Protein AF-A0A5B9W8W8-F1 (afdb_monomer_lite)

Sequence (1231 aa):
MPIRRPATMPERKPRRRLSPRLDALEPRLCLSASRVHPSLAGGKPGPAGIDALAIGDVNGDQVADFAVACHSGKSSSVTIYSGWGQQAATSTGFAPLALATIEDPLGKSGGGRGGLRVALADLNGDGVSELVVGSASTGKVAAYSFKVQGPSPVNAPVTASLIAGPTSLPGLRGASRLGLAAGDLDGDGRDEVVATAQGRRAVTAYALQGTSWVKERSFAPPPVPRGEGLDVAVGDVTGDGRDDVAVASLADGKVSVYDPSLGQWVATPQPLRARAGTARVTIVESKNAPGALVETGRVGRGPSRAALGMWGDPQVSVATPVVSPGGGDLIPLGAGFVYQRSTLQGLDSSFPYSNGPVTPSVFFASTGSAGQVILQGFGQGMTPSKADTYVESVGTSSGVFSPIQARTDAASGDSAALGINLVAYPSMNYTSPYRIDLSSASSGFDAGLWNRTVTDPSASGWGPDKSPNNPPTVPSGASNDWLRQRVIAAYMSQIGVDYQHHHDPTWSPVQGSSWNATSTVAYQSQGVDCTNFTAWAYADALGVTINSDTTQQALISASNPNGTVIPASLADRVAIQTIDHWSSYQDLVSQLEPGDILIINGDDSDPTKATHGITWLGQYGKDSNGLDQNLIIDSTGITPNHIDSNGHVVPEGVQIRPFGAPGTPNDWYYTHVGHVLRLIKADATATEPIAGSALPTVGADDHLTRLRDDDTADALLVIRPRPGSASLPSLESLAYQSLADRTYLTREQFAAEYGADPSDVQAVENWAFGQGLKVESVDPATRMIRVSGKVSSLENAFGTTLYDGQDNVNGPWVYKGEIGVPVALHDVIQGVFSVAPTGSASQASPSPSSDGQSGSDGYTPAELADRFQFPDATGAGQTIGIIETAGVVDDAARRDFNTYFSSQGLATPTILTVGQGTPASDDELYLDVEVAGALAPDATLVVYAAGGGAGNFFESIQDAVHDASHKLDVLSISDSIPEPYLSSMYLDVASRAFLEAAAMGVSVFTSAGDYGSSRDIPDGLAHVEFPSSSPWVTSVGGTSIKRGEDIDNEVVWNNYTIQDHDLSAGKGATGGGVSAHFAMPDYQKHVDRGEDPRSVNPGNAKGRGGPDVASIADPQTGILIYARGQFLHDGGTSAGAPTWAGLAARINQGLGKNVGFYNTLLYGDLSEAGVTHDVTSGDNTSSHVDIGDKQIPTYLGYDAHAGWDMTTGWGSPIGTSLLDQLKILLKKKED

Secondary structure (DSSP, 8-state):
------------------PPP------EEEE---------SS-PPPPPEEEEEEEE-SSSSSS-EEEEEEEETTEEEEEEE-SS-EE-SSTTSEE--EEEEEESTT-TTTSTTS-EEEEEE-SSSSSS-EEEEEETTT-EEEEEEEEE-SS--TT--EEEEEEEEEEEPTT-TT--S-EEEEE-SSSSSS-EEEEE-TT----EEEEEETTEEEEEEEPPPPSSPSSS-EEEEEE-SSSSSS-EEEEEETTT--EEEEETTTTEEEP-SPPP---TT--EEEEEEETTEEEEEEEEEE-TTS-EEEEEEETT----EE------SSSS--EEETTEEEB---------S------SS----B------TT--EEEEPPPTT--B-SB-----------SS--------------------------------S-EE--TTPPTTTTTTTT-----PPPSSBTBS-----------TT--HHHHHHHHHHHHHTTTTPBP-TT--TT--PPTTSGGGSS--S---S-B--HHHHHHHHHHHHH--B---SHHHHTT-BTTB-TT-B--GGGTTTEEEEEE---SSHHHHHHH--TT-EEEEE--TT-TTSEEEEEEE-GGGEE-TTS-B--EEEEEE-TTTT-B-TTSPBPPSEEEEEE-PPTTSTTHHHHHTEEEEEEEE---TT-EEEPTT---TT--TT----BPPTT-EEEEEEEEPPPTTPPPPPPHHHHHSS-TTT--PPPHHHHHHHHSPPHHHHHHHHHHHHHTT-EEEEEETTTTEEEEEEEHHHHHHHHTS--EE-TT-TT-SEE-SSPPEEEHHHHTTEEEEEEEPPTT-------------BTT-S-B-HHHHHHHTT--S---TT-EEEEEESS----HHHHHHHHHHHHHTTPPPPEEEEEE--PPPSSSHHHHHHHHHHHHSTTSEEEEEEPPSSHHHHHHHHHHHHH-TTT--SEEEE---EEGGGS-HHHHHHHHHHHHHHHHTT-EEEEE--SBGGGTT-TBSS---EETTT-TTSEEEEEEE--TTS-GGG-EE-B--EEETTEEEE---B---EE-SSSPPPGGGTTTBTTB--B-SSTT--B--EE-SEEEE--GGG-EEE-GGGS-EEE-SGGGHHHHHHHHHHHHHHHHTS-----HHHHTTTTTTTT-EE---S-B----EEEETTEEEE-----B--SSSBTTTBT-EE-HHHHHHHHHHHHHTT--

InterPro domains:
  IPR013517 FG-GAP repeat [PF13517] (184-247)
  IPR013519 Integrin alpha beta-propellor [SM00191] (110-156)
  IPR013519 Integrin alpha beta-propellor [SM00191] (174-218)
  IPR013519 Integrin alpha beta-propellor [SM00191] (224-274)
  IPR015366 Peptidase S53, activation domain [PF09286] (742-834)
  IPR015366 Peptidase S53, activation domain [SM00944] (698-838)
  IPR015366 Peptidase S53, activation domain [cd11377] (710-833)
  IPR028994 Integrin alpha, N-terminal [G3DSA:2.130.10.130] (45-260)
  IPR028994 Integrin alpha, N-terminal [SSF69318] (52-258)
  IPR030400 Sedolisin domain [PS51695] (858-1225)
  IPR030400 Sedolisin domain [cd04056] (858-1219)
  IPR036852 Peptidase S8/S53 domain superfamily [G3DSA:3.40.50.200] (855-1226)
  IPR036852 Peptidase S8/S53 domain superfamily [SSF52743] (872-1221)
  IPR038765 Papain-like cysteine peptidase superfamily [SSF54001] (479-602)
  IPR050819 Tripeptidyl-peptidase I and related peptidases [PTHR14218] (743-1220)

Radius of gyration: 38.47 Å; chains: 1; bounding box: 130×73×107 Å

Structure (mmCIF, N/CA/C/O backbone):
data_AF-A0A5B9W8W8-F1
#
_entry.id   AF-A0A5B9W8W8-F1
#
loop_
_atom_site.group_PDB
_atom_site.id
_atom_site.type_symbol
_atom_site.label_atom_id
_atom_site.label_alt_id
_atom_site.label_comp_id
_atom_site.label_asym_id
_atom_site.label_entity_id
_atom_site.label_seq_id
_atom_site.pdbx_PDB_ins_code
_atom_site.Cartn_x
_atom_site.Cartn_y
_atom_site.Cartn_z
_atom_site.occupancy
_atom_site.B_iso_or_equiv
_atom_site.auth_seq_id
_atom_site.auth_comp_id
_atom_site.auth_asym_id
_atom_site.auth_atom_id
_atom_site.pdbx_PDB_model_num
ATOM 1 N N . MET A 1 1 ? 65.203 34.831 51.489 1.00 28.72 1 MET A N 1
ATOM 2 C CA . MET A 1 1 ? 65.406 35.787 50.370 1.00 28.72 1 MET A CA 1
ATOM 3 C C . MET A 1 1 ? 66.568 35.275 49.506 1.00 28.72 1 MET A C 1
ATOM 5 O O . MET A 1 1 ? 67.405 34.596 50.082 1.00 28.72 1 MET A O 1
ATOM 9 N N . PRO A 1 2 ? 66.656 35.573 48.193 1.00 56.16 2 PRO A N 1
ATOM 10 C CA . PRO A 1 2 ? 65.775 35.056 47.126 1.00 56.16 2 PRO A CA 1
ATOM 11 C C . PRO A 1 2 ? 66.596 34.512 45.904 1.00 56.16 2 PRO A C 1
ATOM 13 O O . PRO A 1 2 ? 67.788 34.283 46.040 1.00 56.16 2 PRO A O 1
ATOM 16 N N . ILE A 1 3 ? 65.981 34.425 44.703 1.00 32.50 3 ILE A N 1
ATOM 17 C CA . ILE A 1 3 ? 66.600 34.514 43.337 1.00 32.50 3 ILE A CA 1
ATOM 18 C C . ILE A 1 3 ? 66.916 33.205 42.536 1.00 32.50 3 ILE A C 1
ATOM 20 O O . ILE A 1 3 ? 68.010 32.664 42.589 1.00 32.50 3 ILE A O 1
ATOM 24 N N . ARG A 1 4 ? 65.963 32.799 41.668 1.00 34.03 4 ARG A N 1
ATOM 25 C CA . ARG A 1 4 ? 65.976 32.874 40.167 1.00 34.03 4 ARG A CA 1
ATOM 26 C C . ARG A 1 4 ? 67.174 32.304 39.339 1.00 34.03 4 ARG A C 1
ATOM 28 O O . ARG A 1 4 ? 68.213 32.952 39.302 1.00 34.03 4 ARG A O 1
ATOM 35 N N . ARG A 1 5 ? 66.940 31.305 38.448 1.00 28.94 5 ARG A N 1
ATOM 36 C CA . ARG A 1 5 ? 66.972 31.394 36.940 1.00 28.94 5 ARG A CA 1
ATOM 37 C C . ARG A 1 5 ? 66.939 30.017 36.189 1.00 28.94 5 ARG A C 1
ATOM 39 O O . ARG A 1 5 ? 67.172 29.008 36.841 1.00 28.94 5 ARG A O 1
ATOM 46 N N . PRO A 1 6 ? 66.631 29.971 34.860 1.00 57.75 6 PRO A N 1
ATOM 47 C CA . PRO A 1 6 ? 66.363 28.738 34.082 1.00 57.75 6 PRO A CA 1
ATOM 48 C C . PRO A 1 6 ? 67.313 28.454 32.880 1.00 57.75 6 PRO A C 1
ATOM 50 O O . PRO A 1 6 ? 68.095 29.319 32.489 1.00 57.75 6 PRO A O 1
ATOM 53 N N . ALA A 1 7 ? 67.156 27.276 32.251 1.00 29.84 7 ALA A N 1
ATOM 54 C CA . ALA A 1 7 ? 67.719 26.801 30.963 1.00 29.84 7 ALA A CA 1
ATOM 55 C C . ALA A 1 7 ? 66.929 25.529 30.516 1.00 29.84 7 ALA A C 1
ATOM 57 O O . ALA A 1 7 ? 66.371 24.885 31.399 1.00 29.84 7 ALA A O 1
ATOM 58 N N . THR A 1 8 ? 66.789 25.056 29.262 1.00 31.08 8 THR A N 1
ATOM 59 C CA . THR A 1 8 ? 67.095 25.516 27.877 1.00 31.08 8 THR A CA 1
ATOM 60 C C . THR A 1 8 ? 66.298 24.637 26.874 1.00 31.08 8 THR A C 1
ATOM 62 O O . THR A 1 8 ? 65.952 23.509 27.207 1.00 31.08 8 THR A O 1
ATOM 65 N N . MET A 1 9 ? 66.043 25.116 25.646 1.00 32.44 9 MET A N 1
ATOM 66 C CA . MET A 1 9 ? 65.564 24.332 24.470 1.00 32.44 9 MET A CA 1
ATOM 67 C C . MET A 1 9 ? 66.776 23.958 23.562 1.00 32.44 9 MET A C 1
ATOM 69 O O . MET A 1 9 ? 67.812 24.596 23.788 1.00 32.44 9 MET A O 1
ATOM 73 N N . PRO A 1 10 ? 66.735 23.015 22.568 1.00 42.12 10 PRO A N 1
ATOM 74 C CA . PRO A 1 10 ? 65.802 23.057 21.412 1.00 42.12 10 PRO A CA 1
ATOM 75 C C . PRO A 1 10 ? 65.460 21.718 20.658 1.00 42.12 10 PRO A C 1
ATOM 77 O O . PRO A 1 10 ? 65.817 20.627 21.084 1.00 42.12 10 PRO A O 1
ATOM 80 N N . GLU A 1 11 ? 64.811 21.882 19.486 1.00 26.30 11 GLU A N 1
ATOM 81 C CA . GLU A 1 11 ? 64.686 21.000 18.288 1.00 26.30 11 GLU A CA 1
ATOM 82 C C . GLU A 1 11 ? 63.501 20.012 18.064 1.00 26.30 11 GLU A C 1
ATOM 84 O O . GLU A 1 11 ? 62.879 19.459 18.967 1.00 26.30 11 GLU A O 1
ATOM 89 N N . ARG A 1 12 ? 63.155 19.887 16.766 1.00 30.33 12 ARG A N 1
ATOM 90 C CA . ARG A 1 12 ? 62.034 19.210 16.053 1.00 30.33 12 ARG A CA 1
ATOM 91 C C . ARG A 1 12 ? 62.533 18.983 14.605 1.00 30.33 12 ARG A C 1
ATOM 93 O O . ARG A 1 12 ? 63.354 19.777 14.166 1.00 30.33 12 ARG A O 1
ATOM 100 N N . LYS A 1 13 ? 62.112 18.044 13.743 1.00 28.80 13 LYS A N 1
ATOM 101 C CA . LYS A 1 13 ? 61.045 17.007 13.597 1.00 28.80 13 LYS A CA 1
ATOM 102 C C . LYS A 1 13 ? 61.753 15.714 13.050 1.00 28.80 13 LYS A C 1
ATOM 104 O O . LYS A 1 13 ? 62.978 15.753 12.979 1.00 28.80 13 LYS A O 1
ATOM 109 N N . PRO A 1 14 ? 61.104 14.612 12.580 1.00 32.38 14 PRO A N 1
ATOM 110 C CA . PRO A 1 14 ? 59.689 14.198 12.593 1.00 32.38 14 PRO A CA 1
ATOM 111 C C . PRO A 1 14 ? 59.449 12.811 13.258 1.00 32.38 14 PRO A C 1
ATOM 113 O O . PRO A 1 14 ? 60.388 12.068 13.536 1.00 32.38 14 PRO A O 1
ATOM 116 N N . ARG A 1 15 ? 58.182 12.396 13.436 1.00 26.72 15 ARG A N 1
ATOM 117 C CA . ARG A 1 15 ? 57.802 10.984 13.680 1.00 26.72 15 ARG A CA 1
ATOM 118 C C . ARG A 1 15 ? 56.575 10.566 12.855 1.00 26.72 15 ARG A C 1
ATOM 120 O O . ARG A 1 15 ? 55.855 11.416 12.342 1.00 26.72 15 ARG A O 1
ATOM 127 N N . ARG A 1 16 ? 56.447 9.244 12.677 1.00 26.67 16 ARG A N 1
ATOM 128 C CA . ARG A 1 16 ? 55.553 8.515 11.753 1.00 26.67 16 ARG A CA 1
ATOM 129 C C . ARG A 1 16 ? 54.053 8.743 11.990 1.00 26.67 16 ARG A C 1
ATOM 131 O O . ARG A 1 16 ? 53.646 9.092 13.093 1.00 26.67 16 ARG A O 1
ATOM 138 N N . ARG A 1 17 ? 53.263 8.416 10.954 1.00 27.47 17 ARG A N 1
ATOM 139 C CA . ARG A 1 17 ? 51.815 8.156 11.030 1.00 27.47 17 ARG A CA 1
ATOM 140 C C . ARG A 1 17 ? 51.487 7.191 12.180 1.00 27.47 17 ARG A C 1
ATOM 142 O O . ARG A 1 17 ? 52.165 6.176 12.338 1.00 27.47 17 ARG A O 1
ATOM 149 N N . LEU A 1 18 ? 50.404 7.487 12.888 1.00 25.11 18 LEU A N 1
ATOM 150 C CA . LEU A 1 18 ? 49.566 6.540 13.620 1.00 25.11 18 LEU A CA 1
ATOM 151 C C . LEU A 1 18 ? 48.130 6.807 13.158 1.00 25.11 18 LEU A C 1
ATOM 153 O O . LEU A 1 18 ? 47.768 7.967 12.959 1.00 25.11 18 LEU A O 1
ATOM 157 N N . SER A 1 19 ? 47.365 5.746 12.921 1.00 23.86 19 SER A N 1
ATOM 158 C CA . SER A 1 19 ? 45.974 5.827 12.466 1.00 23.86 19 SER A CA 1
ATOM 159 C C . SER A 1 19 ? 45.094 6.524 13.512 1.00 23.86 19 SER A C 1
ATOM 161 O O . SER A 1 19 ? 45.341 6.325 14.707 1.00 23.86 19 SER A O 1
ATOM 163 N N . PRO A 1 20 ? 44.058 7.284 13.112 1.00 25.09 20 PRO A N 1
ATOM 164 C CA . PRO A 1 20 ? 42.993 7.630 14.042 1.00 25.09 20 PRO A CA 1
ATOM 165 C C . PRO A 1 20 ? 42.297 6.335 14.480 1.00 25.09 20 PRO A C 1
ATOM 167 O O . PRO A 1 20 ? 41.976 5.485 13.649 1.00 25.09 20 PRO A O 1
ATOM 170 N N . ARG A 1 21 ? 42.111 6.162 15.789 1.00 24.41 21 ARG A N 1
ATOM 171 C CA . ARG A 1 21 ? 41.169 5.178 16.324 1.00 24.41 21 ARG A CA 1
ATOM 172 C C . ARG A 1 21 ? 39.815 5.859 16.459 1.00 24.41 21 ARG A C 1
ATOM 174 O O . ARG A 1 21 ? 39.764 7.003 16.905 1.00 24.41 21 ARG A O 1
ATOM 181 N N . LEU A 1 22 ? 38.757 5.144 16.089 1.00 26.11 22 LEU A N 1
ATOM 182 C CA . LEU A 1 22 ? 37.408 5.462 16.533 1.00 26.11 22 LEU A CA 1
ATOM 183 C C . LEU A 1 22 ? 37.336 5.203 18.041 1.00 26.11 22 LEU A C 1
ATOM 185 O O . LEU A 1 22 ? 37.240 4.053 18.459 1.00 26.11 22 LEU A O 1
ATOM 189 N N . ASP A 1 23 ? 37.388 6.271 18.830 1.00 25.66 23 ASP A N 1
ATOM 190 C CA . ASP A 1 23 ? 36.895 6.269 20.204 1.00 25.66 23 ASP A CA 1
ATOM 191 C C . ASP A 1 23 ? 35.551 7.017 20.163 1.00 25.66 23 ASP A C 1
ATOM 193 O O . ASP A 1 23 ? 35.516 8.246 20.059 1.00 25.66 23 ASP A O 1
ATOM 197 N N . ALA A 1 24 ? 34.446 6.266 20.136 1.00 28.30 24 ALA A N 1
ATOM 198 C CA . ALA A 1 24 ? 33.097 6.816 20.024 1.00 28.30 24 ALA A CA 1
ATOM 199 C C . ALA A 1 24 ? 32.693 7.613 21.279 1.00 28.30 24 ALA A C 1
ATOM 201 O O . ALA A 1 24 ? 33.087 7.295 22.404 1.00 28.30 24 ALA A O 1
ATOM 202 N N . LEU A 1 25 ? 31.876 8.649 21.084 1.00 25.44 25 LEU A N 1
ATOM 203 C CA . LEU A 1 25 ? 31.302 9.449 22.164 1.00 25.44 25 LEU A CA 1
ATOM 204 C C . LEU A 1 25 ? 30.104 8.712 22.785 1.00 25.44 25 LEU A C 1
ATOM 206 O O . LEU A 1 25 ? 28.983 8.838 22.305 1.00 25.44 25 LEU A O 1
ATOM 210 N N . GLU A 1 26 ? 30.333 7.965 23.869 1.00 24.95 26 GLU A N 1
ATOM 211 C CA . GLU A 1 26 ? 29.248 7.407 24.693 1.00 24.95 26 GLU A CA 1
ATOM 212 C C . GLU A 1 26 ? 28.392 8.528 25.328 1.00 24.95 26 GLU A C 1
ATOM 214 O O . GLU A 1 26 ? 28.945 9.366 26.060 1.00 24.95 26 GLU A O 1
ATOM 219 N N . PRO A 1 27 ? 27.052 8.518 25.179 1.00 25.36 27 PRO A N 1
ATOM 220 C CA . PRO A 1 27 ? 26.178 9.290 26.050 1.00 25.36 27 PRO A CA 1
ATOM 221 C C . PRO A 1 27 ? 26.192 8.676 27.461 1.00 25.36 27 PRO A C 1
ATOM 223 O O . PRO A 1 27 ? 25.760 7.551 27.711 1.00 25.36 27 PRO A O 1
ATOM 226 N N . ARG A 1 28 ? 26.711 9.436 28.423 1.00 26.98 28 ARG A N 1
ATOM 227 C CA . ARG A 1 28 ? 26.536 9.166 29.865 1.00 26.98 28 ARG A CA 1
ATOM 228 C C . ARG A 1 28 ? 25.183 9.743 30.306 1.00 26.98 28 ARG A C 1
ATOM 230 O O . ARG A 1 28 ? 24.649 10.559 29.569 1.00 26.98 28 ARG A O 1
ATOM 237 N N . LEU A 1 29 ? 24.640 9.428 31.492 1.00 28.02 29 LEU A N 1
ATOM 238 C CA . LEU A 1 29 ? 23.453 10.144 32.011 1.00 28.02 29 LEU A CA 1
ATOM 239 C C . LEU A 1 29 ? 23.537 10.406 33.531 1.00 28.02 29 LEU A C 1
ATOM 241 O O . LEU A 1 29 ? 23.540 9.498 34.364 1.00 28.02 29 LEU A O 1
ATOM 245 N N . CYS A 1 30 ? 23.641 11.686 33.912 1.00 25.09 30 CYS A N 1
ATOM 246 C CA . CYS A 1 30 ? 23.886 12.115 35.294 1.00 25.09 30 CYS A CA 1
ATOM 247 C C . CYS A 1 30 ? 22.589 12.533 36.006 1.00 25.09 30 CYS A C 1
ATOM 249 O O . CYS A 1 30 ? 22.157 13.684 35.923 1.00 25.09 30 CYS A O 1
ATOM 251 N N . LEU A 1 31 ? 22.011 11.615 36.781 1.00 29.11 31 LEU A N 1
ATOM 252 C CA . LEU A 1 31 ? 20.841 11.845 37.634 1.00 29.11 31 LEU A CA 1
ATOM 253 C C . LEU A 1 31 ? 21.196 12.680 38.885 1.00 29.11 31 LEU A C 1
ATOM 255 O O . LEU A 1 31 ? 21.467 12.161 39.971 1.00 29.11 31 LEU A O 1
ATOM 259 N N . SER A 1 32 ? 21.158 14.011 38.765 1.00 24.59 32 SER A N 1
ATOM 260 C CA . SER A 1 32 ? 21.104 14.895 39.938 1.00 24.59 32 SER A CA 1
ATOM 261 C C . SER A 1 32 ? 19.652 15.121 40.363 1.00 24.59 32 SER A C 1
ATOM 263 O O . SER A 1 32 ? 18.873 15.679 39.591 1.00 24.59 32 SER A O 1
ATOM 265 N N . ALA A 1 33 ? 19.292 14.745 41.592 1.00 26.86 33 ALA A N 1
ATOM 266 C CA . ALA A 1 33 ? 17.948 14.952 42.127 1.00 26.86 33 ALA A CA 1
ATOM 267 C C . ALA A 1 33 ? 17.628 16.452 42.291 1.00 26.86 33 ALA A C 1
ATOM 269 O O . ALA A 1 33 ? 17.930 17.070 43.318 1.00 26.86 33 ALA A O 1
ATOM 270 N N . SER A 1 34 ? 16.996 17.042 41.274 1.00 24.25 34 SER A N 1
ATOM 271 C CA . SER A 1 34 ? 16.341 18.342 41.402 1.00 24.25 34 SER A CA 1
ATOM 272 C C . SER A 1 34 ? 15.134 18.210 42.331 1.00 24.25 34 SER A C 1
ATOM 274 O O . SER A 1 34 ? 14.389 17.232 42.274 1.00 24.25 34 SER A O 1
ATOM 276 N N . ARG A 1 35 ? 14.923 19.195 43.208 1.00 27.81 35 ARG A N 1
ATOM 277 C CA . ARG A 1 35 ? 13.760 19.218 44.105 1.00 27.81 35 ARG A CA 1
ATOM 278 C C . ARG A 1 35 ? 12.502 19.588 43.322 1.00 27.81 35 ARG A C 1
ATOM 280 O O . ARG A 1 35 ? 12.140 20.762 43.286 1.00 27.81 35 ARG A O 1
ATOM 287 N N . VAL A 1 36 ? 11.812 18.599 42.766 1.00 24.91 36 VAL A N 1
ATOM 288 C CA . VAL A 1 36 ? 10.512 18.804 42.117 1.00 24.91 36 VAL A CA 1
ATOM 289 C C . VAL A 1 36 ? 9.444 17.960 42.806 1.00 24.91 36 VAL A C 1
ATOM 291 O O . VAL A 1 36 ? 9.282 16.783 42.527 1.00 24.91 36 VAL A O 1
ATOM 294 N N . HIS A 1 37 ? 8.715 18.596 43.725 1.00 26.08 37 HIS A N 1
ATOM 295 C CA . HIS A 1 37 ? 7.321 18.260 44.018 1.00 26.08 37 HIS A CA 1
ATOM 296 C C . HIS A 1 37 ? 6.634 19.490 44.631 1.00 26.08 37 HIS A C 1
ATOM 298 O O . HIS A 1 37 ? 7.011 19.915 45.731 1.00 26.08 37 HIS A O 1
ATOM 304 N N . PRO A 1 38 ? 5.643 20.094 43.955 1.00 27.83 38 PRO A N 1
ATOM 305 C CA . PRO A 1 38 ? 4.794 21.109 44.560 1.00 27.83 38 PRO A CA 1
ATOM 306 C C . PRO A 1 38 ? 3.819 20.469 45.559 1.00 27.83 38 PRO A C 1
ATOM 308 O O . PRO A 1 38 ? 3.128 19.508 45.243 1.00 27.83 38 PRO A O 1
ATOM 311 N N . SER A 1 39 ? 3.773 21.029 46.768 1.00 26.41 39 SER A N 1
ATOM 312 C CA . SER A 1 39 ? 2.652 20.988 47.724 1.00 26.41 39 SER A CA 1
ATOM 313 C C . SER A 1 39 ? 1.684 19.785 47.700 1.00 26.41 39 SER A C 1
ATOM 315 O O . SER A 1 39 ? 0.586 19.878 47.152 1.00 26.41 39 SER A O 1
ATOM 317 N N . LEU A 1 40 ? 1.975 18.760 48.508 1.00 28.75 40 LEU A N 1
ATOM 318 C CA . LEU A 1 40 ? 0.921 18.104 49.293 1.00 28.75 40 LEU A CA 1
ATOM 319 C C . LEU A 1 40 ? 0.821 18.803 50.656 1.00 28.75 40 LEU A C 1
ATOM 321 O O . LEU A 1 40 ? 1.831 19.109 51.296 1.00 28.75 40 LEU A O 1
ATOM 325 N N . ALA A 1 41 ? -0.400 19.127 51.079 1.00 27.56 41 ALA A N 1
ATOM 326 C CA . ALA A 1 41 ? -0.628 19.996 52.227 1.00 27.56 41 ALA A CA 1
ATOM 327 C C . ALA A 1 41 ? -0.225 19.338 53.564 1.00 27.56 41 ALA A C 1
ATOM 329 O O . ALA A 1 41 ? -0.775 18.313 53.955 1.00 27.56 41 ALA A O 1
ATOM 330 N N . GLY A 1 42 ? 0.659 19.999 54.322 1.00 28.52 42 GLY A N 1
ATOM 331 C CA . GLY A 1 42 ? 0.748 19.813 55.776 1.00 28.52 42 GLY A CA 1
ATOM 332 C C . GLY A 1 42 ? 1.621 18.668 56.313 1.00 28.52 42 GLY A C 1
ATOM 333 O O . GLY A 1 42 ? 1.201 17.981 57.240 1.00 28.52 42 GLY A O 1
ATOM 334 N N . GLY A 1 43 ? 2.861 18.498 55.840 1.00 25.67 43 GLY A N 1
ATOM 335 C CA . GLY A 1 43 ? 3.831 17.603 56.495 1.00 25.67 43 GLY A CA 1
ATOM 336 C C . GLY A 1 43 ? 5.266 17.767 55.985 1.00 25.67 43 GLY A C 1
ATOM 337 O O . GLY A 1 43 ? 5.475 18.050 54.811 1.00 25.67 43 GLY A O 1
ATOM 338 N N . LYS A 1 44 ? 6.277 17.607 56.855 1.00 24.48 44 LYS A N 1
ATOM 339 C CA . LYS A 1 44 ? 7.691 17.592 56.423 1.00 24.48 44 LYS A CA 1
ATOM 340 C C . LYS A 1 44 ? 8.008 16.260 55.719 1.00 24.48 44 LYS A C 1
ATOM 342 O O . LYS A 1 44 ? 7.737 15.224 56.326 1.00 24.48 44 LYS A O 1
ATOM 347 N N . PRO A 1 45 ? 8.627 16.256 54.525 1.00 28.88 45 PRO A N 1
ATOM 348 C CA . PRO A 1 45 ? 9.020 15.019 53.856 1.00 28.88 45 PRO A CA 1
ATOM 349 C C . PRO A 1 45 ? 10.218 14.358 54.557 1.00 28.88 45 PRO A C 1
ATOM 351 O O . PRO A 1 45 ? 11.176 15.032 54.946 1.00 28.88 45 PRO A O 1
ATOM 354 N N . GLY A 1 46 ? 10.160 13.033 54.706 1.00 30.55 46 GLY A N 1
ATOM 355 C CA . GLY A 1 46 ? 11.331 12.200 54.994 1.00 30.55 46 GLY A CA 1
ATOM 356 C C . GLY A 1 46 ? 12.101 11.859 53.708 1.00 30.55 46 GLY A C 1
ATOM 357 O O . GLY A 1 46 ? 11.586 12.101 52.616 1.00 30.55 46 GLY A O 1
ATOM 358 N N . PRO A 1 47 ? 13.324 11.307 53.808 1.00 34.25 47 PRO A N 1
ATOM 359 C CA . PRO A 1 47 ? 14.048 10.819 52.637 1.00 34.25 47 PRO A CA 1
ATOM 360 C C . PRO A 1 47 ? 13.304 9.621 52.032 1.00 34.25 47 PRO A C 1
ATOM 362 O O . PRO A 1 47 ? 13.114 8.613 52.713 1.00 34.25 47 PRO A O 1
ATOM 365 N N . ALA A 1 48 ? 12.882 9.740 50.772 1.00 43.41 48 ALA A N 1
ATOM 366 C CA . ALA A 1 48 ? 12.319 8.626 50.016 1.00 43.41 48 ALA A CA 1
ATOM 367 C C . ALA A 1 48 ? 13.420 7.603 49.691 1.00 43.41 48 ALA A C 1
ATOM 369 O O . ALA A 1 48 ? 14.543 7.983 49.349 1.00 43.41 48 ALA A O 1
ATOM 370 N N . GLY A 1 49 ? 13.099 6.317 49.822 1.00 51.19 49 GLY A N 1
ATOM 371 C CA . GLY A 1 49 ? 13.947 5.220 49.360 1.00 51.19 49 GLY A CA 1
ATOM 372 C C . GLY A 1 49 ? 13.431 4.682 48.030 1.00 51.19 49 GLY A C 1
ATOM 373 O O . GLY A 1 49 ? 12.219 4.529 47.875 1.00 51.19 49 GLY A O 1
ATOM 374 N N . ILE A 1 50 ? 14.344 4.390 47.100 1.00 55.12 50 ILE A N 1
ATOM 375 C CA . ILE A 1 50 ? 14.045 3.590 45.905 1.00 55.12 50 ILE A CA 1
ATOM 376 C C . ILE A 1 50 ? 13.933 2.128 46.353 1.00 55.12 50 ILE A C 1
ATOM 378 O O . ILE A 1 50 ? 14.808 1.640 47.070 1.00 55.12 50 ILE A O 1
ATOM 382 N N . ASP A 1 51 ? 12.857 1.458 45.952 1.00 58.53 51 ASP A N 1
ATOM 383 C CA . ASP A 1 51 ? 12.537 0.076 46.327 1.00 58.53 51 ASP A CA 1
ATOM 384 C C . ASP A 1 51 ? 12.975 -0.956 45.292 1.00 58.53 51 ASP A C 1
ATOM 386 O O . ASP A 1 51 ? 13.465 -2.032 45.652 1.00 58.53 51 ASP A O 1
ATOM 390 N N . ALA A 1 52 ? 12.728 -0.620 44.028 1.00 65.00 52 ALA A N 1
ATOM 391 C CA . ALA A 1 52 ? 12.848 -1.483 42.868 1.00 65.00 52 ALA A CA 1
ATOM 392 C C . ALA A 1 52 ? 12.968 -0.620 41.602 1.00 65.00 52 ALA A C 1
ATOM 394 O O . ALA A 1 52 ? 12.514 0.531 41.571 1.00 65.00 52 ALA A O 1
ATOM 395 N N . LEU A 1 53 ? 13.572 -1.200 40.572 1.00 65.00 53 LEU A N 1
ATOM 396 C CA . LEU A 1 53 ? 13.683 -0.661 39.221 1.00 65.00 53 LEU A CA 1
ATOM 397 C C . LEU A 1 53 ? 13.293 -1.776 38.247 1.00 65.00 53 LEU A C 1
ATOM 399 O O . LEU A 1 53 ? 13.735 -2.910 38.435 1.00 65.00 53 LEU A O 1
ATOM 403 N N . ALA A 1 54 ? 12.517 -1.430 37.223 1.00 67.06 54 ALA A N 1
ATOM 404 C CA . ALA A 1 54 ? 12.272 -2.260 36.046 1.00 67.06 54 ALA A CA 1
ATOM 405 C C . ALA A 1 54 ? 12.487 -1.433 34.770 1.00 67.06 54 ALA A C 1
ATOM 407 O O . ALA A 1 54 ? 12.485 -0.198 34.827 1.00 67.06 54 ALA A O 1
ATOM 408 N N . ILE A 1 55 ? 12.682 -2.123 33.648 1.00 62.16 55 ILE A N 1
ATOM 409 C CA . ILE A 1 55 ? 12.870 -1.537 32.318 1.00 62.16 55 ILE A CA 1
ATOM 410 C C . ILE A 1 55 ? 11.981 -2.235 31.288 1.00 62.16 55 ILE A C 1
ATOM 412 O O . ILE A 1 55 ? 11.743 -3.432 31.413 1.00 62.16 55 ILE A O 1
ATOM 416 N N . GLY A 1 56 ? 11.504 -1.475 30.309 1.00 62.31 56 GLY A N 1
ATOM 417 C CA . GLY A 1 56 ? 10.592 -1.908 29.248 1.00 62.31 56 GLY A CA 1
ATOM 418 C C . GLY A 1 56 ? 10.029 -0.681 28.533 1.00 62.31 56 GLY A C 1
ATOM 419 O O . GLY A 1 56 ? 10.007 0.396 29.121 1.00 62.31 56 GLY A O 1
ATOM 420 N N . ASP A 1 57 ? 9.647 -0.815 27.272 1.00 69.38 57 ASP A N 1
ATOM 421 C CA . ASP A 1 57 ? 9.077 0.273 26.465 1.00 69.38 57 ASP A CA 1
ATOM 422 C C . ASP A 1 57 ? 7.622 0.528 26.896 1.00 69.38 57 ASP A C 1
ATOM 424 O O . ASP A 1 57 ? 6.800 -0.372 26.755 1.00 69.38 57 ASP A O 1
ATOM 428 N N . VAL A 1 58 ? 7.289 1.702 27.453 1.00 75.38 58 VAL A N 1
ATOM 429 C CA . VAL A 1 58 ? 5.910 2.003 27.908 1.00 75.38 58 VAL A CA 1
ATOM 430 C C . VAL A 1 58 ? 5.134 2.937 26.981 1.00 75.38 58 VAL A C 1
ATOM 432 O O . VAL A 1 58 ? 3.978 3.265 27.270 1.00 75.38 58 VAL A O 1
ATOM 435 N N . ASN A 1 59 ? 5.773 3.439 25.927 1.00 68.69 59 ASN A N 1
ATOM 436 C CA . ASN A 1 59 ? 5.205 4.422 25.009 1.00 68.69 59 ASN A CA 1
ATOM 437 C C . ASN A 1 59 ? 5.194 3.951 23.547 1.00 68.69 59 ASN A C 1
ATOM 439 O O . ASN A 1 59 ? 4.656 4.667 22.709 1.00 68.69 59 ASN A O 1
ATOM 443 N N . GLY A 1 60 ? 5.722 2.766 23.246 1.00 56.72 60 GLY A N 1
ATOM 444 C CA . GLY A 1 60 ? 5.816 2.207 21.902 1.00 56.72 60 GLY A CA 1
ATOM 445 C C . GLY A 1 60 ? 6.901 2.859 21.042 1.00 56.72 60 GLY A C 1
ATOM 446 O O . GLY A 1 60 ? 6.789 2.822 19.818 1.00 56.72 60 GLY A O 1
ATOM 447 N N . ASP A 1 61 ? 7.914 3.506 21.640 1.00 51.56 61 ASP A N 1
ATOM 448 C CA . ASP A 1 61 ? 9.018 4.135 20.889 1.00 51.56 61 ASP A CA 1
ATOM 449 C C . ASP A 1 61 ? 10.225 3.204 20.633 1.00 51.56 61 ASP A C 1
ATOM 451 O O . ASP A 1 61 ? 11.206 3.592 19.992 1.00 51.56 61 ASP A O 1
ATOM 455 N N . GLN A 1 62 ? 10.115 1.947 21.074 1.00 47.06 62 GLN A N 1
ATOM 456 C CA . GLN A 1 62 ? 11.093 0.859 20.991 1.00 47.06 62 GLN A CA 1
ATOM 457 C C . GLN A 1 62 ? 12.439 1.137 21.680 1.00 47.06 62 GLN A C 1
ATOM 459 O O . GLN A 1 62 ? 13.407 0.385 21.507 1.00 47.06 62 GLN A O 1
ATOM 464 N N . VAL A 1 63 ? 12.496 2.150 22.552 1.00 48.59 63 VAL A N 1
ATOM 465 C CA . VAL A 1 63 ? 13.559 2.316 23.546 1.00 48.59 63 VAL A CA 1
ATOM 466 C C . VAL A 1 63 ? 13.026 1.963 24.932 1.00 48.59 63 VAL A C 1
ATOM 468 O O . VAL A 1 63 ? 11.969 2.404 25.360 1.00 48.59 63 VAL A O 1
ATOM 471 N N . ALA A 1 64 ? 13.784 1.154 25.675 1.00 50.97 64 ALA A N 1
ATOM 472 C CA . ALA A 1 64 ? 13.383 0.750 27.017 1.00 50.97 64 ALA A CA 1
ATOM 473 C C . ALA A 1 64 ? 13.354 1.947 27.988 1.00 50.97 64 ALA A C 1
ATOM 475 O O . ALA A 1 64 ? 14.392 2.551 28.286 1.00 50.97 64 ALA A O 1
ATOM 476 N N . ASP A 1 65 ? 12.173 2.224 28.536 1.00 62.88 65 ASP A N 1
ATOM 477 C CA . ASP A 1 65 ? 11.944 3.196 29.599 1.00 62.88 65 ASP A CA 1
ATOM 478 C C . ASP A 1 65 ? 12.308 2.634 30.979 1.00 62.88 65 ASP A C 1
ATOM 480 O O . ASP A 1 65 ? 12.598 1.450 31.159 1.00 62.88 65 ASP A O 1
ATOM 484 N N . PHE A 1 66 ? 12.281 3.499 31.997 1.00 70.00 66 PHE A N 1
ATOM 485 C CA . PHE A 1 66 ? 12.643 3.161 33.375 1.00 70.00 66 PHE A CA 1
ATOM 486 C C . PHE A 1 66 ? 11.471 3.355 34.344 1.00 70.00 66 PHE A C 1
ATOM 488 O O . PHE A 1 66 ? 11.108 4.489 34.665 1.00 70.00 66 PHE A O 1
ATOM 495 N N . ALA A 1 67 ? 10.953 2.266 34.919 1.00 70.38 67 ALA A N 1
ATOM 496 C CA . ALA A 1 67 ? 10.005 2.313 36.033 1.00 70.38 67 ALA A CA 1
ATOM 497 C C . ALA A 1 67 ? 10.736 2.354 37.384 1.00 70.38 67 ALA A C 1
ATOM 499 O O . ALA A 1 67 ? 11.270 1.347 37.853 1.00 70.38 67 ALA A O 1
ATOM 500 N N . VAL A 1 68 ? 10.731 3.513 38.049 1.00 72.81 68 VAL A N 1
ATOM 501 C CA . VAL A 1 68 ? 11.384 3.722 39.353 1.00 72.81 68 VAL A CA 1
ATOM 502 C C . VAL A 1 68 ? 10.353 3.683 40.478 1.00 72.81 68 VAL A C 1
ATOM 504 O O . VAL A 1 68 ? 9.574 4.622 40.654 1.00 72.81 68 VAL A O 1
ATOM 507 N N . ALA A 1 69 ? 10.377 2.624 41.289 1.00 70.12 69 ALA A N 1
ATOM 508 C CA . ALA A 1 69 ? 9.492 2.475 42.439 1.00 70.12 69 ALA A CA 1
ATOM 509 C C . ALA A 1 69 ? 10.092 3.101 43.708 1.00 70.12 69 ALA A C 1
ATOM 511 O O . ALA A 1 69 ? 11.234 2.818 44.074 1.00 70.12 69 ALA A O 1
ATOM 512 N N . CYS A 1 70 ? 9.313 3.919 44.414 1.00 70.88 70 CYS A N 1
ATOM 513 C CA . CYS A 1 70 ? 9.718 4.611 45.639 1.00 70.88 70 CYS A CA 1
ATOM 514 C C . CYS A 1 70 ? 8.681 4.450 46.758 1.00 70.88 70 CYS A C 1
ATOM 516 O O . CYS A 1 70 ? 7.477 4.406 46.500 1.00 70.88 70 CYS A O 1
ATOM 518 N N . HIS A 1 71 ? 9.121 4.503 48.021 1.00 64.50 71 HIS A N 1
ATOM 519 C CA . HIS A 1 71 ? 8.208 4.709 49.152 1.00 64.50 71 HIS A CA 1
ATOM 520 C C . HIS A 1 71 ? 8.657 5.798 50.132 1.00 64.50 71 HIS A C 1
ATOM 522 O O . HIS A 1 71 ? 9.842 6.071 50.346 1.00 64.50 71 HIS A O 1
ATOM 528 N N . SER A 1 72 ? 7.659 6.396 50.785 1.00 62.72 72 SER A N 1
ATOM 529 C CA . SER A 1 72 ? 7.803 7.359 51.872 1.00 62.72 72 SER A CA 1
ATOM 530 C C . SER A 1 72 ? 6.689 7.147 52.909 1.00 62.72 72 SER A C 1
ATOM 532 O O . SER A 1 72 ? 5.559 7.629 52.802 1.00 62.72 72 SER A O 1
ATOM 534 N N . GLY A 1 73 ? 7.005 6.377 53.955 1.00 61.94 73 GLY A N 1
ATOM 535 C CA . GLY A 1 73 ? 6.116 6.124 55.094 1.00 61.94 73 GLY A CA 1
ATOM 536 C C . GLY A 1 73 ? 4.954 5.167 54.801 1.00 61.94 73 GLY A C 1
ATOM 537 O O . GLY A 1 73 ? 5.063 3.972 55.066 1.00 61.94 73 GLY A O 1
ATOM 538 N N . LYS A 1 74 ? 3.816 5.712 54.356 1.00 60.91 74 LYS A N 1
ATOM 539 C CA . LYS A 1 74 ? 2.627 4.957 53.904 1.00 60.91 74 LYS A CA 1
ATOM 540 C C . LYS A 1 74 ? 2.270 5.231 52.443 1.00 60.91 74 LYS A C 1
ATOM 542 O O . LYS A 1 74 ? 1.386 4.555 51.930 1.00 60.91 74 LYS A O 1
ATOM 547 N N . SER A 1 75 ? 2.910 6.227 51.836 1.00 66.88 75 SER A N 1
ATOM 548 C CA . SER A 1 75 ? 2.741 6.538 50.426 1.00 66.88 75 SER A CA 1
ATOM 549 C C . SER A 1 75 ? 3.854 5.889 49.626 1.00 66.88 75 SER A C 1
ATOM 551 O O . SER A 1 75 ? 4.984 5.760 50.111 1.00 66.88 75 SER A O 1
ATOM 553 N N . SER A 1 76 ? 3.526 5.483 48.414 1.00 76.12 76 SER A N 1
ATOM 554 C CA . SER A 1 76 ? 4.458 4.863 47.477 1.00 76.12 76 SER A CA 1
ATOM 555 C C . SER A 1 76 ? 4.132 5.324 46.073 1.00 76.12 76 SER A C 1
ATOM 557 O O . SER A 1 76 ? 2.952 5.441 45.763 1.00 76.12 76 SER A O 1
ATOM 559 N N . SER A 1 77 ? 5.130 5.523 45.227 1.00 80.25 77 SER A N 1
ATOM 560 C CA . SER A 1 77 ? 4.928 5.920 43.838 1.00 80.25 77 SER A CA 1
ATOM 561 C C . SER A 1 77 ? 5.759 5.060 42.895 1.00 80.25 77 SER A C 1
ATOM 563 O O . SER A 1 77 ? 6.768 4.476 43.297 1.00 80.25 77 SER A O 1
ATOM 565 N N . VAL A 1 78 ? 5.331 4.981 41.638 1.00 82.06 78 VAL A N 1
ATOM 566 C CA . VAL A 1 78 ? 6.183 4.545 40.528 1.00 82.06 78 VAL A CA 1
ATOM 567 C C . VAL A 1 78 ? 6.211 5.676 39.513 1.00 82.06 78 VAL A C 1
ATOM 569 O O . VAL A 1 78 ? 5.158 6.090 39.031 1.00 82.06 78 VAL A O 1
ATOM 572 N N . THR A 1 79 ? 7.398 6.193 39.212 1.00 78.62 79 THR A N 1
ATOM 573 C CA . THR A 1 79 ? 7.595 7.177 38.141 1.00 78.62 79 THR A CA 1
ATOM 574 C C . THR A 1 79 ? 8.243 6.483 36.958 1.00 78.62 79 THR A C 1
ATOM 576 O O . THR A 1 79 ? 9.245 5.790 37.134 1.00 78.62 79 THR A O 1
ATOM 579 N N . ILE A 1 80 ? 7.668 6.679 35.774 1.00 78.38 80 ILE A N 1
ATOM 580 C CA . ILE A 1 80 ? 8.227 6.204 34.515 1.00 78.38 80 ILE A CA 1
ATOM 581 C C . ILE A 1 80 ? 9.048 7.324 33.885 1.00 78.38 80 ILE A C 1
ATOM 583 O O . ILE A 1 80 ? 8.574 8.461 33.797 1.00 78.38 80 ILE A O 1
ATOM 587 N N . TYR A 1 81 ? 10.271 7.012 33.469 1.00 70.50 81 TYR A N 1
ATOM 588 C CA . TYR A 1 81 ? 11.169 7.937 32.787 1.00 70.50 81 TYR A CA 1
ATOM 589 C C . TYR A 1 81 ? 11.524 7.435 31.395 1.00 70.50 81 TYR A C 1
ATOM 591 O O . TYR A 1 81 ? 11.874 6.268 31.255 1.00 70.50 81 TYR A O 1
ATOM 599 N N . SER A 1 82 ? 11.520 8.362 30.438 1.00 64.00 82 SER A N 1
ATOM 600 C CA . SER A 1 82 ? 11.906 8.135 29.046 1.00 64.00 82 SER A CA 1
ATOM 601 C C . SER A 1 82 ? 13.303 7.523 28.919 1.00 64.00 82 SER A C 1
ATOM 603 O O . SER A 1 82 ? 14.250 8.037 29.534 1.00 64.00 82 SER A O 1
ATOM 605 N N . GLY A 1 83 ? 13.440 6.512 28.061 1.00 50.78 83 GLY A N 1
ATOM 606 C CA . GLY A 1 83 ? 14.718 5.980 27.588 1.00 50.78 83 GLY A CA 1
ATOM 607 C C . GLY A 1 83 ? 15.594 7.027 26.883 1.00 50.78 83 GLY A C 1
ATOM 608 O O . GLY A 1 83 ? 16.812 7.061 27.084 1.00 50.78 83 GLY A O 1
ATOM 609 N N . TRP A 1 84 ? 14.976 7.945 26.132 1.00 49.12 84 TRP A N 1
ATOM 610 C CA . TRP A 1 84 ? 15.636 9.057 25.429 1.00 49.12 84 TRP A CA 1
ATOM 611 C C . TRP A 1 84 ? 16.021 10.222 26.351 1.00 49.12 84 TRP A C 1
ATOM 613 O O . TRP A 1 84 ? 17.061 10.866 26.185 1.00 49.12 84 TRP A O 1
ATOM 623 N N . GLY A 1 85 ? 15.161 10.523 27.326 1.00 55.03 85 GLY A N 1
ATOM 624 C CA . GLY A 1 85 ? 15.244 11.738 28.130 1.00 55.03 85 GLY A CA 1
ATOM 625 C C . GLY A 1 85 ? 15.042 13.036 27.330 1.00 55.03 85 GLY A C 1
ATOM 626 O O . GLY A 1 85 ? 14.676 13.052 26.158 1.00 55.03 85 GLY A O 1
ATOM 627 N N . GLN A 1 86 ? 15.294 14.166 27.992 1.00 51.22 86 GLN A N 1
ATOM 628 C CA . GLN A 1 86 ? 15.164 15.521 27.440 1.00 51.22 86 GLN A CA 1
ATOM 629 C C . GLN A 1 86 ? 16.526 16.215 27.338 1.00 51.22 86 GLN A C 1
ATOM 631 O O . GLN A 1 86 ? 17.383 16.037 28.206 1.00 51.22 86 GLN A O 1
ATOM 636 N N . GLN A 1 87 ? 16.725 17.054 26.320 1.00 46.41 87 GLN A N 1
ATOM 637 C CA . GLN A 1 87 ? 17.970 17.805 26.143 1.00 46.41 87 GLN A CA 1
ATOM 638 C C . GLN A 1 87 ? 18.235 18.754 27.330 1.00 46.41 87 GLN A C 1
ATOM 640 O O . GLN A 1 87 ? 17.355 19.494 27.769 1.00 46.41 87 GLN A O 1
ATOM 645 N N . ALA A 1 88 ? 19.461 18.757 27.860 1.00 40.19 88 ALA A N 1
ATOM 646 C CA . ALA A 1 88 ? 19.838 19.560 29.019 1.00 40.19 88 ALA A CA 1
ATOM 647 C C . ALA A 1 88 ? 21.328 19.935 29.048 1.00 40.19 88 ALA A C 1
ATOM 649 O O . ALA A 1 88 ? 22.196 19.216 28.558 1.00 40.19 88 ALA A O 1
ATOM 650 N N . ALA A 1 89 ? 21.646 21.039 29.734 1.00 35.53 89 ALA A N 1
ATOM 651 C CA . ALA A 1 89 ? 23.016 21.507 29.986 1.00 35.53 89 ALA A CA 1
ATOM 652 C C . ALA A 1 89 ? 23.739 20.701 31.095 1.00 35.53 89 ALA A C 1
ATOM 654 O O . ALA A 1 89 ? 24.352 21.252 32.013 1.00 35.53 89 ALA A O 1
ATOM 655 N N . THR A 1 90 ? 23.625 19.379 31.034 1.00 37.53 90 THR A N 1
ATOM 656 C CA . THR A 1 90 ? 24.295 18.390 31.884 1.00 37.53 90 THR A CA 1
ATOM 657 C C . THR A 1 90 ? 25.620 17.956 31.243 1.00 37.53 90 THR A C 1
ATOM 659 O O . THR A 1 90 ? 25.882 18.231 30.074 1.00 37.53 90 THR A O 1
ATOM 662 N N . SER A 1 91 ? 26.473 17.215 31.964 1.00 29.97 91 SER A N 1
ATOM 663 C CA . SER A 1 91 ? 27.722 16.640 31.411 1.00 29.97 91 SER A CA 1
ATOM 664 C C . SER A 1 91 ? 27.492 15.514 30.385 1.00 29.97 91 SER A C 1
ATOM 666 O O . SER A 1 91 ? 28.374 14.685 30.166 1.00 29.97 91 SER A O 1
ATOM 668 N N . THR A 1 92 ? 26.270 15.424 29.871 1.00 31.77 92 THR A N 1
ATOM 669 C CA . THR A 1 92 ? 25.660 14.260 29.237 1.00 31.77 92 THR A CA 1
ATOM 670 C C . THR A 1 92 ? 24.758 14.635 28.064 1.00 31.77 92 THR A C 1
ATOM 672 O O . THR A 1 92 ? 24.276 13.743 27.384 1.00 31.77 92 THR A O 1
ATOM 675 N N . GLY A 1 93 ? 24.496 15.928 27.829 1.00 32.84 93 GLY A N 1
ATOM 676 C CA . GLY A 1 93 ? 23.574 16.413 26.792 1.00 32.84 93 GLY A CA 1
ATOM 677 C C . GLY A 1 93 ? 22.088 16.198 27.106 1.00 32.84 93 GLY A C 1
ATOM 678 O O . GLY A 1 93 ? 21.257 16.965 26.631 1.00 32.84 93 GLY A O 1
ATOM 679 N N . PHE A 1 94 ? 21.768 15.214 27.950 1.00 39.03 94 PHE A N 1
ATOM 680 C CA . PHE A 1 94 ? 20.410 14.821 28.318 1.00 39.03 94 PHE A CA 1
ATOM 681 C C . PHE A 1 94 ? 20.196 14.796 29.842 1.00 39.03 94 PHE A C 1
ATOM 683 O O . PHE A 1 94 ? 21.142 14.637 30.630 1.00 39.03 94 PHE A O 1
ATOM 690 N N . ALA A 1 95 ? 18.941 14.965 30.249 1.00 45.50 95 ALA A N 1
ATOM 691 C CA . ALA A 1 95 ? 18.410 14.829 31.601 1.00 45.50 95 ALA A CA 1
ATOM 692 C C . ALA A 1 95 ? 17.150 13.935 31.583 1.00 45.50 95 ALA A C 1
ATOM 694 O O . ALA A 1 95 ? 16.541 13.769 30.529 1.00 45.50 95 ALA A O 1
ATOM 695 N N . PRO A 1 96 ? 16.716 13.377 32.727 1.00 49.88 96 PRO A N 1
ATOM 696 C CA . PRO A 1 96 ? 15.528 12.526 32.773 1.00 49.88 96 PRO A CA 1
ATOM 697 C C . PRO A 1 96 ? 14.265 13.305 32.390 1.00 49.88 96 PRO A C 1
ATOM 699 O O . PRO A 1 96 ? 14.034 14.400 32.914 1.00 49.88 96 PRO A O 1
ATOM 702 N N . LEU A 1 97 ? 13.429 12.720 31.535 1.00 61.72 97 LEU A N 1
ATOM 703 C CA . LEU A 1 97 ? 12.061 13.163 31.272 1.00 61.72 97 LEU A CA 1
ATOM 704 C C . LEU A 1 97 ? 11.110 12.148 31.910 1.00 61.72 97 LEU A C 1
ATOM 706 O O . LEU A 1 97 ? 11.286 10.954 31.699 1.00 61.72 97 LEU A O 1
ATOM 710 N N . ALA A 1 98 ? 10.153 12.596 32.722 1.00 74.94 98 ALA A N 1
ATOM 711 C CA . ALA A 1 98 ? 9.157 11.708 33.320 1.00 74.94 98 ALA A CA 1
ATOM 712 C C . ALA A 1 98 ? 7.935 11.613 32.399 1.00 74.94 98 ALA A C 1
ATOM 714 O O . ALA A 1 98 ? 7.312 12.640 32.132 1.00 74.94 98 ALA A O 1
ATOM 715 N N . LEU A 1 99 ? 7.595 10.402 31.953 1.00 75.94 99 LEU A N 1
ATOM 716 C CA . LEU A 1 99 ? 6.439 10.144 31.088 1.00 75.94 99 LEU A CA 1
ATOM 717 C C . LEU A 1 99 ? 5.143 10.012 31.902 1.00 75.94 99 LEU A C 1
ATOM 719 O O . LEU A 1 99 ? 4.093 10.481 31.472 1.00 75.94 99 LEU A O 1
ATOM 723 N N . ALA A 1 100 ? 5.223 9.428 33.105 1.00 85.56 100 ALA A N 1
ATOM 724 C CA . ALA A 1 100 ? 4.102 9.288 34.039 1.00 85.56 100 ALA A CA 1
ATOM 725 C C . ALA A 1 100 ? 4.560 9.153 35.501 1.00 85.56 100 ALA A C 1
ATOM 727 O O . ALA A 1 100 ? 5.679 8.727 35.781 1.00 85.56 100 ALA A O 1
ATOM 728 N N . THR A 1 101 ? 3.674 9.457 36.457 1.00 88.00 101 THR A N 1
ATOM 729 C CA . THR A 1 101 ? 3.830 9.069 37.873 1.00 88.00 101 THR A CA 1
ATOM 730 C C . THR A 1 101 ? 2.527 8.476 38.396 1.00 88.00 101 THR A C 1
ATOM 732 O O . THR A 1 101 ? 1.482 9.122 38.340 1.00 88.00 101 THR A O 1
ATOM 735 N N . ILE A 1 102 ? 2.600 7.266 38.950 1.00 87.44 102 ILE A N 1
ATOM 736 C CA . ILE A 1 102 ? 1.484 6.560 39.581 1.00 87.44 102 ILE A CA 1
ATOM 737 C C . ILE A 1 102 ? 1.638 6.679 41.096 1.00 87.44 102 ILE A C 1
ATOM 739 O O . ILE A 1 102 ? 2.570 6.122 41.678 1.00 87.44 102 ILE A O 1
ATOM 743 N N . GLU A 1 103 ? 0.722 7.401 41.736 1.00 87.06 103 GLU A N 1
ATOM 744 C CA . GLU A 1 103 ? 0.679 7.584 43.191 1.00 87.06 103 GLU A CA 1
ATOM 745 C C . GLU A 1 103 ? -0.165 6.496 43.868 1.00 87.06 103 GLU A C 1
ATOM 747 O O . GLU A 1 103 ? -1.289 6.211 43.459 1.00 87.06 103 GLU A O 1
ATOM 752 N N . ASP A 1 104 ? 0.370 5.915 44.941 1.00 83.81 104 ASP A N 1
ATOM 753 C CA . ASP A 1 104 ? -0.193 4.788 45.689 1.00 83.81 104 ASP A CA 1
ATOM 754 C C . ASP A 1 104 ? -0.680 3.624 44.781 1.00 83.81 104 ASP A C 1
ATOM 756 O O . ASP A 1 104 ? -1.851 3.247 44.866 1.00 83.81 104 ASP A O 1
ATOM 760 N N . PRO A 1 105 ? 0.189 2.985 43.960 1.00 85.31 105 PRO A N 1
ATOM 761 C CA . PRO A 1 105 ? -0.197 1.987 42.943 1.00 85.31 105 PRO A CA 1
ATOM 762 C C . PRO A 1 105 ? -0.843 0.694 43.482 1.00 85.31 105 PRO A C 1
ATOM 764 O O . PRO A 1 105 ? -1.393 -0.108 42.736 1.00 85.31 105 PRO A O 1
ATOM 767 N N . LEU A 1 106 ? -0.796 0.465 44.798 1.00 82.38 106 LEU A N 1
ATOM 768 C CA . LEU A 1 106 ? -1.517 -0.626 45.472 1.00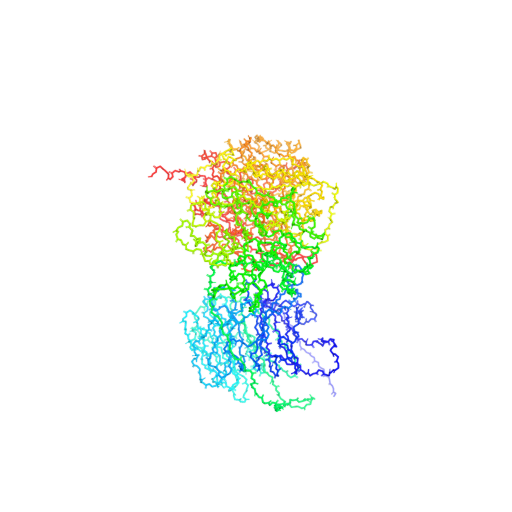 82.38 106 LEU A CA 1
ATOM 769 C C . LEU A 1 106 ? -2.646 -0.118 46.387 1.00 82.38 106 LEU A C 1
ATOM 771 O O . LEU A 1 106 ? -3.199 -0.866 47.197 1.00 82.38 106 LEU A O 1
ATOM 775 N N . GLY A 1 107 ? -2.980 1.167 46.274 1.00 74.12 107 GLY A N 1
ATOM 776 C CA . GLY A 1 107 ? -3.825 1.928 47.183 1.00 74.12 107 GLY A CA 1
ATOM 777 C C . GLY A 1 107 ? -3.159 2.203 48.537 1.00 74.12 107 GLY A C 1
ATOM 778 O O . GLY A 1 107 ? -2.317 1.441 49.020 1.00 74.12 107 GLY A O 1
ATOM 779 N N . LYS A 1 108 ? -3.635 3.254 49.222 1.00 66.12 108 LYS A N 1
ATOM 780 C CA . LYS A 1 108 ? -3.177 3.731 50.554 1.00 66.12 108 LYS A CA 1
ATOM 781 C C . LYS A 1 108 ? -3.182 2.685 51.683 1.00 66.12 108 LYS A C 1
ATOM 783 O O . LYS A 1 108 ? -2.703 2.950 52.787 1.00 66.12 108 LYS A O 1
ATOM 788 N N . SER A 1 109 ? -3.767 1.514 51.438 1.00 53.12 109 SER A N 1
ATOM 789 C CA . SER A 1 109 ? -3.848 0.375 52.354 1.00 53.12 109 SER A CA 1
ATOM 790 C C . SER A 1 109 ? -3.169 -0.904 51.837 1.00 53.12 109 SER A C 1
ATOM 792 O O . SER A 1 109 ? -3.000 -1.832 52.627 1.00 53.12 109 SER A O 1
ATOM 794 N N . GLY A 1 110 ? -2.774 -0.987 50.558 1.00 50.69 110 GLY A N 1
ATOM 795 C CA . GLY A 1 110 ? -2.253 -2.220 49.950 1.00 50.69 110 GLY A CA 1
ATOM 796 C C . GLY A 1 110 ? -0.730 -2.326 49.862 1.00 50.69 110 GLY A C 1
ATOM 797 O O . GLY A 1 110 ? -0.220 -3.445 49.935 1.00 50.69 110 GLY A O 1
ATOM 798 N N . GLY A 1 111 ? 0.001 -1.207 49.787 1.00 53.00 111 GLY A N 1
ATOM 799 C CA . GLY A 1 111 ? 1.474 -1.220 49.756 1.00 53.00 111 GLY A CA 1
ATOM 800 C C . GLY A 1 111 ? 2.109 -1.790 51.035 1.00 53.00 111 GLY A C 1
ATOM 801 O O . GLY A 1 111 ? 3.092 -2.530 50.980 1.00 53.00 111 GLY A O 1
ATOM 802 N N . GLY A 1 112 ? 1.491 -1.531 52.194 1.00 53.12 112 GLY A N 1
ATOM 803 C CA . GLY A 1 112 ? 2.040 -1.883 53.507 1.00 53.12 112 GLY A CA 1
ATOM 804 C C . GLY A 1 112 ? 3.213 -0.978 53.916 1.00 53.12 112 GLY A C 1
ATOM 805 O O . GLY A 1 112 ? 3.424 0.078 53.334 1.00 53.12 112 GLY A O 1
ATOM 806 N N . ARG A 1 113 ? 3.978 -1.366 54.948 1.00 52.88 113 ARG A N 1
ATOM 807 C CA . ARG A 1 113 ? 5.243 -0.688 55.326 1.00 52.88 113 ARG A CA 1
ATOM 808 C C . ARG A 1 113 ? 6.471 -1.402 54.738 1.00 52.88 113 ARG A C 1
ATOM 810 O O . ARG A 1 113 ? 7.481 -1.554 55.425 1.00 52.88 113 ARG A O 1
ATOM 817 N N . GLY A 1 114 ? 6.352 -1.951 53.536 1.00 54.31 114 GLY A N 1
ATOM 818 C CA . GLY A 1 114 ? 7.434 -2.669 52.870 1.00 54.31 114 GLY A CA 1
ATOM 819 C C . GLY A 1 114 ? 7.572 -2.214 51.432 1.00 54.31 114 GLY A C 1
ATOM 820 O O . GLY A 1 114 ? 6.613 -1.695 50.867 1.00 54.31 114 GLY A O 1
ATOM 821 N N . GLY A 1 115 ? 8.766 -2.415 50.883 1.00 69.62 115 GLY A N 1
ATOM 822 C CA . GLY A 1 115 ? 9.092 -1.922 49.558 1.00 69.62 115 GLY A CA 1
ATOM 823 C C . GLY A 1 115 ? 8.227 -2.525 48.458 1.00 69.62 115 GLY A C 1
ATOM 824 O O . GLY A 1 115 ? 7.780 -3.679 48.552 1.00 69.62 115 GLY A O 1
ATOM 825 N N . LEU A 1 116 ? 8.009 -1.721 47.423 1.00 74.25 116 LEU A N 1
ATOM 826 C CA . LEU A 1 116 ? 7.409 -2.170 46.178 1.00 74.25 116 LEU A CA 1
ATOM 827 C C . LEU A 1 116 ? 8.310 -3.177 45.439 1.00 74.25 116 LEU A C 1
ATOM 829 O O . LEU A 1 116 ? 9.481 -3.396 45.759 1.00 74.25 116 LEU A O 1
ATOM 833 N N . ARG A 1 117 ? 7.704 -3.822 44.453 1.00 81.06 117 ARG A N 1
ATOM 834 C CA . ARG A 1 117 ? 8.301 -4.632 43.396 1.00 81.06 117 ARG A CA 1
ATOM 835 C C . ARG A 1 117 ? 7.737 -4.104 42.094 1.00 81.06 117 ARG A C 1
ATOM 837 O O . ARG A 1 117 ? 6.547 -3.792 42.071 1.00 81.06 117 ARG A O 1
ATOM 844 N N . VAL A 1 118 ? 8.554 -4.017 41.056 1.00 83.31 118 VAL A N 1
ATOM 845 C CA . VAL A 1 118 ? 8.084 -3.674 39.714 1.00 83.31 118 VAL A CA 1
ATOM 846 C C . VAL A 1 118 ? 8.653 -4.646 38.695 1.00 83.31 118 VAL A C 1
ATOM 848 O O . VAL A 1 118 ? 9.782 -5.102 38.850 1.00 83.31 118 VAL A O 1
ATOM 851 N N . ALA A 1 119 ? 7.850 -4.941 37.682 1.00 85.12 119 ALA A N 1
ATOM 852 C CA . ALA A 1 119 ? 8.270 -5.494 36.403 1.00 85.12 119 ALA A CA 1
ATOM 853 C C . ALA A 1 119 ? 7.575 -4.671 35.307 1.00 85.12 119 ALA A C 1
ATOM 855 O O . ALA A 1 119 ? 6.467 -4.172 35.533 1.00 85.12 119 ALA A O 1
ATOM 856 N N . LEU A 1 120 ? 8.244 -4.501 34.171 1.00 81.62 120 LEU A N 1
ATOM 857 C CA . LEU A 1 120 ? 7.669 -3.971 32.938 1.00 81.62 120 LEU A CA 1
ATOM 858 C C . LEU A 1 120 ? 7.662 -5.126 31.935 1.00 81.62 120 LEU A C 1
ATOM 860 O O . LEU A 1 120 ? 8.665 -5.834 31.843 1.00 81.62 120 LEU A O 1
ATOM 864 N N . ALA A 1 121 ? 6.517 -5.369 31.306 1.00 81.94 121 ALA A N 1
ATOM 865 C CA . ALA A 1 121 ? 6.254 -6.574 30.528 1.00 81.94 121 ALA A CA 1
ATOM 866 C C . ALA A 1 121 ? 5.022 -6.388 29.642 1.00 81.94 121 ALA A C 1
ATOM 868 O O . ALA A 1 121 ? 4.067 -5.760 30.087 1.00 81.94 121 ALA A O 1
ATOM 869 N N . ASP A 1 122 ? 5.026 -6.942 28.436 1.00 82.31 122 ASP A N 1
ATOM 870 C CA . ASP A 1 122 ? 3.864 -6.931 27.543 1.00 82.31 122 ASP A CA 1
ATOM 871 C C . ASP A 1 122 ? 2.903 -8.051 27.969 1.00 82.31 122 ASP A C 1
ATOM 873 O O . ASP A 1 122 ? 3.079 -9.217 27.625 1.00 82.31 122 ASP A O 1
ATOM 877 N N . LEU A 1 123 ? 1.912 -7.723 28.803 1.00 83.88 123 LEU A N 1
ATOM 878 C CA . LEU A 1 123 ? 0.988 -8.719 29.360 1.00 83.88 123 LEU A CA 1
ATOM 879 C C . LEU A 1 123 ? -0.183 -9.007 28.416 1.00 83.88 123 LEU A C 1
ATOM 881 O O . LEU A 1 123 ? -0.999 -9.889 28.707 1.00 83.88 123 LEU A O 1
ATOM 885 N N . ASN A 1 124 ? -0.336 -8.203 27.364 1.00 79.56 124 ASN A N 1
ATOM 886 C CA . ASN A 1 124 ? -1.548 -8.133 26.564 1.00 79.56 124 ASN A CA 1
ATOM 887 C C . ASN A 1 124 ? -1.312 -8.551 25.093 1.00 79.56 124 ASN A C 1
ATOM 889 O O . ASN A 1 124 ? -2.225 -9.120 24.484 1.00 79.56 124 ASN A O 1
ATOM 893 N N . GLY A 1 125 ? -0.079 -8.408 24.600 1.00 72.31 125 GLY A N 1
ATOM 894 C CA . GLY A 1 125 ? 0.401 -8.777 23.269 1.00 72.31 125 GLY A CA 1
ATOM 895 C C . GLY A 1 125 ? 0.401 -7.626 22.255 1.00 72.31 125 GLY A C 1
ATOM 896 O O . GLY A 1 125 ? 0.328 -7.903 21.058 1.00 72.31 125 GLY A O 1
ATOM 897 N N . ASP A 1 126 ? 0.406 -6.361 22.697 1.00 70.06 126 ASP A N 1
ATOM 898 C CA . ASP A 1 126 ? 0.358 -5.173 21.824 1.00 70.06 126 ASP A CA 1
ATOM 899 C C . ASP A 1 126 ? 1.733 -4.552 21.512 1.00 70.06 126 ASP A C 1
ATOM 901 O O . ASP A 1 126 ? 1.819 -3.599 20.734 1.00 70.06 126 ASP A O 1
ATOM 905 N N . GLY A 1 127 ? 2.814 -5.113 22.061 1.00 62.09 127 GLY A N 1
ATOM 906 C CA . GLY A 1 127 ? 4.183 -4.627 21.907 1.00 62.09 127 GLY A CA 1
ATOM 907 C C . GLY A 1 127 ? 4.588 -3.542 22.911 1.00 62.09 127 GLY A C 1
ATOM 908 O O . GLY A 1 127 ? 5.752 -3.134 22.902 1.00 62.09 127 GLY A O 1
ATOM 909 N N . VAL A 1 128 ? 3.683 -3.086 23.786 1.00 77.50 128 VAL A N 1
ATOM 910 C CA . VAL A 1 128 ? 3.948 -2.080 24.824 1.00 77.50 128 VAL A CA 1
ATOM 911 C C . VAL A 1 128 ? 3.956 -2.729 26.211 1.00 77.50 128 VAL A C 1
ATOM 913 O O . VAL A 1 128 ? 3.148 -3.579 26.562 1.00 77.50 128 VAL A O 1
ATOM 916 N N . SER A 1 129 ? 4.898 -2.319 27.057 1.00 81.94 129 SER A N 1
ATOM 917 C CA . SER A 1 129 ? 5.072 -2.875 28.399 1.00 81.94 129 SER A CA 1
ATOM 918 C C . SER A 1 129 ? 4.069 -2.304 29.407 1.00 81.94 129 SER A C 1
ATOM 920 O O . SER A 1 129 ? 4.187 -1.160 29.854 1.00 81.94 129 SER A O 1
ATOM 922 N N . GLU A 1 130 ? 3.163 -3.143 29.902 1.00 91.44 130 GLU A N 1
ATOM 923 C CA . GLU A 1 130 ? 2.459 -2.921 31.163 1.00 91.44 130 GLU A CA 1
ATOM 924 C C . GLU A 1 130 ? 3.418 -2.836 32.359 1.00 91.44 130 GLU A C 1
ATOM 926 O O . GLU A 1 130 ? 4.424 -3.538 32.460 1.00 91.44 130 GLU A O 1
ATOM 931 N N . LEU A 1 131 ? 3.023 -2.061 33.371 1.00 92.88 131 LEU A N 1
ATOM 932 C CA . LEU A 1 131 ? 3.650 -2.064 34.688 1.00 92.88 131 LEU A CA 1
ATOM 933 C C . LEU A 1 131 ? 2.929 -3.004 35.654 1.00 92.88 131 LEU A C 1
ATOM 935 O O . LEU A 1 131 ? 1.834 -2.704 36.139 1.00 92.88 131 LEU A O 1
ATOM 939 N N . VAL A 1 132 ? 3.618 -4.063 36.074 1.00 91.31 132 VAL A N 1
ATOM 940 C CA . VAL A 1 132 ? 3.213 -4.909 37.202 1.00 91.31 132 VAL A CA 1
ATOM 941 C C . VAL A 1 132 ? 3.820 -4.362 38.489 1.00 91.31 132 VAL A C 1
ATOM 943 O O . VAL A 1 132 ? 5.038 -4.270 38.621 1.00 91.31 132 VAL A O 1
ATOM 946 N N . VAL A 1 133 ? 2.988 -4.047 39.484 1.00 90.00 133 VAL A N 1
ATOM 947 C CA . VAL A 1 133 ? 3.432 -3.571 40.804 1.00 90.00 133 VAL A CA 1
ATOM 948 C C . VAL A 1 133 ? 3.077 -4.585 41.883 1.00 90.00 133 VAL A C 1
ATOM 950 O O . VAL A 1 133 ? 1.906 -4.887 42.105 1.00 90.00 133 VAL A O 1
ATOM 953 N N . GLY A 1 134 ? 4.075 -5.077 42.615 1.00 86.88 134 GLY A N 1
ATOM 954 C CA . GLY A 1 134 ? 3.907 -5.985 43.752 1.00 86.88 134 GLY A CA 1
ATOM 955 C C . GLY A 1 134 ? 4.260 -5.344 45.099 1.00 86.88 134 GLY A C 1
ATOM 956 O O . GLY A 1 134 ? 5.098 -4.452 45.182 1.00 86.88 134 GLY A O 1
ATOM 957 N N . SER A 1 135 ? 3.665 -5.819 46.195 1.00 82.75 135 SER A N 1
ATOM 958 C CA . SER A 1 135 ? 4.119 -5.498 47.558 1.00 82.75 135 SER A CA 1
ATOM 959 C C . SER A 1 135 ? 4.900 -6.662 48.148 1.00 82.75 135 SER A C 1
ATOM 961 O O . SER A 1 135 ? 4.339 -7.727 48.433 1.00 82.75 135 SER A O 1
ATOM 963 N N . ALA A 1 136 ? 6.168 -6.418 48.483 1.00 71.81 136 ALA A N 1
ATOM 964 C CA . ALA A 1 136 ? 6.982 -7.384 49.213 1.00 71.81 136 ALA A CA 1
ATOM 965 C C . ALA A 1 136 ? 6.455 -7.667 50.640 1.00 71.81 136 ALA A C 1
ATOM 967 O O . ALA A 1 136 ? 6.919 -8.613 51.281 1.00 71.81 136 ALA A O 1
ATOM 968 N N . SER A 1 137 ? 5.502 -6.878 51.162 1.00 70.38 137 SER A N 1
ATOM 969 C CA . SER A 1 137 ? 4.959 -7.047 52.521 1.00 70.38 137 SER A CA 1
ATOM 970 C C . SER A 1 137 ? 3.554 -7.641 52.592 1.00 70.38 137 SER A C 1
ATOM 972 O O . SER A 1 137 ? 3.283 -8.388 53.531 1.00 70.38 137 SER A O 1
ATOM 974 N N . THR A 1 138 ? 2.674 -7.342 51.630 1.00 73.94 138 THR A N 1
ATOM 975 C CA . THR A 1 138 ? 1.287 -7.846 51.623 1.00 73.94 138 THR A CA 1
ATOM 976 C C . THR A 1 138 ? 1.060 -8.986 50.630 1.00 73.94 138 THR A C 1
ATOM 978 O O . THR A 1 138 ? 0.018 -9.639 50.697 1.00 73.94 138 THR A O 1
ATOM 981 N N . GLY A 1 139 ? 2.000 -9.224 49.703 1.00 75.38 139 GLY A N 1
ATOM 982 C CA . GLY A 1 139 ? 1.822 -10.190 48.617 1.00 75.38 139 GLY A CA 1
ATOM 983 C C . GLY A 1 139 ? 0.676 -9.814 47.671 1.00 75.38 139 GLY A C 1
ATOM 984 O O . GLY A 1 139 ? 0.100 -10.693 47.030 1.00 75.38 139 GLY A O 1
ATOM 985 N N . LYS A 1 140 ? 0.289 -8.531 47.645 1.00 86.00 140 LYS A N 1
ATOM 986 C CA . LYS A 1 140 ? -0.625 -7.976 46.647 1.00 86.00 140 LYS A CA 1
ATOM 987 C C . LYS A 1 140 ? 0.133 -7.600 45.381 1.00 86.00 140 LYS A C 1
ATOM 989 O O . LYS A 1 140 ? 1.254 -7.108 45.485 1.00 86.00 140 LYS A O 1
ATOM 994 N N . VAL A 1 141 ? -0.522 -7.773 44.242 1.00 88.75 141 VAL A N 1
ATOM 995 C CA . VAL A 1 141 ? -0.075 -7.372 42.909 1.00 88.75 141 VAL A CA 1
ATOM 996 C C . VAL A 1 141 ? -1.198 -6.588 42.228 1.00 88.75 141 VAL A C 1
ATOM 998 O O . VAL A 1 141 ? -2.376 -6.892 42.433 1.00 88.75 141 VAL A O 1
ATOM 1001 N N . ALA A 1 142 ? -0.825 -5.570 41.461 1.00 91.88 142 ALA A N 1
ATOM 1002 C CA . ALA A 1 142 ? -1.665 -4.836 40.522 1.00 91.88 142 ALA A CA 1
ATOM 1003 C C . ALA A 1 142 ? -0.928 -4.708 39.182 1.00 91.88 142 ALA A C 1
ATOM 1005 O O . ALA A 1 142 ? 0.294 -4.849 39.156 1.00 91.88 142 ALA A O 1
ATOM 1006 N N . ALA A 1 143 ? -1.653 -4.420 38.105 1.00 92.81 143 ALA A N 1
ATOM 1007 C CA . ALA A 1 143 ? -1.067 -4.098 36.805 1.00 92.81 143 ALA A CA 1
ATOM 1008 C C . ALA A 1 143 ? -1.694 -2.828 36.222 1.00 92.81 143 ALA A C 1
ATOM 1010 O O . ALA A 1 143 ? -2.874 -2.544 36.467 1.00 92.81 143 ALA A O 1
ATOM 1011 N N . TYR A 1 144 ? -0.892 -2.090 35.462 1.00 94.25 144 TYR A N 1
ATOM 1012 C CA . TYR A 1 144 ? -1.251 -0.852 34.786 1.00 94.25 144 TYR A CA 1
ATOM 1013 C C . TYR A 1 144 ? -0.815 -0.912 33.323 1.00 94.25 144 TYR A C 1
ATOM 1015 O O . TYR A 1 144 ? 0.359 -1.172 33.082 1.00 94.25 144 TYR A O 1
ATOM 1023 N N . SER A 1 145 ? -1.715 -0.610 32.388 1.00 91.44 145 SER A N 1
ATOM 1024 C CA . SER A 1 145 ? -1.346 -0.325 30.997 1.00 91.44 145 SER A CA 1
ATOM 1025 C C . SER A 1 145 ? -1.098 1.169 30.804 1.00 91.44 145 SER A C 1
ATOM 1027 O O . SER A 1 145 ? -1.505 1.999 31.633 1.00 91.44 145 SER A O 1
ATOM 1029 N N . PHE A 1 146 ? -0.433 1.522 29.710 1.00 89.75 146 PHE A N 1
ATOM 1030 C CA . PHE A 1 146 ? -0.095 2.896 29.368 1.00 89.75 146 PHE A CA 1
ATOM 1031 C C . PHE A 1 146 ? -0.746 3.298 28.047 1.00 89.75 146 PHE A C 1
ATOM 1033 O O . PHE A 1 146 ? -0.808 2.519 27.107 1.00 89.75 146 PHE A O 1
ATOM 1040 N N . LYS A 1 147 ? -1.249 4.536 27.973 1.00 84.44 147 LYS A N 1
ATOM 1041 C CA . LYS A 1 147 ? -1.719 5.134 26.717 1.00 84.44 147 LYS A CA 1
ATOM 1042 C C . LYS A 1 147 ? -0.943 6.406 26.400 1.00 84.44 147 LYS A C 1
ATOM 1044 O O . LYS A 1 147 ? -1.025 7.371 27.167 1.00 84.44 147 LYS A O 1
ATOM 1049 N N . VAL A 1 148 ? -0.255 6.402 25.262 1.00 80.12 148 VAL A N 1
ATOM 1050 C CA . VAL A 1 148 ? 0.468 7.540 24.674 1.00 80.12 148 VAL A CA 1
ATOM 1051 C C . VAL A 1 148 ? -0.437 8.770 24.536 1.00 80.12 148 VAL A C 1
ATOM 1053 O O . VAL A 1 148 ? -1.613 8.657 24.177 1.00 80.12 148 VAL A O 1
ATOM 1056 N N . GLN A 1 149 ? 0.104 9.954 24.832 1.00 74.75 149 GLN A N 1
ATOM 1057 C CA . GLN A 1 149 ? -0.539 11.246 24.590 1.00 74.75 149 GLN A CA 1
ATOM 1058 C C . GLN A 1 149 ? 0.191 12.013 23.480 1.00 74.75 149 GLN A C 1
ATOM 1060 O O . GLN A 1 149 ? 1.270 12.557 23.707 1.00 74.75 149 GLN A O 1
ATOM 1065 N N . GLY A 1 150 ? -0.441 12.123 22.310 1.00 60.25 150 GLY A N 1
ATOM 1066 C CA . GLY A 1 150 ? 0.072 12.869 21.157 1.00 60.25 150 GLY A CA 1
ATOM 1067 C C . GLY A 1 150 ? 0.256 11.997 19.908 1.00 60.25 150 GLY A C 1
ATOM 1068 O O . GLY A 1 150 ? 0.001 10.797 19.968 1.00 60.25 150 GLY A O 1
ATOM 1069 N N . PRO A 1 151 ? 0.670 12.600 18.777 1.00 40.88 151 PRO A N 1
ATOM 1070 C CA . PRO A 1 151 ? 0.772 11.925 17.477 1.00 40.88 151 PRO A CA 1
ATOM 1071 C C . PRO A 1 151 ? 2.077 11.136 17.264 1.00 40.88 151 PRO A C 1
ATOM 1073 O O . PRO A 1 151 ? 2.222 10.476 16.245 1.00 40.88 151 PRO A O 1
ATOM 1076 N N . SER A 1 152 ? 3.038 11.212 18.187 1.00 50.44 152 SER A N 1
ATOM 1077 C CA . SER A 1 152 ? 4.309 10.479 18.133 1.00 50.44 152 SER A CA 1
ATOM 1078 C C . SER A 1 152 ? 4.560 9.818 19.490 1.00 50.44 152 SER A C 1
ATOM 1080 O O . SER A 1 152 ? 4.241 10.448 20.501 1.00 50.44 152 SER A O 1
ATOM 1082 N N . PRO A 1 153 ? 5.115 8.592 19.547 1.00 50.94 153 PRO A N 1
ATOM 1083 C CA . PRO A 1 153 ? 5.420 7.912 20.806 1.00 50.94 153 PRO A CA 1
ATOM 1084 C C . PRO A 1 153 ? 6.682 8.461 21.495 1.00 50.94 153 PRO A C 1
ATOM 1086 O O . PRO A 1 153 ? 6.755 8.481 22.726 1.00 50.94 153 PRO A O 1
ATOM 1089 N N . VAL A 1 154 ? 7.652 8.974 20.725 1.00 53.19 154 VAL A N 1
ATOM 1090 C CA . VAL A 1 154 ? 8.976 9.383 21.226 1.00 53.19 154 VAL A CA 1
ATOM 1091 C C . VAL A 1 154 ? 8.849 10.465 22.296 1.00 53.19 154 VAL A C 1
ATOM 1093 O O . VAL A 1 154 ? 8.340 11.557 22.039 1.00 53.19 154 VAL A O 1
ATOM 1096 N N . ASN A 1 155 ? 9.362 10.191 23.502 1.00 58.84 155 ASN A N 1
ATOM 1097 C CA . ASN A 1 155 ? 9.281 11.099 24.660 1.00 58.84 155 ASN A CA 1
ATOM 1098 C C . ASN A 1 155 ? 7.846 11.506 25.085 1.00 58.84 155 ASN A C 1
ATOM 1100 O O . ASN A 1 155 ? 7.679 12.425 25.897 1.00 58.84 155 ASN A O 1
ATOM 1104 N N . ALA A 1 156 ? 6.809 10.849 24.564 1.00 62.91 156 ALA A N 1
ATOM 1105 C CA . ALA A 1 156 ? 5.424 11.236 24.784 1.00 62.91 156 ALA A CA 1
ATOM 1106 C C . ALA A 1 156 ? 4.954 10.937 26.219 1.00 62.91 156 ALA A C 1
ATOM 1108 O O . ALA A 1 156 ? 5.198 9.844 26.735 1.00 62.91 156 ALA A O 1
ATOM 1109 N N . PRO A 1 157 ? 4.236 11.862 26.885 1.00 83.56 157 PRO A N 1
ATOM 1110 C CA . PRO A 1 157 ? 3.594 11.567 28.160 1.00 83.56 157 PRO A CA 1
ATOM 1111 C C . PRO A 1 157 ? 2.638 10.379 28.025 1.00 83.56 157 PRO A C 1
ATOM 1113 O O . PRO A 1 157 ? 1.900 10.283 27.046 1.00 83.56 157 PRO A O 1
ATOM 1116 N N . VAL A 1 158 ? 2.595 9.506 29.032 1.00 85.06 158 VAL A N 1
ATOM 1117 C CA . VAL A 1 158 ? 1.711 8.333 29.024 1.00 85.06 158 VAL A CA 1
ATOM 1118 C C . VAL A 1 158 ? 0.674 8.391 30.141 1.00 85.06 158 VAL A C 1
ATOM 1120 O O . VAL A 1 158 ? 0.919 8.860 31.254 1.00 85.06 158 VAL A O 1
ATOM 1123 N N . THR A 1 159 ? -0.522 7.888 29.853 1.00 89.75 159 THR A N 1
ATOM 1124 C CA . THR A 1 159 ? -1.630 7.798 30.807 1.00 89.75 159 THR A CA 1
ATOM 1125 C C . THR A 1 159 ? -1.682 6.394 31.387 1.00 89.75 159 THR A C 1
ATOM 1127 O O . THR A 1 159 ? -2.072 5.460 30.693 1.00 89.75 159 THR A O 1
ATOM 1130 N N . ALA A 1 160 ? -1.315 6.237 32.658 1.00 89.62 160 ALA A N 1
ATOM 1131 C CA . ALA A 1 160 ? -1.394 4.948 33.340 1.00 89.62 160 ALA A CA 1
ATOM 1132 C C . ALA A 1 160 ? -2.846 4.594 33.717 1.00 89.62 160 ALA A C 1
ATOM 1134 O O . ALA A 1 160 ? -3.490 5.329 34.472 1.00 89.62 160 ALA A O 1
ATOM 1135 N N . SER A 1 161 ? -3.334 3.445 33.252 1.00 91.19 161 SER A N 1
ATOM 1136 C CA . SER A 1 161 ? -4.681 2.926 33.520 1.00 91.19 161 SER A CA 1
ATOM 1137 C C . SER A 1 161 ? -4.607 1.621 34.310 1.00 91.19 161 SER A C 1
ATOM 1139 O O . SER A 1 161 ? -3.893 0.703 33.930 1.00 91.19 161 SER A O 1
ATOM 1141 N N . LEU A 1 162 ? -5.331 1.519 35.430 1.00 91.25 162 LEU A N 1
ATOM 1142 C CA . LEU A 1 162 ? -5.333 0.312 36.268 1.00 91.25 162 LEU A CA 1
ATOM 1143 C C . LEU A 1 162 ? -6.120 -0.816 35.580 1.00 91.25 162 LEU A C 1
ATOM 1145 O O . LEU A 1 162 ? -7.350 -0.783 35.585 1.00 91.25 162 LEU A O 1
ATOM 1149 N N . ILE A 1 163 ? -5.420 -1.829 35.068 1.00 91.62 163 ILE A N 1
ATOM 1150 C CA . ILE A 1 163 ? -6.030 -2.994 34.406 1.00 91.62 163 ILE A CA 1
ATOM 1151 C C . ILE A 1 163 ? -6.272 -4.165 35.371 1.00 91.62 163 ILE A C 1
ATOM 1153 O O . ILE A 1 163 ? -7.267 -4.873 35.244 1.00 91.62 163 ILE A O 1
ATOM 1157 N N . ALA A 1 164 ? -5.439 -4.333 36.407 1.00 90.81 164 ALA A N 1
ATOM 1158 C CA . ALA A 1 164 ? -5.620 -5.378 37.418 1.00 90.81 164 ALA A CA 1
ATOM 1159 C C . ALA A 1 164 ? -5.548 -4.799 38.835 1.00 90.81 164 ALA A C 1
ATOM 1161 O O . ALA A 1 164 ? -4.510 -4.301 39.270 1.00 90.81 164 ALA A O 1
ATOM 1162 N N . GLY A 1 165 ? -6.653 -4.876 39.583 1.00 86.94 165 GLY A N 1
ATOM 1163 C CA . GLY A 1 165 ? -6.756 -4.289 40.923 1.00 86.94 165 GLY A CA 1
ATOM 1164 C C . GLY A 1 165 ? -5.893 -4.996 41.992 1.00 86.94 165 GLY A C 1
ATOM 1165 O O . GLY A 1 165 ? -5.691 -6.207 41.899 1.00 86.94 165 GLY A O 1
ATOM 1166 N N . PRO A 1 166 ? -5.445 -4.301 43.066 1.00 88.94 166 PRO A N 1
ATOM 1167 C CA . PRO A 1 166 ? -4.523 -4.844 44.078 1.00 88.94 166 PRO A CA 1
ATOM 1168 C C . PRO A 1 166 ? -5.011 -6.109 44.821 1.00 88.94 166 PRO A C 1
ATOM 1170 O O . PRO A 1 166 ? -5.642 -6.029 45.890 1.00 88.94 166 PRO A O 1
ATOM 1173 N N . THR A 1 167 ? -4.639 -7.285 44.312 1.00 88.12 167 THR A N 1
ATOM 1174 C CA . THR A 1 167 ? -5.100 -8.611 44.765 1.00 88.12 167 THR A CA 1
ATOM 1175 C C . THR A 1 167 ? -3.939 -9.554 45.091 1.00 88.12 167 THR A C 1
ATOM 1177 O O . THR A 1 167 ? -2.810 -9.328 44.676 1.00 88.12 167 THR A O 1
ATOM 1180 N N . SER A 1 168 ? -4.181 -10.617 45.862 1.00 85.56 168 SER A N 1
ATOM 1181 C CA . SER A 1 168 ? -3.169 -11.662 46.077 1.00 85.56 168 SER A CA 1
ATOM 1182 C C . SER A 1 168 ? -3.267 -12.719 44.985 1.00 85.56 168 SER A C 1
ATOM 1184 O O . SER A 1 168 ? -4.320 -13.350 44.859 1.00 85.56 168 SER A O 1
ATOM 1186 N N . LEU A 1 169 ? -2.157 -12.962 44.282 1.00 85.12 169 LEU A N 1
ATOM 1187 C CA . LEU A 1 169 ? -2.050 -13.989 43.241 1.00 85.12 169 LEU A CA 1
ATOM 1188 C C . LEU A 1 169 ? -2.579 -15.359 43.734 1.00 85.12 169 LEU A C 1
ATOM 1190 O O . LEU A 1 169 ? -2.363 -15.722 44.906 1.00 85.12 169 LEU A O 1
ATOM 1194 N N . PRO A 1 170 ? -3.285 -16.142 42.891 1.00 84.50 170 PRO A N 1
ATOM 1195 C CA . PRO A 1 170 ? -3.841 -17.428 43.302 1.00 84.50 170 PRO A CA 1
ATOM 1196 C C . PRO A 1 170 ? -2.764 -18.371 43.855 1.00 84.50 170 PRO A C 1
ATOM 1198 O O . PRO A 1 170 ? -1.707 -18.572 43.266 1.00 84.50 170 PRO A O 1
ATOM 1201 N N . GLY A 1 171 ? -3.001 -18.951 45.032 1.00 76.38 171 GLY A N 1
ATOM 1202 C CA . GLY A 1 171 ? -1.992 -19.783 45.697 1.00 76.38 171 GLY A CA 1
ATOM 1203 C C . GLY A 1 171 ? -0.853 -19.017 46.392 1.00 76.38 171 GLY A C 1
ATOM 1204 O O . GLY A 1 171 ? -0.008 -19.668 47.002 1.00 76.38 171 GLY A O 1
ATOM 1205 N N . LEU A 1 172 ? -0.867 -17.675 46.415 1.00 77.00 172 LEU A N 1
ATOM 1206 C CA . LEU A 1 172 ? 0.051 -16.819 47.193 1.00 77.00 172 LEU A CA 1
ATOM 1207 C C . LEU A 1 172 ? -0.651 -15.946 48.255 1.00 77.00 172 LEU A C 1
ATOM 1209 O O . LEU A 1 172 ? -0.014 -15.104 48.884 1.00 77.00 172 LEU A O 1
ATOM 1213 N N . ARG A 1 173 ? -1.938 -16.182 48.555 1.00 75.75 173 ARG A N 1
ATOM 1214 C CA . ARG A 1 173 ? -2.648 -15.504 49.665 1.00 75.75 173 ARG A CA 1
ATOM 1215 C C . ARG A 1 173 ? -1.855 -15.578 50.977 1.00 75.75 173 ARG A C 1
ATOM 1217 O O . ARG A 1 173 ? -1.517 -16.673 51.434 1.00 75.75 173 ARG A O 1
ATOM 1224 N N . GLY A 1 174 ? -1.572 -14.417 51.574 1.00 66.62 174 GLY A N 1
ATOM 1225 C CA . GLY A 1 174 ? -0.772 -14.291 52.799 1.00 66.62 174 GLY A CA 1
ATOM 1226 C C . GLY A 1 174 ? 0.735 -14.521 52.617 1.00 66.62 174 GLY A C 1
ATOM 1227 O O . GLY A 1 174 ? 1.425 -14.814 53.591 1.00 66.62 174 GLY A O 1
ATOM 1228 N N . ALA A 1 175 ? 1.255 -14.453 51.389 1.00 69.25 175 ALA A N 1
ATOM 1229 C CA . ALA A 1 175 ? 2.691 -14.424 51.128 1.00 69.25 175 ALA A CA 1
ATOM 1230 C C . ALA A 1 175 ? 3.357 -13.171 51.724 1.00 69.25 175 ALA A C 1
ATOM 1232 O O . ALA A 1 175 ? 2.779 -12.088 51.747 1.00 69.25 175 ALA A O 1
ATOM 1233 N N . SER A 1 176 ? 4.606 -13.325 52.161 1.00 69.75 176 SER A N 1
ATOM 1234 C CA . SER A 1 176 ? 5.509 -12.216 52.489 1.00 69.75 176 SER A CA 1
ATOM 1235 C C . SER A 1 176 ? 6.841 -12.429 51.771 1.00 69.75 176 SER A C 1
ATOM 1237 O O . SER A 1 176 ? 7.184 -13.568 51.452 1.00 69.75 176 SER A O 1
ATOM 1239 N N . ARG A 1 177 ? 7.560 -11.337 51.479 1.00 73.25 177 ARG A N 1
ATOM 1240 C CA . ARG A 1 177 ? 8.666 -11.284 50.504 1.00 73.25 177 ARG A CA 1
ATOM 1241 C C . ARG A 1 177 ? 8.269 -11.908 49.167 1.00 73.25 177 ARG A C 1
ATOM 1243 O O . ARG A 1 177 ? 8.730 -12.992 48.823 1.00 73.25 177 ARG A O 1
ATOM 1250 N N . LEU A 1 178 ? 7.379 -11.214 48.466 1.00 78.88 178 LEU A N 1
ATOM 1251 C CA . LEU A 1 178 ? 7.107 -11.476 47.060 1.00 78.88 178 LEU A CA 1
ATOM 1252 C C . LEU A 1 178 ? 8.381 -11.178 46.248 1.00 78.88 178 LEU A C 1
ATOM 1254 O O . LEU A 1 178 ? 8.891 -10.057 46.329 1.00 78.88 178 LEU A O 1
ATOM 1258 N N . GLY A 1 179 ? 8.896 -12.168 45.524 1.00 79.94 179 GLY A N 1
ATOM 1259 C CA . GLY A 1 179 ? 9.748 -11.938 44.354 1.00 79.94 179 GLY A CA 1
ATOM 1260 C C . GLY A 1 179 ? 8.857 -11.845 43.118 1.00 79.94 179 GLY A C 1
ATOM 1261 O O . GLY A 1 179 ? 7.806 -12.490 43.090 1.00 79.94 179 GLY A O 1
ATOM 1262 N N . LEU A 1 180 ? 9.241 -11.005 42.159 1.00 84.56 180 LEU A N 1
ATOM 1263 C CA . LEU A 1 180 ? 8.444 -10.666 40.983 1.00 84.56 180 LEU A CA 1
ATOM 1264 C C . LEU A 1 180 ? 9.381 -10.453 39.788 1.00 84.56 180 LEU A C 1
ATOM 1266 O O . LEU A 1 180 ? 10.321 -9.668 39.885 1.00 84.56 180 LEU A O 1
ATOM 1270 N N . ALA A 1 181 ? 9.099 -11.141 38.693 1.00 86.12 181 ALA A N 1
ATOM 1271 C CA . ALA A 1 181 ? 9.688 -10.946 37.374 1.00 86.12 181 ALA A CA 1
ATOM 1272 C C . ALA A 1 181 ? 8.608 -11.264 36.328 1.00 86.12 181 ALA A C 1
ATOM 1274 O O . ALA A 1 181 ? 7.553 -11.793 36.694 1.00 86.12 181 ALA A O 1
ATOM 1275 N N . ALA A 1 182 ? 8.852 -10.956 35.061 1.00 85.69 182 ALA A N 1
ATOM 1276 C CA . ALA A 1 182 ? 7.963 -11.317 33.963 1.00 85.69 182 ALA A CA 1
ATOM 1277 C C . ALA A 1 182 ? 8.767 -11.727 32.719 1.00 85.69 182 ALA A C 1
ATOM 1279 O O . ALA A 1 182 ? 9.971 -11.481 32.692 1.00 85.69 182 ALA A O 1
ATOM 1280 N N . GLY A 1 183 ? 8.127 -12.385 31.756 1.00 83.44 183 GLY A N 1
ATOM 1281 C CA . GLY A 1 183 ? 8.737 -12.853 30.506 1.00 83.44 183 GLY A CA 1
ATOM 1282 C C . GLY A 1 183 ? 7.897 -13.940 29.832 1.00 83.44 183 GLY A C 1
ATOM 1283 O O . GLY A 1 183 ? 7.020 -14.507 30.486 1.00 83.44 183 GLY A O 1
ATOM 1284 N N . ASP A 1 184 ? 8.172 -14.239 28.566 1.00 82.75 184 ASP A N 1
ATOM 1285 C CA . ASP A 1 184 ? 7.403 -15.188 27.746 1.00 82.75 184 ASP A CA 1
ATOM 1286 C C . ASP A 1 184 ? 7.917 -16.629 27.963 1.00 82.75 184 ASP A C 1
ATOM 1288 O O . ASP A 1 184 ? 8.963 -17.041 27.444 1.00 82.75 184 ASP A O 1
ATOM 1292 N N . LEU A 1 185 ? 7.197 -17.412 28.780 1.00 81.56 185 LEU A N 1
ATOM 1293 C CA . LEU A 1 185 ? 7.614 -18.754 29.220 1.00 81.56 185 LEU A CA 1
ATOM 1294 C C . LEU A 1 185 ? 6.944 -19.881 28.424 1.00 81.56 185 LEU A C 1
ATOM 1296 O O . LEU A 1 185 ? 7.172 -21.073 28.720 1.00 81.56 185 LEU A O 1
ATOM 1300 N N . ASP A 1 186 ? 6.056 -19.555 27.485 1.00 79.12 186 ASP A N 1
ATOM 1301 C CA . ASP A 1 186 ? 5.328 -20.534 26.677 1.00 79.12 186 ASP A CA 1
ATOM 1302 C C . ASP A 1 186 ? 5.362 -20.286 25.157 1.00 79.12 186 ASP A C 1
ATOM 1304 O O . ASP A 1 186 ? 5.233 -21.250 24.386 1.00 79.12 186 ASP A O 1
ATOM 1308 N N . GLY A 1 187 ? 5.816 -19.108 24.742 1.00 75.25 187 GLY A N 1
ATOM 1309 C CA . GLY A 1 187 ? 6.114 -18.700 23.376 1.00 75.25 187 GLY A CA 1
ATOM 1310 C C . GLY A 1 187 ? 4.903 -18.161 22.619 1.00 75.25 187 GLY A C 1
ATOM 1311 O O . GLY A 1 187 ? 4.871 -18.329 21.397 1.00 75.25 187 GLY A O 1
ATOM 1312 N N . ASP A 1 188 ? 3.893 -17.618 23.311 1.00 74.75 188 ASP A N 1
ATOM 1313 C CA . ASP A 1 188 ? 2.696 -17.041 22.681 1.00 74.75 188 ASP A CA 1
ATOM 1314 C C . ASP A 1 188 ? 2.808 -15.544 22.345 1.00 74.75 188 ASP A C 1
ATOM 1316 O O . ASP A 1 188 ? 1.936 -15.014 21.652 1.00 74.75 188 ASP A O 1
ATOM 1320 N N . GLY A 1 189 ? 3.910 -14.895 22.743 1.00 69.56 189 GLY A N 1
ATOM 1321 C CA . GLY A 1 189 ? 4.168 -13.476 22.508 1.00 69.56 189 GLY A CA 1
ATOM 1322 C C . GLY A 1 189 ? 3.679 -12.548 23.620 1.00 69.56 189 GLY A C 1
ATOM 1323 O O . GLY A 1 189 ? 3.829 -11.336 23.481 1.00 69.56 189 GLY A O 1
ATOM 1324 N N . ARG A 1 190 ? 3.122 -13.082 24.714 1.00 83.38 190 ARG A N 1
ATOM 1325 C CA . ARG A 1 190 ? 2.804 -12.337 25.942 1.00 83.38 190 ARG A CA 1
ATOM 1326 C C . ARG A 1 190 ? 3.722 -12.753 27.083 1.00 83.38 190 ARG A C 1
ATOM 1328 O O . ARG A 1 190 ? 4.270 -13.846 27.109 1.00 83.38 190 ARG A O 1
ATOM 1335 N N . ASP A 1 191 ? 3.874 -11.861 28.052 1.00 85.44 191 ASP A N 1
ATOM 1336 C CA . ASP A 1 191 ? 4.705 -12.080 29.227 1.00 85.44 191 ASP A CA 1
ATOM 1337 C C . ASP A 1 191 ? 3.900 -12.632 30.419 1.00 85.44 191 ASP A C 1
ATOM 1339 O O . ASP A 1 191 ? 3.023 -11.964 30.983 1.00 85.44 191 ASP A O 1
ATOM 1343 N N . GLU A 1 192 ? 4.286 -13.801 30.935 1.00 90.06 192 GLU A N 1
ATOM 1344 C CA . GLU A 1 192 ? 3.788 -14.291 32.219 1.00 90.06 192 GLU A CA 1
ATOM 1345 C C . GLU A 1 192 ? 4.493 -13.613 33.389 1.00 90.06 192 GLU A C 1
ATOM 1347 O O . GLU A 1 192 ? 5.718 -13.534 33.473 1.00 90.06 192 GLU A O 1
ATOM 1352 N N . VAL A 1 193 ? 3.730 -13.280 34.430 1.00 90.62 193 VAL A N 1
ATOM 1353 C CA . VAL A 1 193 ? 4.301 -12.834 35.702 1.00 90.62 193 VAL A CA 1
ATOM 1354 C C . VAL A 1 193 ? 4.744 -14.031 36.540 1.00 90.62 193 VAL A C 1
ATOM 1356 O O . VAL A 1 193 ? 3.924 -14.803 37.045 1.00 90.62 193 VAL A O 1
ATOM 1359 N N . VAL A 1 194 ? 6.047 -14.154 36.786 1.00 89.25 194 VAL A N 1
ATOM 1360 C CA . VAL A 1 194 ? 6.623 -15.153 37.692 1.00 89.25 194 VAL A CA 1
ATOM 1361 C C . VAL A 1 194 ? 6.740 -14.592 39.103 1.00 89.25 194 VAL A C 1
ATOM 1363 O O . VAL A 1 194 ? 7.420 -13.595 39.354 1.00 89.25 194 VAL A O 1
ATOM 1366 N N . ALA A 1 195 ? 6.129 -15.286 40.065 1.00 88.38 195 ALA A N 1
ATOM 1367 C CA . ALA A 1 195 ? 6.170 -14.899 41.469 1.00 88.38 195 ALA A CA 1
ATOM 1368 C C . ALA A 1 195 ? 6.707 -15.993 42.407 1.00 88.38 195 ALA A C 1
ATOM 1370 O O . ALA A 1 195 ? 6.421 -17.190 42.276 1.00 88.38 195 ALA A O 1
ATOM 1371 N N . THR A 1 196 ? 7.445 -15.549 43.427 1.00 85.12 196 THR A N 1
ATOM 1372 C CA . THR A 1 196 ? 7.973 -16.367 44.534 1.00 85.12 196 THR A CA 1
ATOM 1373 C C . THR A 1 196 ? 7.534 -15.801 45.888 1.00 85.12 196 THR A C 1
ATOM 1375 O O . THR A 1 196 ? 7.116 -14.650 45.992 1.00 85.12 196 THR A O 1
ATOM 1378 N N . ALA A 1 197 ? 7.612 -16.593 46.965 1.00 77.56 197 ALA A N 1
ATOM 1379 C CA . ALA A 1 197 ? 7.247 -16.129 48.309 1.00 77.56 197 ALA A CA 1
ATOM 1380 C C . ALA A 1 197 ? 8.039 -16.812 49.432 1.00 77.56 197 ALA A C 1
ATOM 1382 O O . ALA A 1 197 ? 8.294 -18.018 49.388 1.00 77.56 197 ALA A O 1
ATOM 1383 N N . GLN A 1 198 ? 8.340 -16.076 50.510 1.00 72.75 198 GLN A N 1
ATOM 1384 C CA . GLN A 1 198 ? 8.987 -16.644 51.695 1.00 72.75 198 GLN A CA 1
ATOM 1385 C C . GLN A 1 198 ? 8.160 -17.787 52.305 1.00 72.75 198 GLN A C 1
ATOM 1387 O O . GLN A 1 198 ? 6.949 -17.684 52.500 1.00 72.75 198 GLN A O 1
ATOM 1392 N N . GLY A 1 199 ? 8.844 -18.887 52.637 1.00 64.88 199 GLY A N 1
ATOM 1393 C CA . GLY A 1 199 ? 8.238 -20.072 53.250 1.00 64.88 199 GLY A CA 1
ATOM 1394 C C . GLY A 1 199 ? 7.517 -21.003 52.267 1.00 64.88 199 GLY A C 1
ATOM 1395 O O . GLY A 1 199 ? 7.078 -22.078 52.676 1.00 64.88 199 GLY A O 1
ATOM 1396 N N . ARG A 1 200 ? 7.428 -20.646 50.978 1.00 70.19 200 ARG A N 1
ATOM 1397 C CA . ARG A 1 200 ? 6.933 -21.523 49.907 1.00 70.19 200 ARG A CA 1
ATOM 1398 C C . ARG A 1 200 ? 8.113 -21.967 49.041 1.00 70.19 200 ARG A C 1
ATOM 1400 O O . ARG A 1 200 ? 9.020 -21.191 48.784 1.00 70.19 200 ARG A O 1
ATOM 1407 N N . ARG A 1 201 ? 8.097 -23.222 48.577 1.00 65.75 201 ARG A N 1
ATOM 1408 C CA . ARG A 1 201 ? 9.036 -23.721 47.544 1.00 65.75 201 ARG A CA 1
ATOM 1409 C C . ARG A 1 201 ? 8.444 -23.660 46.131 1.00 65.75 201 ARG A C 1
ATOM 1411 O O . ARG A 1 201 ? 8.987 -24.280 45.227 1.00 65.75 201 ARG A O 1
ATOM 1418 N N . ALA A 1 202 ? 7.293 -23.013 45.976 1.00 72.12 202 ALA A N 1
ATOM 1419 C CA . ALA A 1 202 ? 6.638 -22.852 44.691 1.00 72.12 202 ALA A CA 1
ATOM 1420 C C . ALA A 1 202 ? 7.168 -21.579 44.029 1.00 72.12 202 ALA A C 1
ATOM 1422 O O . ALA A 1 202 ? 7.046 -20.496 44.600 1.00 72.12 202 ALA A O 1
ATOM 1423 N N . VAL A 1 203 ? 7.738 -21.750 42.843 1.00 86.19 203 VAL A N 1
ATOM 1424 C CA . VAL A 1 203 ? 7.805 -20.714 41.811 1.00 86.19 203 VAL A CA 1
ATOM 1425 C C . VAL A 1 203 ? 6.546 -20.907 40.968 1.00 86.19 203 VAL A C 1
ATOM 1427 O O . VAL A 1 203 ? 6.106 -22.049 40.777 1.00 86.19 203 VAL A O 1
ATOM 1430 N N . THR A 1 204 ? 5.874 -19.845 40.541 1.00 87.94 204 THR A N 1
ATOM 1431 C CA . THR A 1 204 ? 4.615 -19.970 39.787 1.00 87.94 204 THR A CA 1
ATOM 1432 C C . THR A 1 204 ? 4.458 -18.805 38.821 1.00 87.94 204 THR A C 1
ATOM 1434 O O . THR A 1 204 ? 4.678 -17.665 39.222 1.00 87.94 204 THR A O 1
ATOM 1437 N N . ALA A 1 205 ? 4.102 -19.131 37.580 1.00 90.31 205 ALA A N 1
ATOM 1438 C CA . ALA A 1 205 ? 3.771 -18.197 36.513 1.00 90.31 205 ALA A CA 1
ATOM 1439 C C . ALA A 1 205 ? 2.265 -17.896 36.508 1.00 90.31 205 ALA A C 1
ATOM 1441 O O . ALA A 1 205 ? 1.442 -18.765 36.847 1.00 90.31 205 ALA A O 1
ATOM 1442 N N . TYR A 1 206 ? 1.931 -16.662 36.149 1.00 91.69 206 TYR A N 1
ATOM 1443 C CA . TYR A 1 206 ? 0.583 -16.120 36.138 1.00 91.69 206 TYR A CA 1
ATOM 1444 C C . TYR A 1 206 ? 0.386 -15.208 34.925 1.00 91.69 206 TYR A C 1
ATOM 1446 O O . TYR A 1 206 ? 0.982 -14.132 34.889 1.00 91.69 206 TYR A O 1
ATOM 1454 N N . ALA A 1 207 ? -0.511 -15.572 34.013 1.00 90.06 207 ALA A N 1
ATOM 1455 C CA . ALA A 1 207 ? -1.030 -14.633 33.028 1.00 90.06 207 ALA A CA 1
ATOM 1456 C C . ALA A 1 207 ? -2.103 -13.719 33.640 1.00 90.06 207 ALA A C 1
ATOM 1458 O O . ALA A 1 207 ? -2.802 -14.068 34.610 1.00 90.06 207 ALA A O 1
ATOM 1459 N N . LEU A 1 208 ? -2.260 -12.543 33.038 1.00 87.75 208 LEU A N 1
ATOM 1460 C CA . LEU A 1 208 ? -3.348 -11.620 33.319 1.00 87.75 208 LEU A CA 1
ATOM 1461 C C . LEU A 1 208 ? -4.476 -11.841 32.302 1.00 87.75 208 LEU A C 1
ATOM 1463 O O . LEU A 1 208 ? -4.350 -11.494 31.137 1.00 87.75 208 LEU A O 1
ATOM 1467 N N . GLN A 1 209 ? -5.602 -12.406 32.741 1.00 84.94 209 GLN A N 1
ATOM 1468 C CA . GLN A 1 209 ? -6.764 -12.629 31.877 1.00 84.94 209 GLN A CA 1
ATOM 1469 C C . GLN A 1 209 ? -7.858 -11.615 32.232 1.00 84.94 209 GLN A C 1
ATOM 1471 O O . GLN A 1 209 ? -8.505 -11.689 33.286 1.00 84.94 209 GLN A O 1
ATOM 1476 N N . GLY A 1 210 ? -8.015 -10.606 31.371 1.00 82.62 210 GLY A N 1
ATOM 1477 C CA . GLY A 1 210 ? -8.822 -9.421 31.656 1.00 82.62 210 GLY A CA 1
ATOM 1478 C C . GLY A 1 210 ? -8.296 -8.692 32.896 1.00 82.62 210 GLY A C 1
ATOM 1479 O O . GLY A 1 210 ? -7.161 -8.237 32.929 1.00 82.62 210 GLY A O 1
ATOM 1480 N N . THR A 1 211 ? -9.106 -8.610 33.953 1.00 83.88 211 THR A N 1
ATOM 1481 C CA . THR A 1 211 ? -8.714 -7.965 35.225 1.00 83.88 211 THR A CA 1
ATOM 1482 C C . THR A 1 211 ? -8.223 -8.953 36.294 1.00 83.88 211 THR A C 1
ATOM 1484 O O . THR A 1 211 ? -7.968 -8.563 37.439 1.00 83.88 211 THR A O 1
ATOM 1487 N N . SER A 1 212 ? -8.130 -10.248 35.960 1.00 85.00 212 SER A N 1
ATOM 1488 C CA . SER A 1 212 ? -7.895 -11.341 36.910 1.00 85.00 212 SER A CA 1
ATOM 1489 C C . SER A 1 212 ? -6.616 -12.123 36.624 1.00 85.00 212 SER A C 1
ATOM 1491 O O . SER A 1 212 ? -6.415 -12.659 35.542 1.00 85.00 212 SER A O 1
ATOM 1493 N N . TRP A 1 213 ? -5.785 -12.273 37.654 1.00 89.69 213 TRP A N 1
ATOM 1494 C CA . TRP A 1 213 ? -4.603 -13.132 37.612 1.00 89.69 213 TRP A CA 1
ATOM 1495 C C . TRP A 1 213 ? -4.993 -14.609 37.627 1.00 89.69 213 TRP A C 1
ATOM 1497 O O . TRP A 1 213 ? -5.558 -15.094 38.617 1.00 89.69 213 TRP A O 1
ATOM 1507 N N . VAL A 1 214 ? -4.639 -15.331 36.569 1.00 89.81 214 VAL A N 1
ATOM 1508 C CA . VAL A 1 214 ? -4.853 -16.776 36.438 1.00 89.81 214 VAL A CA 1
ATOM 1509 C C . VAL A 1 214 ? -3.538 -17.497 36.710 1.00 89.81 214 VAL A C 1
ATOM 1511 O O . VAL A 1 214 ? -2.463 -16.998 36.412 1.00 89.81 214 VAL A O 1
ATOM 1514 N N . LYS A 1 215 ? -3.602 -18.653 37.377 1.00 90.38 215 LYS A N 1
ATOM 1515 C CA . LYS A 1 215 ? -2.408 -19.426 37.742 1.00 90.38 215 LYS A CA 1
ATOM 1516 C C . LYS A 1 215 ? -2.177 -20.526 36.725 1.00 90.38 215 LYS A C 1
ATOM 1518 O O . LYS A 1 215 ? -2.830 -21.566 36.809 1.00 90.38 215 LYS A O 1
ATOM 1523 N N . GLU A 1 216 ? -1.210 -20.327 35.851 1.00 84.94 216 GLU A N 1
ATOM 1524 C CA . GLU A 1 216 ? -0.971 -21.222 34.724 1.00 84.94 216 GLU A CA 1
ATOM 1525 C C . GLU A 1 216 ? -0.047 -22.365 35.126 1.00 84.94 216 GLU A C 1
ATOM 1527 O O . GLU A 1 216 ? -0.478 -23.505 35.326 1.00 84.94 216 GLU A O 1
ATOM 1532 N N . ARG A 1 217 ? 1.225 -22.046 35.379 1.00 84.62 217 ARG A N 1
ATOM 1533 C CA . ARG A 1 217 ? 2.276 -23.037 35.612 1.00 84.62 217 ARG A CA 1
ATOM 1534 C C . ARG A 1 217 ? 2.815 -22.933 37.032 1.00 84.62 217 ARG A C 1
ATOM 1536 O O . ARG A 1 217 ? 3.308 -21.895 37.459 1.00 84.62 217 ARG A O 1
ATOM 1543 N N . SER A 1 218 ? 2.762 -24.031 37.786 1.00 83.88 218 SER A N 1
ATOM 1544 C CA . SER A 1 218 ? 3.534 -24.165 39.030 1.00 83.88 218 SER A CA 1
ATOM 1545 C C . SER A 1 218 ? 4.735 -25.056 38.759 1.00 83.88 218 SER A C 1
ATOM 1547 O O . SER A 1 218 ? 4.569 -26.254 38.537 1.00 83.88 218 SER A O 1
ATOM 1549 N N . PHE A 1 219 ? 5.929 -24.474 38.792 1.00 82.50 219 PHE A N 1
ATOM 1550 C CA . PHE A 1 219 ? 7.171 -25.197 38.546 1.00 82.50 219 PHE A CA 1
ATOM 1551 C C . PHE A 1 219 ? 7.435 -26.233 39.645 1.00 82.50 219 PHE A C 1
ATOM 1553 O O . PHE A 1 219 ? 6.995 -26.089 40.795 1.00 82.50 219 PHE A O 1
ATOM 1560 N N . ALA A 1 220 ? 8.199 -27.278 39.311 1.00 79.50 220 ALA A N 1
ATOM 1561 C CA . ALA A 1 220 ? 8.717 -28.201 40.315 1.00 79.50 220 ALA A CA 1
ATOM 1562 C C . ALA A 1 220 ? 9.502 -27.423 41.399 1.00 79.50 220 ALA A C 1
ATOM 1564 O O . ALA A 1 220 ? 10.061 -26.370 41.104 1.00 79.50 220 ALA A O 1
ATOM 1565 N N . PRO A 1 221 ? 9.590 -27.890 42.657 1.00 78.44 221 PRO A N 1
ATOM 1566 C CA . PRO A 1 221 ? 10.358 -27.172 43.672 1.00 78.44 221 PRO A CA 1
ATOM 1567 C C . PRO A 1 221 ? 11.864 -27.126 43.333 1.00 78.44 221 PRO A C 1
ATOM 1569 O O . PRO A 1 221 ? 12.466 -28.203 43.263 1.00 78.44 221 PRO A O 1
ATOM 1572 N N . PRO A 1 222 ? 12.502 -25.942 43.214 1.00 79.69 222 PRO A N 1
ATOM 1573 C CA . PRO A 1 222 ? 13.919 -25.835 42.857 1.00 79.69 222 PRO A CA 1
ATOM 1574 C C . PRO A 1 222 ? 14.834 -26.571 43.856 1.00 79.69 222 PRO A C 1
ATOM 1576 O O . PRO A 1 222 ? 14.479 -26.694 45.042 1.00 79.69 222 PRO A O 1
ATOM 1579 N N . PRO A 1 223 ? 16.020 -27.052 43.426 1.00 76.00 223 PRO A N 1
ATOM 1580 C CA . PRO A 1 223 ? 16.935 -27.900 44.207 1.00 76.00 223 PRO A CA 1
ATOM 1581 C C . PRO A 1 223 ? 17.715 -27.160 45.321 1.00 76.00 223 PRO A C 1
ATOM 1583 O O . PRO A 1 223 ? 18.852 -27.495 45.655 1.00 76.00 223 PRO A O 1
ATOM 1586 N N . VAL A 1 224 ? 17.074 -26.178 45.954 1.00 69.81 224 VAL A N 1
ATOM 1587 C CA . VAL A 1 224 ? 17.602 -25.333 47.033 1.00 69.81 224 VAL A CA 1
ATOM 1588 C C . VAL A 1 224 ? 17.078 -25.760 48.423 1.00 69.81 224 VAL A C 1
ATOM 1590 O O . VAL A 1 224 ? 16.041 -26.436 48.514 1.00 69.81 224 VAL A O 1
ATOM 1593 N N . PRO A 1 225 ? 17.770 -25.412 49.532 1.00 63.03 225 PRO A N 1
ATOM 1594 C CA . PRO A 1 225 ? 17.376 -25.816 50.885 1.00 63.03 225 PRO A CA 1
ATOM 1595 C C . PRO A 1 225 ? 15.975 -25.349 51.308 1.00 63.03 225 PRO A C 1
ATOM 1597 O O . PRO A 1 225 ? 15.466 -24.319 50.875 1.00 63.03 225 PRO A O 1
ATOM 1600 N N . ARG A 1 226 ? 15.337 -26.099 52.217 1.00 57.75 226 ARG A N 1
ATOM 1601 C CA . ARG A 1 226 ? 14.018 -25.737 52.762 1.00 57.75 226 ARG A CA 1
ATOM 1602 C C . ARG A 1 226 ? 14.137 -24.627 53.813 1.00 57.75 226 ARG A C 1
ATOM 1604 O O . ARG A 1 226 ? 14.858 -24.814 54.787 1.00 57.75 226 ARG A O 1
ATOM 1611 N N . GLY A 1 227 ? 13.315 -23.580 53.706 1.00 56.03 227 GLY A N 1
ATOM 1612 C CA . GLY A 1 227 ? 12.924 -22.753 54.859 1.00 56.03 227 GLY A CA 1
ATOM 1613 C C . GLY A 1 227 ? 12.858 -21.242 54.634 1.00 56.03 227 GLY A C 1
ATOM 1614 O O . GLY A 1 227 ? 12.126 -20.572 55.358 1.00 56.03 227 GLY A O 1
ATOM 1615 N N . GLU A 1 228 ? 13.562 -20.702 53.639 1.00 61.41 228 GLU A N 1
ATOM 1616 C CA . GLU A 1 228 ? 13.625 -19.252 53.386 1.00 61.41 228 GLU A CA 1
ATOM 1617 C C . GLU A 1 228 ? 13.169 -18.896 51.960 1.00 61.41 228 GLU A C 1
ATOM 1619 O O . GLU A 1 228 ? 12.791 -19.780 51.194 1.00 61.41 228 GLU A O 1
ATOM 1624 N N . GLY A 1 229 ? 13.069 -17.599 51.652 1.00 67.19 229 GLY A N 1
ATOM 1625 C CA . GLY A 1 229 ? 12.524 -17.119 50.375 1.00 67.19 229 GLY A CA 1
ATOM 1626 C C . GLY A 1 229 ? 13.466 -17.301 49.185 1.00 67.19 229 GLY A C 1
ATOM 1627 O O . GLY A 1 229 ? 14.643 -17.624 49.357 1.00 67.19 229 GLY A O 1
ATOM 1628 N N . LEU A 1 230 ? 12.926 -17.053 47.993 1.00 77.31 230 LEU A N 1
ATOM 1629 C CA . LEU A 1 230 ? 13.643 -17.082 46.720 1.00 77.31 230 LEU A CA 1
ATOM 1630 C C . LEU A 1 230 ? 13.588 -15.699 46.077 1.00 77.31 230 LEU A C 1
ATOM 1632 O O . LEU A 1 230 ? 12.525 -15.078 46.075 1.00 77.31 230 LEU A O 1
ATOM 1636 N N . ASP A 1 231 ? 14.706 -15.265 45.519 1.00 78.25 231 ASP A N 1
ATOM 1637 C CA . ASP A 1 231 ? 14.745 -14.200 44.515 1.00 78.25 231 ASP A CA 1
ATOM 1638 C C . ASP A 1 231 ? 14.510 -14.816 43.125 1.00 78.25 231 ASP A C 1
ATOM 1640 O O . ASP A 1 231 ? 14.774 -16.013 42.963 1.00 78.25 231 ASP A O 1
ATOM 1644 N N . VAL A 1 232 ? 14.009 -14.053 42.150 1.00 83.88 232 VAL A N 1
ATOM 1645 C CA . VAL A 1 232 ? 13.684 -14.563 40.806 1.00 83.88 232 VAL A CA 1
ATOM 1646 C C . VAL A 1 232 ? 14.019 -13.545 39.720 1.00 83.88 232 VAL A C 1
ATOM 1648 O O . VAL A 1 232 ? 13.756 -12.360 39.894 1.00 83.88 232 VAL A O 1
ATOM 1651 N N . ALA A 1 233 ? 14.564 -14.034 38.610 1.00 82.12 233 ALA A N 1
ATOM 1652 C CA . ALA A 1 233 ? 14.719 -13.319 37.351 1.00 82.12 233 ALA A CA 1
ATOM 1653 C C . ALA A 1 233 ? 14.230 -14.214 36.204 1.00 82.12 233 ALA A C 1
ATOM 1655 O O . ALA A 1 233 ? 14.238 -15.443 36.333 1.00 82.12 233 ALA A O 1
ATOM 1656 N N . VAL A 1 234 ? 13.790 -13.589 35.117 1.00 81.75 234 VAL A N 1
ATOM 1657 C CA . VAL A 1 234 ? 13.253 -14.240 33.918 1.00 81.75 234 VAL A CA 1
ATOM 1658 C C . VAL A 1 234 ? 13.924 -13.621 32.691 1.00 81.75 234 VAL A C 1
ATOM 1660 O O . VAL A 1 234 ? 14.211 -12.423 32.727 1.00 81.75 234 VAL A O 1
ATOM 1663 N N . GLY A 1 235 ? 14.243 -14.437 31.689 1.00 77.75 235 GLY A N 1
ATOM 1664 C CA . GLY A 1 235 ? 14.947 -14.029 30.469 1.00 77.75 235 GLY A CA 1
ATOM 1665 C C . GLY A 1 235 ? 15.671 -15.205 29.809 1.00 77.75 235 GLY A C 1
ATOM 1666 O O . GLY A 1 235 ? 16.070 -16.132 30.518 1.00 77.75 235 GLY A O 1
ATOM 1667 N N . ASP A 1 236 ? 15.856 -15.183 28.489 1.00 71.75 236 ASP A N 1
ATOM 1668 C CA . ASP A 1 236 ? 16.550 -16.232 27.720 1.00 71.75 236 ASP A CA 1
ATOM 1669 C C . ASP A 1 236 ? 18.038 -16.374 28.130 1.00 71.75 236 ASP A C 1
ATOM 1671 O O . ASP A 1 236 ? 18.946 -15.683 27.649 1.00 71.75 236 ASP A O 1
ATOM 1675 N N . VAL A 1 237 ? 18.313 -17.284 29.072 1.00 71.69 237 VAL A N 1
ATOM 1676 C CA . VAL A 1 237 ? 19.676 -17.584 29.533 1.00 71.69 237 VAL A CA 1
ATOM 1677 C C . VAL A 1 237 ? 20.286 -18.742 28.745 1.00 71.69 237 VAL A C 1
ATOM 1679 O O . VAL A 1 237 ? 21.512 -18.862 28.696 1.00 71.69 237 VAL A O 1
ATOM 1682 N N . THR A 1 238 ? 19.462 -19.576 28.112 1.00 68.19 238 THR A N 1
ATOM 1683 C CA . THR A 1 238 ? 19.886 -20.711 27.287 1.00 68.19 238 THR A CA 1
ATOM 1684 C C . THR A 1 238 ? 20.342 -20.305 25.883 1.00 68.19 238 THR A C 1
ATOM 1686 O O . THR A 1 238 ? 21.249 -20.946 25.342 1.00 68.19 238 THR A O 1
ATOM 1689 N N . GLY A 1 239 ? 19.801 -19.212 25.346 1.00 65.44 239 GLY A N 1
ATOM 1690 C CA . GLY A 1 239 ? 19.928 -18.769 23.961 1.00 65.44 239 GLY A CA 1
ATOM 1691 C C . GLY A 1 239 ? 19.004 -19.528 23.000 1.00 65.44 239 GLY A C 1
ATOM 1692 O O . GLY A 1 239 ? 19.407 -19.746 21.855 1.00 65.44 239 GLY A O 1
ATOM 1693 N N . ASP A 1 240 ? 17.845 -20.011 23.466 1.00 65.19 240 ASP A N 1
ATOM 1694 C CA . ASP A 1 240 ? 16.905 -20.827 22.675 1.00 65.19 240 ASP A CA 1
ATOM 1695 C C . ASP A 1 240 ? 15.690 -20.053 22.123 1.00 65.19 240 ASP A C 1
ATOM 1697 O O . ASP A 1 240 ? 14.930 -20.600 21.317 1.00 65.19 240 ASP A O 1
ATOM 1701 N N . GLY A 1 241 ? 15.553 -18.771 22.481 1.00 64.88 241 GLY A N 1
ATOM 1702 C CA . GLY A 1 241 ? 14.451 -17.904 22.067 1.00 64.88 241 GLY A CA 1
ATOM 1703 C C . GLY A 1 241 ? 13.195 -17.993 22.940 1.00 64.88 241 GLY A C 1
ATOM 1704 O O . GLY A 1 241 ? 12.143 -17.523 22.505 1.00 64.88 241 GLY A O 1
ATOM 1705 N N . ARG A 1 242 ? 13.271 -18.594 24.135 1.00 73.12 242 ARG A N 1
ATOM 1706 C CA . ARG A 1 242 ? 12.216 -18.600 25.166 1.00 73.12 242 ARG A CA 1
ATOM 1707 C C . ARG A 1 242 ? 12.786 -18.121 26.497 1.00 73.12 242 ARG A C 1
ATOM 1709 O O . ARG A 1 242 ? 13.947 -18.379 26.802 1.00 73.12 242 ARG A O 1
ATOM 1716 N N . ASP A 1 243 ? 11.972 -17.481 27.334 1.00 81.88 243 ASP A N 1
ATOM 1717 C CA . ASP A 1 243 ? 12.483 -16.983 28.609 1.00 81.88 243 ASP A CA 1
ATOM 1718 C C . ASP A 1 243 ? 12.653 -18.103 29.655 1.00 81.88 243 ASP A C 1
ATOM 1720 O O . ASP A 1 243 ? 11.733 -18.859 29.991 1.00 81.88 243 ASP A O 1
ATOM 1724 N N . ASP A 1 244 ? 13.851 -18.178 30.238 1.00 83.94 244 ASP A N 1
ATOM 1725 C CA . ASP A 1 244 ? 14.185 -19.091 31.329 1.00 83.94 244 ASP A CA 1
ATOM 1726 C C . ASP A 1 244 ? 13.852 -18.491 32.699 1.00 83.94 244 ASP A C 1
ATOM 1728 O O . ASP A 1 244 ? 13.877 -17.278 32.898 1.00 83.94 244 ASP A O 1
ATOM 1732 N N . VAL A 1 245 ? 13.633 -19.338 33.715 1.00 87.50 245 VAL A N 1
ATOM 1733 C CA . VAL A 1 245 ? 13.385 -18.871 35.094 1.00 87.50 245 VAL A CA 1
ATOM 1734 C C . VAL A 1 245 ? 14.579 -19.157 36.004 1.00 87.50 245 VAL A C 1
ATOM 1736 O O . VAL A 1 245 ? 14.779 -20.288 36.456 1.00 87.50 245 VAL A O 1
ATOM 1739 N N . ALA A 1 246 ? 15.341 -18.125 36.369 1.00 84.56 246 ALA A N 1
ATOM 1740 C CA . ALA A 1 246 ? 16.424 -18.225 37.347 1.00 84.56 246 ALA A CA 1
ATOM 1741 C C . ALA A 1 246 ? 15.953 -17.862 38.764 1.00 84.56 246 ALA A C 1
ATOM 1743 O O . ALA A 1 246 ? 15.327 -16.827 38.982 1.00 84.56 246 ALA A O 1
ATOM 1744 N N . VAL A 1 247 ? 16.309 -18.672 39.769 1.00 83.88 247 VAL A N 1
ATOM 1745 C CA . VAL A 1 247 ? 16.003 -18.391 41.186 1.00 83.88 247 VAL A CA 1
ATOM 1746 C C . VAL A 1 247 ? 17.220 -18.488 42.093 1.00 83.88 247 VAL A C 1
ATOM 1748 O O . VAL A 1 247 ? 17.928 -19.494 42.081 1.00 83.88 247 VAL A O 1
ATOM 1751 N N . ALA A 1 248 ? 17.421 -17.484 42.952 1.00 79.94 248 ALA A N 1
ATOM 1752 C CA . ALA A 1 248 ? 18.446 -17.510 43.996 1.00 79.94 248 ALA A CA 1
ATOM 1753 C C . ALA A 1 248 ? 17.865 -17.858 45.372 1.00 79.94 248 ALA A C 1
ATOM 1755 O O . ALA A 1 248 ? 16.934 -17.228 45.879 1.00 79.94 248 ALA A O 1
ATOM 1756 N N . SER A 1 249 ? 18.484 -18.838 46.026 1.00 78.44 249 SER A N 1
ATOM 1757 C CA . SER A 1 249 ? 18.242 -19.193 47.421 1.00 78.44 249 SER A CA 1
ATOM 1758 C C . SER A 1 249 ? 18.769 -18.105 48.349 1.00 78.44 249 SER A C 1
ATOM 1760 O O . SER A 1 249 ? 19.981 -17.958 48.536 1.00 78.44 249 SER A O 1
ATOM 1762 N N . LEU A 1 250 ? 17.860 -17.401 49.029 1.00 72.12 250 LEU A N 1
ATOM 1763 C CA . LEU A 1 250 ? 18.244 -16.398 50.022 1.00 72.12 250 LEU A CA 1
ATOM 1764 C C . LEU A 1 250 ? 19.042 -16.991 51.195 1.00 72.12 250 LEU A C 1
ATOM 1766 O O . LEU A 1 250 ? 19.713 -16.229 51.885 1.00 72.12 250 LEU A O 1
ATOM 1770 N N . ALA A 1 251 ? 18.980 -18.306 51.440 1.00 69.38 251 ALA A N 1
ATOM 1771 C CA . ALA A 1 251 ? 19.620 -18.958 52.584 1.00 69.38 251 ALA A CA 1
ATOM 1772 C C . ALA A 1 251 ? 21.109 -19.285 52.367 1.00 69.38 251 ALA A C 1
ATOM 1774 O O . ALA A 1 251 ? 21.906 -19.113 53.292 1.00 69.38 251 ALA A O 1
ATOM 1775 N N . ASP A 1 252 ? 21.476 -19.786 51.182 1.00 69.75 252 ASP A N 1
ATOM 1776 C CA . ASP A 1 252 ? 22.810 -20.339 50.899 1.00 69.75 252 ASP A CA 1
ATOM 1777 C C . ASP A 1 252 ? 23.461 -19.864 49.588 1.00 69.75 252 ASP A C 1
ATOM 1779 O O . ASP A 1 252 ? 24.538 -20.361 49.264 1.00 69.75 252 ASP A O 1
ATOM 1783 N N . GLY A 1 253 ? 22.858 -18.905 48.869 1.00 71.00 253 GLY A N 1
ATOM 1784 C CA . GLY A 1 253 ? 23.442 -18.327 47.647 1.00 71.00 253 GLY A CA 1
ATOM 1785 C C . GLY A 1 253 ? 23.507 -19.303 46.472 1.00 71.00 253 GLY A C 1
ATOM 1786 O O . GLY A 1 253 ? 24.354 -19.187 45.600 1.00 71.00 253 GLY A O 1
ATOM 1787 N N . LYS A 1 254 ? 22.659 -20.337 46.459 1.00 75.88 254 LYS A N 1
ATOM 1788 C CA . LYS A 1 254 ? 22.533 -21.219 45.294 1.00 75.88 254 LYS A CA 1
ATOM 1789 C C . LYS A 1 254 ? 21.561 -20.640 44.293 1.00 75.88 254 LYS A C 1
ATOM 1791 O O . LYS A 1 254 ? 20.420 -20.363 44.666 1.00 75.88 254 LYS A O 1
ATOM 1796 N N . VAL A 1 255 ? 21.989 -20.568 43.040 1.00 78.25 255 VAL A N 1
ATOM 1797 C CA . VAL A 1 255 ? 21.096 -20.317 41.915 1.00 78.25 255 VAL A CA 1
ATOM 1798 C C . VAL A 1 255 ? 20.650 -21.644 41.299 1.00 78.25 255 VAL A C 1
ATOM 1800 O O . VAL A 1 255 ? 21.305 -22.682 41.423 1.00 78.25 255 VAL A O 1
ATOM 1803 N N . SER A 1 256 ? 19.465 -21.656 40.712 1.00 81.06 256 SER A N 1
ATOM 1804 C CA . SER A 1 256 ? 18.965 -22.739 39.869 1.00 81.06 256 SER A CA 1
ATOM 1805 C C . SER A 1 256 ? 18.197 -22.111 38.719 1.00 81.06 256 SER A C 1
ATOM 1807 O O . SER A 1 256 ? 17.476 -21.143 38.945 1.00 81.06 256 SER A O 1
ATOM 1809 N N . VAL A 1 257 ? 18.355 -22.653 37.518 1.00 83.75 257 VAL A N 1
ATOM 1810 C CA . VAL A 1 257 ? 17.636 -22.213 36.316 1.00 83.75 257 VAL A CA 1
ATOM 1811 C C . VAL A 1 257 ? 16.639 -23.301 35.944 1.00 83.75 257 VAL A C 1
ATOM 1813 O O . VAL A 1 257 ? 16.966 -24.488 36.020 1.00 83.75 257 VAL A O 1
ATOM 1816 N N . TYR A 1 258 ? 15.416 -22.910 35.613 1.00 85.06 258 TYR A N 1
ATOM 1817 C CA . TYR A 1 258 ? 14.426 -23.781 35.004 1.00 85.06 258 TYR A CA 1
ATOM 1818 C C . TYR A 1 258 ? 14.326 -23.429 33.529 1.00 85.06 258 TYR A C 1
ATOM 1820 O O . TYR A 1 258 ? 13.894 -22.328 33.196 1.00 85.06 258 TYR A O 1
ATOM 1828 N N . ASP A 1 259 ? 14.702 -24.400 32.709 1.00 81.25 259 ASP A N 1
ATOM 1829 C CA . ASP A 1 259 ? 14.619 -24.368 31.255 1.00 81.25 259 ASP A CA 1
ATOM 1830 C C . ASP A 1 259 ? 13.243 -24.931 30.837 1.00 81.25 259 ASP A C 1
ATOM 1832 O O . ASP A 1 259 ? 12.935 -26.092 31.172 1.00 81.25 259 ASP A O 1
ATOM 1836 N N . PRO A 1 260 ? 12.368 -24.133 30.186 1.00 72.00 260 PRO A N 1
ATOM 1837 C CA . PRO A 1 260 ? 11.050 -24.584 29.750 1.00 72.00 260 PRO A CA 1
ATOM 1838 C C . PRO A 1 260 ? 11.098 -25.735 28.741 1.00 72.00 260 PRO A C 1
ATOM 1840 O O . PRO A 1 260 ? 10.239 -26.619 28.816 1.00 72.00 260 PRO A O 1
ATOM 1843 N N . SER A 1 261 ? 12.101 -25.766 27.856 1.00 68.88 261 SER A N 1
ATOM 1844 C CA . SER A 1 261 ? 12.275 -26.794 26.822 1.00 68.88 261 SER A CA 1
ATOM 1845 C C . SER A 1 261 ? 12.636 -28.161 27.425 1.00 68.88 261 SER A C 1
ATOM 1847 O O . SER A 1 261 ? 12.135 -29.203 26.992 1.00 68.88 261 SER A O 1
ATOM 1849 N N . LEU A 1 262 ? 13.451 -28.165 28.488 1.00 72.12 262 LEU A N 1
ATOM 1850 C CA . LEU A 1 262 ? 13.895 -29.373 29.189 1.00 72.12 262 LEU A CA 1
ATOM 1851 C C . LEU A 1 262 ? 12.956 -29.803 30.326 1.00 72.12 262 LEU A C 1
ATOM 1853 O O . LEU A 1 262 ? 13.073 -30.925 30.832 1.00 72.12 262 LEU A O 1
ATOM 1857 N N . GLY A 1 263 ? 12.048 -28.928 30.767 1.00 77.12 263 GLY A N 1
ATOM 1858 C CA . GLY A 1 263 ? 11.039 -29.219 31.790 1.00 77.12 263 GLY A CA 1
ATOM 1859 C C . GLY A 1 263 ? 11.598 -29.493 33.197 1.00 77.12 263 GLY A C 1
ATOM 1860 O O . GLY A 1 263 ? 10.914 -30.088 34.038 1.00 77.12 263 GLY A O 1
ATOM 1861 N N . GLN A 1 264 ? 12.850 -29.113 33.469 1.00 80.19 264 GLN A N 1
ATOM 1862 C CA . GLN A 1 264 ? 13.573 -29.469 34.694 1.00 80.19 264 GLN A CA 1
ATOM 1863 C C . GLN A 1 264 ? 14.496 -28.349 35.191 1.00 80.19 264 GLN A C 1
ATOM 1865 O O . GLN A 1 264 ? 14.959 -27.506 34.432 1.00 80.19 264 GLN A O 1
ATOM 1870 N N . TRP A 1 265 ? 14.812 -28.378 36.489 1.00 82.00 265 TRP A N 1
ATOM 1871 C CA . TRP A 1 265 ? 15.800 -27.471 37.077 1.00 82.00 265 TRP A CA 1
ATOM 1872 C C . TRP A 1 265 ? 17.224 -27.955 36.818 1.00 82.00 265 TRP A C 1
ATOM 1874 O O . TRP A 1 265 ? 17.603 -29.040 37.268 1.00 82.00 265 TRP A O 1
ATOM 1884 N N . VAL A 1 266 ? 18.037 -27.097 36.212 1.00 74.50 266 VAL A N 1
ATOM 1885 C CA . VAL A 1 266 ? 19.482 -27.274 36.069 1.00 74.50 266 VAL A CA 1
ATOM 1886 C C . VAL A 1 266 ? 20.190 -26.420 37.128 1.00 74.50 266 VAL A C 1
ATOM 1888 O O . VAL A 1 266 ? 19.820 -25.276 37.402 1.00 74.50 266 VAL A O 1
ATOM 1891 N N . ALA A 1 267 ? 21.202 -26.994 37.781 1.00 60.72 267 ALA A N 1
ATOM 1892 C CA . ALA A 1 267 ? 22.000 -26.299 38.788 1.00 60.72 267 ALA A CA 1
ATOM 1893 C C . ALA A 1 267 ? 23.286 -25.744 38.161 1.00 60.72 267 ALA A C 1
ATOM 1895 O O . ALA A 1 267 ? 24.101 -26.506 37.642 1.00 60.72 267 ALA A O 1
ATOM 1896 N N . THR A 1 268 ? 23.476 -24.431 38.260 1.00 64.12 268 THR A N 1
ATOM 1897 C CA . THR A 1 268 ? 24.622 -23.678 37.726 1.00 64.12 268 THR A CA 1
ATOM 1898 C C . THR A 1 268 ? 25.016 -22.554 38.711 1.00 64.12 268 THR A C 1
ATOM 1900 O O . THR A 1 268 ? 24.406 -22.413 39.774 1.00 64.12 268 THR A O 1
ATOM 1903 N N . PRO A 1 269 ? 26.002 -21.717 38.346 1.00 57.16 269 PRO A N 1
ATOM 1904 C CA . PRO A 1 269 ? 27.317 -21.493 38.993 1.00 57.16 269 PRO A CA 1
ATOM 1905 C C . PRO A 1 269 ? 27.671 -22.083 40.385 1.00 57.16 269 PRO A C 1
ATOM 1907 O O . PRO A 1 269 ? 26.910 -22.757 41.073 1.00 57.16 269 PRO A O 1
ATOM 1910 N N . GLN A 1 270 ? 28.912 -21.822 40.818 1.00 59.41 270 GLN A N 1
ATOM 1911 C CA . GLN A 1 270 ? 29.370 -22.042 42.195 1.00 59.41 270 GLN A CA 1
ATOM 1912 C C . GLN A 1 270 ? 28.727 -20.982 43.104 1.00 59.41 270 GLN A C 1
ATOM 1914 O O . GLN A 1 270 ? 28.931 -19.797 42.843 1.00 59.41 270 GLN A O 1
ATOM 1919 N N . PRO A 1 271 ? 28.021 -21.367 44.183 1.00 60.16 271 PRO A N 1
ATOM 1920 C CA . PRO A 1 271 ? 27.266 -20.422 45.000 1.00 60.16 271 PRO A CA 1
ATOM 1921 C C . PRO A 1 271 ? 28.175 -19.407 45.694 1.00 60.16 271 PRO A C 1
ATOM 1923 O O . PRO A 1 271 ? 29.157 -19.784 46.359 1.00 60.16 271 PRO A O 1
ATOM 1926 N N . LEU A 1 272 ? 27.820 -18.121 45.635 1.00 59.81 272 LEU A N 1
ATOM 1927 C CA . LEU A 1 272 ? 28.411 -17.144 46.539 1.00 59.81 272 LEU A CA 1
ATOM 1928 C C . LEU A 1 272 ? 28.102 -17.546 47.984 1.00 59.81 272 LEU A C 1
ATOM 1930 O O . LEU A 1 272 ? 26.982 -17.894 48.347 1.00 59.81 272 LEU A O 1
ATOM 1934 N N . ARG A 1 273 ? 29.089 -17.420 48.881 1.00 61.44 273 ARG A N 1
ATOM 1935 C CA . ARG A 1 273 ? 28.866 -17.575 50.333 1.00 61.44 273 ARG A CA 1
ATOM 1936 C C . ARG A 1 273 ? 28.157 -16.348 50.920 1.00 61.44 273 ARG A C 1
ATOM 1938 O O . ARG A 1 273 ? 28.706 -15.653 51.780 1.00 61.44 273 ARG A O 1
ATOM 1945 N N . ALA A 1 274 ? 26.961 -16.066 50.419 1.00 59.81 274 ALA A N 1
ATOM 1946 C CA . ALA A 1 274 ? 26.104 -14.979 50.851 1.00 59.81 274 ALA A CA 1
ATOM 1947 C C . ALA A 1 274 ? 25.621 -15.183 52.296 1.00 59.81 274 ALA A C 1
ATOM 1949 O O . ALA A 1 274 ? 25.522 -16.295 52.818 1.00 59.81 274 ALA A O 1
ATOM 1950 N N . ARG A 1 275 ? 25.309 -14.078 52.970 1.00 62.22 275 ARG A N 1
ATOM 1951 C CA . ARG A 1 275 ? 24.585 -14.081 54.240 1.00 62.22 275 ARG A CA 1
ATOM 1952 C C . ARG A 1 275 ? 23.104 -14.332 53.958 1.00 62.22 275 ARG A C 1
ATOM 1954 O O . ARG A 1 275 ? 22.551 -13.704 53.055 1.00 62.22 275 ARG A O 1
ATOM 1961 N N . ALA A 1 276 ? 22.462 -15.148 54.795 1.00 63.97 276 ALA A N 1
ATOM 1962 C CA . ALA A 1 276 ? 21.021 -15.389 54.742 1.00 63.97 276 ALA A CA 1
ATOM 1963 C C . ALA A 1 276 ? 20.217 -14.077 54.578 1.00 63.97 276 ALA A C 1
ATOM 1965 O O . ALA A 1 276 ? 20.403 -13.125 55.347 1.00 63.97 276 ALA A O 1
ATOM 1966 N N . GLY A 1 277 ? 19.370 -14.027 53.548 1.00 61.91 277 GLY A N 1
ATOM 1967 C CA . GLY A 1 277 ? 18.564 -12.878 53.122 1.00 61.91 277 GLY A CA 1
ATOM 1968 C C . GLY A 1 277 ? 19.186 -11.969 52.046 1.00 61.91 277 GLY A C 1
ATOM 1969 O O . GLY A 1 277 ? 18.480 -11.094 51.539 1.00 61.91 277 GLY A O 1
ATOM 1970 N N . THR A 1 278 ? 20.468 -12.142 51.692 1.00 62.75 278 THR A N 1
ATOM 1971 C CA . THR A 1 278 ? 21.220 -11.177 50.848 1.00 62.75 278 THR A CA 1
ATOM 1972 C C . THR A 1 278 ? 21.553 -11.639 49.430 1.00 62.75 278 THR A C 1
ATOM 1974 O O . THR A 1 278 ? 22.070 -10.823 48.679 1.00 62.75 278 THR A O 1
ATOM 1977 N N . ALA A 1 279 ? 21.278 -12.895 49.059 1.00 69.19 279 ALA A N 1
ATOM 1978 C CA . ALA A 1 279 ? 21.468 -13.358 47.679 1.00 69.19 279 ALA A CA 1
ATOM 1979 C C . ALA A 1 279 ? 20.461 -12.678 46.729 1.00 69.19 279 ALA A C 1
ATOM 1981 O O . ALA A 1 279 ? 19.307 -12.497 47.123 1.00 69.19 279 ALA A O 1
ATOM 1982 N N . ARG A 1 280 ? 20.876 -12.307 45.517 1.00 70.56 280 ARG A N 1
ATOM 1983 C CA . ARG A 1 280 ? 20.018 -11.799 44.430 1.00 70.56 280 ARG A CA 1
ATOM 1984 C C . ARG A 1 280 ? 20.472 -12.355 43.086 1.00 70.56 280 ARG A C 1
ATOM 1986 O O . ARG A 1 280 ? 21.653 -12.686 42.955 1.00 70.56 280 ARG A O 1
ATOM 1993 N N . VAL A 1 281 ? 19.559 -12.431 42.119 1.00 71.25 281 VAL A N 1
ATOM 1994 C CA . VAL A 1 281 ? 19.825 -12.938 40.762 1.00 71.25 281 VAL A CA 1
ATOM 1995 C C . VAL A 1 281 ? 19.313 -11.982 39.688 1.00 71.25 281 VAL A C 1
ATOM 1997 O O . VAL A 1 281 ? 18.269 -11.361 39.848 1.00 71.25 281 VAL A O 1
ATOM 2000 N N . THR A 1 282 ? 20.052 -11.879 38.587 1.00 69.12 282 THR A N 1
ATOM 2001 C CA . THR A 1 282 ? 19.673 -11.126 37.383 1.00 69.12 282 THR A CA 1
ATOM 2002 C C . THR A 1 282 ? 20.184 -11.884 36.156 1.00 69.12 282 THR A C 1
ATOM 2004 O O . THR A 1 282 ? 21.254 -12.500 36.230 1.00 69.12 282 THR A O 1
ATOM 2007 N N . ILE A 1 283 ? 19.429 -11.853 35.055 1.00 67.69 283 ILE A N 1
ATOM 2008 C CA . ILE A 1 283 ? 19.834 -12.404 33.753 1.00 67.69 283 ILE A CA 1
ATOM 2009 C C . ILE A 1 283 ? 20.193 -11.225 32.834 1.00 67.69 283 ILE A C 1
ATOM 2011 O O . ILE A 1 283 ? 19.591 -10.153 32.909 1.00 67.69 283 ILE A O 1
ATOM 2015 N N . VAL A 1 284 ? 21.231 -11.394 32.018 1.00 58.72 284 VAL A N 1
ATOM 2016 C CA . VAL A 1 284 ? 21.655 -10.420 31.005 1.00 58.72 284 VAL A CA 1
ATOM 2017 C C . VAL A 1 284 ? 21.786 -11.158 29.681 1.00 58.72 284 VAL A C 1
ATOM 2019 O O . VAL A 1 284 ? 22.669 -12.007 29.541 1.00 58.72 284 VAL A O 1
ATOM 2022 N N . GLU A 1 285 ? 20.915 -10.847 28.731 1.00 57.41 285 GLU A N 1
ATOM 2023 C CA . GLU A 1 285 ? 20.837 -11.520 27.436 1.00 57.41 285 GLU A CA 1
ATOM 2024 C C . GLU A 1 285 ? 21.742 -10.859 26.389 1.00 57.41 285 GLU A C 1
ATOM 2026 O O . GLU A 1 285 ? 22.208 -9.719 26.517 1.00 57.41 285 GLU A O 1
ATOM 2031 N N . SER A 1 286 ? 21.967 -11.580 25.294 1.00 50.84 286 SER A N 1
ATOM 2032 C CA . SER A 1 286 ? 22.497 -11.023 24.058 1.00 50.84 286 SER A CA 1
ATOM 2033 C C . SER A 1 286 ? 21.893 -11.780 22.885 1.00 50.84 286 SER A C 1
ATOM 2035 O O . SER A 1 286 ? 21.940 -13.005 22.875 1.00 50.84 286 SER A O 1
ATOM 2037 N N . LYS A 1 287 ? 21.418 -11.066 21.856 1.00 41.88 287 LYS A N 1
ATOM 2038 C CA . LYS A 1 287 ? 20.744 -11.651 20.674 1.00 41.88 287 LYS A CA 1
ATOM 2039 C C . LYS A 1 287 ? 21.540 -12.733 19.913 1.00 41.88 287 LYS A C 1
ATOM 2041 O O . LYS A 1 287 ? 21.002 -13.338 18.999 1.00 41.88 287 LYS A O 1
ATOM 2046 N N . ASN A 1 288 ? 22.816 -12.949 20.250 1.00 39.38 288 ASN A N 1
ATOM 2047 C CA . ASN A 1 288 ? 23.741 -13.855 19.563 1.00 39.38 288 ASN A CA 1
ATOM 2048 C C . ASN A 1 288 ? 24.493 -14.827 20.504 1.00 39.38 288 ASN A C 1
ATOM 2050 O O . ASN A 1 288 ? 25.463 -15.452 20.067 1.00 39.38 288 ASN A O 1
ATOM 2054 N N . ALA A 1 289 ? 24.145 -14.923 21.796 1.00 49.38 289 ALA A N 1
ATOM 2055 C CA . ALA A 1 289 ? 24.838 -15.807 22.744 1.00 49.38 289 ALA A CA 1
ATOM 2056 C C . ALA A 1 289 ? 23.985 -16.144 23.986 1.00 49.38 289 ALA A C 1
ATOM 2058 O O . ALA A 1 289 ? 23.228 -15.283 24.427 1.00 49.38 289 ALA A O 1
ATOM 2059 N N . PRO A 1 290 ? 24.184 -17.321 24.621 1.00 55.72 290 PRO A N 1
ATOM 2060 C CA . PRO A 1 290 ? 23.528 -17.659 25.884 1.00 55.72 290 PRO A CA 1
ATOM 2061 C C . PRO A 1 290 ? 23.776 -16.599 26.963 1.00 55.72 290 PRO A C 1
ATOM 2063 O O . PRO A 1 290 ? 24.905 -16.112 27.125 1.00 55.72 290 PRO A O 1
ATOM 2066 N N . GLY A 1 291 ? 22.725 -16.264 27.707 1.00 56.19 291 GLY A N 1
ATOM 2067 C CA . GLY A 1 291 ? 22.739 -15.194 28.695 1.00 56.19 291 GLY A CA 1
ATOM 2068 C C . GLY A 1 291 ? 23.762 -15.384 29.821 1.00 56.19 291 GLY A C 1
ATOM 2069 O O . GLY A 1 291 ? 24.200 -16.486 30.179 1.00 56.19 291 GLY A O 1
ATOM 2070 N N . ALA A 1 292 ? 24.145 -14.259 30.421 1.00 59.88 292 ALA A N 1
ATOM 2071 C CA . ALA A 1 292 ? 24.995 -14.221 31.597 1.00 59.88 292 ALA A CA 1
ATOM 2072 C C . ALA A 1 292 ? 24.148 -14.094 32.867 1.00 59.88 292 ALA A C 1
ATOM 2074 O O . ALA A 1 292 ? 23.381 -13.148 33.044 1.00 59.88 292 ALA A O 1
ATOM 2075 N N . LEU A 1 293 ? 24.345 -15.028 33.792 1.00 63.12 293 LEU A N 1
ATOM 2076 C CA . LEU A 1 293 ? 23.732 -15.000 35.107 1.00 63.12 293 LEU A CA 1
ATOM 2077 C C . LEU A 1 293 ? 24.627 -14.230 36.083 1.00 63.12 293 LEU A C 1
ATOM 2079 O O . LEU A 1 293 ? 25.799 -14.576 36.282 1.00 63.12 293 LEU A O 1
ATOM 2083 N N . VAL A 1 294 ? 24.051 -13.228 36.746 1.00 63.09 294 VAL A N 1
ATOM 2084 C CA . VAL A 1 294 ? 24.738 -12.435 37.764 1.00 63.09 294 VAL A CA 1
ATOM 2085 C C . VAL A 1 294 ? 24.143 -12.728 39.139 1.00 63.09 294 VAL A C 1
ATOM 2087 O O . VAL A 1 294 ? 23.029 -12.311 39.452 1.00 63.09 294 VAL A O 1
ATOM 2090 N N . GLU A 1 295 ? 24.893 -13.437 39.987 1.00 62.31 295 GLU A N 1
ATOM 2091 C CA . GLU A 1 295 ? 24.544 -13.584 41.405 1.00 62.31 295 GLU A CA 1
ATOM 2092 C C . GLU A 1 295 ? 25.241 -12.484 42.212 1.00 62.31 295 GLU A C 1
ATOM 2094 O O . GLU A 1 295 ? 26.445 -12.254 42.054 1.00 62.31 295 GLU A O 1
ATOM 2099 N N . THR A 1 296 ? 24.526 -11.841 43.138 1.00 62.09 296 THR A N 1
ATOM 2100 C CA . THR A 1 296 ? 25.151 -10.986 44.159 1.00 62.09 296 THR A CA 1
ATOM 2101 C C . THR A 1 296 ? 24.774 -11.398 45.567 1.00 62.09 296 THR A C 1
ATOM 2103 O O . THR A 1 296 ? 23.676 -11.876 45.827 1.00 62.09 296 THR A O 1
ATOM 2106 N N . GLY A 1 297 ? 25.698 -11.207 46.510 1.00 57.75 297 GLY A N 1
ATOM 2107 C CA . GLY A 1 297 ? 25.460 -11.548 47.907 1.00 57.75 297 GLY A CA 1
ATOM 2108 C C . GLY A 1 297 ? 26.517 -11.001 48.857 1.00 57.75 297 GLY A C 1
ATOM 2109 O O . GLY A 1 297 ? 27.660 -10.724 48.481 1.00 57.75 297 GLY A O 1
ATOM 2110 N N . ARG A 1 298 ? 26.154 -10.841 50.134 1.00 56.47 298 ARG A N 1
ATOM 2111 C CA . ARG A 1 298 ? 27.023 -10.203 51.133 1.00 56.47 298 ARG A CA 1
ATOM 2112 C C . ARG A 1 298 ? 27.669 -11.213 52.072 1.00 56.47 298 ARG A C 1
ATOM 2114 O O . ARG A 1 298 ? 26.990 -11.833 52.884 1.00 56.47 298 ARG A O 1
ATOM 2121 N N . VAL A 1 299 ? 28.996 -11.344 52.037 1.00 56.66 299 VAL A N 1
ATOM 2122 C CA . VAL A 1 299 ? 29.711 -12.349 52.847 1.00 56.66 299 VAL A CA 1
ATOM 2123 C C . VAL A 1 299 ? 29.881 -11.873 54.300 1.00 56.66 299 VAL A C 1
ATOM 2125 O O . VAL A 1 299 ? 30.802 -11.128 54.644 1.00 56.66 299 VAL A O 1
ATOM 2128 N N . GLY A 1 300 ? 28.990 -12.314 55.191 1.00 59.66 300 GLY A N 1
ATOM 2129 C CA . GLY A 1 300 ? 29.066 -12.042 56.633 1.00 59.66 300 GLY A CA 1
ATOM 2130 C C . GLY A 1 300 ? 28.867 -10.561 56.991 1.00 59.66 300 GLY A C 1
ATOM 2131 O O . GLY A 1 300 ? 27.759 -10.037 56.882 1.00 59.66 300 GLY A O 1
ATOM 2132 N N . ARG A 1 301 ? 29.929 -9.893 57.469 1.00 51.50 301 ARG A N 1
ATOM 2133 C CA . ARG A 1 301 ? 29.974 -8.425 57.677 1.00 51.50 301 ARG A CA 1
ATOM 2134 C C . ARG A 1 301 ? 30.788 -7.683 56.604 1.00 51.50 301 ARG A C 1
ATOM 2136 O O . ARG A 1 301 ? 30.935 -6.469 56.708 1.00 51.50 301 ARG A O 1
ATOM 2143 N N . GLY A 1 302 ? 31.331 -8.396 55.617 1.00 47.00 302 GLY A N 1
ATOM 2144 C CA . GLY A 1 302 ? 32.146 -7.820 54.550 1.00 47.00 302 GLY A CA 1
ATOM 2145 C C . GLY A 1 302 ? 31.346 -6.983 53.539 1.00 47.00 302 GLY A C 1
ATOM 2146 O O . GLY A 1 302 ? 30.128 -6.807 53.701 1.00 47.00 302 GLY A O 1
ATOM 2147 N N . PRO A 1 303 ? 32.029 -6.469 52.498 1.00 49.69 303 PRO A N 1
ATOM 2148 C CA . PRO A 1 303 ? 31.371 -5.912 51.319 1.00 49.69 303 PRO A CA 1
ATOM 2149 C C . PRO A 1 303 ? 30.581 -6.999 50.571 1.00 49.69 303 PRO A C 1
ATOM 2151 O O . PRO A 1 303 ? 30.797 -8.200 50.784 1.00 49.69 303 PRO A O 1
ATOM 2154 N N . SER A 1 304 ? 29.676 -6.574 49.690 1.00 50.91 304 SER A N 1
ATOM 2155 C CA . SER A 1 304 ? 29.056 -7.471 48.710 1.00 50.91 304 SER A CA 1
ATOM 2156 C C . SER A 1 304 ? 30.109 -8.119 47.809 1.00 50.91 304 SER A C 1
ATOM 2158 O O . SER A 1 304 ? 31.234 -7.630 47.680 1.00 50.91 304 SER A O 1
ATOM 2160 N N . ARG A 1 305 ? 29.738 -9.246 47.204 1.00 52.75 305 ARG A N 1
ATOM 2161 C CA . ARG A 1 305 ? 30.461 -9.929 46.129 1.00 52.75 305 ARG A CA 1
ATOM 2162 C C . ARG A 1 305 ? 29.491 -10.228 44.995 1.00 52.75 305 ARG A C 1
ATOM 2164 O O . ARG A 1 305 ? 28.305 -10.413 45.260 1.00 52.75 305 ARG A O 1
ATOM 2171 N N . ALA A 1 306 ? 30.022 -10.290 43.782 1.00 56.12 306 ALA A N 1
ATOM 2172 C CA . ALA A 1 306 ? 29.331 -10.789 42.607 1.00 56.12 306 ALA A CA 1
ATOM 2173 C C . ALA A 1 306 ? 30.037 -12.051 42.096 1.00 56.12 306 ALA A C 1
ATOM 2175 O O . ALA A 1 306 ? 31.264 -12.170 42.205 1.00 56.12 306 ALA A O 1
ATOM 2176 N N . ALA A 1 307 ? 29.259 -12.975 41.547 1.00 56.94 307 ALA A N 1
ATOM 2177 C CA . ALA A 1 307 ? 29.734 -14.056 40.701 1.00 56.94 307 ALA A CA 1
ATOM 2178 C C . ALA A 1 307 ? 29.042 -13.918 39.347 1.00 56.94 307 ALA A C 1
ATOM 2180 O O . ALA A 1 307 ? 27.829 -13.717 39.288 1.00 56.94 307 ALA A O 1
ATOM 2181 N N . LEU A 1 308 ? 29.832 -14.020 38.283 1.00 58.31 308 LEU A N 1
ATOM 2182 C CA . LEU A 1 308 ? 29.337 -14.097 36.917 1.00 58.31 308 LEU A CA 1
ATOM 2183 C C . LEU A 1 308 ? 29.506 -15.538 36.439 1.00 58.31 308 LEU A C 1
ATOM 2185 O O . LEU A 1 308 ? 30.584 -16.123 36.606 1.00 58.31 308 LEU A O 1
ATOM 2189 N N . GLY A 1 309 ? 28.457 -16.096 35.846 1.00 56.19 309 GLY A N 1
ATOM 2190 C CA . GLY A 1 309 ? 28.529 -17.351 35.110 1.00 56.19 309 GLY A CA 1
ATOM 2191 C C . GLY A 1 309 ? 27.752 -17.236 33.811 1.00 56.19 309 GLY A C 1
ATOM 2192 O O . GLY A 1 309 ? 26.609 -16.789 33.820 1.00 56.19 309 GLY A O 1
ATOM 2193 N N . MET A 1 310 ? 28.376 -17.629 32.706 1.00 59.16 310 MET A N 1
ATOM 2194 C CA . MET A 1 310 ? 27.677 -17.802 31.437 1.00 59.16 310 MET A CA 1
ATOM 2195 C C . MET A 1 310 ? 27.023 -19.179 31.410 1.00 59.16 310 MET A C 1
ATOM 2197 O O . MET A 1 310 ? 27.561 -20.137 31.978 1.00 59.16 310 MET A O 1
ATOM 2201 N N . TRP A 1 311 ? 25.867 -19.290 30.764 1.00 56.50 311 TRP A N 1
ATOM 2202 C CA . TRP 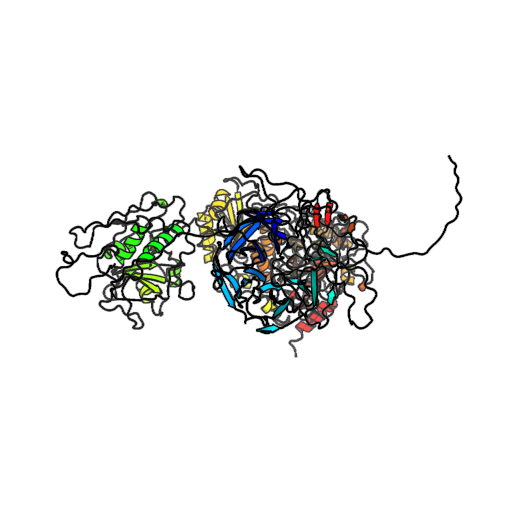A 1 311 ? 25.241 -20.589 30.565 1.00 56.50 311 TRP A CA 1
ATOM 2203 C C . TRP A 1 311 ? 26.149 -21.524 29.750 1.00 56.50 311 TRP A C 1
ATOM 2205 O O . TRP A 1 311 ? 26.876 -21.098 28.855 1.00 56.50 311 TRP A O 1
ATOM 2215 N N . GLY A 1 312 ? 26.172 -22.806 30.117 1.00 54.91 312 GLY A N 1
ATOM 2216 C CA . GLY A 1 312 ? 27.050 -23.813 29.510 1.00 54.91 312 GLY A CA 1
ATOM 2217 C C . GLY A 1 312 ? 28.540 -23.762 29.903 1.00 54.91 312 GLY A C 1
ATOM 2218 O O . GLY A 1 312 ? 29.216 -24.780 29.739 1.00 54.91 312 GLY A O 1
ATOM 2219 N N . ASP A 1 313 ? 29.068 -22.664 30.463 1.00 53.28 313 ASP A N 1
ATOM 2220 C CA . ASP A 1 313 ? 30.489 -22.564 30.847 1.00 53.28 313 ASP A CA 1
ATOM 2221 C C . ASP A 1 313 ? 30.746 -23.072 32.289 1.00 53.28 313 ASP A C 1
ATOM 2223 O O . ASP A 1 313 ? 30.215 -22.516 33.258 1.00 53.28 313 ASP A O 1
ATOM 2227 N N . PRO A 1 314 ? 31.590 -24.106 32.498 1.00 45.56 314 PRO A N 1
ATOM 2228 C CA . PRO A 1 314 ? 31.978 -24.552 33.836 1.00 45.56 314 PRO A CA 1
ATOM 2229 C C . PRO A 1 314 ? 32.914 -23.583 34.598 1.00 45.56 314 PRO A C 1
ATOM 2231 O O . PRO A 1 314 ? 33.162 -23.807 35.789 1.00 45.56 314 PRO A O 1
ATOM 2234 N N . GLN A 1 315 ? 33.468 -22.538 33.967 1.00 46.75 315 GLN A N 1
ATOM 2235 C CA . GLN A 1 315 ? 34.398 -21.589 34.593 1.00 46.75 315 GLN A CA 1
ATOM 2236 C C . GLN A 1 315 ? 33.700 -20.381 35.236 1.00 46.75 315 GLN A C 1
ATOM 2238 O O . GLN A 1 315 ? 33.519 -19.318 34.647 1.00 46.75 315 GLN A O 1
ATOM 2243 N N . VAL A 1 316 ? 33.393 -20.506 36.526 1.00 49.06 316 VAL A N 1
ATOM 2244 C CA . VAL A 1 316 ? 32.794 -19.421 37.319 1.00 49.06 316 VAL A CA 1
ATOM 2245 C C . VAL A 1 316 ? 33.864 -18.441 37.806 1.00 49.06 316 VAL A C 1
ATOM 2247 O O . VAL A 1 316 ? 34.724 -18.791 38.620 1.00 49.06 316 VAL A O 1
ATOM 2250 N N . SER A 1 317 ? 33.775 -17.185 37.364 1.00 48.78 317 SER A N 1
ATOM 2251 C CA . SER A 1 317 ? 34.715 -16.124 37.744 1.00 48.78 317 SER A CA 1
ATOM 2252 C C . SER A 1 317 ? 34.240 -15.368 38.991 1.00 48.78 317 SER A C 1
ATOM 2254 O O . SER A 1 317 ? 33.314 -14.560 38.943 1.00 48.78 317 SER A O 1
ATOM 2256 N N . VAL A 1 318 ? 34.901 -15.606 40.131 1.00 44.25 318 VAL A N 1
ATOM 2257 C CA . VAL A 1 318 ? 34.617 -14.911 41.401 1.00 44.25 318 VAL A CA 1
ATOM 2258 C C . VAL A 1 318 ? 35.494 -13.668 41.535 1.00 44.25 318 VAL A C 1
ATOM 2260 O O . VAL A 1 318 ? 36.690 -13.766 41.820 1.00 44.25 318 VAL A O 1
ATOM 2263 N N . ALA A 1 319 ? 34.896 -12.488 41.394 1.00 41.81 319 ALA A N 1
ATOM 2264 C CA . ALA A 1 319 ? 35.611 -11.221 41.486 1.00 41.81 319 ALA A CA 1
ATOM 2265 C C . ALA A 1 319 ? 35.683 -10.659 42.920 1.00 41.81 319 ALA A C 1
ATOM 2267 O O . ALA A 1 319 ? 34.812 -10.885 43.764 1.00 41.81 319 ALA A O 1
ATOM 2268 N N . THR A 1 320 ? 36.733 -9.879 43.197 1.00 36.62 320 THR A N 1
ATOM 2269 C CA . THR A 1 320 ? 36.878 -9.095 44.436 1.00 36.62 320 THR A CA 1
ATOM 2270 C C . THR A 1 320 ? 37.121 -7.632 44.055 1.00 36.62 320 THR A C 1
ATOM 2272 O O . THR A 1 320 ? 38.073 -7.381 43.322 1.00 36.62 320 THR A O 1
ATOM 2275 N N . PRO A 1 321 ? 36.300 -6.670 44.515 1.00 33.38 321 PRO A N 1
ATOM 2276 C CA . PRO A 1 321 ? 36.385 -5.291 44.040 1.00 33.38 321 PRO A CA 1
ATOM 2277 C C . PRO A 1 321 ? 37.621 -4.554 44.564 1.00 33.38 321 PRO A C 1
ATOM 2279 O O . PRO A 1 321 ? 37.967 -4.668 45.744 1.00 33.38 321 PRO A O 1
ATOM 2282 N N . VAL A 1 322 ? 38.212 -3.716 43.711 1.00 29.44 322 VAL A N 1
ATOM 2283 C CA . VAL A 1 322 ? 39.272 -2.758 44.057 1.00 29.44 322 VAL A CA 1
ATOM 2284 C C . VAL A 1 322 ? 38.844 -1.373 43.572 1.00 29.44 322 VAL A C 1
ATOM 2286 O O . VAL A 1 322 ? 38.299 -1.226 42.485 1.00 29.44 322 VAL A O 1
ATOM 2289 N N . VAL A 1 323 ? 39.040 -0.342 44.398 1.00 27.77 323 VAL A N 1
ATOM 2290 C CA . VAL A 1 323 ? 38.548 1.015 44.108 1.00 27.77 323 VAL A CA 1
ATOM 2291 C C . VAL A 1 323 ? 39.670 1.874 43.528 1.00 27.77 323 VAL A C 1
ATOM 2293 O O . VAL A 1 323 ? 40.527 2.345 44.276 1.00 27.77 323 VAL A O 1
ATOM 2296 N N . SER A 1 324 ? 39.648 2.128 42.218 1.00 25.20 324 SER A N 1
ATOM 2297 C CA . SER A 1 324 ? 40.467 3.173 41.589 1.00 25.20 324 SER A CA 1
ATOM 2298 C C . SER A 1 324 ? 39.776 3.747 40.343 1.00 25.20 324 SER A C 1
ATOM 2300 O O . SER A 1 324 ? 39.450 2.987 39.436 1.00 25.20 324 SER A O 1
ATOM 2302 N N . PRO A 1 325 ? 39.555 5.071 40.249 1.00 28.84 325 PRO A N 1
ATOM 2303 C CA . PRO A 1 325 ? 38.982 5.685 39.056 1.00 28.84 325 PRO A CA 1
ATOM 2304 C C . PRO A 1 325 ? 40.062 5.900 37.981 1.00 28.84 325 PRO A C 1
ATOM 2306 O O . PRO A 1 325 ? 40.747 6.923 37.979 1.00 28.84 325 PRO A O 1
ATOM 2309 N N . GLY A 1 326 ? 40.202 4.945 37.055 1.00 29.16 326 GLY A N 1
ATOM 2310 C CA . GLY A 1 326 ? 41.031 5.085 35.848 1.00 29.16 326 GLY A CA 1
ATOM 2311 C C . GLY A 1 326 ? 41.920 3.873 35.560 1.00 29.16 326 GLY A C 1
ATOM 2312 O O . GLY A 1 326 ? 43.058 3.819 36.021 1.00 29.16 326 GLY A O 1
ATOM 2313 N N . GLY A 1 327 ? 41.402 2.942 34.756 1.00 26.41 327 GLY A N 1
ATOM 2314 C CA . GLY A 1 327 ? 42.000 1.636 34.446 1.00 26.41 327 GLY A CA 1
ATOM 2315 C C . GLY A 1 327 ? 41.010 0.529 34.810 1.00 26.41 327 GLY A C 1
ATOM 2316 O O . GLY A 1 327 ? 40.532 0.515 35.938 1.00 26.41 327 GLY A O 1
ATOM 2317 N N . GLY A 1 328 ? 40.627 -0.310 33.842 1.00 39.34 328 GLY A N 1
ATOM 2318 C CA . GLY A 1 328 ? 39.461 -1.194 33.954 1.00 39.34 328 GLY A CA 1
ATOM 2319 C C . GLY A 1 328 ? 39.542 -2.211 35.094 1.00 39.34 328 GLY A C 1
ATOM 2320 O O . GLY A 1 328 ? 40.425 -3.059 35.096 1.00 39.34 328 GLY A O 1
ATOM 2321 N N . ASP A 1 329 ? 38.575 -2.135 36.009 1.00 31.36 329 ASP A N 1
ATOM 2322 C CA . ASP A 1 329 ? 38.348 -3.050 37.131 1.00 31.36 329 ASP A CA 1
ATOM 2323 C C . ASP A 1 329 ? 36.879 -2.937 37.598 1.00 31.36 329 ASP A C 1
ATOM 2325 O O . ASP A 1 329 ? 36.195 -1.953 37.309 1.00 31.36 329 ASP A O 1
ATOM 2329 N N . LEU A 1 330 ? 36.389 -3.932 38.346 1.00 34.91 330 LEU A N 1
ATOM 2330 C CA . LEU A 1 330 ? 35.033 -3.943 38.921 1.00 34.91 330 LEU A CA 1
ATOM 2331 C C . LEU A 1 330 ? 34.901 -2.951 40.093 1.00 34.91 330 LEU A C 1
ATOM 2333 O O . LEU A 1 330 ? 35.416 -3.194 41.191 1.00 34.91 330 LEU A O 1
ATOM 2337 N N . ILE A 1 331 ? 34.161 -1.859 39.878 1.00 35.34 331 ILE A N 1
ATOM 2338 C CA . ILE A 1 331 ? 33.992 -0.777 40.862 1.00 35.34 331 ILE A CA 1
ATOM 2339 C C . ILE A 1 331 ? 32.839 -1.104 41.833 1.00 35.34 331 ILE A C 1
ATOM 2341 O O . ILE A 1 331 ? 31.705 -1.294 41.384 1.00 35.34 331 ILE A O 1
ATOM 2345 N N . PRO A 1 332 ? 33.071 -1.123 43.162 1.00 32.47 332 PRO A N 1
ATOM 2346 C CA . PRO A 1 332 ? 32.019 -1.363 44.142 1.00 32.47 332 PRO A CA 1
ATOM 2347 C C . PRO A 1 332 ? 31.233 -0.083 44.454 1.00 32.47 332 PRO A C 1
ATOM 2349 O O . PRO A 1 332 ? 31.788 0.911 44.928 1.00 32.47 332 PRO A O 1
ATOM 2352 N N . LEU A 1 333 ? 29.913 -0.150 44.312 1.00 34.75 333 LEU A N 1
ATOM 2353 C CA . LEU A 1 333 ? 28.980 0.850 44.825 1.00 34.75 333 LEU A CA 1
ATOM 2354 C C . LEU A 1 333 ? 28.091 0.164 45.860 1.00 34.75 333 LEU A C 1
ATOM 2356 O O . LEU A 1 333 ? 27.222 -0.606 45.476 1.00 34.75 333 LEU A O 1
ATOM 2360 N N . GLY A 1 334 ? 28.309 0.420 47.157 1.00 39.16 334 GLY A N 1
ATOM 2361 C CA . GLY A 1 334 ? 27.421 0.039 48.274 1.00 39.16 334 GLY A CA 1
ATOM 2362 C C . GLY A 1 334 ? 27.113 -1.460 48.430 1.00 39.16 334 GLY A C 1
ATOM 2363 O O . GLY A 1 334 ? 27.600 -2.092 49.371 1.00 39.16 334 GLY A O 1
ATOM 2364 N N . ALA A 1 335 ? 26.298 -2.000 47.521 1.00 29.67 335 ALA A N 1
ATOM 2365 C CA . ALA A 1 335 ? 25.898 -3.398 47.416 1.00 29.67 335 ALA A CA 1
ATOM 2366 C C . ALA A 1 335 ? 26.047 -4.036 46.003 1.00 29.67 335 ALA A C 1
ATOM 2368 O O . ALA A 1 335 ? 25.834 -5.243 45.913 1.00 29.67 335 ALA A O 1
ATOM 2369 N N . GLY A 1 336 ? 26.453 -3.298 44.952 1.00 34.88 336 GLY A N 1
ATOM 2370 C CA . GLY A 1 336 ? 26.556 -3.761 43.548 1.00 34.88 336 GLY A CA 1
ATOM 2371 C C . GLY A 1 336 ? 27.847 -3.343 42.798 1.00 34.88 336 GLY A C 1
ATOM 2372 O O . GLY A 1 336 ? 28.726 -2.710 43.390 1.00 34.88 336 GLY A O 1
ATOM 2373 N N . PHE A 1 337 ? 27.978 -3.735 41.517 1.00 37.03 337 PHE A N 1
ATOM 2374 C CA . PHE A 1 337 ? 29.252 -3.810 40.762 1.00 37.03 337 PHE A CA 1
ATOM 2375 C C . PHE A 1 337 ? 29.192 -3.412 39.267 1.00 37.03 337 PHE A C 1
ATOM 2377 O O . PHE A 1 337 ? 28.764 -4.209 38.442 1.00 37.03 337 PHE A O 1
ATOM 2384 N N . VAL A 1 338 ? 29.740 -2.266 38.857 1.00 37.25 338 VAL A N 1
ATOM 2385 C CA . VAL A 1 338 ? 29.809 -1.925 37.412 1.00 37.25 338 VAL A CA 1
ATOM 2386 C C . VAL A 1 338 ? 30.946 -2.685 36.711 1.00 37.25 338 VAL A C 1
ATOM 2388 O O . VAL A 1 338 ? 32.084 -2.644 37.187 1.00 37.25 338 VAL A O 1
ATOM 2391 N N . TYR A 1 339 ? 30.661 -3.327 35.569 1.00 36.16 339 TYR A N 1
ATOM 2392 C CA . TYR A 1 339 ? 31.671 -3.890 34.656 1.00 36.16 339 TYR A CA 1
ATOM 2393 C C . TYR A 1 339 ? 31.925 -2.946 33.473 1.00 36.16 339 TYR A C 1
ATOM 2395 O O . TYR A 1 339 ? 30.985 -2.538 32.796 1.00 36.16 339 TYR A O 1
ATOM 2403 N N . GLN A 1 340 ? 33.194 -2.628 33.196 1.00 34.78 340 GLN A N 1
ATOM 2404 C CA . GLN A 1 340 ? 33.609 -1.848 32.026 1.00 34.78 340 GLN A CA 1
ATOM 2405 C C . GLN A 1 340 ? 34.867 -2.469 31.402 1.00 34.78 340 GLN A C 1
ATOM 2407 O O . GLN A 1 340 ? 35.889 -2.643 32.072 1.00 34.78 340 GLN A O 1
ATOM 2412 N N . ARG A 1 341 ? 34.830 -2.781 30.101 1.00 29.56 341 ARG A N 1
ATOM 2413 C CA . ARG A 1 341 ? 35.956 -3.420 29.405 1.00 29.56 341 ARG A CA 1
ATOM 2414 C C . ARG A 1 341 ? 37.047 -2.404 29.044 1.00 29.56 341 ARG A C 1
ATOM 2416 O O . ARG A 1 341 ? 36.902 -1.642 28.097 1.00 29.56 341 ARG A O 1
ATOM 2423 N N . SER A 1 342 ? 38.204 -2.466 29.709 1.00 30.39 342 SER A N 1
ATOM 2424 C CA . SER A 1 342 ? 39.457 -1.937 29.139 1.00 30.39 342 SER A CA 1
ATOM 2425 C C . SER A 1 342 ? 40.674 -2.814 29.474 1.00 30.39 342 SER A C 1
ATOM 2427 O O . SER A 1 342 ? 41.235 -2.770 30.561 1.00 30.39 342 SER A O 1
ATOM 2429 N N . THR A 1 343 ? 41.089 -3.615 28.484 1.00 31.27 343 THR A N 1
ATOM 2430 C CA . THR A 1 343 ? 42.369 -4.357 28.400 1.00 31.27 343 THR A CA 1
ATOM 2431 C C . THR A 1 343 ? 42.779 -5.246 29.590 1.00 31.27 343 THR A C 1
ATOM 2433 O O . THR A 1 343 ? 43.638 -4.876 30.386 1.00 31.27 343 THR A O 1
ATOM 2436 N N . LEU A 1 344 ? 42.311 -6.500 29.602 1.00 29.06 344 LEU A N 1
ATOM 2437 C CA . LEU A 1 344 ? 42.979 -7.590 30.330 1.00 29.06 344 LEU A CA 1
ATOM 2438 C C . LEU A 1 344 ? 44.117 -8.188 29.481 1.00 29.06 344 LEU A C 1
ATOM 2440 O O . LEU A 1 344 ? 43.871 -8.956 28.554 1.00 29.06 344 LEU A O 1
ATOM 2444 N N . GLN A 1 345 ? 45.371 -7.876 29.819 1.00 27.94 345 GLN A N 1
ATOM 2445 C CA . GLN A 1 345 ? 46.517 -8.730 29.476 1.00 27.94 345 GLN A CA 1
ATOM 2446 C C . GLN A 1 345 ? 46.772 -9.683 30.649 1.00 27.94 345 GLN A C 1
ATOM 2448 O O . GLN A 1 345 ? 47.124 -9.220 31.732 1.00 27.94 345 GLN A O 1
ATOM 2453 N N . GLY A 1 346 ? 46.625 -10.998 30.449 1.00 32.75 346 GLY A N 1
ATOM 2454 C CA . GLY A 1 346 ? 46.990 -11.975 31.488 1.00 32.75 346 GLY A CA 1
ATOM 2455 C C . GLY A 1 346 ? 46.310 -13.347 31.452 1.00 32.75 346 GLY A C 1
ATOM 2456 O O . GLY A 1 346 ? 46.764 -14.231 32.172 1.00 32.75 346 GLY A O 1
ATOM 2457 N N . LEU A 1 347 ? 45.266 -13.554 30.640 1.00 30.77 347 LEU A N 1
ATOM 2458 C CA . LEU A 1 347 ? 44.668 -14.880 30.432 1.00 30.77 347 LEU A CA 1
ATOM 2459 C C . LEU A 1 347 ? 45.235 -15.524 29.162 1.00 30.77 347 LEU A C 1
ATOM 2461 O O . LEU A 1 347 ? 45.290 -14.898 28.104 1.00 30.77 347 LEU A O 1
ATOM 2465 N N . ASP A 1 348 ? 45.721 -16.755 29.309 1.00 28.44 348 ASP A N 1
ATOM 2466 C CA . ASP A 1 348 ? 46.602 -17.423 28.351 1.00 28.44 348 ASP A CA 1
ATOM 2467 C C . ASP A 1 348 ? 45.826 -18.326 27.372 1.00 28.44 348 ASP A C 1
ATOM 2469 O O . ASP A 1 348 ? 45.097 -19.222 27.801 1.00 28.44 348 ASP A O 1
ATOM 2473 N N . SER A 1 349 ? 45.997 -18.044 26.073 1.00 30.19 349 SER A N 1
ATOM 2474 C CA . SER A 1 349 ? 45.871 -18.875 24.848 1.00 30.19 349 SER A CA 1
ATOM 2475 C C . SER A 1 349 ? 44.854 -20.034 24.714 1.00 30.19 349 SER A C 1
ATOM 2477 O O . SER A 1 349 ? 44.941 -20.789 23.748 1.00 30.19 349 SER A O 1
ATOM 2479 N N . SER A 1 350 ? 43.868 -20.183 25.600 1.00 27.78 350 SER A N 1
ATOM 2480 C CA . SER A 1 350 ? 43.002 -21.377 25.680 1.00 27.78 350 SER A CA 1
ATOM 2481 C C . SER A 1 350 ? 41.519 -21.159 25.339 1.00 27.78 350 SER A C 1
ATOM 2483 O O . SER A 1 350 ? 40.764 -22.128 25.321 1.00 27.78 350 SER A O 1
ATOM 2485 N N . PHE A 1 351 ? 41.107 -19.931 25.002 1.00 26.59 351 PHE A N 1
ATOM 2486 C CA . PHE A 1 351 ? 39.762 -19.621 24.492 1.00 26.59 351 PHE A CA 1
ATOM 2487 C C . PHE A 1 351 ? 39.741 -19.590 22.949 1.00 26.59 351 PHE A C 1
ATOM 2489 O O . PHE A 1 351 ? 40.480 -18.791 22.365 1.00 26.59 351 PHE A O 1
ATOM 2496 N N . PRO A 1 352 ? 38.919 -20.417 22.273 1.00 25.09 352 PRO A N 1
ATOM 2497 C CA . PRO A 1 352 ? 38.795 -20.408 20.817 1.00 25.09 352 PRO A CA 1
ATOM 2498 C C . PRO A 1 352 ? 37.562 -19.614 20.325 1.00 25.09 352 PRO A C 1
ATOM 2500 O O . PRO A 1 352 ? 36.458 -19.855 20.797 1.00 25.09 352 PRO A O 1
ATOM 2503 N N . TYR A 1 353 ? 37.764 -18.774 19.293 1.00 28.09 353 TYR A N 1
ATOM 2504 C CA . TYR A 1 353 ? 36.749 -18.034 18.498 1.00 28.09 353 TYR A CA 1
ATOM 2505 C C . TYR A 1 353 ? 35.998 -16.878 19.212 1.00 28.09 353 TYR A C 1
ATOM 2507 O O . TYR A 1 353 ? 35.835 -16.900 20.424 1.00 28.09 353 TYR A O 1
ATOM 2515 N N . SER A 1 354 ? 35.543 -15.804 18.540 1.00 23.75 354 SER A N 1
ATOM 2516 C CA . SER A 1 354 ? 35.783 -15.288 17.168 1.00 23.75 354 SER A CA 1
ATOM 2517 C C . SER A 1 354 ? 35.832 -13.738 17.170 1.00 23.75 354 SER A C 1
ATOM 2519 O O . SER A 1 354 ? 35.510 -13.097 18.168 1.00 23.75 354 SER A O 1
ATOM 2521 N N . ASN A 1 355 ? 36.256 -13.107 16.063 1.00 25.98 355 ASN A N 1
ATOM 2522 C CA . ASN A 1 355 ? 36.450 -11.646 15.959 1.00 25.98 355 ASN A CA 1
ATOM 2523 C C . ASN A 1 355 ? 35.154 -10.852 15.652 1.00 25.98 355 ASN A C 1
ATOM 2525 O O . ASN A 1 355 ? 35.135 -10.054 14.718 1.00 25.98 355 ASN A O 1
ATOM 2529 N N . GLY A 1 356 ? 34.081 -11.054 16.422 1.00 25.88 356 GLY A N 1
ATOM 2530 C CA . GLY A 1 356 ? 32.897 -10.178 16.394 1.00 25.88 356 GLY A CA 1
ATOM 2531 C C . GLY A 1 356 ? 33.034 -8.947 17.316 1.00 25.88 356 GLY A C 1
ATOM 2532 O O . GLY A 1 356 ? 33.898 -8.946 18.203 1.00 25.88 356 GLY A O 1
ATOM 2533 N N . PRO A 1 357 ? 32.193 -7.901 17.166 1.00 25.11 357 PRO A N 1
ATOM 2534 C CA . PRO A 1 357 ? 32.170 -6.721 18.040 1.00 25.11 357 PRO A CA 1
ATOM 2535 C C . PRO A 1 357 ? 31.544 -6.988 19.433 1.00 25.11 357 PRO A C 1
ATOM 2537 O O . PRO A 1 357 ? 30.510 -6.454 19.799 1.00 25.11 357 PRO A O 1
ATOM 2540 N N . VAL A 1 358 ? 32.240 -7.816 20.214 1.00 25.84 358 VAL A N 1
ATOM 2541 C CA . VAL A 1 358 ? 32.400 -7.838 21.685 1.00 25.84 358 VAL A CA 1
ATOM 2542 C C . VAL A 1 358 ? 31.238 -7.421 22.632 1.00 25.84 358 VAL A C 1
ATOM 2544 O O . VAL A 1 358 ? 30.976 -6.244 22.864 1.00 25.84 358 VAL A O 1
ATOM 2547 N N . THR A 1 359 ? 30.734 -8.413 23.372 1.00 26.98 359 THR A N 1
ATOM 2548 C CA . THR A 1 359 ? 29.944 -8.368 24.631 1.00 26.98 359 THR A CA 1
ATOM 2549 C C . THR A 1 359 ? 30.756 -7.982 25.899 1.00 26.98 359 THR A C 1
ATOM 2551 O O . THR A 1 359 ? 31.992 -7.970 25.859 1.00 26.98 359 THR A O 1
ATOM 2554 N N . PRO A 1 360 ? 30.148 -7.822 27.101 1.00 31.45 360 PRO A N 1
ATOM 2555 C CA . PRO A 1 360 ? 28.848 -7.229 27.459 1.00 31.45 360 PRO A CA 1
ATOM 2556 C C . PRO A 1 360 ? 28.999 -6.037 28.451 1.00 31.45 360 PRO A C 1
ATOM 2558 O O . PRO A 1 360 ? 30.067 -5.839 29.040 1.00 31.45 360 PRO A O 1
ATOM 2561 N N . SER A 1 361 ? 27.916 -5.296 28.723 1.00 27.86 361 SER A N 1
ATOM 2562 C CA . SER A 1 361 ? 27.852 -4.235 29.754 1.00 27.86 361 SER A CA 1
ATOM 2563 C C . SER A 1 361 ? 26.803 -4.562 30.826 1.00 27.86 361 SER A C 1
ATOM 2565 O O . SER A 1 361 ? 25.672 -4.893 30.490 1.00 27.86 361 SER A O 1
ATOM 2567 N N . VAL A 1 362 ? 27.154 -4.454 32.118 1.00 32.38 362 VAL A N 1
ATOM 2568 C CA . VAL A 1 362 ? 26.273 -4.827 33.251 1.00 32.38 362 VAL A CA 1
ATOM 2569 C C . VAL A 1 362 ? 26.156 -3.689 34.273 1.00 32.38 362 VAL A C 1
ATOM 2571 O O . VAL A 1 362 ? 27.165 -3.139 34.728 1.00 32.38 362 VAL A O 1
ATOM 2574 N N . PHE A 1 363 ? 24.917 -3.375 34.661 1.00 37.75 363 PHE A N 1
ATOM 2575 C CA . PHE A 1 363 ? 24.546 -2.326 35.618 1.00 37.75 363 PHE A CA 1
ATOM 2576 C C . PHE A 1 363 ? 24.400 -2.844 37.053 1.00 37.75 363 PHE A C 1
ATOM 2578 O O . PHE A 1 363 ? 23.898 -3.939 37.275 1.00 37.75 363 PHE A O 1
ATOM 2585 N N . PHE A 1 364 ? 24.689 -1.981 38.036 1.00 33.28 364 PHE A N 1
ATOM 2586 C CA . PHE A 1 364 ? 24.088 -2.053 39.375 1.00 33.28 364 PHE A CA 1
ATOM 2587 C C . PHE A 1 364 ? 23.947 -0.661 39.997 1.00 33.28 364 PHE A C 1
ATOM 2589 O O . PHE A 1 364 ? 24.864 0.160 39.917 1.00 33.28 364 PHE A O 1
ATOM 2596 N N . ALA A 1 365 ? 22.853 -0.435 40.725 1.00 33.03 365 ALA A N 1
ATOM 2597 C CA . ALA A 1 365 ? 22.641 0.768 41.526 1.00 33.03 365 ALA A CA 1
ATOM 2598 C C . ALA A 1 365 ? 23.042 0.575 43.003 1.00 33.03 365 ALA A C 1
ATOM 2600 O O . ALA A 1 365 ? 22.982 -0.521 43.560 1.00 33.03 365 ALA A O 1
ATOM 2601 N N . SER A 1 366 ? 23.400 1.670 43.683 1.00 32.09 366 SER A N 1
ATOM 2602 C CA . SER A 1 366 ? 23.524 1.693 45.147 1.00 32.09 366 SER A CA 1
ATOM 2603 C C . SER A 1 366 ? 23.267 3.087 45.702 1.00 32.09 366 SER A C 1
ATOM 2605 O O . SER A 1 366 ? 23.843 4.064 45.217 1.00 32.09 366 SER A O 1
ATOM 2607 N N . THR A 1 367 ? 22.514 3.181 46.797 1.00 30.11 367 THR A N 1
ATOM 2608 C CA . THR A 1 367 ? 22.375 4.442 47.529 1.00 30.11 367 THR A CA 1
ATOM 2609 C C . THR A 1 367 ? 23.614 4.712 48.385 1.00 30.11 367 THR A C 1
ATOM 2611 O O . THR A 1 367 ? 23.736 4.215 49.509 1.00 30.11 367 THR A O 1
ATOM 2614 N N . GLY A 1 368 ? 24.513 5.561 47.885 1.00 30.67 368 GLY A N 1
ATOM 2615 C CA . GLY A 1 368 ? 25.439 6.300 48.743 1.00 30.67 368 GLY A CA 1
ATOM 2616 C C . GLY A 1 368 ? 24.690 7.282 49.658 1.00 30.67 368 GLY A C 1
ATOM 2617 O O . GLY A 1 368 ? 23.528 7.616 49.419 1.00 30.67 368 GLY A O 1
ATOM 2618 N N . SER A 1 369 ? 25.366 7.799 50.687 1.00 31.20 369 SER A N 1
ATOM 2619 C CA . SER A 1 369 ? 24.804 8.651 51.757 1.00 31.20 369 SER A CA 1
ATOM 2620 C C . SER A 1 369 ? 24.313 10.053 51.330 1.00 31.20 369 SER A C 1
ATOM 2622 O O . SER A 1 369 ? 24.247 10.956 52.164 1.00 31.20 369 SER A O 1
ATOM 2624 N N . ALA A 1 370 ? 24.008 10.254 50.046 1.00 31.80 370 ALA A N 1
ATOM 2625 C CA . ALA A 1 370 ? 23.616 11.524 49.435 1.00 31.80 370 ALA A CA 1
ATOM 2626 C C . ALA A 1 370 ? 22.478 11.414 48.391 1.00 31.80 370 ALA A C 1
ATOM 2628 O O . ALA A 1 370 ? 22.086 12.439 47.843 1.00 31.80 370 ALA A O 1
ATOM 2629 N N . GLY A 1 371 ? 21.930 10.218 48.122 1.00 32.56 371 GLY A N 1
ATOM 2630 C CA . GLY A 1 371 ? 20.739 10.068 47.265 1.00 32.56 371 GLY A CA 1
ATOM 2631 C C . GLY A 1 371 ? 20.943 10.413 45.783 1.00 32.56 371 GLY A C 1
ATOM 2632 O O . GLY A 1 371 ? 20.058 11.002 45.172 1.00 32.56 371 GLY A O 1
ATOM 2633 N N . GLN A 1 372 ? 22.101 10.069 45.212 1.00 30.91 372 GLN A N 1
ATOM 2634 C CA . GLN A 1 372 ? 22.346 10.135 43.766 1.00 30.91 372 GLN A CA 1
ATOM 2635 C C . GLN A 1 372 ? 22.289 8.739 43.139 1.00 30.91 372 GLN A C 1
ATOM 2637 O O . GLN A 1 372 ? 22.763 7.771 43.735 1.00 30.91 372 GLN A O 1
ATOM 2642 N N . VAL A 1 373 ? 21.756 8.680 41.920 1.00 35.91 373 VAL A N 1
ATOM 2643 C CA . VAL A 1 373 ? 21.841 7.546 40.990 1.00 35.91 373 VAL A CA 1
ATOM 2644 C C . VAL A 1 373 ? 22.742 7.989 39.832 1.00 35.91 373 VAL A C 1
ATOM 2646 O O . VAL A 1 373 ? 22.767 9.170 39.491 1.00 35.91 373 VAL A O 1
ATOM 2649 N N . ILE A 1 374 ? 23.512 7.076 39.244 1.00 33.59 374 ILE A N 1
ATOM 2650 C CA . ILE A 1 374 ? 24.305 7.334 38.034 1.00 33.59 374 ILE A CA 1
ATOM 2651 C C . ILE A 1 374 ? 23.989 6.207 37.052 1.00 33.59 374 ILE A C 1
ATOM 2653 O O . ILE A 1 374 ? 24.036 5.043 37.446 1.00 33.59 374 ILE A O 1
ATOM 2657 N N . LEU A 1 375 ? 23.660 6.560 35.808 1.00 37.41 375 LEU A N 1
ATOM 2658 C CA . LEU A 1 375 ? 23.381 5.625 34.717 1.00 37.41 375 LEU A CA 1
ATOM 2659 C C . LEU A 1 375 ? 24.421 5.840 33.602 1.00 37.41 375 LEU A C 1
ATOM 2661 O O . LEU A 1 375 ? 24.834 6.971 33.330 1.00 37.41 375 LEU A O 1
ATOM 2665 N N . GLN A 1 376 ? 24.870 4.761 32.964 1.00 33.09 376 GLN A N 1
ATOM 2666 C CA . GLN A 1 376 ? 25.812 4.793 31.841 1.00 33.09 376 GLN A CA 1
ATOM 2667 C C . GLN A 1 376 ? 25.320 3.791 30.796 1.00 33.09 376 GLN A C 1
ATOM 2669 O O . GLN A 1 376 ? 25.129 2.638 31.150 1.00 33.09 376 GLN A O 1
ATOM 2674 N N . GLY A 1 377 ? 25.046 4.255 29.573 1.00 32.75 377 GLY A N 1
ATOM 2675 C CA . GLY A 1 377 ? 24.148 3.585 28.623 1.00 32.75 377 GLY A CA 1
ATOM 2676 C C . GLY A 1 377 ? 24.543 2.182 28.143 1.00 32.75 377 GLY A C 1
ATOM 2677 O O . GLY A 1 377 ? 25.675 1.724 28.304 1.00 32.75 377 GLY A O 1
ATOM 2678 N N . PHE A 1 378 ? 23.568 1.518 27.520 1.00 34.31 378 PHE A N 1
ATOM 2679 C CA . PHE A 1 378 ? 23.728 0.231 26.844 1.00 34.31 378 PHE A CA 1
ATOM 2680 C C . PHE A 1 378 ? 24.446 0.390 25.493 1.00 34.31 378 PHE A C 1
ATOM 2682 O O . PHE A 1 378 ? 24.389 1.447 24.867 1.00 34.31 378 PHE A O 1
ATOM 2689 N N . GLY A 1 379 ? 25.106 -0.676 25.031 1.00 31.77 379 GLY A N 1
ATOM 2690 C CA . GLY A 1 379 ? 25.501 -0.807 23.624 1.00 31.77 379 GLY A CA 1
ATOM 2691 C C . GLY A 1 379 ? 24.371 -1.432 22.801 1.00 31.77 379 GLY A C 1
ATOM 2692 O O . GLY A 1 379 ? 23.498 -2.088 23.371 1.00 31.77 379 GLY A O 1
ATOM 2693 N N . GLN A 1 380 ? 24.399 -1.271 21.473 1.00 31.06 380 GLN A N 1
ATOM 2694 C CA . GLN A 1 380 ? 23.458 -1.957 20.576 1.00 31.06 380 GLN A CA 1
ATOM 2695 C C . GLN A 1 380 ? 23.440 -3.477 20.838 1.00 31.06 380 GLN A C 1
ATOM 2697 O O . GLN A 1 380 ? 24.492 -4.102 20.975 1.00 31.06 380 GLN A O 1
ATOM 2702 N N . GLY A 1 381 ? 22.242 -4.072 20.867 1.00 34.91 381 GLY A N 1
ATOM 2703 C CA . GLY A 1 381 ? 22.054 -5.529 20.891 1.00 34.91 381 GLY A CA 1
ATOM 2704 C C . GLY A 1 381 ? 22.079 -6.220 22.264 1.00 34.91 381 GLY A C 1
ATOM 2705 O O . GLY A 1 381 ? 22.260 -7.439 22.305 1.00 34.91 381 GLY A O 1
ATOM 2706 N N . MET A 1 382 ? 21.902 -5.488 23.372 1.00 39.31 382 MET A N 1
ATOM 2707 C CA . MET A 1 382 ? 21.758 -6.063 24.723 1.00 39.31 382 MET A CA 1
ATOM 2708 C C . MET A 1 382 ? 20.368 -5.781 25.309 1.00 39.31 382 MET A C 1
ATOM 2710 O O . MET A 1 382 ? 19.956 -4.623 25.354 1.00 39.31 382 MET A O 1
ATOM 2714 N N . THR A 1 383 ? 19.703 -6.816 25.825 1.00 42.12 383 THR A N 1
ATOM 2715 C CA . THR A 1 383 ? 18.476 -6.727 26.633 1.00 42.12 383 THR A CA 1
ATOM 2716 C C . THR A 1 383 ? 18.776 -7.188 28.069 1.00 42.12 383 THR A C 1
ATOM 2718 O O . THR A 1 383 ? 19.358 -8.254 28.281 1.00 42.12 383 THR A O 1
ATOM 2721 N N . PRO A 1 384 ? 18.481 -6.375 29.098 1.00 45.56 384 PRO A N 1
ATOM 2722 C CA . PRO A 1 384 ? 18.419 -6.855 30.477 1.00 45.56 384 PRO A CA 1
ATOM 2723 C C . PRO A 1 384 ? 17.142 -7.669 30.703 1.00 45.56 384 PRO A C 1
ATOM 2725 O O . PRO A 1 384 ? 16.105 -7.326 30.144 1.00 45.56 384 PRO A O 1
ATOM 2728 N N . SER A 1 385 ? 17.188 -8.639 31.620 1.00 42.47 385 SER A N 1
ATOM 2729 C CA . SER A 1 385 ? 15.989 -9.344 32.093 1.00 42.47 385 SER A CA 1
ATOM 2730 C C . SER A 1 385 ? 14.868 -8.386 32.511 1.00 42.47 385 SER A C 1
ATOM 2732 O O . SER A 1 385 ? 15.143 -7.430 33.250 1.00 42.47 385 SER A O 1
ATOM 2734 N N . LYS A 1 386 ? 13.613 -8.717 32.182 1.00 50.53 386 LYS A N 1
ATOM 2735 C CA . LYS A 1 386 ? 12.371 -8.004 32.563 1.00 50.53 386 LYS A CA 1
ATOM 2736 C C . LYS A 1 386 ? 12.031 -8.119 34.081 1.00 50.53 386 LYS A C 1
ATOM 2738 O O . LYS A 1 386 ? 10.891 -8.359 34.483 1.00 50.53 386 LYS A O 1
ATOM 2743 N N . ALA A 1 387 ? 13.028 -8.005 34.971 1.00 43.03 387 ALA A N 1
ATOM 2744 C CA . ALA A 1 387 ? 12.974 -8.427 36.384 1.00 43.03 387 ALA A CA 1
ATOM 2745 C C . ALA A 1 387 ? 13.384 -7.357 37.435 1.00 43.03 387 ALA A C 1
ATOM 2747 O O . ALA A 1 387 ? 14.110 -6.405 37.148 1.00 43.03 387 ALA A O 1
ATOM 2748 N N . ASP A 1 388 ? 12.946 -7.555 38.693 1.00 39.56 388 ASP A N 1
ATOM 2749 C CA . ASP A 1 388 ? 13.174 -6.672 39.861 1.00 39.56 388 ASP A CA 1
ATOM 2750 C C . ASP A 1 388 ? 14.663 -6.470 40.215 1.00 39.56 388 ASP A C 1
ATOM 2752 O O . ASP A 1 388 ? 15.302 -7.339 40.813 1.00 39.56 388 ASP A O 1
ATOM 2756 N N . THR A 1 389 ? 15.209 -5.273 39.970 1.00 42.81 389 THR A N 1
ATOM 2757 C CA . THR A 1 389 ? 16.546 -4.907 40.476 1.00 42.81 389 THR A CA 1
ATOM 2758 C C . THR A 1 389 ? 16.469 -4.268 41.872 1.00 42.81 389 THR A C 1
ATOM 2760 O O . THR A 1 389 ? 16.245 -3.065 42.032 1.00 42.81 389 THR A O 1
ATOM 2763 N N . TYR A 1 390 ? 16.704 -5.074 42.913 1.00 34.56 390 TYR A N 1
ATOM 2764 C CA . TYR A 1 390 ? 16.632 -4.660 44.323 1.00 34.56 390 TYR A CA 1
ATOM 2765 C C . TYR A 1 390 ? 17.792 -3.755 44.796 1.00 34.56 390 TYR A C 1
ATOM 2767 O O . TYR A 1 390 ? 18.965 -4.091 44.630 1.00 34.56 390 TYR A O 1
ATOM 2775 N N . VAL A 1 391 ? 17.483 -2.670 45.525 1.00 35.28 391 VAL A N 1
ATOM 2776 C CA . VAL A 1 391 ? 18.479 -1.721 46.077 1.00 35.28 391 VAL A CA 1
ATOM 2777 C C . VAL A 1 391 ? 18.584 -1.817 47.614 1.00 35.28 391 VAL A C 1
ATOM 2779 O O . VAL A 1 391 ? 17.586 -1.712 48.324 1.00 35.28 391 VAL A O 1
ATOM 2782 N N . GLU A 1 392 ? 19.799 -1.978 48.170 1.00 32.09 392 GLU A N 1
ATOM 2783 C CA . GLU A 1 392 ? 20.038 -2.062 49.632 1.00 32.09 392 GLU A CA 1
ATOM 2784 C C . GLU A 1 392 ? 20.732 -0.798 50.201 1.00 32.09 392 GLU A C 1
ATOM 2786 O O . GLU A 1 392 ? 21.721 -0.303 49.658 1.00 32.09 392 GLU A O 1
ATOM 2791 N N . SER A 1 393 ? 20.232 -0.276 51.333 1.00 30.77 393 SER A N 1
ATOM 2792 C CA . SER A 1 393 ? 20.710 0.972 51.961 1.00 30.77 393 SER A CA 1
ATOM 2793 C C . SER A 1 393 ? 21.851 0.762 52.971 1.00 30.77 393 SER A C 1
ATOM 2795 O O . SER A 1 393 ? 21.745 -0.044 53.900 1.00 30.77 393 SER A O 1
ATOM 2797 N N . VAL A 1 394 ? 22.933 1.545 52.850 1.00 27.02 394 VAL A N 1
ATOM 2798 C CA . VAL A 1 394 ? 24.134 1.449 53.704 1.00 27.02 394 VAL A CA 1
ATOM 2799 C C . VAL A 1 394 ? 24.167 2.575 54.754 1.00 27.02 394 VAL A C 1
ATOM 2801 O O . VAL A 1 394 ? 24.438 3.732 54.442 1.00 27.02 394 VAL A O 1
ATOM 2804 N N . GLY A 1 395 ? 23.900 2.245 56.024 1.00 27.06 395 GLY A N 1
ATOM 2805 C CA . GLY A 1 395 ? 23.994 3.184 57.163 1.00 27.06 395 GLY A CA 1
ATOM 2806 C C . GLY A 1 395 ? 25.420 3.340 57.731 1.00 27.06 395 GLY A C 1
ATOM 2807 O O . GLY A 1 395 ? 26.377 2.891 57.114 1.00 27.06 395 GLY A O 1
ATOM 2808 N N . THR A 1 396 ? 25.692 3.907 58.915 1.00 29.17 396 THR A N 1
ATOM 2809 C CA . THR A 1 396 ? 24.921 4.702 59.902 1.00 29.17 396 THR A CA 1
ATOM 2810 C C . THR A 1 396 ? 25.935 5.380 60.850 1.00 29.17 396 THR A C 1
ATOM 2812 O O . THR A 1 396 ? 26.657 4.634 61.504 1.00 29.17 396 THR A O 1
ATOM 2815 N N . SER A 1 397 ? 25.946 6.718 61.012 1.00 26.02 397 SER A N 1
ATOM 2816 C CA . SER A 1 397 ? 26.164 7.405 62.318 1.00 26.02 397 SER A CA 1
ATOM 2817 C C . SER A 1 397 ? 26.361 8.934 62.216 1.00 26.02 397 SER A C 1
ATOM 2819 O O . SER A 1 397 ? 27.472 9.429 62.045 1.00 26.02 397 SER A O 1
ATOM 2821 N N . SER A 1 398 ? 25.274 9.663 62.483 1.00 25.45 398 SER A N 1
ATOM 2822 C CA . SER A 1 398 ? 25.220 10.882 63.318 1.00 25.45 398 SER A CA 1
ATOM 2823 C C . SER A 1 398 ? 26.083 12.112 62.975 1.00 25.45 398 SER A C 1
ATOM 2825 O O . SER A 1 398 ? 27.082 12.389 63.636 1.00 25.45 398 SER A O 1
ATOM 2827 N N . GLY A 1 399 ? 25.530 12.953 62.091 1.00 26.12 399 GLY A N 1
ATOM 2828 C CA . GLY A 1 399 ? 25.733 14.409 62.058 1.00 26.12 399 GLY A CA 1
ATOM 2829 C C . GLY A 1 399 ? 25.478 15.006 60.668 1.00 26.12 399 GLY A C 1
ATOM 2830 O O . GLY A 1 399 ? 26.420 15.131 59.903 1.00 26.12 399 GLY A O 1
ATOM 2831 N N . VAL A 1 400 ? 24.264 15.379 60.241 1.00 22.45 400 VAL A N 1
ATOM 2832 C CA . VAL A 1 400 ? 22.937 15.505 60.899 1.00 22.45 400 VAL A CA 1
ATOM 2833 C C . VAL A 1 400 ? 22.021 14.338 60.474 1.00 22.45 400 VAL A C 1
ATOM 2835 O O . VAL A 1 400 ? 22.147 13.869 59.350 1.00 22.45 400 VAL A O 1
ATOM 2838 N N . PHE A 1 401 ? 21.156 13.803 61.354 1.00 22.25 401 PHE A N 1
ATOM 2839 C CA . PHE A 1 401 ? 20.675 12.410 61.209 1.00 22.25 401 PHE A CA 1
ATOM 2840 C C . PHE A 1 401 ? 19.347 12.052 61.923 1.00 22.25 401 PHE A C 1
ATOM 2842 O O . PHE A 1 401 ? 19.008 12.676 62.927 1.00 22.25 401 PHE A O 1
ATOM 2849 N N . SER A 1 402 ? 18.759 10.915 61.494 1.00 21.98 402 SER A N 1
ATOM 2850 C CA . SER A 1 402 ? 17.896 9.964 62.255 1.00 21.98 402 SER A CA 1
ATOM 2851 C C . SER A 1 402 ? 16.392 10.278 62.457 1.00 21.98 402 SER A C 1
ATOM 2853 O O . SER A 1 402 ? 16.024 11.449 62.390 1.00 21.98 402 SER A O 1
ATOM 2855 N N . PRO A 1 403 ? 15.520 9.278 62.795 1.00 19.86 403 PRO A N 1
ATOM 2856 C CA . PRO A 1 403 ? 15.747 7.820 62.973 1.00 19.86 403 PRO A CA 1
ATOM 2857 C C . PRO A 1 403 ? 14.734 6.848 62.295 1.00 19.86 403 PRO A C 1
ATOM 2859 O O . PRO A 1 403 ? 13.627 7.204 61.908 1.00 19.86 403 PRO A O 1
ATOM 2862 N N . ILE A 1 404 ? 15.096 5.557 62.293 1.00 28.94 404 ILE A N 1
ATOM 2863 C CA . ILE A 1 404 ? 14.214 4.378 62.127 1.00 28.94 404 ILE A CA 1
ATOM 2864 C C . ILE A 1 404 ? 13.561 4.018 63.480 1.00 28.94 404 ILE A C 1
ATOM 2866 O O . ILE A 1 404 ? 14.319 3.952 64.446 1.00 28.94 404 ILE A O 1
ATOM 2870 N N . GLN A 1 405 ? 12.255 3.670 63.555 1.00 22.42 405 GLN A N 1
ATOM 2871 C CA . GLN A 1 405 ? 11.735 2.569 64.418 1.00 22.42 405 GLN A CA 1
ATOM 2872 C C . GLN A 1 405 ? 10.205 2.284 64.381 1.00 22.42 405 GLN A C 1
ATOM 2874 O O . GLN A 1 405 ? 9.394 3.127 64.018 1.00 22.42 405 GLN A O 1
ATOM 2879 N N . ALA A 1 406 ? 9.872 1.085 64.897 1.00 21.38 406 ALA A N 1
ATOM 2880 C CA . ALA A 1 406 ? 8.627 0.657 65.570 1.00 21.38 406 ALA A CA 1
ATOM 2881 C C . ALA A 1 406 ? 7.459 0.020 64.763 1.00 21.38 406 ALA A C 1
ATOM 2883 O O . ALA A 1 406 ? 6.651 0.689 64.111 1.00 21.38 406 ALA A O 1
ATOM 2884 N N . ARG A 1 407 ? 7.322 -1.309 64.959 1.00 24.02 407 ARG A N 1
ATOM 2885 C CA . ARG A 1 407 ? 6.044 -2.056 65.112 1.00 24.02 407 ARG A CA 1
ATOM 2886 C C . ARG A 1 407 ? 5.241 -1.442 66.295 1.00 24.02 407 ARG A C 1
ATOM 2888 O O . ARG A 1 407 ? 5.849 -0.737 67.088 1.00 24.02 407 ARG A O 1
ATOM 2895 N N . THR A 1 408 ? 3.931 -1.612 66.490 1.00 24.95 408 THR A N 1
ATOM 2896 C CA . THR A 1 408 ? 3.254 -2.884 66.826 1.00 24.95 408 THR A CA 1
ATOM 2897 C C . THR A 1 408 ? 1.721 -2.777 66.750 1.00 24.95 408 THR A C 1
ATOM 2899 O O . THR A 1 408 ? 1.137 -1.850 67.299 1.00 24.95 408 THR A O 1
ATOM 2902 N N . ASP A 1 409 ? 1.108 -3.749 66.079 1.00 25.89 409 ASP A N 1
ATOM 2903 C CA . ASP A 1 409 ? 0.246 -4.806 66.641 1.00 25.89 409 ASP A CA 1
ATOM 2904 C C . ASP A 1 409 ? -0.919 -4.478 67.624 1.00 25.89 409 ASP A C 1
ATOM 2906 O O . ASP A 1 409 ? -0.700 -4.034 68.746 1.00 25.89 409 ASP A O 1
ATOM 2910 N N . ALA A 1 410 ? -2.109 -4.979 67.239 1.00 27.61 410 ALA A N 1
ATOM 2911 C CA . ALA A 1 410 ? -3.040 -5.817 68.032 1.00 27.61 410 ALA A CA 1
ATOM 2912 C C . ALA A 1 410 ? -4.107 -5.227 69.000 1.00 27.61 410 ALA A C 1
ATOM 2914 O O . ALA A 1 410 ? -3.999 -4.121 69.515 1.00 27.61 410 ALA A O 1
ATOM 2915 N N . ALA A 1 411 ? -5.113 -6.094 69.255 1.00 22.39 411 ALA A N 1
ATOM 2916 C CA . ALA A 1 411 ? -6.347 -5.967 70.060 1.00 22.39 411 ALA A CA 1
ATOM 2917 C C . ALA A 1 411 ? -7.409 -4.993 69.495 1.00 22.39 411 ALA A C 1
ATOM 2919 O O . ALA A 1 411 ? -7.139 -3.813 69.330 1.00 22.39 411 ALA A O 1
ATOM 2920 N N . SER A 1 412 ? -8.649 -5.389 69.183 1.00 25.44 412 SER A N 1
ATOM 2921 C CA . SER A 1 412 ? -9.467 -6.598 69.445 1.00 25.44 412 SER A CA 1
ATOM 2922 C C . SER A 1 412 ? -10.337 -6.899 68.200 1.00 25.44 412 SER A C 1
ATOM 2924 O O . SER A 1 412 ? -10.492 -6.019 67.364 1.00 25.44 412 SER A O 1
ATOM 2926 N N . GLY A 1 413 ? -10.961 -8.053 67.968 1.00 26.20 413 GLY A N 1
ATOM 2927 C CA . GLY A 1 413 ? -11.264 -9.224 68.791 1.00 26.20 413 GLY A CA 1
ATOM 2928 C C . GLY A 1 413 ? -12.588 -9.833 68.287 1.00 26.20 413 GLY A C 1
ATOM 2929 O O . GLY A 1 413 ? -13.473 -9.090 67.876 1.00 26.20 413 GLY A O 1
ATOM 2930 N N . ASP A 1 414 ? -12.693 -11.160 68.349 1.00 23.89 414 ASP A N 1
ATOM 2931 C CA . ASP A 1 414 ? -13.901 -11.987 68.164 1.00 23.89 414 ASP A CA 1
ATOM 2932 C C . ASP A 1 414 ? -14.503 -12.205 66.761 1.00 23.89 414 ASP A C 1
ATOM 2934 O O . ASP A 1 414 ? -14.207 -11.536 65.770 1.00 23.89 414 ASP A O 1
ATOM 2938 N N . SER A 1 415 ? -15.273 -13.296 66.685 1.00 25.03 415 SER A N 1
ATOM 2939 C CA . SER A 1 415 ? -15.571 -14.061 65.478 1.00 25.03 415 SER A CA 1
ATOM 2940 C C . SER A 1 415 ? -16.969 -14.705 65.494 1.00 25.03 415 SER A C 1
ATOM 2942 O O . SER A 1 415 ? -17.428 -15.187 66.524 1.00 25.03 415 SER A O 1
ATOM 2944 N N . ALA A 1 416 ? -17.538 -14.832 64.287 1.00 26.03 416 ALA A N 1
ATOM 2945 C CA . ALA A 1 416 ? -18.487 -15.866 63.837 1.00 26.03 416 ALA A CA 1
ATOM 2946 C C . ALA A 1 416 ? -19.962 -15.901 64.332 1.00 26.03 416 ALA A C 1
ATOM 2948 O O . ALA A 1 416 ? -20.300 -15.488 65.434 1.00 26.03 416 ALA A O 1
ATOM 2949 N N . ALA A 1 417 ? -20.784 -16.554 63.481 1.00 23.41 417 ALA A N 1
ATOM 2950 C CA . ALA A 1 417 ? -22.188 -16.999 63.646 1.00 23.41 417 ALA A CA 1
ATOM 2951 C C . ALA A 1 417 ? -23.274 -15.886 63.577 1.00 23.41 417 ALA A C 1
ATOM 2953 O O . ALA A 1 417 ? -23.029 -14.774 64.020 1.00 23.41 417 ALA A O 1
ATOM 2954 N N . LEU A 1 418 ? -24.491 -16.050 63.019 1.00 23.28 418 LEU A N 1
ATOM 2955 C CA . LEU A 1 418 ? -25.272 -17.166 62.417 1.00 23.28 418 LEU A CA 1
ATOM 2956 C C . LEU A 1 418 ? -25.937 -16.681 61.088 1.00 23.28 418 LEU A C 1
ATOM 2958 O O . LEU A 1 418 ? -25.960 -15.481 60.846 1.00 23.28 418 LEU A O 1
ATOM 2962 N N . GLY A 1 419 ? -26.546 -17.489 60.202 1.00 23.02 419 GLY A N 1
ATOM 2963 C CA . GLY A 1 419 ? -26.645 -18.958 60.130 1.00 23.02 419 GLY A CA 1
ATOM 2964 C C . GLY A 1 419 ? -28.072 -19.524 59.930 1.00 23.02 419 GLY A C 1
ATOM 2965 O O . GLY A 1 419 ? -28.617 -20.055 60.894 1.00 23.02 419 GLY A O 1
ATOM 2966 N N . ILE A 1 420 ? -28.661 -19.472 58.716 1.00 23.11 420 ILE A N 1
ATOM 2967 C CA . ILE A 1 420 ? -29.946 -20.140 58.366 1.00 23.11 420 ILE A CA 1
ATOM 2968 C C . ILE A 1 420 ? -29.875 -20.839 56.987 1.00 23.11 420 ILE A C 1
ATOM 2970 O O . ILE A 1 420 ? -29.594 -20.204 55.978 1.00 23.11 420 ILE A O 1
ATOM 2974 N N . ASN A 1 421 ? -30.204 -22.134 56.979 1.00 22.72 421 ASN A N 1
ATOM 2975 C CA . ASN A 1 421 ? -30.697 -22.967 55.864 1.00 22.72 421 ASN A CA 1
ATOM 2976 C C . ASN A 1 421 ? -32.143 -23.389 56.268 1.00 22.72 421 ASN A C 1
ATOM 2978 O O . ASN A 1 421 ? -32.456 -23.302 57.454 1.00 22.72 421 ASN A O 1
ATOM 2982 N N . LEU A 1 422 ? -33.089 -23.894 55.465 1.00 23.52 422 LEU A N 1
ATOM 2983 C CA . LEU A 1 422 ? -33.138 -24.465 54.108 1.00 23.52 422 LEU A CA 1
ATOM 2984 C C . LEU A 1 422 ? -34.641 -24.632 53.758 1.00 23.52 422 LEU A C 1
ATOM 2986 O O . LEU A 1 422 ? -35.363 -25.107 54.631 1.00 23.52 422 LEU A O 1
ATOM 2990 N N . VAL A 1 423 ? -35.096 -24.391 52.521 1.00 21.56 423 VAL A N 1
ATOM 2991 C CA . VAL A 1 423 ? -36.170 -25.184 51.865 1.00 21.56 423 VAL A CA 1
ATOM 2992 C C . VAL A 1 423 ? -35.904 -25.160 50.359 1.00 21.56 423 VAL A C 1
ATOM 2994 O O . VAL A 1 423 ? -35.644 -24.097 49.807 1.00 21.56 423 VAL A O 1
ATOM 2997 N N . ALA A 1 424 ? -35.970 -26.319 49.705 1.00 23.72 424 ALA A N 1
ATOM 2998 C CA . ALA A 1 424 ? -35.904 -26.448 48.252 1.00 23.72 424 ALA A CA 1
ATOM 2999 C C . ALA A 1 424 ? -37.235 -26.988 47.709 1.00 23.72 424 ALA A C 1
ATOM 3001 O O . ALA A 1 424 ? -37.865 -27.822 48.362 1.00 23.72 424 ALA A O 1
ATOM 3002 N N . TYR A 1 425 ? -37.600 -26.571 46.497 1.00 22.25 425 TYR A N 1
ATOM 3003 C CA . TYR A 1 425 ? -38.547 -27.273 45.629 1.00 22.25 425 TYR A CA 1
ATOM 3004 C C . TYR A 1 425 ? -37.800 -27.734 44.358 1.00 22.25 425 TYR A C 1
ATOM 3006 O O . TYR A 1 425 ? -36.805 -27.103 43.996 1.00 22.25 425 TYR A O 1
ATOM 3014 N N . PRO A 1 426 ? -38.181 -28.867 43.739 1.00 28.55 426 PRO A N 1
ATOM 3015 C CA . PRO A 1 426 ? -37.425 -29.474 42.640 1.00 28.55 426 PRO A CA 1
ATOM 3016 C C . PRO A 1 426 ? -37.887 -29.019 41.243 1.00 28.55 426 PRO A C 1
ATOM 3018 O O . PRO A 1 426 ? -38.978 -28.475 41.105 1.00 28.55 426 PRO A O 1
ATOM 3021 N N . SER A 1 427 ? -37.108 -29.429 40.226 1.00 26.39 427 SER A N 1
ATOM 3022 C CA . SER A 1 427 ? -37.378 -29.375 38.768 1.00 26.39 427 SER A CA 1
ATOM 3023 C C . SER A 1 427 ? -37.119 -28.005 38.095 1.00 26.39 427 SER A C 1
ATOM 3025 O O . SER A 1 427 ? -37.398 -26.986 38.708 1.00 26.39 427 SER A O 1
ATOM 3027 N N . MET A 1 428 ? -36.524 -27.890 36.894 1.00 27.03 428 MET A N 1
ATOM 3028 C CA . MET A 1 428 ? -35.713 -28.831 36.087 1.00 27.03 428 MET A CA 1
ATOM 3029 C C . MET A 1 428 ? -34.437 -28.119 35.589 1.00 27.03 428 MET A C 1
ATOM 3031 O O . MET A 1 428 ? -34.509 -26.986 35.128 1.00 27.03 428 MET A O 1
ATOM 3035 N N . ASN A 1 429 ? -33.271 -28.780 35.604 1.00 35.22 429 ASN A N 1
ATOM 3036 C CA . ASN A 1 429 ? -32.070 -28.236 34.949 1.00 35.22 429 ASN A CA 1
ATOM 3037 C C . ASN A 1 429 ? -32.157 -28.462 33.431 1.00 35.22 429 ASN A C 1
ATOM 3039 O O . ASN A 1 429 ? -31.706 -29.499 32.942 1.00 35.22 429 ASN A O 1
ATOM 3043 N N . TYR A 1 430 ? -32.701 -27.495 32.693 1.00 37.88 430 TYR A N 1
ATOM 3044 C CA . TYR A 1 430 ? -32.553 -27.434 31.241 1.00 37.88 430 TYR A CA 1
ATOM 3045 C C . TYR A 1 430 ? -31.327 -26.590 30.874 1.00 37.88 430 TYR A C 1
ATOM 3047 O O . TYR A 1 430 ? -31.327 -25.371 31.029 1.00 37.88 430 TYR A O 1
ATOM 3055 N N . THR A 1 431 ? -30.267 -27.231 30.382 1.00 47.44 431 THR A N 1
ATOM 3056 C CA . THR A 1 431 ? -29.142 -26.535 29.745 1.00 47.44 431 THR A CA 1
ATOM 3057 C C . THR A 1 431 ? -29.394 -26.452 28.247 1.00 47.44 431 THR A C 1
ATOM 3059 O O . THR A 1 431 ? -29.076 -27.390 27.514 1.00 47.44 431 THR A O 1
ATOM 3062 N N . SER A 1 432 ? -29.951 -25.326 27.798 1.00 54.47 432 SER A N 1
ATOM 3063 C CA . SER A 1 432 ? -29.929 -24.956 26.381 1.00 54.47 432 SER A CA 1
ATOM 3064 C C . SER A 1 432 ? -28.472 -24.925 25.892 1.00 54.47 432 SER A C 1
ATOM 3066 O O . SER A 1 432 ? -27.650 -24.277 26.544 1.00 54.47 432 SER A O 1
ATOM 3068 N N . PRO A 1 433 ? -28.121 -25.576 24.766 1.00 62.56 433 PRO A N 1
ATOM 3069 C CA . PRO A 1 433 ? -26.814 -25.382 24.139 1.00 62.56 433 PRO A CA 1
ATOM 3070 C C . PRO A 1 433 ? -26.702 -23.998 23.476 1.00 62.56 433 PRO A C 1
ATOM 3072 O O . PRO A 1 433 ? -25.603 -23.568 23.151 1.00 62.56 433 PRO A O 1
ATOM 3075 N N . TYR A 1 434 ? -27.826 -23.299 23.295 1.00 79.38 434 TYR A N 1
ATOM 3076 C CA . TYR A 1 434 ? -27.914 -21.957 22.728 1.00 79.38 434 TYR A CA 1
ATOM 3077 C C . TYR A 1 434 ? -28.015 -20.887 23.818 1.00 79.38 434 TYR A C 1
ATOM 3079 O O . TYR A 1 434 ? -28.680 -21.105 24.837 1.00 79.38 434 TYR A O 1
ATOM 3087 N N . ARG A 1 435 ? -27.427 -19.713 23.574 1.00 78.75 435 ARG A N 1
ATOM 3088 C CA . ARG A 1 435 ? -27.451 -18.552 24.477 1.00 78.75 435 ARG A CA 1
ATOM 3089 C C . ARG A 1 435 ? -27.805 -17.264 23.734 1.00 78.75 435 ARG A C 1
ATOM 3091 O O . ARG A 1 435 ? -27.592 -17.161 22.530 1.00 78.75 435 ARG A O 1
ATOM 3098 N N . ILE A 1 436 ? -28.293 -16.279 24.484 1.00 82.50 436 ILE A N 1
ATOM 3099 C CA . ILE A 1 436 ? -28.343 -14.884 24.037 1.00 82.50 436 ILE A CA 1
ATOM 3100 C C . ILE A 1 436 ? -27.025 -14.209 24.430 1.00 82.50 436 ILE A C 1
ATOM 3102 O O . ILE A 1 436 ? -26.592 -14.336 25.578 1.00 82.50 436 ILE A O 1
ATOM 3106 N N . ASP A 1 437 ? -26.413 -13.493 23.492 1.00 82.75 437 ASP A N 1
ATOM 3107 C CA . ASP A 1 437 ? -25.218 -12.680 23.695 1.00 82.75 437 ASP A CA 1
ATOM 3108 C C . ASP A 1 437 ? -25.535 -11.205 23.407 1.00 82.75 437 ASP A C 1
ATOM 3110 O O . ASP A 1 437 ? -25.857 -10.830 22.281 1.00 82.75 437 ASP A O 1
ATOM 3114 N N . LEU A 1 438 ? -25.479 -10.378 24.454 1.00 80.56 438 LEU A N 1
ATOM 3115 C CA . LEU A 1 438 ? -25.653 -8.921 24.400 1.00 80.56 438 LEU A CA 1
ATOM 3116 C C . LEU A 1 438 ? -24.392 -8.201 24.908 1.00 80.56 438 LEU A C 1
ATOM 3118 O O . LEU A 1 438 ? -24.474 -7.099 25.445 1.00 80.56 438 LEU A O 1
ATOM 3122 N N . SER A 1 439 ? -23.215 -8.824 24.782 1.00 75.81 439 SER A N 1
ATOM 3123 C CA . SER A 1 439 ? -21.938 -8.225 25.206 1.00 75.81 439 SER A CA 1
ATOM 3124 C C . SER A 1 439 ? -21.590 -6.922 24.469 1.00 75.81 439 SER A C 1
ATOM 3126 O O . SER A 1 439 ? -20.876 -6.087 25.021 1.00 75.81 439 SER A O 1
ATOM 3128 N N . SER A 1 440 ? -22.146 -6.711 23.272 1.00 70.88 440 SER A N 1
ATOM 3129 C CA . SER A 1 440 ? -22.049 -5.475 22.484 1.00 70.88 440 SER A CA 1
ATOM 3130 C C . SER A 1 440 ? -23.045 -4.376 22.888 1.00 70.88 440 SER A C 1
ATOM 3132 O O . SER A 1 440 ? -22.994 -3.274 22.338 1.00 70.88 440 SER A O 1
ATOM 3134 N N . ALA A 1 441 ? -23.961 -4.631 23.831 1.00 71.44 441 ALA A N 1
ATOM 3135 C CA . ALA A 1 441 ? -25.005 -3.674 24.183 1.00 71.44 441 ALA A CA 1
ATOM 3136 C C . ALA A 1 441 ? -24.471 -2.489 25.005 1.00 71.44 441 ALA A C 1
ATOM 3138 O O . ALA A 1 441 ? -23.772 -2.654 26.009 1.00 71.44 441 ALA A O 1
ATOM 3139 N N . SER A 1 442 ? -24.824 -1.266 24.598 1.00 72.62 442 SER A N 1
ATOM 3140 C CA . SER A 1 442 ? -24.298 -0.052 25.230 1.00 72.62 442 SER A CA 1
ATOM 3141 C C . SER A 1 442 ? -24.921 0.224 26.606 1.00 72.62 442 SER A C 1
ATOM 3143 O O . SER A 1 442 ? -26.048 -0.175 26.917 1.00 72.62 442 SER A O 1
ATOM 3145 N N . SER A 1 443 ? -24.157 0.900 27.469 1.00 71.38 443 SER A N 1
ATOM 3146 C CA . SER A 1 443 ? -24.469 1.030 28.896 1.00 71.38 443 SER A CA 1
ATOM 3147 C C . SER A 1 443 ? -25.870 1.598 29.170 1.00 71.38 443 SER A C 1
ATOM 3149 O O . SER A 1 443 ? -26.294 2.606 28.606 1.00 71.38 443 SER A O 1
ATOM 3151 N N . GLY A 1 444 ? -26.601 0.939 30.074 1.00 69.94 444 GLY A N 1
ATOM 3152 C CA . GLY A 1 444 ? -27.965 1.315 30.446 1.00 69.94 444 GLY A CA 1
ATOM 3153 C C . GLY A 1 444 ? -29.075 0.669 29.609 1.00 69.94 444 GLY A C 1
ATOM 3154 O O . GLY A 1 444 ? -30.246 0.962 29.862 1.00 69.94 444 GLY A O 1
ATOM 3155 N N . PHE A 1 445 ? -28.763 -0.237 28.671 1.00 78.88 445 PHE A N 1
ATOM 3156 C CA . PHE A 1 445 ? -29.774 -1.066 27.991 1.00 78.88 445 PHE A CA 1
ATOM 3157 C C . PHE A 1 445 ? -30.645 -1.876 28.972 1.00 78.88 445 PHE A C 1
ATOM 3159 O O . PHE A 1 445 ? -31.815 -2.119 28.692 1.00 78.88 445 PHE A O 1
ATOM 3166 N N . ASP A 1 446 ? -30.111 -2.212 30.147 1.00 71.94 446 ASP A N 1
ATOM 3167 C CA . ASP A 1 446 ? -30.764 -2.920 31.251 1.00 71.94 446 ASP A CA 1
ATOM 3168 C C . ASP A 1 446 ? -31.402 -1.988 32.302 1.00 71.94 446 ASP A C 1
ATOM 3170 O O . ASP A 1 446 ? -32.194 -2.422 33.142 1.00 71.94 446 ASP A O 1
ATOM 3174 N N . ALA A 1 447 ? -31.093 -0.688 32.268 1.00 73.50 447 ALA A N 1
ATOM 3175 C CA . ALA A 1 447 ? -31.458 0.246 33.326 1.00 73.50 447 ALA A CA 1
ATOM 3176 C C . ALA A 1 447 ? -32.981 0.327 33.512 1.00 73.50 447 ALA A C 1
ATOM 3178 O O . ALA A 1 447 ? -33.720 0.746 32.616 1.00 73.50 447 ALA A O 1
ATOM 3179 N N . GLY A 1 448 ? -33.453 -0.063 34.697 1.00 66.62 448 GLY A N 1
ATOM 3180 C CA . GLY A 1 448 ? -34.872 -0.055 35.053 1.00 66.62 448 GLY A CA 1
ATOM 3181 C C . GLY A 1 448 ? -35.694 -1.227 34.508 1.00 66.62 448 GLY A C 1
ATOM 3182 O O . GLY A 1 448 ? -36.874 -1.296 34.850 1.00 66.62 448 GLY A O 1
ATOM 3183 N N . LEU A 1 449 ? -35.108 -2.154 33.736 1.00 69.62 449 LEU A N 1
ATOM 3184 C CA . LEU A 1 449 ? -35.759 -3.439 33.464 1.00 69.62 449 LEU A CA 1
ATOM 3185 C C . LEU A 1 449 ? -36.034 -4.166 34.791 1.00 69.62 449 LEU A C 1
ATOM 3187 O O . LEU A 1 449 ? -35.325 -3.977 35.785 1.00 69.62 449 LEU A O 1
ATOM 3191 N N . TRP A 1 450 ? -37.090 -4.982 34.816 1.00 63.06 450 TRP A N 1
ATOM 3192 C CA . TRP A 1 450 ? -37.447 -5.846 35.955 1.00 63.06 450 TRP A CA 1
ATOM 3193 C C . TRP A 1 450 ? -37.801 -5.131 37.284 1.00 63.06 450 TRP A C 1
ATOM 3195 O O . TRP A 1 450 ? -38.095 -5.795 38.279 1.00 63.06 450 TRP A O 1
ATOM 3205 N N . ASN A 1 451 ? -37.851 -3.793 37.328 1.00 58.84 451 ASN A N 1
ATOM 3206 C CA . ASN A 1 451 ? -38.188 -3.017 38.529 1.00 58.84 451 ASN A CA 1
ATOM 3207 C C . ASN A 1 451 ? -39.704 -2.734 38.615 1.00 58.84 451 ASN A C 1
ATOM 3209 O O . ASN A 1 451 ? -40.195 -1.780 38.011 1.00 58.84 451 ASN A O 1
ATOM 3213 N N . ARG A 1 452 ? -40.464 -3.578 39.331 1.00 58.50 452 ARG A N 1
ATOM 3214 C CA . ARG A 1 452 ? -41.933 -3.672 39.170 1.00 58.50 452 ARG A CA 1
ATOM 3215 C C . ARG A 1 452 ? -42.737 -3.623 40.469 1.00 58.50 452 ARG A C 1
ATOM 3217 O O . ARG A 1 452 ? -42.245 -3.932 41.549 1.00 58.50 452 ARG A O 1
ATOM 3224 N N . THR A 1 453 ? -44.021 -3.278 40.332 1.00 50.28 453 THR A N 1
ATOM 3225 C CA . THR A 1 453 ? -45.036 -3.376 41.396 1.00 50.28 453 THR A CA 1
ATOM 3226 C C . THR A 1 453 ? -46.144 -4.330 40.953 1.00 50.28 453 THR A C 1
ATOM 3228 O O . THR A 1 453 ? -46.831 -4.067 39.966 1.00 50.28 453 THR A O 1
ATOM 3231 N N . VAL A 1 454 ? -46.328 -5.429 41.687 1.00 48.84 454 VAL A N 1
ATOM 3232 C CA . VAL A 1 454 ? -47.418 -6.389 41.455 1.00 48.84 454 VAL A CA 1
ATOM 3233 C C . VAL A 1 454 ? -48.689 -5.875 42.136 1.00 48.84 454 VAL A C 1
ATOM 3235 O O . VAL A 1 454 ? -48.662 -5.526 43.317 1.00 48.84 454 VAL A O 1
ATOM 3238 N N . THR A 1 455 ? -49.801 -5.840 41.404 1.00 47.34 455 THR A N 1
ATOM 3239 C CA . THR A 1 455 ? -51.143 -5.541 41.928 1.00 47.34 455 THR A CA 1
ATOM 3240 C C . THR A 1 455 ? -52.028 -6.785 41.891 1.00 47.34 455 THR A C 1
ATOM 3242 O O . THR A 1 455 ? -51.867 -7.631 41.014 1.00 47.34 455 THR A O 1
ATOM 3245 N N . ASP A 1 456 ? -52.953 -6.904 42.849 1.00 47.44 456 ASP A N 1
ATOM 3246 C CA . ASP A 1 456 ? -53.888 -8.037 42.928 1.00 47.44 456 ASP A CA 1
ATOM 3247 C C . ASP A 1 456 ? -54.767 -8.138 41.662 1.00 47.44 456 ASP A C 1
ATOM 3249 O O . ASP A 1 456 ? -55.169 -7.105 41.115 1.00 47.44 456 ASP A O 1
ATOM 3253 N N . PRO A 1 457 ? -55.094 -9.359 41.195 1.00 47.62 457 PRO A N 1
ATOM 3254 C CA . PRO A 1 457 ? -55.814 -9.559 39.944 1.00 47.62 457 PRO A CA 1
ATOM 3255 C C . PRO A 1 457 ? -57.245 -9.011 39.980 1.00 47.62 457 PRO A C 1
ATOM 3257 O O . PRO A 1 457 ? -57.975 -9.161 40.965 1.00 47.62 457 PRO A O 1
ATOM 3260 N N . SER A 1 458 ? -57.676 -8.435 38.855 1.00 45.25 458 SER A N 1
ATOM 3261 C CA . SER A 1 458 ? -59.083 -8.113 38.625 1.00 45.25 458 SER A CA 1
ATOM 3262 C C . SER A 1 458 ? -59.893 -9.393 38.389 1.00 45.25 458 SER A C 1
ATOM 3264 O O . SER A 1 458 ? -59.354 -10.467 38.125 1.00 45.25 458 SER A O 1
ATOM 3266 N N . ALA A 1 459 ? -61.220 -9.299 38.467 1.00 41.72 459 ALA A N 1
ATOM 3267 C CA . ALA A 1 459 ? -62.111 -10.445 38.271 1.00 41.72 459 ALA A CA 1
ATOM 3268 C C . ALA A 1 459 ? -62.292 -10.859 36.790 1.00 41.72 459 ALA A C 1
ATOM 3270 O O . ALA A 1 459 ? -63.276 -11.526 36.462 1.00 41.72 459 ALA A O 1
ATOM 3271 N N . SER A 1 460 ? -61.395 -10.444 35.888 1.00 42.72 460 SER A N 1
ATOM 3272 C CA . SER A 1 460 ? -61.408 -10.886 34.493 1.00 42.72 460 SER A CA 1
ATOM 3273 C C . SER A 1 460 ? -60.853 -12.316 34.369 1.00 42.72 460 SER A C 1
ATOM 3275 O O . SER A 1 460 ? -59.998 -12.745 35.141 1.00 42.72 460 SER A O 1
ATOM 3277 N N . GLY A 1 461 ? -61.354 -13.089 33.402 1.00 40.78 461 GLY A N 1
ATOM 3278 C CA . GLY A 1 461 ? -60.955 -14.491 33.195 1.00 40.78 461 GLY A CA 1
ATOM 3279 C C . GLY A 1 461 ? -59.583 -14.689 32.535 1.00 40.78 461 GLY A C 1
ATOM 3280 O O . GLY A 1 461 ? -59.368 -15.743 31.953 1.00 40.78 461 GLY A O 1
ATOM 3281 N N . TRP A 1 462 ? -58.703 -13.683 32.583 1.00 44.16 462 TRP A N 1
ATOM 3282 C CA . TRP A 1 462 ? -57.479 -13.572 31.774 1.00 44.16 462 TRP A CA 1
ATOM 3283 C C . TRP A 1 462 ? -56.213 -13.272 32.603 1.00 44.16 462 TRP A C 1
ATOM 3285 O O . TRP A 1 462 ? -55.227 -12.769 32.074 1.00 44.16 462 TRP A O 1
ATOM 3295 N N . GLY A 1 463 ? -56.238 -13.571 33.905 1.00 46.31 463 GLY A N 1
ATOM 3296 C CA . GLY A 1 463 ? -55.146 -13.254 34.830 1.00 46.31 463 GLY A CA 1
ATOM 3297 C C . GLY A 1 463 ? -55.241 -11.832 35.410 1.00 46.31 463 GLY A C 1
ATOM 3298 O O . GLY A 1 463 ? -56.300 -11.199 35.323 1.00 46.31 463 GLY A O 1
ATOM 3299 N N . PRO A 1 464 ? -54.182 -11.332 36.076 1.00 47.31 464 PRO A N 1
ATOM 3300 C CA . PRO A 1 464 ? -54.160 -9.966 36.591 1.00 47.31 464 PRO A CA 1
ATOM 3301 C C . PRO A 1 464 ? -54.245 -8.924 35.467 1.00 47.31 464 PRO A C 1
ATOM 3303 O O . PRO A 1 464 ? -53.720 -9.125 34.374 1.00 47.31 464 PRO A O 1
ATOM 3306 N N . ASP A 1 465 ? -54.877 -7.778 35.750 1.00 47.91 465 ASP A N 1
ATOM 3307 C CA . ASP A 1 465 ? -54.825 -6.633 34.835 1.00 47.91 465 ASP A CA 1
ATOM 3308 C C . ASP A 1 465 ? -53.362 -6.213 34.640 1.00 47.91 465 ASP A C 1
ATOM 3310 O O . ASP A 1 465 ? -52.591 -6.208 35.604 1.00 47.91 465 ASP A O 1
ATOM 3314 N N . LYS A 1 466 ? -53.004 -5.801 33.414 1.00 50.44 466 LYS A N 1
ATOM 3315 C CA . LYS A 1 466 ? -51.680 -5.253 33.081 1.00 50.44 466 LYS A CA 1
ATOM 3316 C C . LYS A 1 466 ? -51.306 -4.154 34.083 1.00 50.44 466 LYS A C 1
ATOM 3318 O O . LYS A 1 466 ? -51.783 -3.023 33.962 1.00 50.44 466 LYS A O 1
ATOM 3323 N N . SER A 1 467 ? -50.450 -4.476 35.056 1.00 43.78 467 SER A N 1
ATOM 3324 C CA . SER A 1 467 ? -49.899 -3.471 35.964 1.00 43.78 467 SER A CA 1
ATOM 3325 C C . SER A 1 467 ? -49.137 -2.459 35.106 1.00 43.78 467 SER A C 1
ATOM 3327 O O . SER A 1 467 ? -48.343 -2.877 34.255 1.00 43.78 467 SER A O 1
ATOM 3329 N N . PRO A 1 468 ? -49.380 -1.144 35.247 1.00 46.19 468 PRO A N 1
ATOM 3330 C CA . PRO A 1 468 ? -48.639 -0.155 34.492 1.00 46.19 468 PRO A CA 1
ATOM 3331 C C . PRO A 1 468 ? -47.192 -0.157 34.986 1.00 46.19 468 PRO A C 1
ATOM 3333 O O . PRO A 1 468 ? -46.847 0.523 35.954 1.00 46.19 468 PRO A O 1
ATOM 3336 N N . ASN A 1 469 ? -46.335 -0.907 34.289 1.00 53.72 469 ASN A N 1
ATOM 3337 C CA . ASN A 1 469 ? -44.906 -0.644 34.286 1.00 53.72 469 ASN A CA 1
ATOM 3338 C C . ASN A 1 469 ? -44.729 0.858 34.043 1.00 53.72 469 ASN A C 1
ATOM 3340 O O . ASN A 1 469 ? -45.246 1.388 33.056 1.00 53.72 469 ASN A O 1
ATOM 3344 N N . ASN A 1 470 ? -44.006 1.548 34.928 1.00 57.81 470 ASN A N 1
ATOM 3345 C CA . ASN A 1 470 ? -43.500 2.871 34.582 1.00 57.81 470 ASN A CA 1
ATOM 3346 C C . ASN A 1 470 ? -42.596 2.658 33.363 1.00 57.81 470 ASN A C 1
ATOM 3348 O O . ASN A 1 470 ? -41.593 1.958 33.517 1.00 57.81 470 ASN A O 1
ATOM 3352 N N . PRO A 1 471 ? -42.939 3.186 32.172 1.00 57.62 471 PRO A N 1
ATOM 3353 C CA . PRO A 1 471 ? -42.146 2.931 30.982 1.00 57.62 471 PRO A CA 1
ATOM 3354 C C . PRO A 1 471 ? -40.736 3.469 31.249 1.00 57.62 471 PRO A C 1
ATOM 3356 O O . PRO A 1 471 ? -40.603 4.648 31.600 1.00 57.62 471 PRO A O 1
ATOM 3359 N N . PRO A 1 472 ? -39.692 2.625 31.176 1.00 64.31 472 PRO A N 1
ATOM 3360 C CA . PRO A 1 472 ? -38.346 3.073 31.481 1.00 64.31 472 PRO A CA 1
ATOM 3361 C C . PRO A 1 472 ? -37.932 4.153 30.480 1.00 64.31 472 PRO A C 1
ATOM 3363 O O . PRO A 1 472 ? -38.277 4.094 29.299 1.00 64.31 472 PRO A O 1
ATOM 3366 N N . THR A 1 473 ? -37.205 5.164 30.955 1.00 72.06 473 THR A N 1
ATOM 3367 C CA . THR A 1 473 ? -36.792 6.291 30.114 1.00 72.06 473 THR A CA 1
ATOM 3368 C C . THR A 1 473 ? -35.837 5.813 29.024 1.00 72.06 473 THR A C 1
ATOM 3370 O O . THR A 1 473 ? -34.654 5.604 29.287 1.00 72.06 473 THR A O 1
ATOM 3373 N N . VAL A 1 474 ? -36.333 5.683 27.794 1.00 79.31 474 VAL A N 1
ATOM 3374 C CA . VAL A 1 474 ? -35.479 5.484 26.620 1.00 79.31 474 VAL A CA 1
ATOM 3375 C C . VAL A 1 474 ? -34.670 6.767 26.378 1.00 79.31 474 VAL A C 1
ATOM 3377 O O . VAL A 1 474 ? -35.270 7.844 26.282 1.00 79.31 474 VAL A O 1
ATOM 3380 N N . PRO A 1 475 ? -33.327 6.702 26.290 1.00 78.81 475 PRO A N 1
ATOM 3381 C CA . PRO A 1 475 ? -32.506 7.857 25.943 1.00 78.81 475 PRO A CA 1
ATOM 3382 C C . PRO A 1 475 ? -32.872 8.395 24.556 1.00 78.81 475 PRO A C 1
ATOM 3384 O O . PRO A 1 475 ? -32.995 7.629 23.604 1.00 78.81 475 PRO A O 1
ATOM 3387 N N . SER A 1 476 ? -32.967 9.718 24.402 1.00 69.19 476 SER A N 1
ATOM 3388 C CA . SER A 1 476 ? -33.338 10.349 23.123 1.00 69.19 476 SER A CA 1
ATOM 3389 C C . SER A 1 476 ? -32.337 10.116 21.980 1.00 69.19 476 SER A C 1
ATOM 3391 O O . SER A 1 476 ? -32.650 10.428 20.838 1.00 69.19 476 SER A O 1
ATOM 3393 N N . GLY A 1 477 ? -31.141 9.598 22.285 1.00 69.19 477 GLY A N 1
ATOM 3394 C CA . GLY A 1 477 ? -30.106 9.218 21.318 1.00 69.19 477 GLY A CA 1
ATOM 3395 C C . GLY A 1 477 ? -29.905 7.706 21.148 1.00 69.19 477 GLY A C 1
ATOM 3396 O O . GLY A 1 477 ? -28.897 7.309 20.578 1.00 69.19 477 GLY A O 1
ATOM 3397 N N . ALA A 1 478 ? -30.799 6.850 21.658 1.00 74.12 478 ALA A N 1
ATOM 3398 C CA . ALA A 1 478 ? -30.703 5.404 21.430 1.00 74.12 478 ALA A CA 1
ATOM 3399 C C . ALA A 1 478 ? -30.877 5.059 19.932 1.00 74.12 478 ALA A C 1
ATOM 3401 O O . ALA A 1 478 ? -31.744 5.639 19.271 1.00 74.12 478 ALA A O 1
ATOM 3402 N N . SER A 1 479 ? -30.087 4.122 19.391 1.00 76.75 479 SER A N 1
ATOM 3403 C CA . SER A 1 479 ? -30.233 3.569 18.025 1.00 76.75 479 SER A CA 1
ATOM 3404 C C . SER A 1 479 ? -31.403 2.575 17.940 1.00 76.75 479 SER A C 1
ATOM 3406 O O . SER A 1 479 ? -31.892 2.130 18.981 1.00 76.75 479 SER A O 1
ATOM 3408 N N . ASN A 1 480 ? -31.878 2.200 16.739 1.00 83.19 480 ASN A N 1
ATOM 3409 C CA . ASN A 1 480 ? -32.917 1.159 16.671 1.00 83.19 480 ASN A CA 1
ATOM 3410 C C . ASN A 1 480 ? -32.355 -0.206 17.089 1.00 83.19 480 ASN A C 1
ATOM 3412 O O . ASN A 1 480 ? -33.082 -0.993 17.691 1.00 83.19 480 ASN A O 1
ATOM 3416 N N . ASP A 1 481 ? -31.057 -0.447 16.882 1.00 81.19 481 ASP A N 1
ATOM 3417 C CA . ASP A 1 481 ? -30.369 -1.621 17.429 1.00 81.19 481 ASP A CA 1
ATOM 3418 C C . ASP A 1 481 ? -30.433 -1.663 18.965 1.00 81.19 481 ASP A C 1
ATOM 3420 O O . ASP A 1 481 ? -30.845 -2.668 19.533 1.00 81.19 481 ASP A O 1
ATOM 3424 N N . TRP A 1 482 ? -30.186 -0.546 19.661 1.00 86.50 482 TRP A N 1
ATOM 3425 C CA . TRP A 1 482 ? -30.334 -0.477 21.123 1.00 86.50 482 TRP A CA 1
ATOM 3426 C C . TRP A 1 482 ? -31.764 -0.796 21.589 1.00 86.50 482 TRP A C 1
ATOM 3428 O O . TRP A 1 482 ? -31.958 -1.476 22.599 1.00 86.50 482 TRP A O 1
ATOM 3438 N N . LEU A 1 483 ? -32.784 -0.352 20.840 1.00 86.88 483 LEU A N 1
ATOM 3439 C CA . LEU A 1 483 ? -34.181 -0.710 21.120 1.00 86.88 483 LEU A CA 1
ATOM 3440 C C . LEU A 1 483 ? -34.405 -2.229 20.985 1.00 86.88 483 LEU A C 1
ATOM 3442 O O . LEU A 1 483 ? -35.120 -2.806 21.807 1.00 86.88 483 LEU A O 1
ATOM 3446 N N . ARG A 1 484 ? -33.773 -2.883 19.998 1.00 88.81 484 ARG A N 1
ATOM 3447 C CA . ARG A 1 484 ? -33.829 -4.343 19.792 1.00 88.81 484 ARG A CA 1
ATOM 3448 C C . ARG A 1 484 ? -33.090 -5.098 20.887 1.00 88.81 484 ARG A C 1
ATOM 3450 O O . ARG A 1 484 ? -33.702 -5.941 21.537 1.00 88.81 484 ARG A O 1
ATOM 3457 N N . GLN A 1 485 ? -31.834 -4.745 21.163 1.00 86.75 485 GLN A N 1
ATOM 3458 C CA . GLN A 1 485 ? -31.030 -5.298 22.261 1.00 86.75 485 GLN A CA 1
ATOM 3459 C C . GLN A 1 485 ? -31.800 -5.262 23.588 1.00 86.75 485 GLN A C 1
ATOM 3461 O O . GLN A 1 485 ? -31.843 -6.251 24.317 1.00 86.75 485 GLN A O 1
ATOM 3466 N N . ARG A 1 486 ? -32.482 -4.147 23.880 1.00 87.69 486 ARG A N 1
ATOM 3467 C CA . ARG A 1 486 ? -33.297 -3.978 25.090 1.00 87.69 486 ARG A CA 1
ATOM 3468 C C . ARG A 1 486 ? -34.557 -4.852 25.114 1.00 87.69 486 ARG A C 1
ATOM 3470 O O . ARG A 1 486 ? -34.908 -5.375 26.171 1.00 87.69 486 ARG A O 1
ATOM 3477 N N . VAL A 1 487 ? -35.222 -5.051 23.973 1.00 89.69 487 VAL A N 1
ATOM 3478 C CA . VAL A 1 487 ? -36.332 -6.016 23.837 1.00 89.69 487 VAL A CA 1
ATOM 3479 C C . VAL A 1 487 ? -35.836 -7.451 24.056 1.00 89.69 487 VAL A C 1
ATOM 3481 O O . VAL A 1 487 ? -36.446 -8.196 24.824 1.00 89.69 487 VAL A O 1
ATOM 3484 N N . ILE A 1 488 ? -34.689 -7.818 23.478 1.00 89.06 488 ILE A N 1
ATOM 3485 C CA . ILE A 1 488 ? -34.037 -9.120 23.688 1.00 89.06 488 ILE A CA 1
ATOM 3486 C C . ILE A 1 488 ? -33.625 -9.321 25.160 1.00 89.06 488 ILE A C 1
ATOM 3488 O O . ILE A 1 488 ? -33.872 -10.388 25.726 1.00 89.06 488 ILE A O 1
ATOM 3492 N N . ALA A 1 489 ? -33.111 -8.286 25.830 1.00 84.88 489 ALA A N 1
ATOM 3493 C CA . ALA A 1 489 ? -32.767 -8.322 27.254 1.00 84.88 489 ALA A CA 1
ATOM 3494 C C . ALA A 1 489 ? -33.981 -8.578 28.168 1.00 84.88 489 ALA A C 1
ATOM 3496 O O . ALA A 1 489 ? -33.862 -9.286 29.172 1.00 84.88 489 ALA A O 1
ATOM 3497 N N . ALA A 1 490 ? -35.165 -8.054 27.826 1.00 83.38 490 ALA A N 1
ATOM 3498 C CA . ALA A 1 490 ? -36.386 -8.348 28.574 1.00 83.38 490 ALA A CA 1
ATOM 3499 C C . ALA A 1 490 ? -36.722 -9.852 28.524 1.00 83.38 490 ALA A C 1
ATOM 3501 O O . ALA A 1 490 ? -36.940 -10.466 29.577 1.00 83.38 490 ALA A O 1
ATOM 3502 N N . TYR A 1 491 ? -36.673 -10.464 27.331 1.00 83.94 491 TYR A N 1
ATOM 3503 C CA . TYR A 1 491 ? -36.920 -11.898 27.128 1.00 83.94 491 TYR A CA 1
ATOM 3504 C C . TYR A 1 491 ? -35.973 -12.808 27.936 1.00 83.94 491 TYR A C 1
ATOM 3506 O O . TYR A 1 491 ? -36.427 -13.819 28.476 1.00 83.94 491 TYR A O 1
ATOM 3514 N N . MET A 1 492 ? -34.689 -12.445 28.086 1.00 78.12 492 MET A N 1
ATOM 3515 C CA . MET A 1 492 ? -33.692 -13.252 28.819 1.00 78.12 492 MET A CA 1
ATOM 3516 C C . MET A 1 492 ? -34.128 -13.619 30.245 1.00 78.12 492 MET A C 1
ATOM 3518 O O . MET A 1 492 ? -33.846 -14.717 30.719 1.00 78.12 492 MET A O 1
ATOM 3522 N N . SER A 1 493 ? -34.839 -12.716 30.925 1.00 69.75 493 SER A N 1
ATOM 3523 C CA . SER A 1 493 ? -35.260 -12.894 32.323 1.00 69.75 493 SER A CA 1
ATOM 3524 C C . SER A 1 493 ? -36.322 -13.975 32.551 1.00 69.75 493 SER A C 1
ATOM 3526 O O . SER A 1 493 ? -36.651 -14.258 33.701 1.00 69.75 493 SER A O 1
ATOM 3528 N N . GLN A 1 494 ? -36.873 -14.550 31.479 1.00 71.38 494 GLN A N 1
ATOM 3529 C CA . GLN A 1 494 ? -37.925 -15.568 31.527 1.00 71.38 494 GLN A CA 1
ATOM 3530 C C . GLN A 1 494 ? -37.449 -16.943 31.053 1.00 71.38 494 GLN A C 1
ATOM 3532 O O . GLN A 1 494 ? -38.233 -17.883 31.066 1.00 71.38 494 GLN A O 1
ATOM 3537 N N . ILE A 1 495 ? -36.189 -17.094 30.628 1.00 76.25 495 ILE A N 1
ATOM 3538 C CA . ILE A 1 495 ? -35.664 -18.385 30.161 1.00 76.25 495 ILE A CA 1
ATOM 3539 C C . ILE A 1 495 ? -35.778 -19.426 31.283 1.00 76.25 495 ILE A C 1
ATOM 3541 O O . ILE A 1 495 ? -35.297 -19.210 32.394 1.00 76.25 495 ILE A O 1
ATOM 3545 N N . GLY A 1 496 ? -36.403 -20.566 30.977 1.00 63.94 496 GLY A N 1
ATOM 3546 C CA . GLY A 1 496 ? -36.668 -21.631 31.947 1.00 63.94 496 GLY A CA 1
ATOM 3547 C C . GLY A 1 496 ? -37.903 -21.422 32.833 1.00 63.94 496 GLY A C 1
ATOM 3548 O O . GLY A 1 496 ? -38.107 -22.210 33.751 1.00 63.94 496 GLY A O 1
ATOM 3549 N N . VAL A 1 497 ? -38.729 -20.401 32.575 1.00 66.56 497 VAL A N 1
ATOM 3550 C CA . VAL A 1 497 ? -40.081 -20.284 33.150 1.00 66.56 497 VAL A CA 1
ATOM 3551 C C . VAL A 1 497 ? -41.022 -21.268 32.444 1.00 66.56 497 VAL A C 1
ATOM 3553 O O . VAL A 1 497 ? -40.982 -21.392 31.217 1.00 66.56 497 VAL A O 1
ATOM 3556 N N . ASP A 1 498 ? -41.864 -21.964 33.214 1.00 64.38 498 ASP A N 1
ATOM 3557 C CA . ASP A 1 498 ? -42.800 -22.972 32.701 1.00 64.38 498 ASP A CA 1
ATOM 3558 C C . ASP A 1 498 ? -43.861 -22.353 31.771 1.00 64.38 498 ASP A C 1
ATOM 3560 O O . ASP A 1 498 ? -44.243 -21.186 31.897 1.00 64.38 498 ASP A O 1
ATOM 3564 N N . TYR A 1 499 ? -44.417 -23.152 30.859 1.00 69.06 499 TYR A N 1
ATOM 3565 C CA . TYR A 1 499 ? -45.558 -22.704 30.065 1.00 69.06 499 TYR A CA 1
ATOM 3566 C C . TYR A 1 499 ? -46.836 -22.740 30.911 1.00 69.06 499 TYR A C 1
ATOM 3568 O O . TYR A 1 499 ? -47.229 -23.793 31.413 1.00 69.06 499 TYR A O 1
ATOM 3576 N N . GLN A 1 500 ? -47.542 -21.612 31.021 1.00 65.50 500 GLN A N 1
ATOM 3577 C CA . GLN A 1 500 ? -48.889 -21.580 31.599 1.00 65.50 500 GLN A CA 1
ATOM 3578 C C . GLN A 1 500 ? -49.827 -20.716 30.757 1.00 65.50 500 GLN A C 1
ATOM 3580 O O . GLN A 1 500 ? -49.573 -19.540 30.505 1.00 65.50 500 GLN A O 1
ATOM 3585 N N . HIS A 1 501 ? -50.935 -21.328 30.346 1.00 61.03 501 HIS A N 1
ATOM 3586 C CA . HIS A 1 501 ? -51.971 -20.713 29.523 1.00 61.03 501 HIS A CA 1
ATOM 3587 C C . HIS A 1 501 ? -52.683 -19.592 30.302 1.00 61.03 501 HIS A C 1
ATOM 3589 O O . HIS A 1 501 ? -53.223 -19.848 31.380 1.00 61.03 501 HIS A O 1
ATOM 3595 N N . HIS A 1 502 ? -52.704 -18.374 29.754 1.00 58.62 502 HIS A N 1
ATOM 3596 C CA . HIS A 1 502 ? -53.309 -17.169 30.343 1.00 58.62 502 HIS A CA 1
ATOM 3597 C C . HIS A 1 502 ? -52.684 -16.708 31.678 1.00 58.62 502 HIS A C 1
ATOM 3599 O O . HIS A 1 502 ? -53.401 -16.304 32.597 1.00 58.62 502 HIS A O 1
ATOM 3605 N N . HIS A 1 503 ? -51.354 -16.763 31.798 1.00 58.75 503 HIS A N 1
ATOM 3606 C CA . HIS A 1 503 ? -50.633 -16.412 33.029 1.00 58.75 503 HIS A CA 1
ATOM 3607 C C . HIS A 1 503 ? -49.620 -15.264 32.820 1.00 58.75 503 HIS A C 1
ATOM 3609 O O . HIS A 1 503 ? -48.924 -15.210 31.806 1.00 58.75 503 HIS A O 1
ATOM 3615 N N . ASP A 1 504 ? -49.531 -14.344 33.793 1.00 61.25 504 ASP A N 1
ATOM 3616 C CA . ASP A 1 504 ? -48.518 -13.274 33.823 1.00 61.25 504 ASP A CA 1
ATOM 3617 C C . ASP A 1 504 ? -47.195 -13.827 34.391 1.00 61.25 504 ASP A C 1
ATOM 3619 O O . ASP A 1 504 ? -47.210 -14.405 35.484 1.00 61.25 504 ASP A O 1
ATOM 3623 N N . PRO A 1 505 ? -46.045 -13.627 33.722 1.00 58.97 505 PRO A N 1
ATOM 3624 C CA . PRO A 1 505 ? -44.756 -14.187 34.147 1.00 58.97 505 PRO A CA 1
ATOM 3625 C C . PRO A 1 505 ? -44.278 -13.738 35.541 1.00 58.97 505 PRO A C 1
ATOM 3627 O O . PRO A 1 505 ? -43.453 -14.404 36.163 1.00 58.97 505 PRO A O 1
ATOM 3630 N N . THR A 1 506 ? -44.770 -12.609 36.058 1.00 56.97 506 THR A N 1
ATOM 3631 C CA . THR A 1 506 ? -44.398 -12.075 37.381 1.00 56.97 506 THR A CA 1
ATOM 3632 C C . THR A 1 506 ? -45.397 -12.348 38.492 1.00 56.97 506 THR A C 1
ATOM 3634 O O . THR A 1 506 ? -45.088 -12.106 39.662 1.00 56.97 506 THR A O 1
ATOM 3637 N N . TRP A 1 507 ? -46.575 -12.871 38.166 1.00 60.72 507 TRP A N 1
ATOM 3638 C CA . TRP A 1 507 ? -47.562 -13.240 39.168 1.00 60.72 507 TRP A CA 1
ATOM 3639 C C . TRP A 1 507 ? -47.234 -14.602 39.799 1.00 60.72 507 TRP A C 1
ATOM 3641 O O . TRP A 1 507 ? -46.593 -15.460 39.197 1.00 60.72 507 TRP A O 1
ATOM 3651 N N . SER A 1 508 ? -47.662 -14.806 41.045 1.00 57.41 508 SER A N 1
ATOM 3652 C CA . SER A 1 508 ? -47.546 -16.089 41.740 1.00 57.41 508 SER A CA 1
ATOM 3653 C C . SER A 1 508 ? -48.839 -16.339 42.526 1.00 57.41 508 SER A C 1
ATOM 3655 O O . SER A 1 508 ? -49.196 -15.520 43.381 1.00 57.41 508 SER A O 1
ATOM 3657 N N . PRO A 1 509 ? -49.593 -17.414 42.231 1.00 54.88 509 PRO A N 1
ATOM 3658 C CA . PRO A 1 509 ? -50.928 -17.605 42.786 1.00 54.88 509 PRO A CA 1
ATOM 3659 C C . PRO A 1 509 ? -50.907 -17.947 44.283 1.00 54.88 509 PRO A C 1
ATOM 3661 O O . PRO A 1 509 ? -50.329 -18.942 44.720 1.00 54.88 509 PRO A O 1
ATOM 3664 N N . VAL A 1 510 ? -51.639 -17.166 45.084 1.00 52.97 510 VAL A N 1
ATOM 3665 C CA . VAL A 1 510 ? -51.837 -17.449 46.516 1.00 52.97 510 VAL A CA 1
ATOM 3666 C C . VAL A 1 510 ? -52.715 -18.694 46.706 1.00 52.97 510 VAL A C 1
ATOM 3668 O O . VAL A 1 510 ? -53.743 -18.876 46.043 1.00 52.97 510 VAL A O 1
ATOM 3671 N N . GLN A 1 511 ? -52.325 -19.561 47.644 1.00 45.03 511 GLN A N 1
ATOM 3672 C CA . GLN A 1 511 ? -53.025 -20.812 47.939 1.00 45.03 511 GLN A CA 1
ATOM 3673 C C . GLN A 1 511 ? -54.478 -20.563 48.388 1.00 45.03 511 GLN A C 1
ATOM 3675 O O . GLN A 1 511 ? -54.722 -19.883 49.382 1.00 45.03 511 GLN A O 1
ATOM 3680 N N . GLY A 1 512 ? -55.443 -21.157 47.676 1.00 46.34 512 GLY A N 1
ATOM 3681 C CA . GLY A 1 512 ? -56.874 -21.053 47.996 1.00 46.34 512 GLY A CA 1
ATOM 3682 C C . GLY A 1 512 ? -57.622 -19.865 47.374 1.00 46.34 512 GLY A C 1
ATOM 3683 O O . GLY A 1 512 ? -58.759 -19.606 47.766 1.00 46.34 512 GLY A O 1
ATOM 3684 N N . SER A 1 513 ? -57.026 -19.154 46.409 1.00 54.41 513 SER A N 1
ATOM 3685 C CA . SER A 1 513 ? -57.745 -18.183 45.569 1.00 54.41 513 SER A CA 1
ATOM 3686 C C . SER A 1 513 ? -58.823 -18.852 44.694 1.00 54.41 513 SER A C 1
ATOM 3688 O O . SER A 1 513 ? -58.843 -20.072 44.525 1.00 54.41 513 SER A O 1
ATOM 3690 N N . SER A 1 514 ? -59.713 -18.060 44.085 1.00 50.47 514 SER A N 1
ATOM 3691 C CA . SER A 1 514 ? -60.725 -18.557 43.132 1.00 50.47 514 SER A CA 1
ATOM 3692 C C . SER A 1 514 ? -60.122 -19.218 41.885 1.00 50.47 514 SER A C 1
ATOM 3694 O O . SER A 1 514 ? -60.737 -20.124 41.331 1.00 50.47 514 SER A O 1
ATOM 3696 N N . TRP A 1 515 ? -58.908 -18.821 41.492 1.00 50.78 515 TRP A N 1
ATOM 3697 C CA . TRP A 1 515 ? -58.105 -19.464 40.442 1.00 50.78 515 TRP A CA 1
ATOM 3698 C C . TRP A 1 515 ? -57.476 -20.800 40.881 1.00 50.78 515 TRP A C 1
ATOM 3700 O O . TRP A 1 515 ? -57.049 -21.588 40.048 1.00 50.78 515 TRP A O 1
ATOM 3710 N N . ASN A 1 516 ? -57.451 -21.085 42.185 1.00 49.19 516 ASN A N 1
ATOM 3711 C CA . ASN A 1 516 ? -56.906 -22.305 42.792 1.00 49.19 516 ASN A CA 1
ATOM 3712 C C . ASN A 1 516 ? -58.032 -23.257 43.269 1.00 49.19 516 ASN A C 1
ATOM 3714 O O . ASN A 1 516 ? -57.839 -24.138 44.111 1.00 49.19 516 ASN A O 1
ATOM 3718 N N . ALA A 1 517 ? -59.254 -23.064 42.763 1.00 39.72 517 ALA A N 1
ATOM 3719 C CA . ALA A 1 517 ? -60.412 -23.872 43.111 1.00 39.72 517 ALA A CA 1
ATOM 3720 C C . ALA A 1 517 ? -60.571 -25.056 42.138 1.00 39.72 517 ALA A C 1
ATOM 3722 O O . ALA A 1 517 ? -61.178 -24.938 41.080 1.00 39.72 517 ALA A O 1
ATOM 3723 N N . THR A 1 518 ? -60.113 -26.236 42.571 1.00 39.94 518 THR A N 1
ATOM 3724 C CA . THR A 1 518 ? -60.424 -27.570 42.005 1.00 39.94 518 THR A CA 1
ATOM 3725 C C . THR A 1 518 ? -59.748 -28.000 40.687 1.00 39.94 518 THR A C 1
ATOM 3727 O O . THR A 1 518 ? -60.416 -28.189 39.678 1.00 39.94 518 THR A O 1
ATOM 3730 N N . SER A 1 519 ? -58.457 -28.366 40.727 1.00 34.47 519 SER A N 1
ATOM 3731 C CA . SER A 1 519 ? -57.995 -29.739 40.377 1.00 34.47 519 SER A CA 1
ATOM 3732 C C . SER A 1 519 ? -56.463 -29.934 40.462 1.00 34.47 519 SER A C 1
ATOM 3734 O O . SER A 1 519 ? -55.679 -29.031 40.218 1.00 34.47 519 SER A O 1
ATOM 3736 N N . THR A 1 520 ? -56.061 -31.145 40.871 1.00 34.56 520 THR A N 1
ATOM 3737 C CA . THR A 1 520 ? -54.745 -31.806 40.677 1.00 34.56 520 THR A CA 1
ATOM 3738 C C . THR A 1 520 ? -53.444 -30.975 40.588 1.00 34.56 520 THR A C 1
ATOM 3740 O O . THR A 1 520 ? -52.951 -30.715 39.501 1.00 34.56 520 THR A O 1
ATOM 3743 N N . VAL A 1 521 ? -52.820 -30.721 41.749 1.00 39.03 521 VAL A N 1
ATOM 3744 C CA . VAL A 1 521 ? -51.367 -30.831 42.098 1.00 39.03 521 VAL A CA 1
ATOM 3745 C C . VAL A 1 521 ? -50.243 -30.426 41.097 1.00 39.03 521 VAL A C 1
ATOM 3747 O O . VAL A 1 521 ? -49.109 -30.834 41.321 1.00 39.03 521 VAL A O 1
ATOM 3750 N N . ALA A 1 522 ? -50.480 -29.638 40.042 1.00 40.84 522 ALA A N 1
ATOM 3751 C CA . ALA A 1 522 ? -49.430 -29.262 39.069 1.00 40.84 522 ALA A CA 1
ATOM 3752 C C . ALA A 1 522 ? -49.131 -27.750 38.965 1.00 40.84 522 ALA A C 1
ATOM 3754 O O . ALA A 1 522 ? -48.024 -27.374 38.602 1.00 40.84 522 ALA A O 1
ATOM 3755 N N . TYR A 1 523 ? -50.072 -26.872 39.324 1.00 46.69 523 TYR A N 1
ATOM 3756 C CA . TYR A 1 523 ? -49.964 -25.426 39.069 1.00 46.69 523 TYR A CA 1
ATOM 3757 C C . TYR A 1 523 ? -49.451 -24.649 40.297 1.00 46.69 523 TYR A C 1
ATOM 3759 O O . TYR A 1 523 ? -50.234 -24.050 41.037 1.00 46.69 523 TYR A O 1
ATOM 3767 N N . GLN A 1 524 ? -48.139 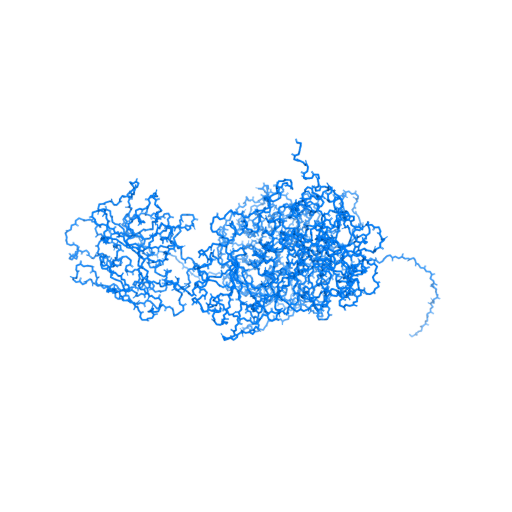-24.718 40.565 1.00 48.97 524 GLN A N 1
ATOM 3768 C CA . GLN A 1 524 ? -47.476 -23.995 41.673 1.00 48.97 524 GLN A CA 1
ATOM 3769 C C . GLN A 1 524 ? -46.184 -23.246 41.276 1.00 48.97 524 GLN A C 1
ATOM 3771 O O . GLN A 1 524 ? -45.436 -22.821 42.157 1.00 48.97 524 GLN A O 1
ATOM 3776 N N . SER A 1 525 ? -45.923 -23.051 39.982 1.00 52.59 525 SER A N 1
ATOM 3777 C CA . SER A 1 525 ? -44.800 -22.256 39.463 1.00 52.59 525 SER A CA 1
ATOM 3778 C C . SER A 1 525 ? -45.258 -20.914 38.876 1.00 52.59 525 SER A C 1
ATOM 3780 O O . SER A 1 525 ? -46.452 -20.689 38.663 1.00 52.59 525 SER A O 1
ATOM 3782 N N . GLN A 1 526 ? -44.304 -20.010 38.629 1.00 55.62 526 GLN A N 1
ATOM 3783 C CA . GLN A 1 526 ? -44.494 -18.918 37.667 1.00 55.62 526 GLN A CA 1
ATOM 3784 C C . GLN A 1 526 ? -44.611 -19.530 36.268 1.00 55.62 526 GLN A C 1
ATOM 3786 O O . GLN A 1 526 ? -43.903 -20.491 35.971 1.00 55.62 526 GLN A O 1
ATOM 3791 N N . GLY A 1 527 ? -45.467 -18.976 35.413 1.00 61.50 527 GLY A N 1
ATOM 3792 C CA . GLY A 1 527 ? -45.571 -19.433 34.033 1.00 61.50 527 GLY A CA 1
ATOM 3793 C C . GLY A 1 527 ? -46.070 -18.364 33.070 1.00 61.50 527 GLY A C 1
ATOM 3794 O O . GLY A 1 527 ? -46.597 -17.335 33.498 1.00 61.50 527 GLY A O 1
ATOM 3795 N N . VAL A 1 528 ? -45.875 -18.603 31.772 1.00 69.88 528 VAL A N 1
ATOM 3796 C CA . VAL A 1 528 ? -46.252 -17.660 30.707 1.00 69.88 528 VAL A CA 1
ATOM 3797 C C . VAL A 1 528 ? -46.541 -18.374 29.381 1.00 69.88 528 VAL A C 1
ATOM 3799 O O . VAL A 1 528 ? -45.836 -19.315 29.012 1.00 69.88 528 VAL A O 1
ATOM 3802 N N . ASP A 1 529 ? -47.566 -17.934 28.648 1.00 71.44 529 ASP A N 1
ATOM 3803 C CA . ASP A 1 529 ? -47.842 -18.402 27.282 1.00 71.44 529 ASP A CA 1
ATOM 3804 C C . ASP A 1 529 ? -47.136 -17.547 26.214 1.00 71.44 529 ASP A C 1
ATOM 3806 O O . ASP A 1 529 ? -46.600 -16.477 26.491 1.00 71.44 529 ASP A O 1
ATOM 3810 N N . CYS A 1 530 ? -47.105 -18.036 24.977 1.00 71.56 530 CYS A N 1
ATOM 3811 C CA . CYS A 1 530 ? -46.352 -17.454 23.865 1.00 71.56 530 CYS A CA 1
ATOM 3812 C C . CYS A 1 530 ? -46.732 -16.003 23.517 1.00 71.56 530 CYS A C 1
ATOM 3814 O O . CYS A 1 530 ? -45.854 -15.168 23.283 1.00 71.56 530 CYS A O 1
ATOM 3816 N N . THR A 1 531 ? -48.021 -15.659 23.514 1.00 70.00 531 THR A N 1
ATOM 3817 C CA . THR A 1 531 ? -48.475 -14.325 23.093 1.00 70.00 531 THR A CA 1
ATOM 3818 C C . THR A 1 531 ? -48.532 -13.320 24.238 1.00 70.00 531 THR A C 1
ATOM 3820 O O . THR A 1 531 ? -48.301 -12.132 24.009 1.00 70.00 531 THR A O 1
ATOM 3823 N N . ASN A 1 532 ? -48.689 -13.767 25.491 1.00 72.38 532 ASN A N 1
ATOM 3824 C CA . ASN A 1 532 ? -48.340 -12.934 26.641 1.00 72.38 532 ASN A CA 1
ATOM 3825 C C . ASN A 1 532 ? -46.825 -12.693 26.708 1.00 72.38 532 ASN A C 1
ATOM 3827 O O . ASN A 1 532 ? -46.425 -11.552 26.908 1.00 72.38 532 ASN A O 1
ATOM 3831 N N . PHE A 1 533 ? -45.983 -13.703 26.466 1.00 78.06 533 PHE A N 1
ATOM 3832 C CA . PHE A 1 533 ? -44.518 -13.585 26.470 1.00 78.06 533 PHE A CA 1
ATOM 3833 C C . PHE A 1 533 ? -44.003 -12.535 25.469 1.00 78.06 533 PHE A C 1
ATOM 3835 O O . PHE A 1 533 ? -43.259 -11.629 25.856 1.00 78.06 533 PHE A O 1
ATOM 3842 N N . THR A 1 534 ? -44.452 -12.586 24.209 1.00 83.25 534 THR A N 1
ATOM 3843 C CA . THR A 1 534 ? -44.050 -11.611 23.175 1.00 83.25 534 THR A CA 1
ATOM 3844 C C . THR A 1 534 ? -44.599 -10.203 23.433 1.00 83.25 534 THR A C 1
ATOM 3846 O O . THR A 1 534 ? -43.863 -9.219 23.330 1.00 83.25 534 THR A O 1
ATOM 3849 N N . ALA A 1 535 ? -45.865 -10.074 23.848 1.00 80.75 535 ALA A N 1
ATOM 3850 C CA . ALA A 1 535 ? -46.460 -8.776 24.176 1.00 80.75 535 ALA A CA 1
ATOM 3851 C C . ALA A 1 535 ? -45.838 -8.120 25.426 1.00 80.75 535 ALA A C 1
ATOM 3853 O O . ALA A 1 535 ? -45.756 -6.893 25.519 1.00 80.75 535 ALA A O 1
ATOM 3854 N N . TRP A 1 536 ? -45.405 -8.931 26.392 1.00 79.38 536 TRP A N 1
ATOM 3855 C CA . TRP A 1 536 ? -44.824 -8.494 27.660 1.00 79.38 536 TRP A CA 1
ATOM 3856 C C . TRP A 1 536 ? -43.417 -7.914 27.497 1.00 79.38 536 TRP A C 1
ATOM 3858 O O . TRP A 1 536 ? -43.110 -6.892 28.112 1.00 79.38 536 TRP A O 1
ATOM 3868 N N . ALA A 1 537 ? -42.577 -8.504 26.641 1.00 84.50 537 ALA A N 1
ATOM 3869 C CA . ALA A 1 537 ? -41.191 -8.059 26.490 1.00 84.50 537 ALA A CA 1
ATOM 3870 C C . ALA A 1 537 ? -41.106 -6.632 25.936 1.00 84.50 537 ALA A C 1
ATOM 3872 O O . ALA A 1 537 ? -40.364 -5.810 26.466 1.00 84.50 537 ALA A O 1
ATOM 3873 N N . TYR A 1 538 ? -41.938 -6.297 24.948 1.00 87.00 538 TYR A N 1
ATOM 3874 C CA . TYR A 1 538 ? -42.066 -4.932 24.425 1.00 87.00 538 TYR A CA 1
ATOM 3875 C C . TYR A 1 538 ? -42.602 -3.929 25.462 1.00 87.00 538 TYR A C 1
ATOM 3877 O O . TYR A 1 538 ? -42.161 -2.772 25.494 1.00 87.00 538 TYR A O 1
ATOM 3885 N N . ALA A 1 539 ? -43.505 -4.371 26.341 1.00 80.62 539 ALA A N 1
ATOM 3886 C CA . ALA A 1 539 ? -44.066 -3.537 27.398 1.00 80.62 539 ALA A CA 1
ATOM 3887 C C . ALA A 1 539 ? -43.052 -3.244 28.521 1.00 80.62 539 ALA A C 1
ATOM 3889 O O . ALA A 1 539 ? -43.033 -2.128 29.038 1.00 80.62 539 ALA A O 1
ATOM 3890 N N . ASP A 1 540 ? -42.191 -4.202 28.885 1.00 77.12 540 ASP A N 1
ATOM 3891 C CA . ASP A 1 540 ? -41.124 -3.997 29.879 1.00 77.12 540 ASP A CA 1
ATOM 3892 C C . ASP A 1 540 ? -39.906 -3.265 29.304 1.00 77.12 540 ASP A C 1
ATOM 3894 O O . ASP A 1 540 ? -39.355 -2.374 29.948 1.00 77.12 540 ASP A O 1
ATOM 3898 N N . ALA A 1 541 ? -39.516 -3.595 28.071 1.00 84.25 541 ALA A N 1
ATOM 3899 C CA . ALA A 1 541 ? -38.364 -2.999 27.410 1.00 84.25 541 ALA A CA 1
ATOM 3900 C C . ALA A 1 541 ? -38.582 -1.521 27.068 1.00 84.25 541 ALA A C 1
ATOM 3902 O O . ALA A 1 541 ? -37.732 -0.687 27.386 1.00 84.25 541 ALA A O 1
ATOM 3903 N N . LEU A 1 542 ? -39.704 -1.205 26.411 1.00 85.25 542 LEU A N 1
ATOM 3904 C CA . LEU A 1 542 ? -39.922 0.077 25.727 1.00 85.25 542 LEU A CA 1
ATOM 3905 C C . LEU A 1 542 ? -41.206 0.802 26.156 1.00 85.25 542 LEU A C 1
ATOM 3907 O O . LEU A 1 542 ? -41.467 1.907 25.683 1.00 85.25 542 LEU A O 1
ATOM 3911 N N . GLY A 1 543 ? -42.050 0.190 26.993 1.00 79.50 543 GLY A N 1
ATOM 3912 C CA . GLY A 1 543 ? -43.397 0.700 27.272 1.00 79.50 543 GLY A CA 1
ATOM 3913 C C . GLY A 1 543 ? -44.369 0.578 26.091 1.00 79.50 543 GLY A C 1
ATOM 3914 O O . GLY A 1 543 ? -45.458 1.151 26.137 1.00 79.50 543 GLY A O 1
ATOM 3915 N N . VAL A 1 544 ? -43.996 -0.151 25.032 1.00 84.25 544 VAL A N 1
ATOM 3916 C CA . VAL A 1 544 ? -44.871 -0.437 23.888 1.00 84.25 544 VAL A CA 1
ATOM 3917 C C . VAL A 1 544 ? -45.816 -1.556 24.298 1.00 84.25 544 VAL A C 1
ATOM 3919 O O . VAL A 1 544 ? -45.406 -2.703 24.452 1.00 84.25 544 VAL A O 1
ATOM 3922 N N . THR A 1 545 ? -47.091 -1.234 24.501 1.00 82.81 545 THR A N 1
ATOM 3923 C CA . THR A 1 545 ? -48.087 -2.262 24.836 1.00 82.81 545 THR A CA 1
ATOM 3924 C C . THR A 1 545 ? -48.646 -2.881 23.566 1.00 82.81 545 THR A C 1
ATOM 3926 O O . THR A 1 545 ? -48.947 -2.161 22.618 1.00 82.81 545 THR A O 1
ATOM 3929 N N . ILE A 1 546 ? -48.791 -4.205 23.565 1.00 81.19 546 ILE A N 1
ATOM 3930 C CA . ILE A 1 546 ? -49.316 -5.013 22.456 1.00 81.19 546 ILE A CA 1
ATOM 3931 C C . ILE A 1 546 ? -50.511 -5.829 22.982 1.00 81.19 546 ILE A C 1
ATOM 3933 O O . ILE A 1 546 ? -50.596 -6.112 24.186 1.00 81.19 546 ILE A O 1
ATOM 3937 N N . ASN A 1 547 ? -51.455 -6.197 22.116 1.00 79.44 547 ASN A N 1
ATOM 3938 C CA . ASN A 1 547 ? -52.510 -7.148 22.467 1.00 79.44 547 ASN A CA 1
ATOM 3939 C C . ASN A 1 547 ? -51.928 -8.569 22.596 1.00 79.44 547 ASN A C 1
ATOM 3941 O O . ASN A 1 547 ? -51.172 -8.987 21.726 1.00 79.44 547 ASN A O 1
ATOM 3945 N N . SER A 1 548 ? -52.260 -9.288 23.672 1.00 71.06 548 SER A N 1
ATOM 3946 C CA . SER A 1 548 ? -51.717 -10.624 23.961 1.00 71.06 548 SER A CA 1
ATOM 3947 C C . SER A 1 548 ? -52.682 -11.777 23.665 1.00 71.06 548 SER A C 1
ATOM 3949 O O . SER A 1 548 ? -52.289 -12.937 23.777 1.00 71.06 548 SER A O 1
ATOM 3951 N N . ASP A 1 549 ? -53.917 -11.494 23.231 1.00 76.81 549 ASP A N 1
ATOM 3952 C CA . ASP A 1 549 ? -54.761 -12.506 22.585 1.00 76.81 549 ASP A CA 1
ATOM 3953 C C . ASP A 1 549 ? -54.146 -12.871 21.227 1.00 76.81 549 ASP A C 1
ATOM 3955 O O . ASP A 1 549 ? -53.972 -12.003 20.374 1.00 76.81 549 ASP A O 1
ATOM 3959 N N . THR A 1 550 ? -53.839 -14.150 21.010 1.00 72.94 550 THR A N 1
ATOM 3960 C CA . THR A 1 550 ? -53.143 -14.644 19.810 1.00 72.94 550 THR A CA 1
ATOM 3961 C C . THR A 1 550 ? -53.865 -14.309 18.503 1.00 72.94 550 THR A C 1
ATOM 3963 O O . THR A 1 550 ? -53.222 -14.001 17.501 1.00 72.94 550 THR A O 1
ATOM 3966 N N . THR A 1 551 ? -55.203 -14.315 18.504 1.00 76.06 551 THR A N 1
ATOM 3967 C CA . THR A 1 551 ? -55.995 -13.982 17.310 1.00 76.06 551 THR A CA 1
ATOM 3968 C C . THR A 1 551 ? -55.958 -12.480 17.045 1.00 76.06 551 THR A C 1
ATOM 3970 O O . THR A 1 551 ? -55.906 -12.064 15.894 1.00 76.06 551 THR A O 1
ATOM 3973 N N . GLN A 1 552 ? -55.970 -11.646 18.088 1.00 78.88 552 GLN A N 1
ATOM 3974 C CA . GLN A 1 552 ? -55.841 -10.196 17.933 1.00 78.88 552 GLN A CA 1
ATOM 3975 C C . GLN A 1 552 ? -54.408 -9.766 17.597 1.00 78.88 552 GLN A C 1
ATOM 3977 O O . GLN A 1 552 ? -54.238 -8.856 16.790 1.00 78.88 552 GLN A O 1
ATOM 3982 N N . GLN A 1 553 ? -53.390 -10.417 18.167 1.00 81.00 553 GLN A N 1
ATOM 3983 C CA . GLN A 1 553 ? -51.981 -10.130 17.890 1.00 81.00 553 GLN A CA 1
ATOM 3984 C C . GLN A 1 553 ? -51.652 -10.399 16.416 1.00 81.00 553 GLN A C 1
ATOM 3986 O O . GLN A 1 553 ? -51.065 -9.550 15.759 1.00 81.00 553 GLN A O 1
ATOM 3991 N N . ALA A 1 554 ? -52.149 -11.508 15.862 1.00 80.06 554 ALA A N 1
ATOM 3992 C CA . ALA A 1 554 ? -52.047 -11.852 14.443 1.00 80.06 554 ALA A CA 1
ATOM 3993 C C . ALA A 1 554 ? -52.856 -10.953 13.482 1.00 80.06 554 ALA A C 1
ATOM 3995 O O . ALA A 1 554 ? -52.749 -11.091 12.266 1.00 80.06 554 ALA A O 1
ATOM 3996 N N . LEU A 1 555 ? -53.700 -10.057 14.001 1.00 78.88 555 LEU A N 1
ATOM 3997 C CA . LEU A 1 555 ? -54.429 -9.060 13.210 1.00 78.88 555 LEU A CA 1
ATOM 3998 C C . LEU A 1 555 ? -53.775 -7.671 13.274 1.00 78.88 555 LEU A C 1
ATOM 4000 O O . LEU A 1 555 ? -54.303 -6.731 12.671 1.00 78.88 555 LEU A O 1
ATOM 4004 N N . ILE A 1 556 ? -52.660 -7.526 13.998 1.00 79.00 556 ILE A N 1
ATOM 4005 C CA . ILE A 1 556 ? -51.903 -6.278 14.093 1.00 79.00 556 ILE A CA 1
ATOM 4006 C C . ILE A 1 556 ? -51.254 -5.981 12.743 1.00 79.00 556 ILE A C 1
ATOM 4008 O O . ILE A 1 556 ? -50.492 -6.771 12.197 1.00 79.00 556 ILE A O 1
ATOM 4012 N N . SER A 1 557 ? -51.527 -4.795 12.215 1.00 74.50 557 SER A N 1
ATOM 4013 C CA . SER A 1 557 ? -50.880 -4.282 11.008 1.00 74.50 557 SER A CA 1
ATOM 4014 C C . SER A 1 557 ? -50.885 -2.756 11.019 1.00 74.50 557 SER A C 1
ATOM 4016 O O . SER A 1 557 ? -51.566 -2.132 11.839 1.00 74.50 557 SER A O 1
ATOM 4018 N N . ALA A 1 558 ? -50.183 -2.133 10.070 1.00 68.38 558 ALA A N 1
ATOM 4019 C CA . ALA A 1 558 ? -50.233 -0.683 9.871 1.00 68.38 558 ALA A CA 1
ATOM 4020 C C . ALA A 1 558 ? -51.670 -0.144 9.675 1.00 68.38 558 ALA A C 1
ATOM 4022 O O . ALA A 1 558 ? -51.951 1.004 10.019 1.00 68.38 558 ALA A O 1
ATOM 4023 N N . SER A 1 559 ? -52.589 -0.962 9.140 1.00 62.53 559 SER A N 1
ATOM 4024 C CA . SER A 1 559 ? -53.997 -0.600 8.920 1.00 62.53 559 SER A CA 1
ATOM 4025 C C . SER A 1 559 ? -54.932 -0.985 10.075 1.00 62.53 559 SER A C 1
ATOM 4027 O O . SER A 1 559 ? -56.059 -0.490 10.130 1.00 62.53 559 SER A O 1
ATOM 4029 N N . ASN A 1 560 ? -54.476 -1.821 11.014 1.00 66.31 560 ASN A N 1
ATOM 4030 C CA . ASN A 1 560 ? -55.236 -2.273 12.178 1.00 66.31 560 ASN A CA 1
ATOM 4031 C C . ASN A 1 560 ? -54.356 -2.327 13.450 1.00 66.31 560 ASN A C 1
ATOM 4033 O O . ASN A 1 560 ? -54.030 -3.409 13.935 1.00 66.31 560 ASN A O 1
ATOM 4037 N N . PRO A 1 561 ? -53.987 -1.177 14.043 1.00 66.62 561 PRO A N 1
ATOM 4038 C CA . PRO A 1 561 ? -53.160 -1.116 15.255 1.00 66.62 561 PRO A CA 1
ATOM 4039 C C . PRO A 1 561 ? -53.951 -1.381 16.558 1.00 66.62 561 PRO A C 1
ATOM 4041 O O . PRO A 1 561 ? -53.525 -0.979 17.640 1.00 66.62 561 PRO A O 1
ATOM 4044 N N . ASN A 1 562 ? -55.144 -1.985 16.483 1.00 67.94 562 ASN A N 1
ATOM 4045 C CA . ASN A 1 562 ? -56.059 -2.097 17.622 1.00 67.94 562 ASN A CA 1
ATOM 4046 C C . ASN A 1 562 ? -55.461 -2.929 18.771 1.00 67.94 562 ASN A C 1
ATOM 4048 O O . ASN A 1 562 ? -55.154 -4.107 18.619 1.00 67.94 562 ASN A O 1
ATOM 4052 N N . GLY A 1 563 ? -55.352 -2.315 19.952 1.00 67.75 563 GLY A N 1
ATOM 4053 C CA . GLY A 1 563 ? -54.737 -2.930 21.134 1.00 67.75 563 GLY A CA 1
ATOM 4054 C C . GLY A 1 563 ? -53.224 -2.719 21.254 1.00 67.75 563 GLY A C 1
ATOM 4055 O O . GLY A 1 563 ? -52.651 -3.157 22.251 1.00 67.75 563 GLY A O 1
ATOM 4056 N N . THR A 1 564 ? -52.599 -2.010 20.307 1.00 77.62 564 THR A N 1
ATOM 4057 C CA . THR A 1 564 ? -51.200 -1.571 20.393 1.00 77.62 564 THR A CA 1
ATOM 4058 C C . THR A 1 564 ? -51.118 -0.087 20.757 1.00 77.62 564 THR A C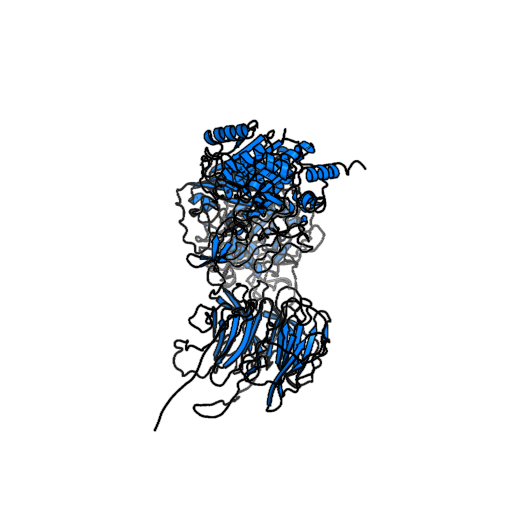 1
ATOM 4060 O O . THR A 1 564 ? -51.791 0.746 20.152 1.00 77.62 564 THR A O 1
ATOM 4063 N N . VAL A 1 565 ? -50.275 0.267 21.732 1.00 83.25 565 VAL A N 1
ATOM 4064 C CA . VAL A 1 565 ? -49.992 1.665 22.107 1.00 83.25 565 VAL A CA 1
ATOM 4065 C C . VAL A 1 565 ? -48.486 1.891 22.131 1.00 83.25 565 VAL A C 1
ATOM 4067 O O . VAL A 1 565 ? -47.772 1.256 22.908 1.00 83.25 565 VAL A O 1
ATOM 4070 N N . ILE A 1 566 ? -48.026 2.824 21.296 1.00 83.12 566 ILE A N 1
ATOM 4071 C CA . ILE A 1 566 ? -46.628 3.256 21.191 1.00 83.12 566 ILE A CA 1
ATOM 4072 C C . ILE A 1 566 ? -46.463 4.557 22.001 1.00 83.12 566 ILE A C 1
ATOM 4074 O O . ILE A 1 566 ? -47.260 5.482 21.812 1.00 83.12 566 ILE A O 1
ATOM 4078 N N . PRO A 1 567 ? -45.460 4.673 22.893 1.00 80.50 567 PRO A N 1
ATOM 4079 C CA . PRO A 1 567 ? -45.173 5.920 23.598 1.00 80.50 567 PRO A CA 1
ATOM 4080 C C . PRO A 1 567 ? -44.861 7.073 22.638 1.00 80.50 567 PRO A C 1
ATOM 4082 O O . PRO A 1 567 ? -44.134 6.903 21.662 1.00 80.50 567 PRO A O 1
ATOM 4085 N N . ALA A 1 568 ? -45.341 8.281 22.948 1.00 78.25 568 ALA A N 1
ATOM 4086 C CA . ALA A 1 568 ? -45.128 9.459 22.099 1.00 78.25 568 ALA A CA 1
ATOM 4087 C C . ALA A 1 568 ? -43.640 9.807 21.880 1.00 78.25 568 ALA A C 1
ATOM 4089 O O . ALA A 1 568 ? -43.297 10.396 20.862 1.00 78.25 568 ALA A O 1
ATOM 4090 N N . SER A 1 569 ? -42.761 9.411 22.807 1.00 73.94 569 SER A N 1
ATOM 4091 C CA . SER A 1 569 ? -41.301 9.552 22.716 1.00 73.94 569 SER A CA 1
ATOM 4092 C C . SER A 1 569 ? -40.616 8.562 21.765 1.00 73.94 569 SER A C 1
ATOM 4094 O O . SER A 1 569 ? -39.401 8.623 21.632 1.00 73.94 569 SER A O 1
ATOM 4096 N N . LEU A 1 570 ? -41.364 7.629 21.165 1.00 78.25 570 LEU A N 1
ATOM 4097 C CA . LEU A 1 570 ? -40.866 6.595 20.249 1.00 78.25 570 LEU A CA 1
ATOM 4098 C C . LEU A 1 570 ? -41.643 6.553 18.921 1.00 78.25 570 LEU A C 1
ATOM 4100 O O . LEU A 1 570 ? -41.416 5.656 18.113 1.00 78.25 570 LEU A O 1
ATOM 4104 N N . ALA A 1 571 ? -42.574 7.483 18.683 1.00 75.50 571 ALA A N 1
ATOM 4105 C CA . ALA A 1 571 ? -43.500 7.442 17.542 1.00 75.50 571 ALA A CA 1
ATOM 4106 C C . ALA A 1 571 ? -42.818 7.590 16.162 1.00 75.50 571 ALA A C 1
ATOM 4108 O O . ALA A 1 571 ? -43.390 7.235 15.131 1.00 75.50 571 ALA A O 1
ATOM 4109 N N . ASP A 1 572 ? -41.597 8.115 16.132 1.00 70.31 572 ASP A N 1
ATOM 4110 C CA . ASP A 1 572 ? -40.722 8.221 14.967 1.00 70.31 572 ASP A CA 1
ATOM 4111 C C . ASP A 1 572 ? -39.837 6.976 14.761 1.00 70.31 572 ASP A C 1
ATOM 4113 O O . ASP A 1 572 ? -39.486 6.680 13.618 1.00 70.31 572 ASP A O 1
ATOM 4117 N N . ARG A 1 573 ? -39.542 6.208 15.820 1.00 74.62 573 ARG A N 1
ATOM 4118 C CA . ARG A 1 573 ? -38.623 5.046 15.819 1.00 74.62 573 ARG A CA 1
ATOM 4119 C C . ARG A 1 573 ? -39.334 3.686 15.779 1.00 74.62 573 ARG A C 1
ATOM 4121 O O . ARG A 1 573 ? -38.829 2.723 15.207 1.00 74.62 573 ARG A O 1
ATOM 4128 N N . VAL A 1 574 ? -40.530 3.615 16.359 1.00 78.31 574 VAL A N 1
ATOM 4129 C CA . VAL A 1 574 ? -41.367 2.413 16.468 1.00 78.31 574 VAL A CA 1
ATOM 4130 C C . VAL A 1 574 ? -42.571 2.566 15.538 1.00 78.31 574 VAL A C 1
ATOM 4132 O O . VAL A 1 574 ? -43.295 3.559 15.603 1.00 78.31 574 VAL A O 1
ATOM 4135 N N . ALA A 1 575 ? -42.792 1.591 14.660 1.00 75.25 575 ALA A N 1
ATOM 4136 C CA . ALA A 1 575 ? -43.945 1.522 13.767 1.00 75.25 575 ALA A CA 1
ATOM 4137 C C . ALA A 1 575 ? -44.273 0.064 13.433 1.00 75.25 575 ALA A C 1
ATOM 4139 O O . ALA A 1 575 ? -43.380 -0.771 13.361 1.00 75.25 575 ALA A O 1
ATOM 4140 N N . ILE A 1 576 ? -45.555 -0.224 13.205 1.00 79.69 576 ILE A N 1
ATOM 4141 C CA . ILE A 1 576 ? -46.026 -1.565 12.854 1.00 79.69 576 ILE A CA 1
ATOM 4142 C C . ILE A 1 576 ? -45.821 -1.789 11.353 1.00 79.69 576 ILE A C 1
ATOM 4144 O O . ILE A 1 576 ? -46.489 -1.153 10.536 1.00 79.69 576 ILE A O 1
ATOM 4148 N N . GLN A 1 577 ? -44.942 -2.721 11.005 1.00 81.00 577 GLN A N 1
ATOM 4149 C CA . GLN A 1 577 ? -44.764 -3.267 9.664 1.00 81.00 577 GLN A CA 1
ATOM 4150 C C . GLN A 1 577 ? -45.092 -4.763 9.692 1.00 81.00 577 GLN A C 1
ATOM 4152 O O . GLN A 1 577 ? -44.689 -5.481 10.604 1.00 81.00 577 GLN A O 1
ATOM 4157 N N . THR A 1 578 ? -45.818 -5.227 8.679 1.00 82.94 578 THR A N 1
ATOM 4158 C CA . THR A 1 578 ? -46.093 -6.650 8.463 1.00 82.94 578 THR A CA 1
ATOM 4159 C C . THR A 1 578 ? -45.216 -7.134 7.309 1.00 82.94 578 THR A C 1
ATOM 4161 O O . THR A 1 578 ? -45.152 -6.454 6.286 1.00 82.94 578 THR A O 1
ATOM 4164 N N . ILE A 1 579 ? -44.538 -8.270 7.474 1.00 82.75 579 ILE A N 1
ATOM 4165 C CA . ILE A 1 579 ? -43.815 -8.968 6.401 1.00 82.75 579 ILE A CA 1
ATOM 4166 C C . ILE A 1 579 ? -44.546 -10.288 6.166 1.00 82.75 579 ILE A C 1
ATOM 4168 O O . ILE A 1 579 ? -44.623 -11.119 7.064 1.00 82.75 579 ILE A O 1
ATOM 4172 N N . ASP A 1 580 ? -45.133 -10.461 4.990 1.00 83.31 580 ASP A N 1
ATOM 4173 C CA . ASP A 1 580 ? -46.031 -11.572 4.642 1.00 83.31 580 ASP A CA 1
ATOM 4174 C C . ASP A 1 580 ? -45.707 -12.196 3.267 1.00 83.31 580 ASP A C 1
ATOM 4176 O O . ASP A 1 580 ? -46.464 -13.021 2.760 1.00 83.31 580 ASP A O 1
ATOM 4180 N N . HIS A 1 581 ? -44.581 -11.804 2.655 1.00 75.81 581 HIS A N 1
ATOM 4181 C CA . HIS A 1 581 ? -44.142 -12.257 1.333 1.00 75.81 581 HIS A CA 1
ATOM 4182 C C . HIS A 1 581 ? -42.644 -12.612 1.332 1.00 75.81 581 HIS A C 1
ATOM 4184 O O . HIS A 1 581 ? -41.790 -11.749 1.523 1.00 75.81 581 HIS A O 1
ATOM 4190 N N . TRP A 1 582 ? -42.326 -13.876 1.051 1.00 84.19 582 TRP A N 1
ATOM 4191 C CA . TRP A 1 582 ? -40.969 -14.378 0.801 1.00 84.19 582 TRP A CA 1
ATOM 4192 C C . TRP A 1 582 ? -41.024 -15.575 -0.156 1.00 84.19 582 TRP A C 1
ATOM 4194 O O . TRP A 1 582 ? -42.029 -16.279 -0.258 1.00 84.19 582 TRP A O 1
ATOM 4204 N N . SER A 1 583 ? -39.934 -15.795 -0.883 1.00 78.06 583 SER A N 1
ATOM 4205 C CA . SER A 1 583 ? -39.793 -16.812 -1.932 1.00 78.06 583 SER A CA 1
ATOM 4206 C C . SER A 1 583 ? -39.009 -18.053 -1.493 1.00 78.06 583 SER A C 1
ATOM 4208 O O . SER A 1 583 ? -39.121 -19.111 -2.114 1.00 78.06 583 SER A O 1
ATOM 4210 N N . SER A 1 584 ? -38.212 -17.943 -0.427 1.00 83.75 584 SER A N 1
ATOM 4211 C CA . SER A 1 584 ? -37.364 -19.014 0.102 1.00 83.75 584 SER A CA 1
ATOM 4212 C C . SER A 1 584 ? -37.053 -18.815 1.590 1.00 83.75 584 SER A C 1
ATOM 4214 O O . SER A 1 584 ? -37.405 -17.796 2.184 1.00 83.75 584 SER A O 1
ATOM 4216 N N . TYR A 1 585 ? -36.363 -19.790 2.187 1.00 83.25 585 TYR A N 1
ATOM 4217 C CA . TYR A 1 585 ? -35.883 -19.701 3.566 1.00 83.25 585 TYR A CA 1
ATOM 4218 C C . TYR A 1 585 ? -34.824 -18.607 3.727 1.00 83.25 585 TYR A C 1
ATOM 4220 O O . TYR A 1 585 ? -34.895 -17.812 4.657 1.00 83.25 585 TYR A O 1
ATOM 4228 N N . GLN A 1 586 ? -33.870 -18.551 2.795 1.00 81.94 586 GLN A N 1
ATOM 4229 C CA . GLN A 1 586 ? -32.818 -17.541 2.759 1.00 81.94 586 GLN A CA 1
ATOM 4230 C C . GLN A 1 586 ? -33.409 -16.138 2.591 1.00 81.94 586 GLN A C 1
ATOM 4232 O O . GLN A 1 586 ? -32.987 -15.225 3.287 1.00 81.94 586 GLN A O 1
ATOM 4237 N N . ASP A 1 587 ? -34.420 -15.995 1.731 1.00 77.75 587 ASP A N 1
ATOM 4238 C CA . ASP A 1 587 ? -35.159 -14.746 1.530 1.00 77.75 587 ASP A CA 1
ATOM 4239 C C . ASP A 1 587 ? -35.828 -14.284 2.837 1.00 77.75 587 ASP A C 1
ATOM 4241 O O . ASP A 1 587 ? -35.506 -13.202 3.324 1.00 77.75 587 ASP A O 1
ATOM 4245 N N . LEU A 1 588 ? -36.633 -15.135 3.496 1.00 83.06 588 LEU A N 1
ATOM 4246 C CA . LEU A 1 588 ? -37.236 -14.781 4.790 1.00 83.06 588 LEU A CA 1
ATOM 4247 C C . LEU A 1 588 ? -36.175 -14.405 5.832 1.00 83.06 588 LEU A C 1
ATOM 4249 O O . LEU A 1 588 ? -36.286 -13.357 6.457 1.00 83.06 588 LEU A O 1
ATOM 4253 N N . VAL A 1 589 ? -35.145 -15.235 6.017 1.00 85.44 589 VAL A N 1
ATOM 4254 C CA . VAL A 1 589 ? -34.088 -14.979 7.009 1.00 85.44 589 VAL A CA 1
ATOM 4255 C C . VAL A 1 589 ? -33.346 -13.672 6.721 1.00 85.44 589 VAL A C 1
ATOM 4257 O O . VAL A 1 589 ? -33.093 -12.920 7.656 1.00 85.44 589 VAL A O 1
ATOM 4260 N N . SER A 1 590 ? -33.066 -13.355 5.452 1.00 78.00 590 SER A N 1
ATOM 4261 C CA . SER A 1 590 ? -32.433 -12.086 5.056 1.00 78.00 590 SER A CA 1
ATOM 4262 C C . SER A 1 590 ? -33.316 -10.860 5.307 1.00 78.00 590 SER A C 1
ATOM 4264 O O . SER A 1 590 ? -32.810 -9.751 5.453 1.00 78.00 590 SER A O 1
ATOM 4266 N N . GLN A 1 591 ? -34.635 -11.056 5.383 1.00 80.75 591 GLN A N 1
ATOM 4267 C CA . GLN A 1 591 ? -35.584 -9.996 5.693 1.00 80.75 591 GLN A CA 1
ATOM 4268 C C . GLN A 1 591 ? -35.786 -9.786 7.202 1.00 80.75 591 GLN A C 1
ATOM 4270 O O . GLN A 1 591 ? -36.347 -8.751 7.552 1.00 80.75 591 GLN A O 1
ATOM 4275 N N . LEU A 1 592 ? -35.386 -10.710 8.092 1.00 85.62 592 LEU A N 1
ATOM 4276 C CA . LEU A 1 592 ? -35.666 -10.663 9.541 1.00 85.62 592 LEU A CA 1
ATOM 4277 C C . LEU A 1 592 ? -34.639 -9.842 10.343 1.00 85.62 592 LEU A C 1
ATOM 4279 O O . LEU A 1 592 ? -33.432 -9.990 10.178 1.00 85.62 592 LEU A O 1
ATOM 4283 N N . GLU A 1 593 ? -35.116 -9.053 11.310 1.00 89.31 593 GLU A N 1
ATOM 4284 C CA . GLU A 1 593 ? -34.287 -8.260 12.231 1.00 89.31 593 GLU A CA 1
ATOM 4285 C C . GLU A 1 593 ? -34.521 -8.693 13.696 1.00 89.31 593 GLU A C 1
ATOM 4287 O O . GLU A 1 593 ? -35.627 -9.119 14.046 1.00 89.31 593 GLU A O 1
ATOM 4292 N N . PRO A 1 594 ? -33.514 -8.614 14.593 1.00 90.00 594 PRO A N 1
ATOM 4293 C CA . PRO A 1 594 ? -33.666 -9.053 15.980 1.00 90.00 594 PRO A CA 1
ATOM 4294 C C . PRO A 1 594 ? -34.863 -8.415 16.700 1.00 90.00 594 PRO A C 1
ATOM 4296 O O . PRO A 1 594 ? -35.058 -7.200 16.669 1.00 90.00 594 PRO A O 1
ATOM 4299 N N . GLY A 1 595 ? -35.650 -9.235 17.394 1.00 89.44 595 GLY A N 1
ATOM 4300 C CA . GLY A 1 595 ? -36.858 -8.809 18.101 1.00 89.44 595 GLY A CA 1
ATOM 4301 C C . GLY A 1 595 ? -38.149 -8.884 17.278 1.00 89.44 595 GLY A C 1
ATOM 4302 O O . GLY A 1 595 ? -39.218 -8.797 17.879 1.00 89.44 595 GLY A O 1
ATOM 4303 N N . ASP A 1 596 ? -38.082 -9.097 15.959 1.00 93.38 596 ASP A N 1
ATOM 4304 C CA . ASP A 1 596 ? -39.269 -9.341 15.131 1.00 93.38 596 ASP A CA 1
ATOM 4305 C C . ASP A 1 596 ? -40.109 -10.514 15.668 1.00 93.38 596 ASP A C 1
ATOM 4307 O O . ASP A 1 596 ? -39.579 -11.579 16.008 1.00 93.38 596 ASP A O 1
ATOM 4311 N N . ILE A 1 597 ? -41.433 -10.329 15.715 1.00 92.69 597 ILE A N 1
ATOM 4312 C CA . ILE A 1 597 ? -42.379 -11.348 16.185 1.00 92.69 597 ILE A CA 1
ATOM 4313 C C . ILE A 1 597 ? -42.895 -12.132 14.976 1.00 92.69 597 ILE A C 1
ATOM 4315 O O . ILE A 1 597 ? -43.598 -11.581 14.132 1.00 92.69 597 ILE A O 1
ATOM 4319 N N . LEU A 1 598 ? -42.587 -13.423 14.898 1.00 92.50 598 LEU A N 1
ATOM 4320 C CA . LEU A 1 598 ? -43.107 -14.323 13.870 1.00 92.50 598 LEU A CA 1
ATOM 4321 C C . LEU A 1 598 ? -44.436 -14.907 14.364 1.00 92.50 598 LEU A C 1
ATOM 4323 O O . LEU A 1 598 ? -44.496 -15.554 15.413 1.00 92.50 598 LEU A O 1
ATOM 4327 N N . ILE A 1 599 ? -45.501 -14.687 13.597 1.00 89.69 599 ILE A N 1
ATOM 4328 C CA . ILE A 1 599 ? -46.823 -15.260 13.840 1.00 89.69 599 ILE A CA 1
ATOM 4329 C C . ILE A 1 599 ? -46.909 -16.600 13.116 1.00 89.69 599 ILE A C 1
ATOM 4331 O O . ILE A 1 599 ? -46.711 -16.684 11.903 1.00 89.69 599 ILE A O 1
ATOM 4335 N N . ILE A 1 600 ? -47.204 -17.650 13.878 1.00 85.50 600 ILE A N 1
ATOM 4336 C CA . ILE A 1 600 ? -47.213 -19.036 13.421 1.00 85.50 600 ILE A CA 1
ATOM 4337 C C . ILE A 1 600 ? -48.661 -19.522 13.286 1.00 85.50 600 ILE A C 1
ATOM 4339 O O . ILE A 1 600 ? -49.464 -19.410 14.224 1.00 85.50 600 ILE A O 1
ATOM 4343 N N . ASN A 1 601 ? -48.988 -20.069 12.117 1.00 82.50 601 ASN A N 1
ATOM 4344 C CA . ASN A 1 601 ? -50.302 -20.623 11.801 1.00 82.50 601 ASN A CA 1
ATOM 4345 C C . ASN A 1 601 ? -50.433 -22.093 12.238 1.00 82.50 601 ASN A C 1
ATOM 4347 O O . ASN A 1 601 ? -49.441 -22.796 12.434 1.00 82.50 601 ASN A O 1
ATOM 4351 N N . GLY A 1 602 ? -51.680 -22.536 12.409 1.00 66.94 602 GLY A N 1
ATOM 4352 C CA . GLY A 1 602 ? -52.028 -23.896 12.822 1.00 66.94 602 GLY A CA 1
ATOM 4353 C C . GLY A 1 602 ? -51.809 -24.965 11.747 1.00 66.94 602 GLY A C 1
ATOM 4354 O O . GLY A 1 602 ? -51.439 -24.667 10.613 1.00 66.94 602 GLY A O 1
ATOM 4355 N N . ASP A 1 603 ? -52.055 -26.222 12.132 1.00 56.56 603 ASP A N 1
ATOM 4356 C CA . ASP A 1 603 ? -51.862 -27.405 11.280 1.00 56.56 603 ASP A CA 1
ATOM 4357 C C . ASP A 1 603 ? -52.806 -27.463 10.060 1.00 56.56 603 ASP A C 1
ATOM 4359 O O . ASP A 1 603 ? -53.747 -26.672 9.935 1.00 56.56 603 ASP A O 1
ATOM 4363 N N . ASP A 1 604 ? -52.554 -28.448 9.186 1.00 48.91 604 ASP A N 1
ATOM 4364 C CA . ASP A 1 604 ? -53.280 -28.803 7.952 1.00 48.91 604 ASP A CA 1
ATOM 4365 C C . ASP A 1 604 ? -54.821 -28.673 7.988 1.00 48.91 604 ASP A C 1
ATOM 4367 O O . ASP A 1 604 ? -55.460 -28.584 6.935 1.00 48.91 604 ASP A O 1
ATOM 4371 N N . SER A 1 605 ? -55.447 -28.694 9.169 1.00 50.16 605 SER A N 1
ATOM 4372 C CA . SER A 1 605 ? -56.893 -28.531 9.348 1.00 50.16 605 SER A CA 1
ATOM 4373 C C . SER A 1 605 ? -57.427 -27.095 9.172 1.00 50.16 605 SER A C 1
ATOM 4375 O O . SER A 1 605 ? -58.578 -26.951 8.752 1.00 50.16 605 SER A O 1
ATOM 4377 N N . ASP A 1 606 ? -56.631 -26.050 9.439 1.00 57.22 606 ASP A N 1
ATOM 4378 C CA . ASP A 1 606 ? -56.913 -24.648 9.061 1.00 57.22 606 ASP A CA 1
ATOM 4379 C C . ASP A 1 606 ? -55.612 -23.808 9.015 1.00 57.22 606 ASP A C 1
ATOM 4381 O O . ASP A 1 606 ? -55.301 -23.080 9.967 1.00 57.22 606 ASP A O 1
ATOM 4385 N N . PRO A 1 607 ? -54.865 -23.840 7.894 1.00 58.00 607 PRO A N 1
ATOM 4386 C CA . PRO A 1 607 ? -53.579 -23.147 7.760 1.00 58.00 607 PRO A CA 1
ATOM 4387 C C . PRO A 1 607 ? -53.701 -21.612 7.688 1.00 58.00 607 PRO A C 1
ATOM 4389 O O . PRO A 1 607 ? -52.696 -20.918 7.535 1.00 58.00 607 PRO A O 1
ATOM 4392 N N . THR A 1 608 ? -54.918 -21.054 7.768 1.00 58.62 608 THR A N 1
ATOM 4393 C CA . THR A 1 608 ? -55.154 -19.598 7.766 1.00 58.62 608 THR A CA 1
ATOM 4394 C C . THR A 1 608 ? -55.276 -19.003 9.166 1.00 58.62 608 THR A C 1
ATOM 4396 O O . THR A 1 608 ? -55.312 -17.781 9.320 1.00 58.62 608 THR A O 1
ATOM 4399 N N . LYS A 1 609 ? -55.337 -19.850 10.198 1.00 74.31 609 LYS A N 1
ATOM 4400 C CA . LYS A 1 609 ? -55.536 -19.423 11.578 1.00 74.31 609 LYS A CA 1
ATOM 4401 C C . LYS A 1 609 ? -54.207 -19.339 12.324 1.00 74.31 609 LYS A C 1
ATOM 4403 O O . LYS A 1 609 ? -53.568 -20.358 12.565 1.00 74.31 609 LYS A O 1
ATOM 4408 N N . ALA A 1 610 ? -53.853 -18.141 12.782 1.00 76.81 610 ALA A N 1
ATOM 4409 C CA . ALA A 1 610 ? -52.756 -17.954 13.724 1.00 76.81 610 ALA A CA 1
ATOM 4410 C C . ALA A 1 610 ? -53.032 -18.683 15.049 1.00 76.81 610 ALA A C 1
ATOM 4412 O O . ALA A 1 610 ? -54.106 -18.539 15.646 1.00 76.81 610 ALA A O 1
ATOM 4413 N N . THR A 1 611 ? -52.057 -19.462 15.508 1.00 73.44 611 THR A N 1
ATOM 4414 C CA . THR A 1 611 ? -52.155 -20.278 16.728 1.00 73.44 611 THR A CA 1
ATOM 4415 C C . THR A 1 611 ? -51.066 -19.986 17.744 1.00 73.44 611 THR A C 1
ATOM 4417 O O . THR A 1 611 ? -51.216 -20.379 18.897 1.00 73.44 611 THR A O 1
ATOM 4420 N N . HIS A 1 612 ? -49.972 -19.337 17.338 1.00 80.31 612 HIS A N 1
ATOM 4421 C CA . HIS A 1 612 ? -48.777 -19.209 18.167 1.00 80.31 612 HIS A CA 1
ATOM 4422 C C . HIS A 1 612 ? -47.915 -18.008 17.741 1.00 80.31 612 HIS A C 1
ATOM 4424 O O . HIS A 1 612 ? -48.055 -17.514 16.622 1.00 80.31 612 HIS A O 1
ATOM 4430 N N . GLY A 1 613 ? -47.034 -17.524 18.620 1.00 83.81 613 GLY A N 1
ATOM 4431 C CA . GLY A 1 613 ? -46.156 -16.379 18.348 1.00 83.81 613 GLY A CA 1
ATOM 4432 C C . GLY A 1 613 ? -44.783 -16.550 18.994 1.00 83.81 613 GLY A C 1
ATOM 4433 O O . GLY A 1 613 ? -44.697 -16.897 20.170 1.00 83.81 613 GLY A O 1
ATOM 4434 N N . ILE A 1 614 ? -43.722 -16.313 18.225 1.00 89.50 614 ILE A N 1
ATOM 4435 C CA . ILE A 1 614 ? -42.315 -16.496 18.627 1.00 89.50 614 ILE A CA 1
ATOM 4436 C C . ILE A 1 614 ? -41.493 -15.263 18.245 1.00 89.50 614 ILE A C 1
ATOM 4438 O O . ILE A 1 614 ? -41.944 -14.460 17.432 1.00 89.50 614 ILE A O 1
ATOM 4442 N N . THR A 1 615 ? -40.275 -15.131 18.771 1.00 93.19 615 THR A N 1
ATOM 4443 C CA . THR A 1 615 ? -39.413 -13.973 18.471 1.00 93.19 615 THR A CA 1
ATOM 4444 C C . THR A 1 615 ? -38.085 -14.386 17.853 1.00 93.19 615 THR A C 1
ATOM 4446 O O . THR A 1 615 ? -37.426 -15.301 18.348 1.00 93.19 615 THR A O 1
ATOM 4449 N N . TRP A 1 616 ? -37.670 -13.678 16.803 1.00 94.31 616 TRP A N 1
ATOM 4450 C CA . TRP A 1 616 ? -36.363 -13.827 16.163 1.00 94.31 616 TRP A CA 1
ATOM 4451 C C . TRP A 1 616 ? -35.235 -13.232 17.016 1.00 94.31 616 TRP A C 1
ATOM 4453 O O . TRP A 1 616 ? -35.331 -12.090 17.470 1.00 94.31 616 TRP A O 1
ATOM 4463 N N . LEU A 1 617 ? -34.148 -13.982 17.221 1.00 88.56 617 LEU A N 1
ATOM 4464 C CA . LEU A 1 617 ? -32.980 -13.509 17.978 1.00 88.56 617 LEU A CA 1
ATOM 4465 C C . LEU A 1 617 ? -31.897 -12.881 17.087 1.00 88.56 617 LEU A C 1
ATOM 4467 O O . LEU A 1 617 ? -31.147 -12.028 17.563 1.00 88.56 617 LEU A O 1
ATOM 4471 N N . GLY A 1 618 ? -31.819 -13.287 15.814 1.00 86.19 618 GLY A N 1
ATOM 4472 C CA . GLY A 1 618 ? -30.774 -12.865 14.874 1.00 86.19 618 GLY A CA 1
ATOM 4473 C C . GLY A 1 618 ? -29.357 -13.032 15.441 1.00 86.19 618 GLY A C 1
ATOM 4474 O O . GLY A 1 618 ? -29.085 -13.992 16.158 1.00 86.19 618 GLY A O 1
ATOM 4475 N N . GLN A 1 619 ? -28.483 -12.057 15.172 1.00 79.81 619 GLN A N 1
ATOM 4476 C CA . GLN A 1 619 ? -27.062 -12.031 15.571 1.00 79.81 619 GLN A CA 1
ATOM 4477 C C . GLN A 1 619 ? -26.772 -12.125 17.086 1.00 79.81 619 GLN A C 1
ATOM 4479 O O . GLN A 1 619 ? -25.632 -12.347 17.501 1.00 79.81 619 GLN A O 1
ATOM 4484 N N . TYR A 1 620 ? -27.784 -11.950 17.942 1.00 85.06 620 TYR A N 1
ATOM 4485 C CA . TYR A 1 620 ? -27.635 -12.146 19.389 1.00 85.06 620 TYR A CA 1
ATOM 4486 C C . TYR A 1 620 ? -27.831 -13.612 19.801 1.00 85.06 620 TYR A C 1
ATOM 4488 O O . TYR A 1 620 ? -27.598 -13.961 20.956 1.00 85.06 620 TYR A O 1
ATOM 4496 N N . GLY A 1 621 ? -28.279 -14.480 18.890 1.00 83.88 621 GLY A N 1
ATOM 4497 C CA . GLY A 1 621 ? -28.430 -15.911 19.112 1.00 83.88 621 GLY A CA 1
ATOM 4498 C C . GLY A 1 621 ? -27.147 -16.678 18.792 1.00 83.88 621 GLY A C 1
ATOM 4499 O O . GLY A 1 621 ? -26.840 -16.912 17.626 1.00 83.88 621 GLY A O 1
ATOM 4500 N N . LYS A 1 622 ? -26.430 -17.137 19.825 1.00 80.50 622 LYS A N 1
ATOM 4501 C CA . LYS A 1 622 ? -25.200 -17.932 19.668 1.00 80.50 622 LYS A CA 1
ATOM 4502 C C . LYS A 1 622 ? -25.409 -19.398 20.041 1.00 80.50 622 LYS A C 1
ATOM 4504 O O . LYS A 1 622 ? -26.121 -19.712 21.001 1.00 80.50 622 LYS A O 1
ATOM 4509 N N . ASP A 1 623 ? -24.735 -20.303 19.336 1.00 76.88 623 ASP A N 1
ATOM 4510 C CA . ASP A 1 623 ? -24.665 -21.721 19.707 1.00 76.88 623 ASP A CA 1
ATOM 4511 C C . ASP A 1 623 ? -23.648 -22.023 20.825 1.00 76.88 623 ASP A C 1
ATOM 4513 O O . ASP A 1 623 ? -23.047 -21.128 21.432 1.00 76.88 623 ASP A O 1
ATOM 4517 N N . SER A 1 624 ? -23.456 -23.313 21.114 1.00 65.25 624 SER A N 1
ATOM 4518 C CA . SER A 1 624 ? -22.555 -23.789 22.167 1.00 65.25 624 SER A CA 1
ATOM 4519 C C . SER A 1 624 ? -21.083 -23.466 21.906 1.00 65.25 624 SER A C 1
ATOM 4521 O O . SER A 1 624 ? -20.295 -23.460 22.848 1.00 65.25 624 SER A O 1
ATOM 4523 N N . ASN A 1 625 ? -20.716 -23.185 20.653 1.00 66.88 625 ASN A N 1
ATOM 4524 C CA . ASN A 1 625 ? -19.369 -22.805 20.236 1.00 66.88 625 ASN A CA 1
ATOM 4525 C C . ASN A 1 625 ? -19.211 -21.278 20.133 1.00 66.88 625 ASN A C 1
ATOM 4527 O O . ASN A 1 625 ? -18.095 -20.789 20.004 1.00 66.88 625 ASN A O 1
ATOM 4531 N N . GLY A 1 626 ? -20.310 -20.521 20.231 1.00 62.97 626 GLY A N 1
ATOM 4532 C CA . GLY A 1 626 ? -20.316 -19.067 20.070 1.00 62.97 626 GLY A CA 1
ATOM 4533 C C . GLY A 1 626 ? -20.516 -18.589 18.634 1.00 62.97 626 GLY A C 1
ATOM 4534 O O . GLY A 1 626 ? -20.368 -17.395 18.398 1.00 62.97 626 GLY A O 1
ATOM 4535 N N . LEU A 1 627 ? -20.865 -19.482 17.703 1.00 66.00 627 LEU A N 1
ATOM 4536 C CA . LEU A 1 627 ? -21.179 -19.107 16.327 1.00 66.00 627 LEU A CA 1
ATOM 4537 C C . LEU A 1 627 ? -22.618 -18.595 16.223 1.00 66.00 627 LEU A C 1
ATOM 4539 O O . LEU A 1 627 ? -23.504 -19.046 16.957 1.00 66.00 627 LEU A O 1
ATOM 4543 N N . ASP A 1 628 ? -22.837 -17.672 15.291 1.00 69.25 628 ASP A N 1
ATOM 4544 C CA . ASP A 1 628 ? -24.166 -17.210 14.908 1.00 69.25 628 ASP A CA 1
ATOM 4545 C C . ASP A 1 628 ? -24.991 -18.340 14.302 1.00 69.25 628 ASP A C 1
ATOM 4547 O O . ASP A 1 628 ? -24.528 -19.105 13.453 1.00 69.25 628 ASP A O 1
ATOM 4551 N N . GLN A 1 629 ? -26.239 -18.439 14.748 1.00 73.69 629 GLN A N 1
ATOM 4552 C CA . GLN A 1 629 ? -27.214 -19.377 14.214 1.00 73.69 629 GLN A CA 1
ATOM 4553 C C . GLN A 1 629 ? -28.552 -18.673 14.013 1.00 73.69 629 GLN A C 1
ATOM 4555 O O . GLN A 1 629 ? -28.908 -17.734 14.722 1.00 73.69 629 GLN A O 1
ATOM 4560 N N . ASN A 1 630 ? -29.345 -19.201 13.086 1.00 85.88 630 ASN A N 1
ATOM 4561 C CA . ASN A 1 630 ? -30.741 -18.813 12.918 1.00 85.88 630 ASN A CA 1
ATOM 4562 C C . ASN A 1 630 ? -31.543 -19.296 14.135 1.00 85.88 630 ASN A C 1
ATOM 4564 O O . ASN A 1 630 ? -31.985 -20.444 14.164 1.00 85.88 630 ASN A O 1
ATOM 4568 N N . LEU A 1 631 ? -31.675 -18.456 15.165 1.00 87.75 631 LEU A N 1
ATOM 4569 C CA . LEU A 1 631 ? -32.322 -18.810 16.429 1.00 87.75 631 LEU A CA 1
ATOM 4570 C C . LEU A 1 631 ? -33.566 -17.965 16.717 1.00 87.75 631 LEU A C 1
ATOM 4572 O O . LEU A 1 631 ? -33.647 -16.773 16.416 1.00 87.75 631 LEU A O 1
ATOM 4576 N N . ILE A 1 632 ? -34.507 -18.606 17.400 1.00 90.12 632 ILE A N 1
ATOM 4577 C CA . ILE A 1 632 ? -35.740 -18.030 17.935 1.00 90.12 632 ILE A CA 1
ATOM 4578 C C . ILE A 1 632 ? -35.803 -18.238 19.451 1.00 90.12 632 ILE A C 1
ATOM 4580 O O . ILE A 1 632 ? -35.148 -19.131 19.996 1.00 90.12 632 ILE A O 1
ATOM 4584 N N . ILE A 1 633 ? -36.640 -17.455 20.128 1.00 87.50 633 ILE A N 1
ATOM 4585 C CA . ILE A 1 633 ? -37.095 -17.735 21.493 1.00 87.50 633 ILE A CA 1
ATOM 4586 C C . ILE A 1 633 ? -38.613 -17.949 21.514 1.00 87.50 633 ILE A C 1
ATOM 4588 O O . ILE A 1 633 ? -39.370 -17.231 20.857 1.00 87.50 633 ILE A O 1
ATOM 4592 N N . ASP A 1 634 ? -39.037 -18.979 22.242 1.00 86.38 634 ASP A N 1
ATOM 4593 C CA . ASP A 1 634 ? -40.380 -19.560 22.179 1.00 86.38 634 ASP A CA 1
ATOM 4594 C C . ASP A 1 634 ? -40.836 -20.047 23.572 1.00 86.38 634 ASP A C 1
ATOM 4596 O O . ASP A 1 634 ? -39.998 -20.449 24.374 1.00 86.38 634 ASP A O 1
ATOM 4600 N N . SER A 1 635 ? -42.145 -20.042 23.857 1.00 81.44 635 SER A N 1
ATOM 4601 C CA . SER A 1 635 ? -42.758 -20.634 25.059 1.00 81.44 635 SER A CA 1
ATOM 4602 C C . SER A 1 635 ? -43.860 -21.626 24.676 1.00 81.44 635 SER A C 1
ATOM 4604 O O . SER A 1 635 ? -44.921 -21.221 24.196 1.00 81.44 635 SER A O 1
ATOM 4606 N N . THR A 1 636 ? -43.648 -22.927 24.919 1.00 70.62 636 THR A N 1
ATOM 4607 C CA . THR A 1 636 ? -44.598 -23.999 24.541 1.00 70.62 636 THR A CA 1
ATOM 4608 C C . THR A 1 636 ? -44.907 -24.968 25.681 1.00 70.62 636 THR A C 1
ATOM 4610 O O . THR A 1 636 ? -44.019 -25.332 26.451 1.00 70.62 636 THR A O 1
ATOM 4613 N N . GLY A 1 637 ? -46.152 -25.451 25.737 1.00 60.50 637 GLY A N 1
ATOM 4614 C CA . GLY A 1 637 ? -46.607 -26.472 26.688 1.00 60.50 637 GLY A CA 1
ATOM 4615 C C . GLY A 1 637 ? -46.587 -27.902 26.133 1.00 60.50 637 GLY A C 1
ATOM 4616 O O . GLY A 1 637 ? -46.541 -28.123 24.926 1.00 60.50 637 GLY A O 1
ATOM 4617 N N . ILE A 1 638 ? -46.671 -28.888 27.028 1.00 52.38 638 ILE A N 1
ATOM 4618 C CA . ILE A 1 638 ? -46.509 -30.327 26.721 1.00 52.38 638 ILE A CA 1
ATOM 4619 C C . ILE A 1 638 ? -47.816 -31.111 26.486 1.00 52.38 638 ILE A C 1
ATOM 4621 O O . ILE A 1 638 ? -47.802 -32.340 26.500 1.00 52.38 638 ILE A O 1
ATOM 4625 N N . THR A 1 639 ? -48.971 -30.466 26.267 1.00 45.75 639 THR A N 1
ATOM 4626 C CA . THR A 1 639 ? -50.235 -31.211 26.054 1.00 45.75 639 THR A CA 1
ATOM 4627 C C . THR A 1 639 ? -51.025 -30.757 24.819 1.00 45.75 639 THR A C 1
ATOM 4629 O O . THR A 1 639 ? -51.565 -29.654 24.845 1.00 45.75 639 THR A O 1
ATOM 4632 N N . PRO A 1 640 ? -51.205 -31.618 23.793 1.00 44.84 640 PRO A N 1
ATOM 4633 C CA . PRO A 1 640 ? -50.564 -32.922 23.592 1.00 44.84 640 PRO A CA 1
ATOM 4634 C C . PRO A 1 640 ? -49.163 -32.750 22.982 1.00 44.84 640 PRO A C 1
ATOM 4636 O O . PRO A 1 640 ? -49.074 -32.235 21.877 1.00 44.84 640 PRO A O 1
ATOM 4639 N N . ASN A 1 641 ? -48.110 -33.189 23.695 1.00 46.47 641 ASN A N 1
ATOM 4640 C CA . ASN A 1 641 ? -46.697 -33.254 23.273 1.00 46.47 641 ASN A CA 1
ATOM 4641 C C . ASN A 1 641 ? -46.431 -32.785 21.832 1.00 46.47 641 ASN A C 1
ATOM 4643 O O . ASN A 1 641 ? -46.595 -33.570 20.895 1.00 46.47 641 ASN A O 1
ATOM 4647 N N . HIS A 1 642 ? -45.960 -31.547 21.664 1.00 46.97 642 HIS A N 1
ATOM 4648 C CA . HIS A 1 642 ? -45.380 -31.146 20.388 1.00 46.97 642 HIS A CA 1
ATOM 4649 C C . HIS A 1 642 ? -44.149 -32.020 20.136 1.00 46.97 642 HIS A C 1
ATOM 4651 O O . HIS A 1 642 ? -43.231 -32.094 20.958 1.00 46.97 642 HIS A O 1
ATOM 4657 N N . ILE A 1 643 ? -44.192 -32.746 19.026 1.00 49.97 643 ILE A N 1
ATOM 4658 C CA . ILE A 1 643 ? -43.134 -33.629 18.562 1.00 49.97 643 ILE A CA 1
ATOM 4659 C C . ILE A 1 643 ? -42.614 -33.026 17.258 1.00 49.97 643 ILE A C 1
ATOM 4661 O O . ILE A 1 643 ? -43.421 -32.693 16.389 1.00 49.97 643 ILE A O 1
ATOM 4665 N N . ASP A 1 644 ? -41.298 -32.840 17.147 1.00 47.84 644 ASP A N 1
ATOM 4666 C CA . ASP A 1 644 ? -40.676 -32.261 15.949 1.00 47.84 644 ASP A CA 1
ATOM 4667 C C . ASP A 1 644 ? -40.810 -33.185 14.718 1.00 47.84 644 ASP A C 1
ATOM 4669 O O . ASP A 1 644 ? -41.239 -34.341 14.819 1.00 47.84 644 ASP A O 1
ATOM 4673 N N . SER A 1 645 ? -40.410 -32.700 13.537 1.00 38.69 645 SER A N 1
ATOM 4674 C CA . SER A 1 645 ? -40.476 -33.471 12.286 1.00 38.69 645 SER A CA 1
ATOM 4675 C C . SER A 1 645 ? -39.598 -34.741 12.280 1.00 38.69 645 SER A C 1
ATOM 4677 O O . SER A 1 645 ? -39.712 -35.551 11.359 1.00 38.69 645 SER A O 1
ATOM 4679 N N . ASN A 1 646 ? -38.784 -34.978 13.323 1.00 41.94 646 ASN A N 1
ATOM 4680 C CA . ASN A 1 646 ? -37.958 -36.176 13.519 1.00 41.94 646 ASN A CA 1
ATOM 4681 C C . ASN A 1 646 ? -38.374 -37.072 14.698 1.00 41.94 646 ASN A C 1
ATOM 4683 O O . ASN A 1 646 ? -37.756 -38.119 14.908 1.00 41.94 646 ASN A O 1
ATOM 4687 N N . GLY A 1 647 ? -39.420 -36.727 15.450 1.00 44.00 647 GLY A N 1
ATOM 4688 C CA . GLY A 1 647 ? -39.906 -37.551 16.557 1.00 44.00 647 GLY A CA 1
ATOM 4689 C C . GLY A 1 647 ? -39.381 -37.180 17.951 1.00 44.00 647 GLY A C 1
ATOM 4690 O O . GLY A 1 647 ? -39.625 -37.942 18.890 1.00 44.00 647 GLY A O 1
ATOM 4691 N N . HIS A 1 648 ? -38.690 -36.049 18.132 1.00 49.28 648 HIS A N 1
ATOM 4692 C CA . HIS A 1 648 ? -38.258 -35.594 19.460 1.00 49.28 648 HIS A CA 1
ATOM 4693 C C . HIS A 1 648 ? -39.360 -34.822 20.190 1.00 49.28 648 HIS A C 1
ATOM 4695 O O . HIS A 1 648 ? -40.087 -34.035 19.591 1.00 49.28 648 HIS A O 1
ATOM 4701 N N . VAL A 1 649 ? -39.454 -35.009 21.509 1.00 47.91 649 VAL A N 1
ATOM 4702 C CA . VAL A 1 649 ? -40.371 -34.248 22.371 1.00 47.91 649 VAL A CA 1
ATOM 4703 C C . VAL A 1 649 ? -39.814 -32.843 22.589 1.00 47.91 649 VAL A C 1
ATOM 4705 O O . VAL A 1 649 ? -38.720 -32.698 23.137 1.00 47.91 649 VAL A O 1
ATOM 4708 N N . VAL A 1 650 ? -40.582 -31.820 22.212 1.00 52.22 650 VAL A N 1
ATOM 4709 C CA . VAL A 1 650 ? -40.252 -30.416 22.481 1.00 52.22 650 VAL A CA 1
ATOM 4710 C C . VAL A 1 650 ? -40.352 -30.150 23.994 1.00 52.22 650 VAL A C 1
ATOM 4712 O O . VAL A 1 650 ? -41.405 -30.416 24.581 1.00 52.22 650 VAL A O 1
ATOM 4715 N N . PRO A 1 651 ? -39.290 -29.649 24.657 1.00 54.19 651 PRO A N 1
ATOM 4716 C CA . PRO A 1 651 ? -39.325 -29.367 26.091 1.00 54.19 651 PRO A CA 1
ATOM 4717 C C . PRO A 1 651 ? -40.272 -28.212 26.472 1.00 54.19 651 PRO A C 1
ATOM 4719 O O . PRO A 1 651 ? -40.528 -27.303 25.682 1.00 54.19 651 PRO A O 1
ATOM 4722 N N . GLU A 1 652 ? -40.766 -28.240 27.712 1.00 63.84 652 GLU A N 1
ATOM 4723 C CA . GLU A 1 652 ? -41.704 -27.248 28.254 1.00 63.84 652 GLU A CA 1
ATOM 4724 C C . GLU A 1 652 ? -41.047 -25.889 28.562 1.00 63.84 652 GLU A C 1
ATOM 4726 O O . GLU A 1 652 ? -39.880 -25.817 28.961 1.00 63.84 652 GLU A O 1
ATOM 4731 N N . GLY A 1 653 ? -41.832 -24.816 28.425 1.00 70.31 653 GLY A N 1
ATOM 4732 C CA . GLY A 1 653 ? -41.489 -23.472 28.893 1.00 70.31 653 GLY A CA 1
ATOM 4733 C C . GLY A 1 653 ? -40.719 -22.609 27.893 1.00 70.31 653 GLY A C 1
ATOM 4734 O O . GLY A 1 653 ? -40.601 -22.942 26.711 1.00 70.31 653 GLY A O 1
ATOM 4735 N N . VAL A 1 654 ? -40.220 -21.474 28.390 1.00 78.56 654 VAL A N 1
ATOM 4736 C CA . VAL A 1 654 ? -39.509 -20.445 27.613 1.00 78.56 654 VAL A CA 1
ATOM 4737 C C . VAL A 1 654 ? -38.086 -20.898 27.277 1.00 78.56 654 VAL A C 1
ATOM 4739 O O . VAL A 1 654 ? -37.244 -21.032 28.172 1.00 78.56 654 VAL A O 1
ATOM 4742 N N . GLN A 1 655 ? -37.790 -21.110 25.992 1.00 78.75 655 GLN A N 1
ATOM 4743 C CA . GLN A 1 655 ? -36.518 -21.670 25.526 1.00 78.75 655 GLN A CA 1
ATOM 4744 C C . GLN A 1 655 ? -36.041 -21.096 24.185 1.00 78.75 655 GLN A C 1
ATOM 4746 O O . GLN A 1 655 ? -36.837 -20.703 23.334 1.00 78.75 655 GLN A O 1
ATOM 4751 N N . ILE A 1 656 ? -34.719 -21.108 23.988 1.00 83.38 656 ILE A N 1
ATOM 4752 C CA . ILE A 1 656 ? -34.057 -20.761 22.722 1.00 83.38 656 ILE A CA 1
ATOM 4753 C C . ILE A 1 656 ? -33.991 -22.009 21.832 1.00 83.38 656 ILE A C 1
ATOM 4755 O O . ILE A 1 656 ? -33.644 -23.090 22.315 1.00 83.38 656 ILE A O 1
ATOM 4759 N N . ARG A 1 657 ? -34.328 -21.872 20.544 1.00 80.62 657 ARG A N 1
ATOM 4760 C CA . ARG A 1 657 ? -34.449 -22.988 19.588 1.00 80.62 657 ARG A CA 1
ATOM 4761 C C . ARG A 1 657 ? -33.897 -22.603 18.209 1.00 80.62 657 ARG A C 1
ATOM 4763 O O . ARG A 1 657 ? -33.961 -21.426 17.854 1.00 80.62 657 ARG A O 1
ATOM 4770 N N . PRO A 1 658 ? -33.388 -23.556 17.406 1.00 82.50 658 PRO A N 1
ATOM 4771 C CA . PRO A 1 658 ? -33.059 -23.297 16.010 1.00 82.50 658 PRO A CA 1
ATOM 4772 C C . PRO A 1 658 ? -34.315 -23.064 15.174 1.00 82.50 658 PRO A C 1
ATOM 4774 O O . PRO A 1 658 ? -35.290 -23.803 15.284 1.00 82.50 658 PRO A O 1
ATOM 4777 N N . PHE A 1 659 ? -34.246 -22.091 14.280 1.00 87.94 659 PHE A N 1
ATOM 4778 C CA . PHE A 1 659 ? -35.156 -21.932 13.158 1.00 87.94 659 PHE A CA 1
ATOM 4779 C C . PHE A 1 659 ? -34.565 -22.722 11.984 1.00 87.94 659 PHE A C 1
ATOM 4781 O O . PHE A 1 659 ? -33.487 -22.399 11.488 1.00 87.94 659 PHE A O 1
ATOM 4788 N N . GLY A 1 660 ? -35.192 -23.841 11.617 1.00 81.94 660 GLY A N 1
ATOM 4789 C CA . GLY A 1 660 ? -34.612 -24.785 10.662 1.00 81.94 660 GLY A CA 1
ATOM 4790 C C . GLY A 1 660 ? -34.871 -24.414 9.203 1.00 81.94 660 GLY A C 1
ATOM 4791 O O . GLY A 1 660 ? -35.987 -24.057 8.832 1.00 81.94 660 GLY A O 1
ATOM 4792 N N . ALA A 1 661 ? -33.858 -24.592 8.353 1.00 80.75 661 ALA A N 1
ATOM 4793 C CA . ALA A 1 661 ? -34.036 -24.590 6.901 1.00 80.75 661 ALA A CA 1
ATOM 4794 C C . ALA A 1 661 ? -34.893 -25.794 6.441 1.00 80.75 661 ALA A C 1
ATOM 4796 O O . ALA A 1 661 ? -34.886 -26.822 7.122 1.00 80.75 661 ALA A O 1
ATOM 4797 N N . PRO A 1 662 ? -35.596 -25.723 5.294 1.00 81.25 662 PRO A N 1
ATOM 4798 C CA . PRO A 1 662 ? -36.425 -26.815 4.773 1.00 81.25 662 PRO A CA 1
ATOM 4799 C C . PRO A 1 662 ? -35.719 -28.178 4.760 1.00 81.25 662 PRO A C 1
ATOM 4801 O O . PRO A 1 662 ? -34.617 -28.302 4.224 1.00 81.25 662 PRO A O 1
ATOM 4804 N N . GLY A 1 663 ? -36.354 -29.207 5.330 1.00 71.50 663 GLY A N 1
ATOM 4805 C CA . GLY A 1 663 ? -35.788 -30.555 5.438 1.00 71.50 663 GLY A CA 1
ATOM 4806 C C . GLY A 1 663 ? -34.783 -30.752 6.582 1.00 71.50 663 GLY A C 1
ATOM 4807 O O . GLY A 1 663 ? -34.145 -31.803 6.648 1.00 71.50 663 GLY A O 1
ATOM 4808 N N . THR A 1 664 ? -34.624 -29.775 7.482 1.00 74.62 664 THR A N 1
ATOM 4809 C CA . THR A 1 664 ? -33.841 -29.908 8.727 1.00 74.62 664 THR A CA 1
ATOM 4810 C C . THR A 1 664 ? -34.754 -30.157 9.939 1.00 74.62 664 THR A C 1
ATOM 4812 O O . THR A 1 664 ? -35.952 -29.906 9.855 1.00 74.62 664 THR A O 1
ATOM 4815 N N . PRO A 1 665 ? -34.229 -30.599 11.102 1.00 61.25 665 PRO A N 1
ATOM 4816 C CA . PRO A 1 665 ? -35.067 -30.972 12.245 1.00 61.25 665 PRO A CA 1
ATOM 4817 C C . PRO A 1 665 ? -36.008 -29.930 12.848 1.00 61.25 665 PRO A C 1
ATOM 4819 O O . PRO A 1 665 ? -36.901 -30.310 13.595 1.00 61.25 665 PRO A O 1
ATOM 4822 N N . ASN A 1 666 ? -35.815 -28.647 12.545 1.00 69.75 666 ASN A N 1
ATOM 4823 C CA . ASN A 1 666 ? -36.638 -27.556 13.070 1.00 69.75 666 ASN A CA 1
ATOM 4824 C C . ASN A 1 666 ? -37.319 -26.755 11.943 1.00 69.75 666 ASN A C 1
ATOM 4826 O O . ASN A 1 666 ? -37.646 -25.580 12.119 1.00 69.75 666 ASN A O 1
ATOM 4830 N N . ASP A 1 667 ? -37.512 -27.374 10.773 1.00 77.31 667 ASP A N 1
ATOM 4831 C CA . ASP A 1 667 ? -38.140 -26.756 9.597 1.00 77.31 667 ASP A CA 1
ATOM 4832 C C . ASP A 1 667 ? -39.642 -26.470 9.757 1.00 77.31 667 ASP A C 1
ATOM 4834 O O . ASP A 1 667 ? -40.215 -25.670 9.009 1.00 77.31 667 ASP A O 1
ATOM 4838 N N . TRP A 1 668 ? -40.269 -27.057 10.780 1.00 80.44 668 TRP A N 1
ATOM 4839 C CA . TRP A 1 668 ? -41.648 -26.773 11.174 1.00 80.44 668 TRP A CA 1
ATOM 4840 C C . TRP A 1 668 ? -41.897 -25.272 11.380 1.00 80.44 668 TRP A C 1
ATOM 4842 O O . TRP A 1 668 ? -42.859 -24.731 10.839 1.00 80.44 668 TRP A O 1
ATOM 4852 N N . TYR A 1 669 ? -40.996 -24.575 12.084 1.00 83.38 669 TYR A N 1
ATOM 4853 C CA . TYR A 1 669 ? -41.142 -23.141 12.338 1.00 83.38 669 TYR A CA 1
ATOM 4854 C C . TYR A 1 669 ? -41.190 -22.326 11.048 1.00 83.38 669 TYR A C 1
ATOM 4856 O O . TYR A 1 669 ? -42.084 -21.502 10.891 1.00 83.38 669 TYR A O 1
ATOM 4864 N N . TYR A 1 670 ? -40.270 -22.586 10.112 1.00 87.06 670 TYR A N 1
ATOM 4865 C CA . TYR A 1 670 ? -40.234 -21.906 8.817 1.00 87.06 670 TYR A CA 1
ATOM 4866 C C . TYR A 1 670 ? -41.491 -22.189 7.984 1.00 87.06 670 TYR A C 1
ATOM 4868 O O . TYR A 1 670 ? -42.089 -21.276 7.421 1.00 87.06 670 TYR A O 1
ATOM 4876 N N . THR A 1 671 ? -41.910 -23.454 7.928 1.00 82.00 671 THR A N 1
ATOM 4877 C CA . THR A 1 671 ? -43.059 -23.888 7.115 1.00 82.00 671 THR A CA 1
ATOM 4878 C C . THR A 1 671 ? -44.413 -23.392 7.627 1.00 82.00 671 THR A C 1
ATOM 4880 O O . THR A 1 671 ? -45.378 -23.434 6.868 1.00 82.00 671 THR A O 1
ATOM 4883 N N . HIS A 1 672 ? -44.487 -22.900 8.869 1.00 84.06 672 HIS A N 1
ATOM 4884 C CA . HIS A 1 672 ? -45.721 -22.424 9.502 1.00 84.06 672 HIS A CA 1
ATOM 4885 C C . HIS A 1 672 ? -45.719 -20.916 9.817 1.00 84.06 672 HIS A C 1
ATOM 4887 O O . HIS A 1 672 ? -46.680 -20.432 10.420 1.00 84.06 672 HIS A O 1
ATOM 4893 N N . VAL A 1 673 ? -44.698 -20.143 9.408 1.00 88.44 673 VAL A N 1
ATOM 4894 C CA . VAL A 1 673 ? -44.757 -18.670 9.503 1.00 88.44 673 VAL A CA 1
ATOM 4895 C C . VAL A 1 673 ? -45.886 -18.160 8.609 1.00 88.44 673 VAL A C 1
ATOM 4897 O O . VAL A 1 673 ? -45.836 -18.301 7.390 1.00 88.44 673 VAL A O 1
ATOM 4900 N N . GLY A 1 674 ? -46.910 -17.559 9.214 1.00 83.88 674 GLY A N 1
ATOM 4901 C CA . GLY A 1 674 ? -47.996 -16.902 8.489 1.00 83.88 674 GLY A CA 1
ATOM 4902 C C . GLY A 1 674 ? -47.612 -15.489 8.056 1.00 83.88 674 GLY A C 1
ATOM 4903 O O . GLY A 1 674 ? -47.866 -15.099 6.922 1.00 83.88 674 GLY A O 1
ATOM 4904 N N . HIS A 1 675 ? -47.002 -14.725 8.966 1.00 86.88 675 HIS A N 1
ATOM 4905 C CA . HIS A 1 675 ? -46.404 -13.411 8.714 1.00 86.88 675 HIS A CA 1
ATOM 4906 C C . HIS A 1 675 ? -45.506 -13.000 9.893 1.00 86.88 675 HIS A C 1
ATOM 4908 O O . HIS A 1 675 ? -45.524 -13.613 10.960 1.00 86.88 675 HIS A O 1
ATOM 4914 N N . VAL A 1 676 ? -44.747 -11.926 9.711 1.00 89.88 676 VAL A N 1
ATOM 4915 C CA . VAL A 1 676 ? -43.880 -11.305 10.715 1.00 89.88 676 VAL A CA 1
ATOM 4916 C C . VAL A 1 676 ? -44.430 -9.932 11.082 1.00 89.88 676 VAL A C 1
ATOM 4918 O O . VAL A 1 676 ? -44.890 -9.189 10.214 1.00 89.88 676 VAL A O 1
ATOM 4921 N N . LEU A 1 677 ? -44.348 -9.572 12.359 1.00 86.75 677 LEU A N 1
ATOM 4922 C CA . LEU A 1 677 ? -44.631 -8.242 12.882 1.00 86.75 677 LEU A CA 1
ATOM 4923 C C . LEU A 1 677 ? -43.318 -7.576 13.301 1.00 86.75 677 LEU A C 1
ATOM 4925 O O . LEU A 1 677 ? -42.756 -7.883 14.357 1.00 86.75 677 LEU A O 1
ATOM 4929 N N . ARG A 1 678 ? -42.862 -6.623 12.486 1.00 88.38 678 ARG A N 1
ATOM 4930 C CA . ARG A 1 678 ? -41.776 -5.706 12.829 1.00 88.38 678 ARG A CA 1
ATOM 4931 C C . ARG A 1 678 ? -42.356 -4.485 13.532 1.00 88.38 678 ARG A C 1
ATOM 4933 O O . ARG A 1 678 ? -43.294 -3.860 13.039 1.00 88.38 678 ARG A O 1
ATOM 4940 N N . LEU A 1 679 ? -41.803 -4.153 14.696 1.00 83.50 679 LEU A N 1
ATOM 4941 C CA . LEU A 1 679 ? -42.249 -3.018 15.518 1.00 83.50 679 LEU A CA 1
ATOM 4942 C C . LEU A 1 679 ? -41.216 -1.893 15.612 1.00 83.50 679 LEU A C 1
ATOM 4944 O O . LEU A 1 679 ? -41.578 -0.743 15.843 1.00 83.50 679 LEU A O 1
ATOM 4948 N N . ILE A 1 680 ? -39.934 -2.202 15.432 1.00 83.06 680 ILE A N 1
ATOM 4949 C CA . ILE A 1 680 ? -38.842 -1.226 15.420 1.00 83.06 680 ILE A CA 1
ATOM 4950 C C . ILE A 1 680 ? -38.411 -1.072 13.961 1.00 83.06 680 ILE A C 1
ATOM 4952 O O . ILE A 1 680 ? -38.133 -2.079 13.310 1.00 83.06 680 ILE A O 1
ATOM 4956 N N . LYS A 1 681 ? -38.388 0.158 13.437 1.00 73.62 681 LYS A N 1
ATOM 4957 C CA . LYS A 1 681 ? -38.100 0.412 12.015 1.00 73.62 681 LYS A CA 1
ATOM 4958 C C . LYS A 1 681 ? -36.679 -0.018 11.641 1.00 73.62 681 LYS A C 1
ATOM 4960 O O . LYS A 1 681 ? -35.751 0.219 12.413 1.00 73.62 681 LYS A O 1
ATOM 4965 N N . ALA A 1 682 ? -36.498 -0.550 10.434 1.00 57.91 682 ALA A N 1
ATOM 4966 C CA . ALA A 1 682 ? -35.171 -0.664 9.832 1.00 57.91 682 ALA A CA 1
ATOM 4967 C C . ALA A 1 682 ? -34.498 0.721 9.823 1.00 57.91 682 ALA A C 1
ATOM 4969 O O . ALA A 1 682 ? -35.121 1.708 9.414 1.00 57.91 682 ALA A O 1
ATOM 4970 N N . ASP A 1 683 ? -33.253 0.816 10.290 1.00 55.75 683 ASP A N 1
ATOM 4971 C CA . ASP A 1 683 ? -32.500 2.069 10.225 1.00 55.75 683 ASP A CA 1
ATOM 4972 C C . ASP A 1 683 ? -31.983 2.262 8.787 1.00 55.75 683 ASP A C 1
ATOM 4974 O O . ASP A 1 683 ? -30.834 1.970 8.475 1.00 55.75 683 ASP A O 1
ATOM 4978 N N . ALA A 1 684 ? -32.814 2.834 7.909 1.00 48.25 684 ALA A N 1
ATOM 4979 C CA . ALA A 1 684 ? -32.408 3.295 6.568 1.00 48.25 684 ALA A CA 1
ATOM 4980 C C . ALA A 1 684 ? -31.382 4.461 6.592 1.00 48.25 684 ALA A C 1
ATOM 4982 O O . ALA A 1 684 ? -31.056 5.037 5.555 1.00 48.25 684 ALA A O 1
ATOM 4983 N N . THR A 1 685 ? -30.910 4.813 7.791 1.00 47.06 685 THR A N 1
ATOM 4984 C CA . THR A 1 685 ? -29.896 5.819 8.119 1.00 47.06 685 THR A CA 1
ATOM 4985 C C . THR A 1 685 ? -28.820 5.275 9.071 1.00 47.06 685 THR A C 1
ATOM 4987 O O . THR A 1 685 ? -27.984 6.050 9.523 1.00 47.06 685 THR A O 1
ATOM 4990 N N . ALA A 1 686 ? -28.843 3.984 9.441 1.00 58.44 686 ALA A N 1
ATOM 4991 C CA . ALA A 1 686 ? -27.709 3.373 10.129 1.00 58.44 686 ALA A CA 1
ATOM 4992 C C . ALA A 1 686 ? -26.682 3.000 9.072 1.00 58.44 686 ALA A C 1
ATOM 4994 O O . ALA A 1 686 ? -26.925 2.150 8.211 1.00 58.44 686 ALA A O 1
ATOM 4995 N N . THR A 1 687 ? -25.539 3.659 9.157 1.00 74.25 687 THR A N 1
ATOM 4996 C CA . THR A 1 687 ? -24.359 3.295 8.399 1.00 74.25 687 THR A CA 1
ATOM 4997 C C . THR A 1 687 ? -23.467 2.407 9.248 1.00 74.25 687 THR A C 1
ATOM 4999 O O . THR A 1 687 ? -23.215 2.710 10.415 1.00 74.25 687 THR A O 1
ATOM 5002 N N . GLU A 1 688 ? -22.971 1.336 8.650 1.00 82.38 688 GLU A N 1
ATOM 5003 C CA . GLU A 1 688 ? -21.907 0.511 9.196 1.00 82.38 688 GLU A CA 1
ATOM 5004 C C . GLU A 1 688 ? -20.578 0.939 8.552 1.00 82.38 688 GLU A C 1
ATOM 5006 O O . GLU A 1 688 ? -20.541 1.129 7.331 1.00 82.38 688 GLU A O 1
ATOM 5011 N N . PRO A 1 689 ? -19.507 1.162 9.335 1.00 87.06 689 PRO A N 1
ATOM 5012 C CA . PRO A 1 689 ? -18.195 1.511 8.798 1.00 87.06 689 PRO A CA 1
ATOM 5013 C C . PRO A 1 689 ? -17.646 0.446 7.846 1.00 87.06 689 PRO A C 1
ATOM 5015 O O . PRO A 1 689 ? -17.690 -0.745 8.155 1.00 87.06 689 PRO A O 1
ATOM 5018 N N . ILE A 1 690 ? -17.065 0.858 6.717 1.00 90.88 690 ILE A N 1
ATOM 5019 C CA . ILE A 1 690 ? -16.198 -0.037 5.945 1.00 90.88 690 ILE A CA 1
ATOM 5020 C C . ILE A 1 690 ? -14.874 -0.147 6.707 1.00 90.88 690 ILE A C 1
ATOM 5022 O O . ILE A 1 690 ? -14.170 0.852 6.880 1.00 90.88 690 ILE A O 1
ATOM 5026 N N . ALA A 1 691 ? -14.550 -1.352 7.172 1.00 86.94 691 ALA A N 1
ATOM 5027 C CA . ALA A 1 691 ? -13.359 -1.605 7.976 1.00 86.94 691 ALA A CA 1
ATOM 5028 C C . ALA A 1 691 ? -12.074 -1.208 7.230 1.00 86.94 691 ALA A C 1
ATOM 5030 O O . ALA A 1 691 ? -11.901 -1.523 6.052 1.00 86.94 691 ALA A O 1
ATOM 5031 N N . GLY A 1 692 ? -11.166 -0.515 7.918 1.00 89.31 692 GLY A N 1
ATOM 5032 C CA . GLY A 1 692 ? -9.892 -0.076 7.344 1.00 89.31 692 GLY A CA 1
ATOM 5033 C C . GLY A 1 692 ? -10.023 1.069 6.336 1.00 89.31 692 GLY A C 1
ATOM 5034 O O . GLY A 1 692 ? -9.073 1.345 5.607 1.00 89.31 692 GLY A O 1
ATOM 5035 N N . SER A 1 693 ? -11.177 1.743 6.275 1.00 94.75 693 SER A N 1
ATOM 5036 C CA . SER A 1 693 ? -11.378 2.923 5.423 1.00 94.75 693 SER A CA 1
ATOM 5037 C C . SER A 1 693 ? -10.767 4.207 5.982 1.00 94.75 693 SER A C 1
ATOM 5039 O O . SER A 1 693 ? -10.548 5.145 5.219 1.00 94.75 693 SER A O 1
ATOM 5041 N N . ALA A 1 694 ? -10.459 4.253 7.282 1.00 93.06 694 ALA A N 1
ATOM 5042 C CA . ALA A 1 694 ? -9.886 5.428 7.929 1.00 93.06 694 ALA A CA 1
ATOM 5043 C C . ALA A 1 694 ? -8.625 5.929 7.207 1.00 93.06 694 ALA A C 1
ATOM 5045 O O . ALA A 1 694 ? -7.688 5.168 6.966 1.00 93.06 694 ALA A O 1
ATOM 5046 N N . LEU A 1 695 ? -8.617 7.219 6.866 1.00 91.94 695 LEU A N 1
ATOM 5047 C CA . LEU A 1 695 ? -7.534 7.859 6.122 1.00 91.94 695 LEU A CA 1
ATOM 5048 C C . LEU A 1 695 ? -6.343 8.124 7.063 1.00 91.94 695 LEU A C 1
ATOM 5050 O O . LEU A 1 695 ? -6.505 8.908 8.002 1.00 91.94 695 LEU A O 1
ATOM 5054 N N . PRO A 1 696 ? -5.150 7.537 6.838 1.00 88.38 696 PRO A N 1
ATOM 5055 C CA . PRO A 1 696 ? -4.020 7.688 7.761 1.00 88.38 696 PRO A CA 1
ATOM 5056 C C . PRO A 1 696 ? -3.539 9.133 7.931 1.00 88.38 696 PRO A C 1
ATOM 5058 O O . PRO A 1 696 ? -3.085 9.508 9.009 1.00 88.38 696 PRO A O 1
ATOM 5061 N N . THR A 1 697 ? -3.675 9.961 6.888 1.00 85.38 697 THR A N 1
ATOM 5062 C CA . THR A 1 697 ? -3.280 11.379 6.919 1.00 85.38 697 THR A CA 1
ATOM 5063 C C . THR A 1 697 ? -4.294 12.289 7.623 1.00 85.38 697 THR A C 1
ATOM 5065 O O . THR A 1 697 ? -4.061 13.492 7.702 1.00 85.38 697 THR A O 1
ATOM 5068 N N . VAL A 1 698 ? -5.410 11.748 8.137 1.00 88.06 698 VAL A N 1
ATOM 5069 C CA . VAL A 1 698 ? -6.485 12.527 8.770 1.00 88.06 698 VAL A CA 1
ATOM 5070 C C . VAL A 1 698 ? -6.710 12.100 10.222 1.00 88.06 698 VAL A C 1
ATOM 5072 O O . VAL A 1 698 ? -7.457 11.173 10.545 1.00 88.06 698 VAL A O 1
ATOM 5075 N N . GLY A 1 699 ? -6.104 12.855 11.134 1.00 82.31 699 GLY A N 1
ATOM 5076 C CA . GLY A 1 699 ? -6.255 12.706 12.573 1.00 82.31 699 GLY A CA 1
ATOM 5077 C C . GLY A 1 699 ? -7.614 13.177 13.104 1.00 82.31 699 GLY A C 1
ATOM 5078 O O . GLY A 1 699 ? -8.240 14.130 12.623 1.00 82.31 699 GLY A O 1
ATOM 5079 N N . ALA A 1 700 ? -8.064 12.549 14.195 1.00 77.44 700 ALA A N 1
ATOM 5080 C CA . ALA A 1 700 ? -9.296 12.934 14.887 1.00 77.44 700 ALA A CA 1
ATOM 5081 C C . ALA A 1 700 ? -9.283 14.406 15.353 1.00 77.44 700 ALA A C 1
ATOM 5083 O O . ALA A 1 700 ? -10.310 15.085 15.269 1.00 77.44 700 ALA A O 1
ATOM 5084 N N . ASP A 1 701 ? -8.121 14.926 15.759 1.00 82.00 701 ASP A N 1
ATOM 5085 C CA . ASP A 1 701 ? -7.950 16.293 16.272 1.00 82.00 701 ASP A CA 1
ATOM 5086 C C . ASP A 1 701 ? -7.690 17.355 15.178 1.00 82.00 701 ASP A C 1
ATOM 5088 O O . ASP A 1 701 ? -7.740 18.557 15.460 1.00 82.00 701 ASP A O 1
ATOM 5092 N N . ASP A 1 702 ? -7.497 16.951 13.916 1.00 83.19 702 ASP A N 1
ATOM 5093 C CA . ASP A 1 702 ? -7.043 17.847 12.842 1.00 83.19 702 ASP A CA 1
ATOM 5094 C C . ASP A 1 702 ? -8.005 19.003 12.558 1.00 83.19 702 ASP A C 1
ATOM 5096 O O . ASP A 1 702 ? -9.232 18.854 12.533 1.00 83.19 702 ASP A O 1
ATOM 5100 N N . HIS A 1 703 ? -7.457 20.187 12.306 1.00 86.56 703 HIS A N 1
ATOM 5101 C CA . HIS A 1 703 ? -8.235 21.403 12.070 1.00 86.56 703 HIS A CA 1
ATOM 5102 C C . HIS A 1 703 ? -8.595 21.571 10.587 1.00 86.56 703 HIS A C 1
ATOM 5104 O O . HIS A 1 703 ? -8.182 22.526 9.933 1.00 86.56 703 HIS A O 1
ATOM 5110 N N . LEU A 1 704 ? -9.377 20.624 10.063 1.00 91.25 704 LEU A N 1
ATOM 5111 C CA . LEU A 1 704 ? -9.838 20.618 8.674 1.00 91.25 704 LEU A CA 1
ATOM 5112 C C . LEU A 1 704 ? -11.025 21.568 8.435 1.00 91.25 704 LEU A C 1
ATOM 5114 O O . LEU A 1 704 ? -11.900 21.740 9.291 1.00 91.25 704 LEU A O 1
ATOM 5118 N N . THR A 1 705 ? -11.099 22.142 7.233 1.00 94.69 705 THR A N 1
ATOM 5119 C CA . THR A 1 705 ? -12.233 22.975 6.801 1.00 94.69 705 THR A CA 1
ATOM 5120 C C . THR A 1 705 ? -13.378 22.083 6.332 1.00 94.69 705 THR A C 1
ATOM 5122 O O . THR A 1 705 ? -13.244 21.402 5.321 1.00 94.69 705 THR A O 1
ATOM 5125 N N . ARG A 1 706 ? -14.518 22.075 7.038 1.00 94.69 706 ARG A N 1
ATOM 5126 C CA . ARG A 1 706 ? -15.716 21.351 6.575 1.00 94.69 706 ARG A CA 1
ATOM 5127 C C . ARG A 1 706 ? -16.266 22.005 5.303 1.00 94.69 706 ARG A C 1
ATOM 5129 O O . ARG A 1 706 ? -16.381 23.232 5.247 1.00 94.69 706 ARG A O 1
ATOM 5136 N N . LEU A 1 707 ? -16.659 21.192 4.326 1.00 95.19 707 LEU A N 1
ATOM 5137 C CA . LEU A 1 707 ? -17.349 21.655 3.122 1.00 95.19 707 LEU A CA 1
ATOM 5138 C C . LEU A 1 707 ? -18.749 22.215 3.454 1.00 95.19 707 LEU A C 1
ATOM 5140 O O . LEU A 1 707 ? -19.305 21.983 4.536 1.00 95.19 707 LEU A O 1
ATOM 5144 N N . ARG A 1 708 ? -19.331 23.010 2.548 1.00 95.25 708 ARG A N 1
ATOM 5145 C CA . ARG A 1 708 ? -20.650 23.626 2.780 1.00 95.25 708 ARG A CA 1
ATOM 5146 C C . ARG A 1 708 ? -21.753 22.692 2.301 1.00 95.25 708 ARG A C 1
ATOM 5148 O O . ARG A 1 708 ? -21.638 22.097 1.241 1.00 95.25 708 ARG A O 1
ATOM 5155 N N . ASP A 1 709 ? -22.865 22.650 3.030 1.00 85.50 709 ASP A N 1
ATOM 5156 C CA . ASP A 1 709 ? -24.000 21.739 2.796 1.00 85.50 709 ASP A CA 1
ATOM 5157 C C . ASP A 1 709 ? -24.541 21.742 1.354 1.00 85.50 709 ASP A C 1
ATOM 5159 O O . ASP A 1 709 ? -25.047 20.720 0.886 1.00 85.50 709 ASP A O 1
ATOM 5163 N N . ASP A 1 710 ? -24.464 22.896 0.682 1.00 91.81 710 ASP A N 1
ATOM 5164 C CA . ASP A 1 710 ? -24.942 23.154 -0.682 1.00 91.81 710 ASP A CA 1
ATOM 5165 C C . ASP A 1 710 ? -23.852 23.033 -1.769 1.00 91.81 710 ASP A C 1
ATOM 5167 O O . ASP A 1 710 ? -24.176 23.176 -2.949 1.00 91.81 710 ASP A O 1
ATOM 5171 N N . ASP A 1 711 ? -22.588 22.788 -1.405 1.00 94.19 711 ASP A N 1
ATOM 5172 C CA . ASP A 1 711 ? -21.540 22.460 -2.379 1.00 94.19 711 ASP A CA 1
ATOM 5173 C C . ASP A 1 711 ? -21.794 21.072 -2.985 1.00 94.19 711 ASP A C 1
ATOM 5175 O O . ASP A 1 711 ? -22.426 20.215 -2.362 1.00 94.19 711 ASP A O 1
ATOM 5179 N N . THR A 1 712 ? -21.305 20.849 -4.205 1.00 93.94 712 THR A N 1
ATOM 5180 C CA . THR A 1 712 ? -21.407 19.559 -4.901 1.00 93.94 712 THR A CA 1
ATOM 5181 C C . THR A 1 712 ? -20.081 18.815 -4.811 1.00 93.94 712 THR A C 1
ATOM 5183 O O . THR A 1 712 ? -19.033 19.419 -5.038 1.00 93.94 712 THR A O 1
ATOM 5186 N N . ALA A 1 713 ? -20.134 17.513 -4.543 1.00 94.38 713 ALA A N 1
ATOM 5187 C CA . ALA A 1 713 ? -18.990 16.610 -4.612 1.00 94.38 713 ALA A CA 1
ATOM 5188 C C . ALA A 1 713 ? -19.377 15.294 -5.310 1.00 94.38 713 ALA A C 1
ATOM 5190 O O . ALA A 1 713 ? -20.563 14.956 -5.401 1.00 94.38 713 ALA A O 1
ATOM 5191 N N . ASP A 1 714 ? -18.365 14.567 -5.784 1.00 95.00 714 ASP A N 1
ATOM 5192 C CA . ASP A 1 714 ? -18.491 13.254 -6.420 1.00 95.00 714 ASP A CA 1
ATOM 5193 C C . ASP A 1 714 ? -17.819 12.182 -5.546 1.00 95.00 714 ASP A C 1
ATOM 5195 O O . ASP A 1 714 ? -16.781 12.430 -4.930 1.00 95.00 714 ASP A O 1
ATOM 5199 N N . ALA A 1 715 ? -18.386 10.978 -5.534 1.00 96.31 715 ALA A N 1
ATOM 5200 C CA . ALA A 1 715 ? -17.812 9.786 -4.924 1.00 96.31 715 ALA A CA 1
ATOM 5201 C C . ALA A 1 715 ? -17.808 8.626 -5.929 1.00 96.31 715 ALA A C 1
ATOM 5203 O O . ALA A 1 715 ? -18.759 8.442 -6.696 1.00 96.31 715 ALA A O 1
ATOM 5204 N N . LEU A 1 716 ? -16.751 7.821 -5.892 1.00 97.12 716 LEU A N 1
ATOM 5205 C CA . LEU A 1 716 ? -16.629 6.581 -6.646 1.00 97.12 716 LEU A CA 1
ATOM 5206 C C . LEU A 1 716 ? -16.878 5.406 -5.698 1.00 97.12 716 LEU A C 1
ATOM 5208 O O . LEU A 1 716 ? -16.147 5.215 -4.728 1.00 97.12 716 LEU A O 1
ATOM 5212 N N . LEU A 1 717 ? -17.933 4.642 -5.963 1.00 97.88 717 LEU A N 1
ATOM 5213 C CA . LEU A 1 717 ? -18.290 3.439 -5.220 1.00 97.88 717 LEU A CA 1
ATOM 5214 C C . LEU A 1 717 ? -17.730 2.224 -5.954 1.00 97.88 717 LEU A C 1
ATOM 5216 O O . LEU A 1 717 ? -18.009 2.040 -7.141 1.00 97.88 717 LEU A O 1
ATOM 5220 N N . VAL A 1 718 ? -16.997 1.372 -5.246 1.00 97.56 718 VAL A N 1
ATOM 5221 C CA . VAL A 1 718 ? -16.565 0.066 -5.757 1.00 97.56 718 VAL A CA 1
ATOM 5222 C C . VAL A 1 718 ? -17.427 -1.005 -5.116 1.00 97.56 718 VAL A C 1
ATOM 5224 O O . VAL A 1 718 ? -17.496 -1.092 -3.890 1.00 97.56 718 VAL A O 1
ATOM 5227 N N . ILE A 1 719 ? -18.090 -1.823 -5.933 1.00 95.94 719 ILE A N 1
ATOM 5228 C CA . ILE A 1 719 ? -18.960 -2.901 -5.450 1.00 95.94 719 ILE A CA 1
ATOM 5229 C C . ILE A 1 719 ? -18.347 -4.288 -5.665 1.00 95.94 719 ILE A C 1
ATOM 5231 O O . ILE A 1 719 ? -17.415 -4.476 -6.454 1.00 95.94 719 ILE A O 1
ATOM 5235 N N . ARG A 1 720 ? -18.855 -5.274 -4.922 1.00 91.50 720 ARG A N 1
ATOM 5236 C CA . ARG A 1 720 ? -18.382 -6.662 -4.983 1.00 91.50 720 ARG A CA 1
ATOM 5237 C C . ARG A 1 720 ? -18.576 -7.306 -6.370 1.00 91.50 720 ARG A C 1
ATOM 5239 O O . ARG A 1 720 ? -19.499 -6.936 -7.104 1.00 91.50 720 ARG A O 1
ATOM 5246 N N . PRO A 1 721 ? -17.761 -8.318 -6.724 1.00 89.19 721 PRO A N 1
ATOM 5247 C CA . PRO A 1 721 ? -18.088 -9.261 -7.793 1.00 89.19 721 PRO A CA 1
ATOM 5248 C C . PRO A 1 721 ? -19.428 -9.959 -7.539 1.00 89.19 721 PRO A C 1
ATOM 5250 O O . PRO A 1 721 ? -19.861 -10.091 -6.391 1.00 89.19 721 PRO A O 1
ATOM 5253 N N . ARG A 1 722 ? -20.072 -10.438 -8.607 1.00 88.19 722 ARG A N 1
ATOM 5254 C CA . ARG A 1 722 ? -21.359 -11.138 -8.508 1.00 88.19 722 ARG A CA 1
ATOM 5255 C C . ARG A 1 722 ? -21.312 -12.346 -7.547 1.00 88.19 722 ARG A C 1
ATOM 5257 O O . ARG A 1 722 ? -20.328 -13.090 -7.540 1.00 88.19 722 ARG A O 1
ATOM 5264 N N . PRO A 1 723 ? -22.368 -12.600 -6.749 1.00 80.69 723 PRO A N 1
ATOM 5265 C CA . PRO A 1 723 ? -22.399 -13.756 -5.858 1.00 80.69 723 PRO A CA 1
ATOM 5266 C C . PRO A 1 723 ? -22.207 -15.079 -6.611 1.00 80.69 723 PRO A C 1
ATOM 5268 O O . PRO A 1 723 ? -22.902 -15.367 -7.584 1.00 80.69 723 PRO A O 1
ATOM 5271 N N . GLY A 1 724 ? -21.278 -15.910 -6.136 1.00 71.81 724 GLY A N 1
ATOM 5272 C CA . GLY A 1 724 ? -20.993 -17.215 -6.738 1.00 71.81 724 GLY A CA 1
ATOM 5273 C C . GLY A 1 724 ? -20.045 -17.199 -7.942 1.00 71.81 724 GLY A C 1
ATOM 5274 O O . GLY A 1 724 ? -19.865 -18.256 -8.547 1.00 71.81 724 GLY A O 1
ATOM 5275 N N . SER A 1 725 ? -19.406 -16.065 -8.271 1.00 73.25 725 SER A N 1
ATOM 5276 C CA . SER A 1 725 ? -18.167 -16.080 -9.064 1.00 73.25 725 SER A CA 1
ATOM 5277 C C . SER A 1 725 ? -17.170 -17.085 -8.481 1.00 73.25 725 SER A C 1
ATOM 5279 O O . SER A 1 725 ? -17.092 -17.263 -7.260 1.00 73.25 725 SER A O 1
ATOM 5281 N N . ALA A 1 726 ? -16.356 -17.703 -9.339 1.00 65.50 726 ALA A N 1
ATOM 5282 C CA . ALA A 1 726 ? -15.123 -18.317 -8.865 1.00 65.50 726 ALA A CA 1
ATOM 5283 C C . ALA A 1 726 ? -14.266 -17.257 -8.144 1.00 65.50 726 ALA A C 1
ATOM 5285 O O . ALA A 1 726 ? -14.381 -16.059 -8.412 1.00 65.50 726 ALA A O 1
ATOM 5286 N N . SER A 1 727 ? -13.386 -17.674 -7.236 1.00 66.62 727 SER A N 1
ATOM 5287 C CA . SER A 1 727 ? -12.314 -16.784 -6.790 1.00 66.62 727 SER A CA 1
ATOM 5288 C C . SER A 1 727 ? -11.423 -16.456 -7.988 1.00 66.62 727 SER A C 1
ATOM 5290 O O . SER A 1 727 ? -11.042 -17.374 -8.720 1.00 66.62 727 SER A O 1
ATOM 5292 N N . LEU A 1 728 ? -11.040 -15.187 -8.153 1.00 68.88 728 LEU A N 1
ATOM 5293 C CA . LEU A 1 728 ? -9.939 -14.841 -9.055 1.00 68.88 728 LEU A CA 1
ATOM 5294 C C . LEU A 1 728 ? -8.684 -15.658 -8.683 1.00 68.88 728 LEU A C 1
ATOM 5296 O O . LEU A 1 728 ? -8.556 -16.062 -7.520 1.00 68.88 728 LEU A O 1
ATOM 5300 N N . PRO A 1 729 ? -7.773 -15.928 -9.638 1.00 64.44 729 PRO A N 1
ATOM 5301 C CA . PRO A 1 729 ? -6.575 -16.722 -9.377 1.00 64.44 729 PRO A CA 1
ATOM 5302 C C . PRO A 1 729 ? -5.821 -16.212 -8.141 1.00 64.44 729 PRO A C 1
ATOM 5304 O O . PRO A 1 729 ? -5.455 -15.041 -8.085 1.00 64.44 729 PRO A O 1
ATOM 5307 N N . SER A 1 730 ? -5.562 -17.067 -7.146 1.00 66.94 730 SER A N 1
ATOM 5308 C CA . SER A 1 730 ? -4.654 -16.693 -6.053 1.00 66.94 730 SER A CA 1
ATOM 5309 C C . SER A 1 730 ? -3.231 -16.514 -6.593 1.00 66.94 730 SER A C 1
ATOM 5311 O O . SER A 1 730 ? -2.877 -17.119 -7.614 1.00 66.94 730 SER A O 1
ATOM 5313 N N . LEU A 1 731 ? -2.394 -15.730 -5.899 1.00 61.44 731 LEU A N 1
ATOM 5314 C CA . LEU A 1 731 ? -0.960 -15.587 -6.214 1.00 61.44 731 LEU A CA 1
ATOM 5315 C C . LEU A 1 731 ? -0.300 -16.961 -6.402 1.00 61.44 731 LEU A C 1
ATOM 5317 O O . LEU A 1 731 ? 0.431 -17.191 -7.362 1.00 61.44 731 LEU A O 1
ATOM 5321 N N . GLU A 1 732 ? -0.642 -17.894 -5.516 1.00 59.72 732 GLU A N 1
ATOM 5322 C CA . GLU A 1 732 ? -0.200 -19.287 -5.522 1.00 59.72 732 GLU A CA 1
ATOM 5323 C C . GLU A 1 732 ? -0.633 -20.011 -6.809 1.00 59.72 732 GLU A C 1
ATOM 5325 O O . GLU A 1 732 ? 0.175 -20.678 -7.451 1.00 59.72 732 GLU A O 1
ATOM 5330 N N . SER A 1 733 ? -1.890 -19.857 -7.242 1.00 64.81 733 SER A N 1
ATOM 5331 C CA . SER A 1 733 ? -2.397 -20.531 -8.446 1.00 64.81 733 SER A CA 1
ATOM 5332 C C . SER A 1 733 ? -1.674 -20.102 -9.732 1.00 64.81 733 SER A C 1
ATOM 5334 O O . SER A 1 733 ? -1.455 -20.935 -10.611 1.00 64.81 733 SER A O 1
ATOM 5336 N N . LEU A 1 734 ? -1.227 -18.842 -9.813 1.00 61.56 734 LEU A N 1
ATOM 5337 C CA . LEU A 1 734 ? -0.393 -18.336 -10.910 1.00 61.56 734 LEU A CA 1
ATOM 5338 C C . LEU A 1 734 ? 1.096 -18.680 -10.739 1.00 61.56 734 LEU A C 1
ATOM 5340 O O . LEU A 1 734 ? 1.798 -18.833 -11.742 1.00 61.56 734 LEU A O 1
ATOM 5344 N N . ALA A 1 735 ? 1.570 -18.859 -9.500 1.00 55.66 735 ALA A N 1
ATOM 5345 C CA . ALA A 1 735 ? 2.917 -19.347 -9.198 1.00 55.66 735 ALA A CA 1
ATOM 5346 C C . ALA A 1 735 ? 3.122 -20.811 -9.619 1.00 55.66 735 ALA A C 1
ATOM 5348 O O . ALA A 1 735 ? 4.192 -21.169 -10.107 1.00 55.66 735 ALA A O 1
ATOM 5349 N N . TYR A 1 736 ? 2.090 -21.651 -9.500 1.00 61.44 736 TYR A N 1
ATOM 5350 C CA . TYR A 1 736 ? 2.141 -23.053 -9.930 1.00 61.44 736 TYR A CA 1
ATOM 5351 C C . TYR A 1 736 ? 1.786 -23.276 -11.412 1.00 61.44 736 TYR A C 1
ATOM 5353 O O . TYR A 1 736 ? 1.923 -24.398 -11.907 1.00 61.44 736 TYR A O 1
ATOM 5361 N N . GLN A 1 737 ? 1.344 -22.246 -12.147 1.00 75.19 737 GLN A N 1
ATOM 5362 C CA . GLN A 1 737 ? 0.978 -22.374 -13.561 1.00 75.19 737 GLN A CA 1
ATOM 5363 C C . GLN A 1 737 ? 2.143 -22.013 -14.492 1.00 75.19 737 GLN A C 1
ATOM 5365 O O . GLN A 1 737 ? 2.497 -20.841 -14.665 1.00 75.19 737 GLN A O 1
ATOM 5370 N N . SER A 1 738 ? 2.684 -23.038 -15.163 1.00 80.56 738 SER A N 1
ATOM 5371 C CA . SER A 1 738 ? 3.742 -22.886 -16.167 1.00 80.56 738 SER A CA 1
ATOM 5372 C C . SER A 1 738 ? 3.344 -21.881 -17.256 1.00 80.56 738 SER A C 1
ATOM 5374 O O . SER A 1 738 ? 2.182 -21.812 -17.671 1.00 80.56 738 SER A O 1
ATOM 5376 N N . LEU A 1 739 ? 4.314 -21.136 -17.793 1.00 88.12 739 LEU A N 1
ATOM 5377 C CA . LEU A 1 739 ? 4.076 -20.184 -18.886 1.00 88.12 739 LEU A CA 1
ATOM 5378 C C . LEU A 1 739 ? 3.402 -20.838 -20.113 1.00 88.12 739 LEU A C 1
ATOM 5380 O O . LEU A 1 739 ? 2.608 -20.192 -20.803 1.00 88.12 739 LEU A O 1
ATOM 5384 N N . ALA A 1 740 ? 3.666 -22.124 -20.369 1.00 86.44 740 ALA A N 1
ATOM 5385 C CA . ALA A 1 740 ? 3.050 -22.902 -21.447 1.00 86.44 740 ALA A CA 1
ATOM 5386 C C . ALA A 1 740 ? 1.563 -23.240 -21.202 1.00 86.44 740 ALA A C 1
ATOM 5388 O O . ALA A 1 740 ? 0.827 -23.521 -22.154 1.00 86.44 740 ALA A O 1
ATOM 5389 N N . ASP A 1 741 ? 1.116 -23.204 -19.945 1.00 85.81 741 ASP A N 1
ATOM 5390 C CA . ASP A 1 741 ? -0.249 -23.531 -19.519 1.00 85.81 741 ASP A CA 1
ATOM 5391 C C . ASP A 1 741 ? -1.090 -22.305 -19.152 1.00 85.81 741 ASP A C 1
ATOM 5393 O O . ASP A 1 741 ? -2.311 -22.431 -19.084 1.00 85.81 741 ASP A O 1
ATOM 5397 N N . ARG A 1 742 ? -0.479 -21.124 -18.963 1.00 87.50 742 ARG A N 1
ATOM 5398 C CA . ARG A 1 742 ? -1.204 -19.861 -18.724 1.00 87.50 742 ARG A CA 1
ATOM 5399 C C . ARG A 1 742 ? -2.222 -19.575 -19.829 1.00 87.50 742 ARG A C 1
ATOM 5401 O O . ARG A 1 742 ? -1.855 -19.489 -21.006 1.00 87.50 742 ARG A O 1
ATOM 5408 N N . THR A 1 743 ? -3.473 -19.377 -19.431 1.00 86.75 743 THR A N 1
ATOM 5409 C CA . THR A 1 743 ? -4.594 -18.946 -20.276 1.00 86.75 743 THR A CA 1
ATOM 5410 C C . THR A 1 743 ? -5.229 -17.719 -19.646 1.00 86.75 743 THR A C 1
ATOM 5412 O O . THR A 1 743 ? -5.587 -17.770 -18.473 1.00 86.75 743 THR A O 1
ATOM 5415 N N . TYR A 1 744 ? -5.389 -16.653 -20.421 1.00 90.44 744 TYR A N 1
ATOM 5416 C CA . TYR A 1 744 ? -5.915 -15.381 -19.933 1.00 90.44 744 TYR A CA 1
ATOM 5417 C C . TYR A 1 744 ? -7.367 -15.180 -20.355 1.00 90.44 744 TYR A C 1
ATOM 5419 O O . TYR A 1 744 ? -7.785 -15.656 -21.415 1.00 90.44 744 TYR A O 1
ATOM 5427 N N . LEU A 1 745 ? -8.121 -14.469 -19.523 1.00 91.81 745 LEU A N 1
ATOM 5428 C CA . LEU A 1 745 ? -9.488 -14.060 -19.821 1.00 91.81 745 LEU A CA 1
ATOM 5429 C C . LEU A 1 745 ? -9.481 -12.894 -20.812 1.00 91.81 745 LEU A C 1
ATOM 5431 O O . LEU A 1 745 ? -8.659 -11.985 -20.707 1.00 91.81 745 LEU A O 1
ATOM 5435 N N . THR A 1 746 ? -10.433 -12.865 -21.745 1.00 93.69 746 THR A N 1
ATOM 5436 C CA . THR A 1 746 ? -10.752 -11.602 -22.421 1.00 93.69 746 THR A CA 1
ATOM 5437 C C . THR A 1 746 ? -11.520 -10.683 -21.470 1.00 93.69 746 THR A C 1
ATOM 5439 O O . THR A 1 746 ? -12.206 -11.154 -20.563 1.00 93.69 746 THR A O 1
ATOM 5442 N N . ARG A 1 747 ? -11.471 -9.367 -21.705 1.00 94.25 747 ARG A N 1
ATOM 5443 C CA . ARG A 1 747 ? -12.220 -8.361 -20.925 1.00 94.25 747 ARG A CA 1
ATOM 5444 C C . ARG A 1 747 ? -13.725 -8.658 -20.889 1.00 94.25 747 ARG A C 1
ATOM 5446 O O . ARG A 1 747 ? -14.373 -8.510 -19.860 1.00 94.25 747 ARG A O 1
ATOM 5453 N N . GLU A 1 748 ? -14.271 -9.182 -21.985 1.00 93.81 748 GLU A N 1
ATOM 5454 C CA . GLU A 1 748 ? -15.673 -9.595 -22.079 1.00 93.81 748 GLU A CA 1
ATOM 5455 C C . GLU A 1 748 ? -15.984 -10.853 -21.238 1.00 93.81 748 GLU A C 1
ATOM 5457 O O . GLU A 1 748 ? -17.066 -10.948 -20.658 1.00 93.81 748 GLU A O 1
ATOM 5462 N N . GLN A 1 749 ? -15.047 -11.807 -21.134 1.00 92.69 749 GLN A N 1
ATOM 5463 C CA . GLN A 1 749 ? -15.173 -12.963 -20.233 1.00 92.69 749 GLN A CA 1
ATOM 5464 C C . GLN A 1 749 ? -15.032 -12.541 -18.770 1.00 92.69 749 GLN A C 1
ATOM 5466 O O . GLN A 1 749 ? -15.837 -12.961 -17.941 1.00 92.69 749 GLN A O 1
ATOM 5471 N N . PHE A 1 750 ? -14.063 -11.672 -18.468 1.00 93.06 750 PHE A N 1
ATOM 5472 C CA . PHE A 1 750 ? -13.868 -11.127 -17.132 1.00 93.06 750 PHE A CA 1
ATOM 5473 C C . PHE A 1 750 ? -15.133 -10.413 -16.639 1.00 93.06 750 PHE A C 1
ATOM 5475 O O . PHE A 1 750 ? -15.655 -10.755 -15.583 1.00 93.06 750 PHE A O 1
ATOM 5482 N N . ALA A 1 751 ? -15.691 -9.484 -17.421 1.00 93.00 751 ALA A N 1
ATOM 5483 C CA . ALA A 1 751 ? -16.910 -8.760 -17.051 1.00 93.00 751 ALA A CA 1
ATOM 5484 C C . ALA A 1 751 ? -18.115 -9.698 -16.821 1.00 93.00 751 ALA A C 1
ATOM 5486 O O . ALA A 1 751 ? -18.929 -9.486 -15.915 1.00 93.00 751 ALA A O 1
ATOM 5487 N N . ALA A 1 752 ? -18.221 -10.769 -17.616 1.00 90.94 752 ALA A N 1
ATOM 5488 C CA . ALA A 1 752 ? -19.266 -11.773 -17.452 1.00 90.94 752 ALA A CA 1
ATOM 5489 C C . ALA A 1 752 ? -19.107 -12.584 -16.151 1.00 90.94 752 ALA A C 1
ATOM 5491 O O . ALA A 1 752 ? -20.101 -12.820 -15.467 1.00 90.94 752 ALA A O 1
ATOM 5492 N N . GLU A 1 753 ? -17.888 -12.988 -15.788 1.00 89.12 753 GLU A N 1
ATOM 5493 C CA . GLU A 1 753 ? -17.629 -13.894 -14.659 1.00 89.12 753 GLU A CA 1
ATOM 5494 C C . GLU A 1 753 ? -17.365 -13.171 -13.323 1.00 89.12 753 GLU A C 1
ATOM 5496 O O . GLU A 1 753 ? -17.845 -13.632 -12.289 1.00 89.12 753 GLU A O 1
ATOM 5501 N N . TYR A 1 754 ? -16.682 -12.023 -13.342 1.00 91.31 754 TYR A N 1
ATOM 5502 C CA . TYR A 1 754 ? -16.172 -11.285 -12.169 1.00 91.31 754 TYR A CA 1
ATOM 5503 C C . TYR A 1 754 ? -16.666 -9.830 -12.071 1.00 91.31 754 TYR A C 1
ATOM 5505 O O . TYR A 1 754 ? -16.349 -9.127 -11.106 1.00 91.31 754 TYR A O 1
ATOM 5513 N N . GLY A 1 755 ? -17.450 -9.370 -13.049 1.00 92.06 755 GLY A N 1
ATOM 5514 C CA . GLY A 1 755 ? -18.180 -8.108 -12.954 1.00 92.06 755 GLY A CA 1
ATOM 5515 C C . GLY A 1 755 ? -19.285 -8.140 -11.889 1.00 92.06 755 GLY A C 1
ATOM 5516 O O . GLY A 1 755 ? -19.604 -9.182 -11.307 1.00 92.06 755 GLY A O 1
ATOM 5517 N N . ALA A 1 756 ? -19.897 -6.986 -11.650 1.00 92.75 756 ALA A N 1
ATOM 5518 C CA . ALA A 1 756 ? -20.935 -6.799 -10.645 1.00 92.75 756 ALA A CA 1
ATOM 5519 C C . ALA A 1 756 ? -22.233 -7.547 -10.991 1.00 92.75 756 ALA A C 1
ATOM 5521 O O . ALA A 1 756 ? -22.553 -7.791 -12.166 1.00 92.75 756 ALA A O 1
ATOM 5522 N N . ASP A 1 757 ? -23.022 -7.880 -9.966 1.00 88.88 757 ASP A N 1
ATOM 5523 C CA . ASP A 1 757 ? -24.374 -8.380 -10.192 1.00 88.88 757 ASP A CA 1
ATOM 5524 C C . ASP A 1 757 ? -25.351 -7.246 -10.545 1.00 88.88 757 ASP A C 1
ATOM 5526 O O . ASP A 1 757 ? -25.376 -6.232 -9.843 1.00 88.88 757 ASP A O 1
ATOM 5530 N N . PRO A 1 758 ? -26.190 -7.391 -11.590 1.00 86.38 758 PRO A N 1
ATOM 5531 C CA . PRO A 1 758 ? -27.240 -6.423 -11.882 1.00 86.38 758 PRO A CA 1
ATOM 5532 C C . PRO A 1 758 ? -28.186 -6.126 -10.708 1.00 86.38 758 PRO A C 1
ATOM 5534 O O . PRO A 1 758 ? -28.690 -5.006 -10.640 1.00 86.38 758 PRO A O 1
ATOM 5537 N N . SER A 1 759 ? -28.435 -7.066 -9.780 1.00 82.56 759 SER A N 1
ATOM 5538 C CA . SER A 1 759 ? -29.248 -6.767 -8.590 1.00 82.56 759 SER A CA 1
ATOM 5539 C C . SER A 1 759 ? -28.520 -5.867 -7.596 1.00 82.56 759 SER A C 1
ATOM 5541 O O . SER A 1 759 ? -29.135 -4.955 -7.047 1.00 82.56 759 SER A O 1
ATOM 5543 N N . ASP A 1 760 ? -27.219 -6.093 -7.397 1.00 87.50 760 ASP A N 1
ATOM 5544 C CA . ASP A 1 760 ? -26.376 -5.295 -6.501 1.00 87.50 760 ASP A CA 1
ATOM 5545 C C . ASP A 1 760 ? -26.209 -3.867 -7.050 1.00 87.50 760 ASP A C 1
ATOM 5547 O O . ASP A 1 760 ? -26.419 -2.895 -6.324 1.00 87.50 760 ASP A O 1
ATOM 5551 N N . VAL A 1 761 ? -25.949 -3.735 -8.360 1.00 87.31 761 VAL A N 1
ATOM 5552 C CA . VAL A 1 761 ? -25.951 -2.443 -9.073 1.00 87.31 761 VAL A CA 1
ATOM 5553 C C . VAL A 1 761 ? -27.276 -1.715 -8.851 1.00 87.31 761 VAL A C 1
ATOM 5555 O O . VAL A 1 761 ? -27.291 -0.578 -8.378 1.00 87.31 761 VAL A O 1
ATOM 5558 N N . GLN A 1 762 ? -28.401 -2.379 -9.136 1.00 77.88 762 GLN A N 1
ATOM 5559 C CA . GLN A 1 762 ? -29.717 -1.756 -9.040 1.00 77.88 762 GLN A CA 1
ATOM 5560 C C . GLN A 1 762 ? -30.068 -1.347 -7.600 1.00 77.88 762 GLN A C 1
ATOM 5562 O O . GLN A 1 762 ? -30.759 -0.344 -7.404 1.00 77.88 762 GLN A O 1
ATOM 5567 N N . ALA A 1 763 ? -29.606 -2.098 -6.595 1.00 77.69 763 ALA A N 1
ATOM 5568 C CA . ALA A 1 763 ? -29.784 -1.767 -5.185 1.00 77.69 763 ALA A CA 1
ATOM 5569 C C . ALA A 1 763 ? -29.016 -0.491 -4.799 1.00 77.69 763 ALA A C 1
ATOM 5571 O O . ALA A 1 763 ? -29.596 0.396 -4.167 1.00 77.69 763 ALA A O 1
ATOM 5572 N N . VAL A 1 764 ? -27.761 -0.354 -5.244 1.00 87.56 764 VAL A N 1
ATOM 5573 C CA . VAL A 1 764 ? -26.944 0.850 -5.015 1.00 87.56 764 VAL A CA 1
ATOM 5574 C C . VAL A 1 764 ? -27.516 2.067 -5.750 1.00 87.56 764 VAL A C 1
ATOM 5576 O O . VAL A 1 764 ? -27.627 3.130 -5.143 1.00 87.56 764 VAL A O 1
ATOM 5579 N N . GLU A 1 765 ? -27.972 1.930 -7.001 1.00 86.00 765 GLU A N 1
ATOM 5580 C CA . GLU A 1 765 ? -28.643 3.022 -7.731 1.00 86.00 765 GLU A CA 1
ATOM 5581 C C . GLU A 1 765 ? -29.914 3.513 -7.013 1.00 86.00 765 GLU A C 1
ATOM 5583 O O . GLU A 1 765 ? -30.116 4.719 -6.839 1.00 86.00 765 GLU A O 1
ATOM 5588 N N . ASN A 1 766 ? -30.769 2.582 -6.571 1.00 73.56 766 ASN A N 1
ATOM 5589 C CA . ASN A 1 766 ? -32.011 2.899 -5.861 1.00 73.56 766 ASN A CA 1
ATOM 5590 C C . ASN A 1 766 ? -31.738 3.596 -4.523 1.00 73.56 766 ASN A C 1
ATOM 5592 O O . ASN A 1 766 ? -32.439 4.546 -4.162 1.00 73.56 766 ASN A O 1
ATOM 5596 N N . TRP A 1 767 ? -30.717 3.143 -3.792 1.00 83.25 767 TRP A N 1
ATOM 5597 C CA . TRP A 1 767 ? -30.283 3.786 -2.558 1.00 83.25 767 TRP A CA 1
ATOM 5598 C C . TRP A 1 767 ? -29.721 5.189 -2.812 1.00 83.25 767 TRP A C 1
ATOM 5600 O O . TRP A 1 767 ? -30.164 6.132 -2.157 1.00 83.25 767 TRP A O 1
ATOM 5610 N N . ALA A 1 768 ? -28.818 5.354 -3.785 1.00 83.75 768 ALA A N 1
ATOM 5611 C CA . ALA A 1 768 ? -28.223 6.645 -4.126 1.00 83.75 768 ALA A CA 1
ATOM 5612 C C . ALA A 1 768 ? -29.308 7.677 -4.482 1.00 83.75 768 ALA A C 1
ATOM 5614 O O . ALA A 1 768 ? -29.340 8.770 -3.911 1.00 83.75 768 ALA A O 1
ATOM 5615 N N . PHE A 1 769 ? -30.274 7.291 -5.325 1.00 75.50 769 PHE A N 1
ATOM 5616 C CA . PHE A 1 769 ? -31.450 8.110 -5.626 1.00 75.50 769 PHE A CA 1
ATOM 5617 C C . PHE A 1 769 ? -32.260 8.461 -4.363 1.00 75.50 769 PHE A C 1
ATOM 5619 O O . PHE A 1 769 ? -32.689 9.604 -4.196 1.00 75.50 769 PHE A O 1
ATOM 5626 N N . GLY A 1 770 ? -32.432 7.505 -3.444 1.00 67.62 770 GLY A N 1
ATOM 5627 C CA . GLY A 1 770 ? -33.095 7.705 -2.151 1.00 67.62 770 GLY A CA 1
ATOM 5628 C C . GLY A 1 770 ? -32.399 8.714 -1.225 1.00 67.62 770 GLY A C 1
ATOM 5629 O O . GLY A 1 770 ? -33.086 9.434 -0.503 1.00 67.62 770 GLY A O 1
ATOM 5630 N N . GLN A 1 771 ? -31.068 8.827 -1.290 1.00 77.38 771 GLN A N 1
ATOM 5631 C CA . GLN A 1 771 ? -30.274 9.834 -0.560 1.00 77.38 771 GLN A CA 1
ATOM 5632 C C . GLN A 1 771 ? -30.251 11.216 -1.250 1.00 77.38 771 GLN A C 1
ATOM 5634 O O . GLN A 1 771 ? -29.657 12.176 -0.748 1.00 77.38 771 GLN A O 1
ATOM 5639 N N . GLY A 1 772 ? -30.893 11.347 -2.416 1.00 74.94 772 GLY A N 1
ATOM 5640 C CA . GLY A 1 772 ? -30.826 12.551 -3.246 1.00 74.94 772 GLY A CA 1
ATOM 5641 C C . GLY A 1 772 ? -29.503 12.705 -4.003 1.00 74.94 772 GLY A C 1
ATOM 5642 O O . GLY A 1 772 ? -29.201 13.804 -4.470 1.00 74.94 772 GLY A O 1
ATOM 5643 N N . LEU A 1 773 ? -28.728 11.624 -4.128 1.00 88.50 773 LEU A N 1
ATOM 5644 C CA . LEU A 1 773 ? -27.559 11.553 -4.998 1.00 88.50 773 LEU A CA 1
ATOM 5645 C C . LEU A 1 773 ? -27.992 11.236 -6.434 1.00 88.50 773 LEU A C 1
ATOM 5647 O O . LEU A 1 773 ? -29.022 10.604 -6.687 1.00 88.50 773 LEU A O 1
ATOM 5651 N N . LYS A 1 774 ? -27.182 11.675 -7.391 1.00 92.50 774 LYS A N 1
ATOM 5652 C CA . LYS A 1 774 ? -27.309 11.365 -8.810 1.00 92.50 774 LYS A CA 1
ATOM 5653 C C . LYS A 1 774 ? -26.252 10.330 -9.176 1.00 92.50 774 LYS A C 1
ATOM 5655 O O . LYS A 1 774 ? -25.079 10.527 -8.892 1.00 92.50 774 LYS A O 1
ATOM 5660 N N . VAL A 1 775 ? -26.656 9.264 -9.857 1.00 95.88 775 VAL A N 1
ATOM 5661 C CA . VAL A 1 775 ? -25.719 8.337 -10.502 1.00 95.88 775 VAL A CA 1
ATOM 5662 C C . VAL A 1 775 ? -25.211 8.996 -11.790 1.00 95.88 775 VAL A C 1
ATOM 5664 O O . VAL A 1 775 ? -26.009 9.386 -12.644 1.00 95.88 775 VAL A O 1
ATOM 5667 N N . GLU A 1 776 ? -23.896 9.184 -11.898 1.00 95.19 776 GLU A N 1
ATOM 5668 C CA . GLU A 1 776 ? -23.224 9.780 -13.063 1.00 95.19 776 GLU A CA 1
ATOM 5669 C C . GLU A 1 776 ? -22.824 8.715 -14.088 1.00 95.19 776 GLU A C 1
ATOM 5671 O O . GLU A 1 776 ? -23.031 8.896 -15.289 1.00 95.19 776 GLU A O 1
ATOM 5676 N N . SER A 1 777 ? -22.286 7.591 -13.612 1.00 94.94 777 SER A N 1
ATOM 5677 C CA . SER A 1 777 ? -21.922 6.435 -14.428 1.00 94.94 777 SER A CA 1
ATOM 5678 C C . SER A 1 777 ? -22.041 5.135 -13.632 1.00 94.94 777 SER A C 1
ATOM 5680 O O . SER A 1 777 ? -21.953 5.115 -12.404 1.00 94.94 777 SER A O 1
ATOM 5682 N N . VAL A 1 778 ? -22.251 4.044 -14.364 1.00 96.25 778 VAL A N 1
ATOM 5683 C CA . VAL A 1 778 ? -22.261 2.668 -13.866 1.00 96.25 778 VAL A CA 1
ATOM 5684 C C . VAL A 1 778 ? -21.463 1.844 -14.860 1.00 96.25 778 VAL A C 1
ATOM 5686 O O . VAL A 1 778 ? -21.840 1.776 -16.032 1.00 96.25 778 VAL A O 1
ATOM 5689 N N . ASP A 1 779 ? -20.402 1.199 -14.395 1.00 95.81 779 ASP A N 1
ATOM 5690 C CA . ASP A 1 779 ? -19.690 0.181 -15.154 1.00 95.81 779 ASP A CA 1
ATOM 5691 C C . ASP A 1 779 ? -19.681 -1.153 -14.384 1.00 95.81 779 ASP A C 1
ATOM 5693 O O . ASP A 1 779 ? -18.916 -1.339 -13.432 1.00 95.81 779 ASP A O 1
ATOM 5697 N N . PRO A 1 780 ? -20.522 -2.121 -14.793 1.00 93.06 780 PRO A N 1
ATOM 5698 C CA . PRO A 1 780 ? -20.542 -3.442 -14.183 1.00 93.06 780 PRO A CA 1
ATOM 5699 C C . PRO A 1 780 ? -19.266 -4.263 -14.417 1.00 93.06 780 PRO A C 1
ATOM 5701 O O . PRO A 1 780 ? -19.075 -5.238 -13.695 1.00 93.06 780 PRO A O 1
ATOM 5704 N N . ALA A 1 781 ? -18.417 -3.933 -15.401 1.00 91.25 781 ALA A N 1
ATOM 5705 C CA . ALA A 1 781 ? -17.184 -4.678 -15.676 1.00 91.25 781 ALA A CA 1
ATOM 5706 C C . ALA A 1 781 ? -16.104 -4.375 -14.629 1.00 91.25 781 ALA A C 1
ATOM 5708 O O . ALA A 1 781 ? -15.645 -5.288 -13.943 1.00 91.25 781 ALA A O 1
ATOM 5709 N N . THR A 1 782 ? -15.782 -3.091 -14.447 1.00 93.38 782 THR A N 1
ATOM 5710 C CA . THR A 1 782 ? -14.864 -2.587 -13.405 1.00 93.38 782 THR A CA 1
ATOM 5711 C C . THR A 1 782 ? -15.481 -2.571 -12.002 1.00 93.38 782 THR A C 1
ATOM 5713 O O . THR A 1 782 ? -14.763 -2.392 -11.015 1.00 93.38 782 THR A O 1
ATOM 5716 N N . ARG A 1 783 ? -16.806 -2.775 -11.908 1.00 95.69 783 ARG A N 1
ATOM 5717 C CA . ARG A 1 783 ? -17.635 -2.706 -10.687 1.00 95.69 783 ARG A CA 1
ATOM 5718 C C . ARG A 1 783 ? -17.666 -1.317 -10.047 1.00 95.69 783 ARG A C 1
ATOM 5720 O O . ARG A 1 783 ? -17.813 -1.191 -8.830 1.00 95.69 783 ARG A O 1
ATOM 5727 N N . MET A 1 784 ? -17.532 -0.285 -10.872 1.00 97.00 784 MET A N 1
ATOM 5728 C CA . MET A 1 784 ? -17.527 1.108 -10.446 1.00 97.00 784 MET A CA 1
ATOM 5729 C C . MET A 1 784 ? -18.906 1.746 -10.643 1.00 97.00 784 MET A C 1
ATOM 5731 O O . MET A 1 784 ? -19.513 1.650 -11.711 1.00 97.00 784 MET A O 1
ATOM 5735 N N . ILE A 1 785 ? -19.405 2.426 -9.611 1.00 97.69 785 ILE A N 1
ATOM 5736 C CA . ILE A 1 785 ? -20.598 3.277 -9.677 1.00 97.69 785 ILE A CA 1
ATOM 5737 C C . ILE A 1 785 ? -20.207 4.663 -9.192 1.00 97.69 785 ILE A C 1
ATOM 5739 O O . ILE A 1 785 ? -19.821 4.851 -8.040 1.00 97.69 785 ILE A O 1
ATOM 5743 N N . ARG A 1 786 ? -20.332 5.654 -10.066 1.00 96.88 786 ARG A N 1
ATOM 5744 C CA . ARG A 1 786 ? -20.006 7.038 -9.747 1.00 96.88 786 ARG A CA 1
ATOM 5745 C C . ARG A 1 786 ? -21.263 7.789 -9.345 1.00 96.88 786 ARG A C 1
ATOM 5747 O O . ARG A 1 786 ? -22.247 7.797 -10.089 1.00 96.88 786 ARG A O 1
ATOM 5754 N N . VAL A 1 787 ? -21.229 8.449 -8.193 1.00 96.81 787 VAL A N 1
ATOM 5755 C CA . VAL A 1 787 ? -22.340 9.255 -7.678 1.00 96.81 787 VAL A CA 1
ATOM 5756 C C . VAL A 1 787 ? -21.900 10.693 -7.434 1.00 96.81 787 VAL A C 1
ATOM 5758 O O . VAL A 1 787 ? -20.784 10.939 -6.993 1.00 96.81 787 VAL A O 1
ATOM 5761 N N . SER A 1 788 ? -22.785 11.650 -7.692 1.00 96.50 788 SER A N 1
ATOM 5762 C CA . SER A 1 788 ? -22.598 13.063 -7.364 1.00 96.50 788 SER A CA 1
ATOM 5763 C C . SER A 1 788 ? -23.766 13.570 -6.526 1.00 96.50 788 SER A C 1
ATOM 5765 O O . SER A 1 788 ? -24.874 13.025 -6.554 1.00 96.50 788 SER A O 1
ATOM 5767 N N . GLY A 1 789 ? -23.551 14.630 -5.759 1.00 94.06 789 GLY A N 1
ATOM 5768 C CA . GLY A 1 789 ? -24.636 15.238 -5.003 1.00 94.06 789 GLY A CA 1
ATOM 5769 C C . GLY A 1 789 ? -24.187 16.394 -4.136 1.00 94.06 789 GLY A C 1
ATOM 5770 O O . GLY A 1 789 ? -23.021 16.785 -4.134 1.00 94.06 789 GLY A O 1
ATOM 5771 N N . LYS A 1 790 ? -25.137 16.942 -3.377 1.00 94.06 790 LYS A N 1
ATOM 5772 C CA . LYS A 1 790 ? -24.807 17.892 -2.318 1.00 94.06 790 LYS A CA 1
ATOM 5773 C C . LYS A 1 790 ? -23.925 17.220 -1.272 1.00 94.06 790 LYS A C 1
ATOM 5775 O O . LYS A 1 790 ? -24.206 16.083 -0.895 1.00 94.06 790 LYS A O 1
ATOM 5780 N N . VAL A 1 791 ? -22.973 17.959 -0.711 1.00 95.31 791 VAL A N 1
ATOM 5781 C CA . VAL A 1 791 ? -22.203 17.545 0.474 1.00 95.31 791 VAL A CA 1
ATOM 5782 C C . VAL A 1 791 ? -23.138 17.050 1.575 1.00 95.31 791 VAL A C 1
ATOM 5784 O O . VAL A 1 791 ? -22.951 15.950 2.073 1.00 95.31 791 VAL A O 1
ATOM 5787 N N . SER A 1 792 ? -24.216 17.783 1.870 1.00 86.75 792 SER A N 1
ATOM 5788 C CA . SER A 1 792 ? -25.212 17.350 2.863 1.00 86.75 792 SER A CA 1
ATOM 5789 C C . SER A 1 792 ? -25.925 16.032 2.516 1.00 86.75 792 SER A C 1
ATOM 5791 O O . SER A 1 792 ? -26.329 15.312 3.424 1.00 86.75 792 SER A O 1
ATOM 5793 N N . SER A 1 793 ? -26.076 15.670 1.239 1.00 84.94 793 SER A N 1
ATOM 5794 C CA . SER A 1 793 ? -26.592 14.347 0.847 1.00 84.94 793 SER A CA 1
ATOM 5795 C C . SER A 1 793 ? -25.537 13.252 1.006 1.00 84.94 793 SER A C 1
ATOM 5797 O O . SER A 1 793 ? -25.878 12.172 1.472 1.00 84.94 793 SER A O 1
ATOM 5799 N N . LEU A 1 794 ? -24.271 13.520 0.670 1.00 92.25 794 LEU A N 1
ATOM 5800 C CA . LEU A 1 794 ? -23.169 12.559 0.828 1.00 92.25 794 LEU A CA 1
ATOM 5801 C C . LEU A 1 794 ? -22.856 12.291 2.310 1.00 92.25 794 LEU A C 1
ATOM 5803 O O . LEU A 1 794 ? -22.718 11.139 2.707 1.00 92.25 794 LEU A O 1
ATOM 5807 N N . GLU A 1 795 ? -22.833 13.331 3.147 1.00 92.31 795 GLU A N 1
ATOM 5808 C CA . GLU A 1 795 ? -22.683 13.212 4.605 1.00 92.31 795 GLU A CA 1
ATOM 5809 C C . GLU A 1 795 ? -23.792 12.348 5.227 1.00 92.31 795 GLU A C 1
ATOM 5811 O O . GLU A 1 795 ? -23.512 11.472 6.043 1.00 92.31 795 GLU A O 1
ATOM 5816 N N . ASN A 1 796 ? -25.049 12.541 4.804 1.00 81.19 796 ASN A N 1
ATOM 5817 C CA . ASN A 1 796 ? -26.173 11.706 5.242 1.00 81.19 796 ASN A CA 1
ATOM 5818 C C . ASN A 1 796 ? -26.089 10.268 4.698 1.00 81.19 796 ASN A C 1
ATOM 5820 O O . ASN A 1 796 ? -26.426 9.329 5.415 1.00 81.19 796 ASN A O 1
ATOM 5824 N N . ALA A 1 797 ? -25.643 10.091 3.451 1.00 84.00 797 ALA A N 1
ATOM 5825 C CA . ALA A 1 797 ? -25.515 8.786 2.806 1.00 84.00 797 ALA A CA 1
ATOM 5826 C C . ALA A 1 797 ? -24.444 7.908 3.473 1.00 84.00 797 ALA A C 1
ATOM 5828 O O . ALA A 1 797 ? -24.665 6.711 3.660 1.00 84.00 797 ALA A O 1
ATOM 5829 N N . PHE A 1 798 ? -23.308 8.507 3.844 1.00 91.81 798 PHE A N 1
ATOM 5830 C CA . PHE A 1 798 ? -22.147 7.808 4.400 1.00 91.81 798 PHE A CA 1
ATOM 5831 C C . PHE A 1 798 ? -21.978 7.955 5.922 1.00 91.81 798 PHE A C 1
ATOM 5833 O O . PHE A 1 798 ? -21.018 7.440 6.495 1.00 91.81 798 PHE A O 1
ATOM 5840 N N . GLY A 1 799 ? -22.884 8.673 6.594 1.00 86.00 799 GLY A N 1
ATOM 5841 C CA . GLY A 1 799 ? -22.877 8.836 8.052 1.00 86.00 799 GLY A CA 1
ATOM 5842 C C . GLY A 1 799 ? -21.655 9.580 8.603 1.00 86.00 799 GLY A C 1
ATOM 5843 O O . GLY A 1 799 ? -21.298 9.395 9.765 1.00 86.00 799 GLY A O 1
ATOM 5844 N N . THR A 1 800 ? -21.002 10.410 7.786 1.00 90.00 800 THR A N 1
ATOM 5845 C CA . THR A 1 800 ? -19.749 11.102 8.131 1.00 90.00 800 THR A CA 1
ATOM 5846 C C . THR A 1 800 ? -19.808 12.595 7.794 1.00 90.00 800 THR A C 1
ATOM 5848 O O . THR A 1 800 ? -20.779 13.078 7.222 1.00 90.00 800 THR A O 1
ATOM 5851 N N . THR A 1 801 ? -18.783 13.351 8.184 1.00 93.38 801 THR A N 1
ATOM 5852 C CA . THR A 1 801 ? -18.623 14.778 7.860 1.00 93.38 801 THR A CA 1
ATOM 5853 C C . THR A 1 801 ? -17.553 14.943 6.789 1.00 93.38 801 THR A C 1
ATOM 5855 O O . THR A 1 801 ? -16.468 14.381 6.935 1.00 93.38 801 THR A O 1
ATOM 5858 N N . LEU A 1 802 ? -17.836 15.728 5.743 1.00 95.69 802 LEU A N 1
ATOM 5859 C CA . LEU A 1 802 ? -16.898 15.931 4.635 1.00 95.69 802 LEU A CA 1
ATOM 5860 C C . LEU A 1 802 ? -16.107 17.232 4.786 1.00 95.69 802 LEU A C 1
ATOM 5862 O O . LEU A 1 802 ? -16.658 18.318 4.996 1.00 95.69 802 LEU A O 1
ATOM 5866 N N . TYR A 1 803 ? -14.796 17.117 4.630 1.00 95.44 803 TYR A N 1
ATOM 5867 C CA . TYR A 1 803 ? -13.833 18.203 4.731 1.00 95.44 803 TYR A CA 1
ATOM 5868 C C . TYR A 1 803 ? -13.099 18.410 3.404 1.00 95.44 803 TYR A C 1
ATOM 5870 O O . TYR A 1 803 ? -13.009 17.498 2.587 1.00 95.44 803 TYR A O 1
ATOM 5878 N N . ASP A 1 804 ? -12.586 19.620 3.200 1.00 92.44 804 ASP A N 1
ATOM 5879 C CA . ASP A 1 804 ? -11.696 19.981 2.094 1.00 92.44 804 ASP A CA 1
ATOM 5880 C C . ASP A 1 804 ? -10.438 19.095 2.108 1.00 92.44 804 ASP A C 1
ATOM 5882 O O . ASP A 1 804 ? -9.802 18.948 3.159 1.00 92.44 804 ASP A O 1
ATOM 5886 N N . GLY A 1 805 ? -10.114 18.500 0.955 1.00 83.31 805 GLY A N 1
ATOM 5887 C CA . GLY A 1 805 ? -9.013 17.553 0.790 1.00 83.31 805 GLY A CA 1
ATOM 5888 C C . GLY A 1 805 ? -7.609 18.142 0.929 1.00 83.31 805 GLY A C 1
ATOM 5889 O O . GLY A 1 805 ? -6.687 17.364 1.113 1.00 83.31 805 GLY A O 1
ATOM 5890 N N . GLN A 1 806 ? -7.441 19.473 0.894 1.00 71.19 806 GLN A N 1
ATOM 5891 C CA . GLN A 1 806 ? -6.193 20.237 1.122 1.00 71.19 806 GLN A CA 1
ATOM 5892 C C . GLN A 1 806 ? -4.921 19.792 0.365 1.00 71.19 806 GLN A C 1
ATOM 5894 O O . GLN A 1 806 ? -4.430 20.551 -0.468 1.00 71.19 806 GLN A O 1
ATOM 5899 N N . ASP A 1 807 ? -4.357 18.623 0.683 1.00 65.00 807 ASP A N 1
ATOM 5900 C CA . ASP A 1 807 ? -3.210 18.008 0.001 1.00 65.00 807 ASP A CA 1
ATOM 5901 C C . ASP A 1 807 ? -3.603 17.237 -1.276 1.00 65.00 807 ASP A C 1
ATOM 5903 O O . ASP A 1 807 ? -2.741 16.928 -2.097 1.00 65.00 807 ASP A O 1
ATOM 5907 N N . ASN A 1 808 ? -4.904 16.973 -1.463 1.00 70.62 808 ASN A N 1
ATOM 5908 C CA . ASN A 1 808 ? -5.498 16.180 -2.545 1.00 70.62 808 ASN A CA 1
ATOM 5909 C C . ASN A 1 808 ? -5.010 14.720 -2.649 1.00 70.62 808 ASN A C 1
ATOM 5911 O O . ASN A 1 808 ? -5.467 14.017 -3.549 1.00 70.62 808 ASN A O 1
ATOM 5915 N N . VAL A 1 809 ? -4.162 14.214 -1.744 1.00 81.56 809 VAL A N 1
ATOM 5916 C CA . VAL A 1 809 ? -3.613 12.841 -1.802 1.00 81.56 809 VAL A CA 1
ATOM 5917 C C . VAL A 1 809 ? -4.744 11.817 -1.774 1.00 81.56 809 VAL A C 1
ATOM 5919 O O . VAL A 1 809 ? -4.800 10.908 -2.600 1.00 81.56 809 VAL A O 1
ATOM 5922 N N . ASN A 1 810 ? -5.704 12.022 -0.873 1.00 83.38 810 ASN A N 1
ATOM 5923 C CA . ASN A 1 810 ? -6.890 11.181 -0.736 1.00 83.38 810 ASN A CA 1
ATOM 5924 C C . ASN A 1 810 ? -8.068 11.613 -1.636 1.00 83.38 810 ASN A C 1
ATOM 5926 O O . ASN A 1 810 ? -9.126 10.992 -1.573 1.00 83.38 810 ASN A O 1
ATOM 5930 N N . GLY A 1 811 ? -7.888 12.630 -2.489 1.00 88.25 811 GLY A N 1
ATOM 5931 C CA . GLY A 1 811 ? -8.910 13.213 -3.369 1.00 88.25 811 GLY A CA 1
ATOM 5932 C C . GLY A 1 811 ? -9.424 14.594 -2.913 1.00 88.25 811 GLY A C 1
ATOM 5933 O O . GLY A 1 811 ? -8.957 15.128 -1.906 1.00 88.25 811 GLY A O 1
ATOM 5934 N N . PRO A 1 812 ? -10.390 15.200 -3.636 1.00 90.31 812 PRO A N 1
ATOM 5935 C CA . PRO A 1 812 ? -10.846 16.584 -3.401 1.00 90.31 812 PRO A CA 1
ATOM 5936 C C . PRO A 1 812 ? -11.540 16.836 -2.054 1.00 90.31 812 PRO A C 1
ATOM 5938 O O . PRO A 1 812 ? -11.720 17.982 -1.638 1.00 90.31 812 PRO A O 1
ATOM 5941 N N . TRP A 1 813 ? -11.989 15.770 -1.397 1.00 93.62 813 TRP A N 1
ATOM 5942 C CA . TRP A 1 813 ? -12.610 15.794 -0.075 1.00 93.62 813 TRP A CA 1
ATOM 5943 C C . TRP A 1 813 ? -12.165 14.602 0.769 1.00 93.62 813 TRP A C 1
ATOM 5945 O O . TRP A 1 813 ? -11.880 13.530 0.238 1.00 93.62 813 TRP A O 1
ATOM 5955 N N . VAL A 1 814 ? -12.152 14.781 2.088 1.00 94.62 814 VAL A N 1
ATOM 5956 C CA . VAL A 1 814 ? -11.734 13.775 3.077 1.00 94.62 814 VAL A CA 1
ATOM 5957 C C . VAL A 1 814 ? -12.719 13.695 4.247 1.00 94.62 814 VAL A C 1
ATOM 5959 O O . VAL A 1 814 ? -13.612 14.531 4.391 1.00 94.62 814 VAL A O 1
ATOM 5962 N N . TYR A 1 815 ? -12.564 12.678 5.091 1.00 94.44 815 TYR A N 1
ATOM 5963 C CA . TYR A 1 815 ? -13.408 12.394 6.255 1.00 94.44 815 TYR A CA 1
ATOM 5964 C C . TYR A 1 815 ? -12.554 11.967 7.454 1.00 94.44 815 TYR A C 1
ATOM 5966 O O . TYR A 1 815 ? -11.377 11.648 7.308 1.00 94.44 815 TYR A O 1
ATOM 5974 N N . LYS A 1 816 ? -13.152 11.976 8.651 1.00 91.75 816 LYS A N 1
ATOM 5975 C CA . LYS A 1 816 ? -12.502 11.565 9.905 1.00 91.75 816 LYS A CA 1
ATOM 5976 C C . LYS A 1 816 ? -13.021 10.214 10.375 1.00 91.75 816 LYS A C 1
ATOM 5978 O O . LYS A 1 816 ? -14.231 10.003 10.387 1.00 91.75 816 LYS A O 1
ATOM 5983 N N . GLY A 1 817 ? -12.116 9.360 10.853 1.00 91.06 817 GLY A N 1
ATOM 5984 C CA . GLY A 1 817 ? -12.450 7.975 11.187 1.00 91.06 817 GLY A CA 1
ATOM 5985 C C . GLY A 1 817 ? -12.788 7.174 9.929 1.00 91.06 817 GLY A C 1
ATOM 5986 O O . GLY A 1 817 ? -12.339 7.517 8.840 1.00 91.06 817 GLY A O 1
ATOM 5987 N N . GLU A 1 818 ? -13.570 6.114 10.080 1.00 92.38 818 GLU A N 1
ATOM 5988 C CA . GLU A 1 818 ? -14.013 5.271 8.965 1.00 92.38 818 GLU A CA 1
ATOM 5989 C C . GLU A 1 818 ? -15.251 5.853 8.260 1.00 92.38 818 GLU A C 1
ATOM 5991 O O . GLU A 1 818 ? -16.088 6.510 8.887 1.00 92.38 818 GLU A O 1
ATOM 5996 N N . ILE A 1 819 ? -15.383 5.602 6.954 1.00 93.62 819 ILE A N 1
ATOM 5997 C CA . ILE A 1 819 ? -16.575 5.966 6.179 1.00 93.62 819 ILE A CA 1
ATOM 5998 C C . ILE A 1 819 ? -17.630 4.868 6.289 1.00 93.62 819 ILE A C 1
ATOM 6000 O O . ILE A 1 819 ? -17.327 3.679 6.187 1.00 93.62 819 ILE A O 1
ATOM 6004 N N . GLY A 1 820 ? -18.878 5.267 6.517 1.00 89.00 820 GLY A N 1
ATOM 6005 C CA . GLY A 1 820 ? -19.999 4.348 6.622 1.00 89.00 820 GLY A CA 1
ATOM 6006 C C . GLY A 1 820 ? -20.699 4.109 5.288 1.00 89.00 820 GLY A C 1
ATOM 6007 O O . GLY A 1 820 ? -20.722 4.971 4.413 1.00 89.00 820 GLY A O 1
ATOM 6008 N N . VAL A 1 821 ? -21.345 2.956 5.161 1.00 90.00 821 VAL A N 1
ATOM 6009 C CA . VAL A 1 821 ? -22.358 2.663 4.132 1.00 90.00 821 VAL A CA 1
ATOM 6010 C C . VAL A 1 821 ? -23.589 2.052 4.804 1.00 90.00 821 VAL A C 1
ATOM 6012 O O . VAL A 1 821 ? -23.467 1.539 5.914 1.00 90.00 821 VAL A O 1
ATOM 6015 N N . PRO A 1 822 ? -24.796 2.104 4.216 1.00 81.12 822 PRO A N 1
ATOM 6016 C CA . PRO A 1 822 ? -25.980 1.527 4.852 1.00 81.12 822 PRO A CA 1
ATOM 6017 C C . PRO A 1 822 ? -25.779 0.039 5.134 1.00 81.12 822 PRO A C 1
ATOM 6019 O O . PRO A 1 822 ? -25.316 -0.674 4.248 1.00 81.12 822 PRO A O 1
ATOM 6022 N N . VAL A 1 823 ? -26.216 -0.443 6.302 1.00 76.38 823 VAL A N 1
ATOM 6023 C CA . VAL A 1 823 ? -26.101 -1.866 6.702 1.00 76.38 823 VAL A CA 1
ATOM 6024 C C . VAL A 1 823 ? -26.569 -2.821 5.588 1.00 76.38 823 VAL A C 1
ATOM 6026 O O . VAL A 1 823 ? -25.890 -3.783 5.254 1.00 76.38 823 VAL A O 1
ATOM 6029 N N . ALA A 1 824 ? -27.688 -2.507 4.922 1.00 73.69 824 ALA A N 1
ATOM 6030 C CA . ALA A 1 824 ? -28.248 -3.317 3.831 1.00 73.69 824 ALA A CA 1
ATOM 6031 C C . ALA A 1 824 ? -27.390 -3.385 2.542 1.00 73.69 824 ALA A C 1
ATOM 6033 O O . ALA A 1 824 ? -27.712 -4.153 1.638 1.00 73.69 824 ALA A O 1
ATOM 6034 N N . LEU A 1 825 ? -26.341 -2.565 2.431 1.00 84.69 825 LEU A N 1
ATOM 6035 C CA . LEU A 1 825 ? -25.397 -2.508 1.309 1.00 84.69 825 LEU A CA 1
ATOM 6036 C C . LEU A 1 825 ? -23.937 -2.709 1.752 1.00 84.69 825 LEU A C 1
ATOM 6038 O O . LEU A 1 825 ? -23.043 -2.596 0.916 1.00 84.69 825 LEU A O 1
ATOM 6042 N N . HIS A 1 826 ? -23.678 -3.016 3.026 1.00 84.69 826 HIS A N 1
ATOM 6043 C CA . HIS A 1 826 ? -22.321 -3.180 3.562 1.00 84.69 826 HIS A CA 1
ATOM 6044 C C . HIS A 1 826 ? -21.580 -4.357 2.910 1.00 84.69 826 HIS A C 1
ATOM 6046 O O . HIS A 1 826 ? -20.495 -4.178 2.367 1.00 84.69 826 HIS A O 1
ATOM 6052 N N . ASP A 1 827 ? -22.251 -5.504 2.765 1.00 84.25 827 ASP A N 1
ATOM 6053 C CA . ASP A 1 827 ? -21.764 -6.659 1.988 1.00 84.25 827 ASP A CA 1
ATOM 6054 C C . ASP A 1 827 ? -21.621 -6.395 0.469 1.00 84.25 827 ASP A C 1
ATOM 6056 O O . ASP A 1 827 ? -21.173 -7.278 -0.273 1.00 84.25 827 ASP A O 1
ATOM 6060 N N . VAL A 1 828 ? -22.069 -5.236 -0.031 1.00 90.75 828 VAL A N 1
ATOM 6061 C CA . VAL A 1 828 ? -22.103 -4.892 -1.464 1.00 90.75 828 VAL A CA 1
ATOM 6062 C C . VAL A 1 828 ? -21.057 -3.839 -1.819 1.00 90.75 828 VAL A C 1
ATOM 6064 O O . VAL A 1 828 ? -20.328 -4.035 -2.792 1.00 90.75 828 VAL A O 1
ATOM 6067 N N . ILE A 1 829 ? -20.979 -2.736 -1.069 1.00 94.56 829 ILE A N 1
ATOM 6068 C CA . ILE A 1 829 ? -20.056 -1.622 -1.319 1.00 94.56 829 ILE A CA 1
ATOM 6069 C C . ILE A 1 829 ? -18.737 -1.898 -0.590 1.00 94.56 829 ILE A C 1
ATOM 6071 O O . ILE A 1 829 ? -18.650 -1.783 0.626 1.00 94.56 829 ILE A O 1
ATOM 6075 N N . GLN A 1 830 ? -17.703 -2.245 -1.354 1.00 92.12 830 GLN A N 1
ATOM 6076 C CA . GLN A 1 830 ? -16.373 -2.601 -0.848 1.00 92.12 830 GLN A CA 1
ATOM 6077 C C . GLN A 1 830 ? -15.431 -1.400 -0.709 1.00 92.12 830 GLN A C 1
ATOM 6079 O O . GLN A 1 830 ? -14.413 -1.504 -0.032 1.00 92.12 830 GLN A O 1
ATOM 6084 N N . GLY A 1 831 ? -15.743 -0.274 -1.355 1.00 95.38 831 GLY A N 1
ATOM 6085 C CA . GLY A 1 831 ? -14.945 0.943 -1.265 1.00 95.38 831 GLY A CA 1
ATOM 6086 C C . GLY A 1 831 ? -15.738 2.195 -1.615 1.00 95.38 831 GLY A C 1
ATOM 6087 O O . GLY A 1 831 ? -16.625 2.162 -2.470 1.00 95.38 831 GLY A O 1
ATOM 6088 N N . VAL A 1 832 ? -15.392 3.302 -0.957 1.00 97.06 832 VAL A N 1
ATOM 6089 C CA . VAL A 1 832 ? -15.889 4.651 -1.255 1.00 97.06 832 VAL A CA 1
ATOM 6090 C C . VAL A 1 832 ? -14.683 5.573 -1.392 1.00 97.06 832 VAL A C 1
ATOM 6092 O O . VAL A 1 832 ? -13.963 5.797 -0.417 1.00 97.06 832 VAL A O 1
ATOM 6095 N N . PHE A 1 833 ? -14.458 6.103 -2.592 1.00 95.44 833 PHE A N 1
ATOM 6096 C CA . PHE A 1 833 ? -13.330 6.982 -2.891 1.00 95.44 833 PHE A CA 1
ATOM 6097 C C . PHE A 1 833 ? -13.781 8.391 -3.277 1.00 95.44 833 PHE A C 1
ATOM 6099 O O . PHE A 1 833 ? -14.816 8.595 -3.914 1.00 95.44 833 PHE A O 1
ATOM 6106 N N . SER A 1 834 ? -12.960 9.364 -2.898 1.00 94.00 834 SER A N 1
ATOM 6107 C CA . SER A 1 834 ? -13.109 10.772 -3.247 1.00 94.00 834 SER A CA 1
ATOM 6108 C C . SER A 1 834 ? -12.555 11.019 -4.649 1.00 94.00 834 SER A C 1
ATOM 6110 O O . SER A 1 834 ? -11.431 10.613 -4.945 1.00 94.00 834 SER A O 1
ATOM 6112 N N . VAL A 1 835 ? -13.345 11.647 -5.526 1.00 91.75 835 VAL A N 1
ATOM 6113 C CA . VAL A 1 835 ? -12.978 11.871 -6.936 1.00 91.75 835 VAL A CA 1
ATOM 6114 C C . VAL A 1 835 ? -13.358 13.272 -7.421 1.00 91.75 835 VAL A C 1
ATOM 6116 O O . VAL A 1 835 ? -14.383 13.834 -7.036 1.00 91.75 835 VAL A O 1
ATOM 6119 N N . ALA A 1 836 ? -12.532 13.848 -8.294 1.00 85.88 836 ALA A N 1
ATOM 6120 C CA . ALA A 1 836 ? -12.779 15.128 -8.957 1.00 85.88 836 ALA A CA 1
ATOM 6121 C C . ALA A 1 836 ? -13.905 14.999 -10.000 1.00 85.88 836 ALA A C 1
ATOM 6123 O O . ALA A 1 836 ? -13.881 14.018 -10.746 1.00 85.88 836 ALA A O 1
ATOM 6124 N N . PRO A 1 837 ? -14.872 15.942 -10.100 1.00 80.81 837 PRO A N 1
ATOM 6125 C CA . PRO A 1 837 ? -16.092 15.762 -10.897 1.00 80.81 837 PRO A CA 1
ATOM 6126 C C . PRO A 1 837 ? -15.869 15.431 -12.377 1.00 80.81 837 PRO A C 1
ATOM 6128 O O . PRO A 1 837 ? -14.944 15.960 -12.990 1.00 80.81 837 PRO A O 1
ATOM 6131 N N . THR A 1 838 ? -16.740 14.612 -12.977 1.00 68.00 838 THR A N 1
ATOM 6132 C CA . THR A 1 838 ? -16.565 14.071 -14.342 1.00 68.00 838 THR A CA 1
ATOM 6133 C C . THR A 1 838 ? -16.214 15.147 -15.378 1.00 68.00 838 THR A C 1
ATOM 6135 O O . THR A 1 838 ? -16.968 16.099 -15.587 1.00 68.00 838 THR A O 1
ATOM 6138 N N . GLY A 1 839 ? -15.080 14.981 -16.068 1.00 57.00 839 GLY A N 1
ATOM 6139 C CA . GLY A 1 839 ? -14.591 15.933 -17.076 1.00 57.00 839 GLY A CA 1
ATOM 6140 C C . GLY A 1 839 ? -13.891 17.177 -16.511 1.00 57.00 839 GLY A C 1
ATOM 6141 O O . GLY A 1 839 ? -13.533 18.071 -17.279 1.00 57.00 839 GLY A O 1
ATOM 6142 N N . SER A 1 840 ? -13.673 17.246 -15.197 1.00 58.25 840 SER A N 1
ATOM 6143 C CA . SER A 1 840 ? -12.767 18.217 -14.582 1.00 58.25 840 SER A CA 1
ATOM 6144 C C . SER A 1 840 ? -11.328 17.763 -14.789 1.00 58.25 840 SER A C 1
ATOM 6146 O O . SER A 1 840 ? -10.961 16.676 -14.356 1.00 58.25 840 SER A O 1
ATOM 6148 N N . ALA A 1 841 ? -10.491 18.613 -15.380 1.00 51.12 841 ALA A N 1
ATOM 6149 C CA . ALA A 1 841 ? -9.049 18.437 -15.273 1.00 51.12 841 ALA A CA 1
ATOM 6150 C C . ALA A 1 841 ? -8.623 18.840 -13.850 1.00 51.12 841 ALA A C 1
ATOM 6152 O O . ALA A 1 841 ? -8.559 20.030 -13.533 1.00 51.12 841 ALA A O 1
ATOM 6153 N N . SER A 1 842 ? -8.396 17.863 -12.975 1.00 44.38 842 SER A N 1
ATOM 6154 C CA . SER A 1 842 ? -7.794 18.100 -11.660 1.00 44.38 842 SER A CA 1
ATOM 6155 C C . SER A 1 842 ? -6.295 18.358 -11.800 1.00 44.38 842 SER A C 1
ATOM 6157 O O . SER A 1 842 ? -5.640 17.702 -12.604 1.00 44.38 842 SER A O 1
ATOM 6159 N N . GLN A 1 843 ? -5.750 19.247 -10.972 1.00 45.12 843 GLN A N 1
ATOM 6160 C CA . GLN A 1 843 ? -4.310 19.341 -10.743 1.00 45.12 843 GLN A CA 1
ATOM 6161 C C . GLN A 1 843 ? -4.021 18.936 -9.300 1.00 45.12 843 GLN A C 1
ATOM 6163 O O . GLN A 1 843 ? -4.356 19.676 -8.374 1.00 45.12 843 GLN A O 1
ATOM 6168 N N . ALA A 1 844 ? -3.410 17.769 -9.124 1.00 38.62 844 ALA A N 1
ATOM 6169 C CA . ALA A 1 844 ? -2.744 17.382 -7.889 1.00 38.62 844 ALA A CA 1
ATOM 6170 C C . ALA A 1 844 ? -1.631 16.391 -8.236 1.00 38.62 844 ALA A C 1
ATOM 6172 O O . ALA A 1 844 ? -1.890 15.207 -8.426 1.00 38.62 844 ALA A O 1
ATOM 6173 N N . SER A 1 845 ? -0.411 16.910 -8.348 1.00 37.25 845 SER A N 1
ATOM 6174 C CA . SER A 1 845 ? 0.795 16.113 -8.550 1.00 37.25 845 SER A CA 1
ATOM 6175 C C . SER A 1 845 ? 1.352 15.664 -7.195 1.00 37.25 845 SER A C 1
ATOM 6177 O O . SER A 1 845 ? 1.590 16.528 -6.342 1.00 37.25 845 SER A O 1
ATOM 6179 N N . PRO A 1 846 ? 1.675 14.377 -6.996 1.00 34.41 846 PRO A N 1
ATOM 6180 C CA . PRO A 1 846 ? 2.719 13.988 -6.058 1.00 34.41 846 PRO A CA 1
ATOM 6181 C C . PRO A 1 846 ? 4.083 14.386 -6.656 1.00 34.41 846 PRO A C 1
ATOM 6183 O O . PRO A 1 846 ? 4.783 13.582 -7.256 1.00 34.41 846 PRO A O 1
ATOM 6186 N N . SER A 1 847 ? 4.456 15.663 -6.545 1.00 37.53 847 SER A N 1
ATOM 6187 C CA . SER A 1 847 ? 5.739 16.168 -7.060 1.00 37.53 847 SER A CA 1
ATOM 6188 C C . SER A 1 847 ? 6.947 15.756 -6.196 1.00 37.53 847 SER A C 1
ATOM 6190 O O . SER A 1 847 ? 6.770 15.471 -5.009 1.00 37.53 847 SER A O 1
ATOM 6192 N N . PRO A 1 848 ? 8.187 15.948 -6.692 1.00 43.50 848 PRO A N 1
ATOM 6193 C CA . PRO A 1 848 ? 8.584 16.135 -8.100 1.00 43.50 848 PRO A CA 1
ATOM 6194 C C . PRO A 1 848 ? 9.361 14.944 -8.702 1.00 43.50 848 PRO A C 1
ATOM 6196 O O . PRO A 1 848 ? 9.985 14.173 -7.973 1.00 43.50 848 PRO A O 1
ATOM 6199 N N . SER A 1 849 ? 9.406 14.877 -10.035 1.00 40.12 849 SER A N 1
ATOM 6200 C CA . SER A 1 849 ? 10.499 14.230 -10.771 1.00 40.12 849 SER A CA 1
ATOM 6201 C C . SER A 1 849 ? 11.771 15.092 -10.711 1.00 40.12 849 SER A C 1
ATOM 6203 O O . SER A 1 849 ? 11.735 16.282 -10.373 1.00 40.12 849 SER A O 1
ATOM 6205 N N . SER A 1 850 ? 12.931 14.508 -11.001 1.00 45.62 850 SER A N 1
ATOM 6206 C CA . SER A 1 850 ? 14.186 15.261 -11.077 1.00 45.62 850 SER A CA 1
ATOM 6207 C C . SER A 1 850 ? 14.206 16.214 -12.274 1.00 45.62 850 SER A C 1
ATOM 6209 O O . SER A 1 850 ? 14.001 15.775 -13.394 1.00 45.62 850 SER A O 1
ATOM 6211 N N . ASP A 1 851 ? 14.569 17.490 -12.086 1.00 50.22 851 ASP A N 1
ATOM 6212 C CA . ASP A 1 851 ? 14.902 18.361 -13.227 1.00 50.22 851 ASP A CA 1
ATOM 6213 C C . ASP A 1 851 ? 16.078 17.741 -14.016 1.00 50.22 851 ASP A C 1
ATOM 6215 O O . ASP A 1 851 ? 17.219 17.700 -13.529 1.00 50.22 851 ASP A O 1
ATOM 6219 N N . GLY A 1 852 ? 15.810 17.271 -15.237 1.00 55.81 852 GLY A N 1
ATOM 6220 C CA . GLY A 1 852 ? 16.794 16.558 -16.049 1.00 55.81 852 GLY A CA 1
ATOM 6221 C C . GLY A 1 852 ? 18.056 17.367 -16.388 1.00 55.81 852 GLY A C 1
ATOM 6222 O O . GLY A 1 852 ? 18.074 18.596 -16.514 1.00 55.81 852 GLY A O 1
ATOM 6223 N N . GLN A 1 853 ? 19.171 16.654 -16.541 1.00 59.56 853 GLN A N 1
ATOM 6224 C CA . GLN A 1 853 ? 20.519 17.221 -16.539 1.00 59.56 853 GLN A CA 1
ATOM 6225 C C . GLN A 1 853 ? 21.005 17.622 -17.942 1.00 59.56 853 GLN A C 1
ATOM 6227 O O . GLN A 1 853 ? 21.028 16.830 -18.891 1.00 59.56 853 GLN A O 1
ATOM 6232 N N . SER A 1 854 ? 21.529 18.847 -18.062 1.00 52.38 854 SER A N 1
ATOM 6233 C CA . SER A 1 854 ? 22.262 19.285 -19.258 1.00 52.38 854 SER A CA 1
ATOM 6234 C C . SER A 1 854 ? 23.740 18.868 -19.182 1.00 52.38 854 SER A C 1
ATOM 6236 O O . SER A 1 854 ? 24.495 19.389 -18.362 1.00 52.38 854 SER A O 1
ATOM 6238 N N . GLY A 1 855 ? 24.169 17.950 -20.057 1.00 59.16 855 GLY A N 1
ATOM 6239 C CA . GLY A 1 855 ? 25.558 17.458 -20.108 1.00 59.16 855 GLY A CA 1
ATOM 6240 C C . GLY A 1 855 ? 25.824 16.136 -19.370 1.00 59.16 855 GLY A C 1
ATOM 6241 O O . GLY A 1 855 ? 26.925 15.950 -18.860 1.00 59.16 855 GLY A O 1
ATOM 6242 N N . SER A 1 856 ? 24.827 15.251 -19.319 1.00 70.69 856 SER A N 1
ATOM 6243 C CA . SER A 1 856 ? 24.889 13.898 -18.742 1.00 70.69 856 SER A CA 1
ATOM 6244 C C . SER A 1 856 ? 25.831 12.930 -19.492 1.00 70.69 856 SER A C 1
ATOM 6246 O O . SER A 1 856 ? 26.042 13.050 -20.702 1.00 70.69 856 SER A O 1
ATOM 6248 N N . ASP A 1 857 ? 26.343 11.927 -18.764 1.00 81.00 857 ASP A N 1
ATOM 6249 C CA . ASP A 1 857 ? 27.063 10.753 -19.295 1.00 81.00 857 ASP A CA 1
ATOM 6250 C C . ASP A 1 857 ? 26.105 9.594 -19.685 1.00 81.00 857 ASP A C 1
ATOM 6252 O O . ASP A 1 857 ? 26.544 8.454 -19.847 1.00 81.00 857 ASP A O 1
ATOM 6256 N N . GLY A 1 858 ? 24.801 9.866 -19.807 1.00 87.56 858 GLY A N 1
ATOM 6257 C CA . GLY A 1 858 ? 23.727 8.891 -20.017 1.00 87.56 858 GLY A CA 1
ATOM 6258 C C . GLY A 1 858 ? 23.530 8.402 -21.456 1.00 87.56 858 GLY A C 1
ATOM 6259 O O . GLY A 1 858 ? 24.415 8.523 -22.308 1.00 87.56 858 GLY A O 1
ATOM 6260 N N . TYR A 1 859 ? 22.362 7.815 -21.718 1.00 94.19 859 TYR A N 1
ATOM 6261 C CA . TYR A 1 859 ? 22.086 6.965 -22.881 1.00 94.19 859 TYR A CA 1
ATOM 6262 C C . TYR A 1 859 ? 21.026 7.550 -23.820 1.00 94.19 859 TYR A C 1
ATOM 6264 O O . TYR A 1 859 ? 20.004 8.075 -23.389 1.00 94.19 859 TYR A O 1
ATOM 6272 N N . THR A 1 860 ? 21.196 7.351 -25.127 1.00 93.56 860 THR A N 1
ATOM 6273 C CA . THR A 1 860 ? 20.038 7.276 -26.037 1.00 93.56 860 THR A CA 1
ATOM 6274 C C . THR A 1 860 ? 19.277 5.957 -25.812 1.00 93.56 860 THR A C 1
ATOM 6276 O O . THR A 1 860 ? 19.897 4.970 -25.409 1.00 93.56 860 THR A O 1
ATOM 6279 N N . PRO A 1 861 ? 17.971 5.859 -26.131 1.00 91.62 861 PRO A N 1
ATOM 6280 C CA . PRO A 1 861 ? 17.228 4.600 -25.990 1.00 91.62 861 PRO A CA 1
ATOM 6281 C C . PRO A 1 861 ? 17.835 3.430 -26.774 1.00 91.62 861 PRO A C 1
ATOM 6283 O O . PRO A 1 861 ? 17.761 2.289 -26.334 1.00 91.62 861 PRO A O 1
ATOM 6286 N N . ALA A 1 862 ? 18.474 3.702 -27.918 1.00 92.94 862 ALA A N 1
ATOM 6287 C CA . ALA A 1 862 ? 19.187 2.684 -28.687 1.00 92.94 862 ALA A CA 1
ATOM 6288 C C . ALA A 1 862 ? 20.428 2.164 -27.938 1.00 92.94 862 ALA A C 1
ATOM 6290 O O . ALA A 1 862 ? 20.627 0.957 -27.849 1.00 92.94 862 ALA A O 1
ATOM 6291 N N . GLU A 1 863 ? 21.226 3.056 -27.340 1.00 95.56 863 GLU A N 1
ATOM 6292 C CA . GLU A 1 863 ? 22.376 2.668 -26.511 1.00 95.56 863 GLU A CA 1
ATOM 6293 C C . GLU A 1 863 ? 21.943 1.914 -25.241 1.00 95.56 863 GLU A C 1
ATOM 6295 O O . GLU A 1 863 ? 22.657 1.016 -24.798 1.00 95.56 863 GLU A O 1
ATOM 6300 N N . LEU A 1 864 ? 20.773 2.238 -24.673 1.00 95.31 864 LEU A N 1
ATOM 6301 C CA . LEU A 1 864 ? 20.188 1.517 -23.537 1.00 95.31 864 LEU A CA 1
ATOM 6302 C C . LEU A 1 864 ? 19.673 0.122 -23.935 1.00 95.31 864 LEU A C 1
ATOM 6304 O O . LEU A 1 864 ? 19.930 -0.859 -23.237 1.00 95.31 864 LEU A O 1
ATOM 6308 N N . ALA A 1 865 ? 18.996 0.015 -25.081 1.00 96.38 865 ALA A N 1
ATOM 6309 C CA . ALA A 1 865 ? 18.548 -1.258 -25.640 1.00 96.38 865 ALA A CA 1
ATOM 6310 C C . ALA A 1 865 ? 19.733 -2.190 -25.947 1.00 96.38 865 ALA A C 1
ATOM 6312 O O . ALA A 1 865 ? 19.681 -3.372 -25.609 1.00 96.38 865 ALA A O 1
ATOM 6313 N N . ASP A 1 866 ? 20.819 -1.661 -26.522 1.00 95.75 866 ASP A N 1
ATOM 6314 C CA . ASP A 1 866 ? 22.068 -2.403 -26.736 1.00 95.75 866 ASP A CA 1
ATOM 6315 C C . ASP A 1 866 ? 22.702 -2.827 -25.397 1.00 95.75 866 ASP A C 1
ATOM 6317 O O . ASP A 1 866 ? 23.141 -3.970 -25.249 1.00 95.75 866 ASP A O 1
ATOM 6321 N N . ARG A 1 867 ? 22.718 -1.929 -24.398 1.00 95.19 867 ARG A N 1
ATOM 6322 C CA . ARG A 1 867 ? 23.274 -2.173 -23.055 1.00 95.19 867 ARG A CA 1
ATOM 6323 C C . ARG A 1 867 ? 22.587 -3.336 -22.343 1.00 95.19 867 ARG A C 1
ATOM 6325 O O . ARG A 1 867 ? 23.272 -4.255 -21.898 1.00 95.19 867 ARG A O 1
ATOM 6332 N N . PHE A 1 868 ? 21.260 -3.315 -22.281 1.00 97.06 868 PHE A N 1
ATOM 6333 C CA . PHE A 1 868 ? 20.441 -4.372 -21.679 1.00 97.06 868 PHE A CA 1
ATOM 6334 C C . PHE A 1 868 ? 20.124 -5.524 -22.644 1.00 97.06 868 PHE A C 1
ATOM 6336 O O . PHE A 1 868 ? 19.292 -6.385 -22.350 1.00 97.06 868 PHE A O 1
ATOM 6343 N N . GLN A 1 869 ? 20.796 -5.571 -23.801 1.00 98.00 869 GLN A N 1
ATOM 6344 C CA . GLN A 1 869 ? 20.693 -6.643 -24.792 1.00 98.00 869 GLN A CA 1
ATOM 6345 C C . GLN A 1 869 ? 19.233 -6.959 -25.149 1.00 98.00 869 GLN A C 1
ATOM 6347 O O . GLN A 1 869 ? 18.805 -8.115 -25.093 1.00 98.00 869 GLN A O 1
ATOM 6352 N N . PHE A 1 870 ? 18.444 -5.928 -25.457 1.00 98.38 870 PHE A N 1
ATOM 6353 C CA . PHE A 1 870 ? 17.043 -6.072 -25.845 1.00 98.38 870 PHE A CA 1
ATOM 6354 C C . PHE A 1 870 ? 16.929 -6.951 -27.105 1.00 98.38 870 PHE A C 1
ATOM 6356 O O . PHE A 1 870 ? 17.777 -6.863 -27.995 1.00 98.38 870 PHE A O 1
ATOM 6363 N N . PRO A 1 871 ? 15.881 -7.784 -27.237 1.00 97.44 871 PRO A N 1
ATOM 6364 C CA . PRO A 1 871 ? 15.667 -8.560 -28.457 1.00 97.44 871 PRO A CA 1
ATOM 6365 C C . PRO A 1 871 ? 15.507 -7.677 -29.707 1.00 97.44 871 PRO A C 1
ATOM 6367 O O . PRO A 1 871 ? 14.945 -6.586 -29.620 1.00 97.44 871 PRO A O 1
ATOM 6370 N N . ASP A 1 872 ? 15.858 -8.207 -30.886 1.00 94.25 872 ASP A N 1
ATOM 6371 C CA . ASP A 1 872 ? 15.660 -7.576 -32.215 1.00 94.25 872 ASP A CA 1
ATOM 6372 C C . ASP A 1 872 ? 14.183 -7.268 -32.572 1.00 94.25 872 ASP A C 1
ATOM 6374 O O . ASP A 1 872 ? 13.883 -6.713 -33.630 1.00 94.25 872 ASP A O 1
ATOM 6378 N N . ALA A 1 873 ? 13.241 -7.674 -31.719 1.00 97.12 873 ALA A N 1
ATOM 6379 C CA . ALA A 1 873 ? 11.829 -7.327 -31.810 1.00 97.12 873 ALA A CA 1
ATOM 6380 C C . ALA A 1 873 ? 11.607 -5.812 -31.605 1.00 97.12 873 ALA A C 1
ATOM 6382 O O . ALA A 1 873 ? 12.420 -5.122 -30.998 1.00 97.12 873 ALA A O 1
ATOM 6383 N N . THR A 1 874 ? 10.481 -5.295 -32.093 1.00 96.75 874 THR A N 1
ATOM 6384 C CA . THR A 1 874 ? 10.150 -3.856 -32.131 1.00 96.75 874 THR A CA 1
ATOM 6385 C C . THR A 1 874 ? 8.894 -3.485 -31.336 1.00 96.75 874 THR A C 1
ATOM 6387 O O . THR A 1 874 ? 8.518 -2.317 -31.299 1.00 96.75 874 THR A O 1
ATOM 6390 N N . GLY A 1 875 ? 8.229 -4.462 -30.713 1.00 98.00 875 GLY A N 1
ATOM 6391 C CA . GLY A 1 875 ? 6.909 -4.303 -30.094 1.00 98.00 875 GLY A CA 1
ATOM 6392 C C . GLY A 1 875 ? 5.743 -4.399 -31.089 1.00 98.00 875 GLY A C 1
ATOM 6393 O O . GLY A 1 875 ? 4.609 -4.094 -30.730 1.00 98.00 875 GLY A O 1
ATOM 6394 N N . ALA A 1 876 ? 5.985 -4.817 -32.338 1.00 98.06 876 ALA A N 1
ATOM 6395 C CA . ALA A 1 876 ? 4.952 -4.819 -33.372 1.00 98.06 876 ALA A CA 1
ATOM 6396 C C . ALA A 1 876 ? 3.767 -5.727 -33.011 1.00 98.06 876 ALA A C 1
ATOM 6398 O O . ALA A 1 876 ? 3.929 -6.932 -32.801 1.00 98.06 876 ALA A O 1
ATOM 6399 N N . GLY A 1 877 ? 2.565 -5.146 -33.008 1.00 96.62 877 GLY A N 1
ATOM 6400 C CA . GLY A 1 877 ? 1.337 -5.842 -32.614 1.00 96.62 877 GLY A CA 1
ATOM 6401 C C . GLY A 1 877 ? 1.131 -5.942 -31.101 1.00 96.62 877 GLY A C 1
ATOM 6402 O O . GLY A 1 877 ? 0.394 -6.822 -30.662 1.00 96.62 877 GLY A O 1
ATOM 6403 N N . GLN A 1 878 ? 1.784 -5.080 -30.319 1.00 98.50 878 GLN A N 1
ATOM 6404 C CA . GLN A 1 878 ? 1.532 -4.903 -28.889 1.00 98.50 878 GLN A CA 1
ATOM 6405 C C . GLN A 1 878 ? 0.932 -3.531 -28.590 1.00 98.50 878 GLN A C 1
ATOM 6407 O O . GLN A 1 878 ? 1.234 -2.549 -29.278 1.00 98.50 878 GLN A O 1
ATOM 6412 N N . THR A 1 879 ? 0.132 -3.467 -27.530 1.00 98.69 879 THR A N 1
ATOM 6413 C CA . THR A 1 879 ? -0.408 -2.224 -26.975 1.00 98.69 879 THR A CA 1
ATOM 6414 C C . THR A 1 879 ? 0.129 -2.007 -25.558 1.00 98.69 879 THR A C 1
ATOM 6416 O O . THR A 1 879 ? -0.131 -2.813 -24.661 1.00 98.69 879 THR A O 1
ATOM 6419 N N . ILE A 1 880 ? 0.856 -0.905 -25.355 1.00 98.81 880 ILE A N 1
ATOM 6420 C CA . ILE A 1 880 ? 1.372 -0.462 -24.054 1.00 98.81 880 ILE A CA 1
ATOM 6421 C C . ILE A 1 880 ? 0.466 0.661 -23.539 1.00 98.81 880 ILE A C 1
ATOM 6423 O O . ILE A 1 880 ? 0.301 1.686 -24.203 1.00 98.81 880 ILE A O 1
ATOM 6427 N N . GLY A 1 881 ? -0.130 0.467 -22.366 1.00 98.38 881 GLY A N 1
ATOM 6428 C CA . GLY A 1 881 ? -0.787 1.534 -21.617 1.00 98.38 881 GLY A CA 1
ATOM 6429 C C . GLY A 1 881 ? 0.215 2.280 -20.745 1.00 98.38 881 GLY A C 1
ATOM 6430 O O . GLY A 1 881 ? 1.157 1.674 -20.238 1.00 98.38 881 GLY A O 1
ATOM 6431 N N . ILE A 1 882 ? -0.005 3.575 -20.567 1.00 97.75 882 ILE A N 1
ATOM 6432 C CA . ILE A 1 882 ? 0.779 4.466 -19.706 1.00 97.75 882 ILE A CA 1
ATOM 6433 C C . ILE A 1 882 ? -0.228 5.266 -18.871 1.00 97.75 882 ILE A C 1
ATOM 6435 O O . ILE A 1 882 ? -1.190 5.779 -19.447 1.00 97.75 882 ILE A O 1
ATOM 6439 N N . ILE A 1 883 ? -0.061 5.340 -17.549 1.00 93.62 883 ILE A N 1
ATOM 6440 C CA . ILE A 1 883 ? -0.934 6.128 -16.657 1.00 93.62 883 ILE A CA 1
ATOM 6441 C C . ILE A 1 883 ? -0.202 7.393 -16.216 1.00 93.62 883 ILE A C 1
ATOM 6443 O O . ILE A 1 883 ? 0.924 7.303 -15.746 1.00 93.62 883 ILE A O 1
ATOM 6447 N N . GLU A 1 884 ? -0.868 8.542 -16.350 1.00 88.38 884 GLU A N 1
ATOM 6448 C CA . GLU A 1 884 ? -0.276 9.876 -16.181 1.00 88.38 884 GLU A CA 1
ATOM 6449 C C . GLU A 1 884 ? -1.180 10.765 -15.317 1.00 88.38 884 GLU A C 1
ATOM 6451 O O . GLU A 1 884 ? -2.231 11.207 -15.784 1.00 88.38 884 GLU A O 1
ATOM 6456 N N . THR A 1 885 ? -0.807 11.066 -14.073 1.00 77.38 885 THR A N 1
ATOM 6457 C CA . THR A 1 885 ? -1.595 11.934 -13.169 1.00 77.38 885 THR A CA 1
ATOM 6458 C C . THR A 1 885 ? -1.332 13.430 -13.369 1.00 77.38 885 THR A C 1
ATOM 6460 O O . THR A 1 885 ? -2.145 14.265 -12.961 1.00 77.38 885 THR A O 1
ATOM 6463 N N . ALA A 1 886 ? -0.219 13.787 -14.021 1.00 71.56 886 ALA A N 1
ATOM 6464 C CA . ALA A 1 886 ? 0.263 15.164 -14.153 1.00 71.56 886 ALA A CA 1
ATOM 6465 C C . ALA A 1 886 ? 0.195 15.746 -15.584 1.00 71.56 886 ALA A C 1
ATOM 6467 O O . ALA A 1 886 ? 0.634 16.878 -15.808 1.00 71.56 886 ALA A O 1
ATOM 6468 N N . GLY A 1 887 ? -0.390 15.040 -16.564 1.00 78.00 887 GLY A N 1
ATOM 6469 C CA . GLY A 1 887 ? -0.377 15.498 -17.957 1.00 78.00 887 GLY A CA 1
ATOM 6470 C C . GLY A 1 887 ? -1.408 14.885 -18.908 1.00 78.00 887 GLY A C 1
ATOM 6471 O O . GLY A 1 887 ? -2.078 13.898 -18.625 1.00 78.00 887 GLY A O 1
ATOM 6472 N N . VAL A 1 888 ? -1.524 15.489 -20.096 1.00 86.25 888 VAL A N 1
ATOM 6473 C CA . VAL A 1 888 ? -2.259 14.940 -21.245 1.00 86.25 888 VAL A CA 1
ATOM 6474 C C . VAL A 1 888 ? -1.500 15.221 -22.543 1.00 86.25 888 VAL A C 1
ATOM 6476 O O . VAL A 1 888 ? -0.884 16.279 -22.697 1.00 86.25 888 VAL A O 1
ATOM 6479 N N . VAL A 1 889 ? -1.580 14.296 -23.506 1.00 91.94 889 VAL A N 1
ATOM 6480 C CA . VAL A 1 889 ? -0.918 14.413 -24.817 1.00 91.94 889 VAL A CA 1
ATOM 6481 C C . VAL A 1 889 ? -1.627 15.435 -25.719 1.00 91.94 889 VAL A C 1
ATOM 6483 O O . VAL A 1 889 ? -2.463 15.097 -26.572 1.00 91.94 889 VAL A O 1
ATOM 6486 N N . ASP A 1 890 ? -1.269 16.700 -25.523 1.00 91.31 890 ASP A N 1
ATOM 6487 C CA . ASP A 1 890 ? -1.756 17.851 -26.279 1.00 91.31 890 ASP A CA 1
ATOM 6488 C C . ASP A 1 890 ? -1.009 18.061 -27.619 1.00 91.31 890 ASP A C 1
ATOM 6490 O O . ASP A 1 890 ? -0.138 17.287 -28.028 1.00 91.31 890 ASP A O 1
ATOM 6494 N N . ASP A 1 891 ? -1.359 19.128 -28.341 1.00 93.44 891 ASP A N 1
ATOM 6495 C CA . ASP A 1 891 ? -0.715 19.482 -29.611 1.00 93.44 891 ASP A CA 1
ATOM 6496 C C . ASP A 1 891 ? 0.774 19.859 -29.461 1.00 93.44 891 ASP A C 1
ATOM 6498 O O . ASP A 1 891 ? 1.503 19.815 -30.457 1.00 93.44 891 ASP A O 1
ATOM 6502 N N . ALA A 1 892 ? 1.233 20.289 -28.278 1.00 92.94 892 ALA A N 1
ATOM 6503 C CA . ALA A 1 892 ? 2.636 20.597 -28.012 1.00 92.94 892 ALA A CA 1
ATOM 6504 C C . ALA A 1 892 ? 3.442 19.320 -27.777 1.00 92.94 892 ALA A C 1
ATOM 6506 O O . ALA A 1 892 ? 4.375 19.080 -28.544 1.00 92.94 892 ALA A O 1
ATOM 6507 N N . ALA A 1 893 ? 2.998 18.458 -26.860 1.00 94.69 893 ALA A N 1
ATOM 6508 C CA . ALA A 1 893 ? 3.589 17.143 -26.628 1.00 94.69 893 ALA A CA 1
ATOM 6509 C C . ALA A 1 893 ? 3.708 16.349 -27.941 1.00 94.69 893 ALA A C 1
ATOM 6511 O O . ALA A 1 893 ? 4.777 15.857 -28.291 1.00 94.69 893 ALA A O 1
ATOM 6512 N N . ARG A 1 894 ? 2.660 16.344 -28.782 1.00 96.06 894 ARG A N 1
ATOM 6513 C CA . ARG A 1 894 ? 2.710 15.686 -30.105 1.00 96.06 894 ARG A CA 1
ATOM 6514 C C . ARG A 1 894 ? 3.765 16.262 -31.053 1.00 96.06 894 ARG A C 1
ATOM 6516 O O . ARG A 1 894 ? 4.252 15.523 -31.905 1.00 96.06 894 ARG A O 1
ATOM 6523 N N . ARG A 1 895 ? 4.116 17.551 -30.983 1.00 96.56 895 ARG A N 1
ATOM 6524 C CA . ARG A 1 895 ? 5.204 18.121 -31.809 1.00 96.56 895 ARG A CA 1
ATOM 6525 C C . ARG A 1 895 ? 6.577 17.736 -31.275 1.00 96.56 895 ARG A C 1
ATOM 6527 O O . ARG A 1 895 ? 7.472 17.469 -32.079 1.00 96.56 895 ARG A O 1
ATOM 6534 N N . ASP A 1 896 ? 6.709 17.683 -29.960 1.00 97.00 896 ASP A N 1
ATOM 6535 C CA . ASP A 1 896 ? 7.952 17.341 -29.286 1.00 97.00 896 ASP A CA 1
ATOM 6536 C C . ASP A 1 896 ? 8.265 15.852 -29.501 1.00 97.00 896 ASP A C 1
ATOM 6538 O O . ASP A 1 896 ? 9.300 15.555 -30.092 1.00 97.00 896 ASP A O 1
ATOM 6542 N N . PHE A 1 897 ? 7.297 14.948 -29.303 1.00 97.75 897 PHE A N 1
ATOM 6543 C CA . PHE A 1 897 ? 7.399 13.528 -29.676 1.00 97.75 897 PHE A CA 1
ATOM 6544 C C . PHE A 1 897 ? 7.816 13.319 -31.140 1.00 97.75 897 PHE A C 1
ATOM 6546 O O . PHE A 1 897 ? 8.746 12.573 -31.442 1.00 97.75 897 PHE A O 1
ATOM 6553 N N . ASN A 1 898 ? 7.175 14.017 -32.086 1.00 97.62 898 ASN A N 1
ATOM 6554 C CA . ASN A 1 898 ? 7.562 13.931 -33.499 1.00 97.62 898 ASN A CA 1
ATOM 6555 C C . ASN A 1 898 ? 9.003 14.414 -33.750 1.00 97.62 898 ASN A C 1
ATOM 6557 O O . ASN A 1 898 ? 9.667 13.903 -34.654 1.00 97.62 898 ASN A O 1
ATOM 6561 N N . THR A 1 899 ? 9.487 15.386 -32.976 1.00 97.94 899 THR A N 1
ATOM 6562 C CA . THR A 1 899 ? 10.869 15.882 -33.042 1.00 97.94 899 THR A CA 1
ATOM 6563 C C . THR A 1 899 ? 11.835 14.862 -32.442 1.00 97.94 899 THR A C 1
ATOM 6565 O O . THR A 1 899 ? 12.847 14.546 -33.073 1.00 97.94 899 THR A O 1
ATOM 6568 N N . TYR A 1 900 ? 11.481 14.287 -31.292 1.00 98.00 900 TYR A N 1
ATOM 6569 C CA . TYR A 1 900 ? 12.225 13.245 -30.602 1.00 98.00 900 TYR A CA 1
ATOM 6570 C C . TYR A 1 900 ? 12.460 12.021 -31.481 1.00 98.00 900 TYR A C 1
ATOM 6572 O O . TYR A 1 900 ? 13.605 11.756 -31.855 1.00 98.00 900 TYR A O 1
ATOM 6580 N N . PHE A 1 901 ? 11.396 11.321 -31.890 1.00 98.06 901 PHE A N 1
ATOM 6581 C CA . PHE A 1 901 ? 11.519 10.084 -32.664 1.00 98.06 901 PHE A CA 1
ATOM 6582 C C . PHE A 1 901 ? 12.261 10.329 -33.982 1.00 98.06 901 PHE A C 1
ATOM 6584 O O . PHE A 1 901 ? 13.191 9.590 -34.305 1.00 98.06 901 PHE A O 1
ATOM 6591 N N . SER A 1 902 ? 11.979 11.445 -34.669 1.00 97.06 902 SER A N 1
ATOM 6592 C CA . SER A 1 902 ? 12.725 11.844 -35.872 1.00 97.06 902 SER A CA 1
ATOM 6593 C C . SER A 1 902 ? 14.224 12.048 -35.613 1.00 97.06 902 SER A C 1
ATOM 6595 O O . SER A 1 902 ? 15.039 11.715 -36.474 1.00 97.06 902 SER A O 1
ATOM 6597 N N . SER A 1 903 ? 14.610 12.589 -34.451 1.00 96.19 903 SER A N 1
ATOM 6598 C CA . SER A 1 903 ? 16.020 12.779 -34.075 1.00 96.19 903 SER A CA 1
ATOM 6599 C C . SER A 1 903 ? 16.730 11.469 -33.716 1.00 96.19 903 SER A C 1
ATOM 6601 O O . SER A 1 903 ? 17.905 11.320 -34.049 1.00 96.19 903 SER A O 1
ATOM 6603 N N . GLN A 1 904 ? 16.005 10.498 -33.145 1.00 94.88 904 GLN A N 1
ATOM 6604 C CA . GLN A 1 904 ? 16.492 9.132 -32.908 1.00 94.88 904 GLN A CA 1
ATOM 6605 C C . GLN A 1 904 ? 16.487 8.266 -34.187 1.00 94.88 904 GLN A C 1
ATOM 6607 O O . GLN A 1 904 ? 16.920 7.117 -34.164 1.00 94.88 904 GLN A O 1
ATOM 6612 N N . GLY A 1 905 ? 16.009 8.794 -35.322 1.00 95.25 905 GLY A N 1
ATOM 6613 C CA . GLY A 1 905 ? 15.901 8.059 -36.588 1.00 95.25 905 GLY A CA 1
ATOM 6614 C C . GLY A 1 905 ? 14.722 7.078 -36.654 1.00 95.25 905 GLY A C 1
ATOM 6615 O O . GLY A 1 905 ? 14.693 6.220 -37.537 1.00 95.25 905 GLY A O 1
ATOM 6616 N N . LEU A 1 906 ? 13.760 7.212 -35.741 1.00 96.06 906 LEU A N 1
ATOM 6617 C CA . LEU A 1 906 ? 12.560 6.391 -35.618 1.00 96.06 906 LEU A CA 1
ATOM 6618 C C . LEU A 1 906 ? 11.347 7.072 -36.270 1.00 96.06 906 LEU A C 1
ATOM 6620 O O . LEU A 1 906 ? 11.298 8.292 -36.442 1.00 96.06 906 LEU A O 1
ATOM 6624 N N . ALA A 1 907 ? 10.339 6.275 -36.619 1.00 95.75 907 ALA A N 1
ATOM 6625 C CA . ALA A 1 907 ? 9.000 6.799 -36.862 1.00 95.75 907 ALA A CA 1
ATOM 6626 C C . ALA A 1 907 ? 8.297 7.022 -35.514 1.00 95.75 907 ALA A C 1
ATOM 6628 O O . ALA A 1 907 ? 8.474 6.228 -34.596 1.00 95.75 907 ALA A O 1
ATOM 6629 N N . THR A 1 908 ? 7.487 8.075 -35.404 1.00 96.50 908 THR A N 1
ATOM 6630 C CA . THR A 1 908 ? 6.624 8.297 -34.235 1.00 96.50 908 THR A CA 1
ATOM 6631 C C . THR A 1 908 ? 5.638 7.129 -34.085 1.00 96.50 908 THR A C 1
ATOM 6633 O O . THR A 1 908 ? 4.892 6.877 -35.040 1.00 96.50 908 THR A O 1
ATOM 6636 N N . PRO A 1 909 ? 5.588 6.442 -32.925 1.00 96.19 909 PRO A N 1
ATOM 6637 C CA . PRO A 1 909 ? 4.605 5.393 -32.658 1.00 96.19 909 PRO A CA 1
ATOM 6638 C C . PRO A 1 909 ? 3.162 5.910 -32.715 1.00 96.19 909 PRO A C 1
ATOM 6640 O O . PRO A 1 909 ? 2.894 7.116 -32.721 1.00 96.19 909 PRO A O 1
ATOM 6643 N N . THR A 1 910 ? 2.190 4.996 -32.720 1.00 97.25 910 THR A N 1
ATOM 6644 C CA . THR A 1 910 ? 0.778 5.396 -32.612 1.00 97.25 910 THR A CA 1
ATOM 6645 C C . THR A 1 910 ? 0.475 5.773 -31.164 1.00 97.25 910 THR A C 1
ATOM 6647 O O . THR A 1 910 ? 0.350 4.887 -30.329 1.00 97.25 910 THR A O 1
ATOM 6650 N N . ILE A 1 911 ? 0.359 7.075 -30.878 1.00 97.38 911 ILE A N 1
ATOM 6651 C CA . ILE A 1 911 ? 0.092 7.611 -29.531 1.00 97.38 911 ILE A CA 1
ATOM 6652 C C . ILE A 1 911 ? -1.378 8.034 -29.417 1.00 97.38 911 ILE A C 1
ATOM 6654 O O . ILE A 1 911 ? -1.792 9.080 -29.940 1.00 97.38 911 ILE A O 1
ATOM 6658 N N . LEU A 1 912 ? -2.158 7.208 -28.725 1.00 96.12 912 LEU A N 1
ATOM 6659 C CA . LEU A 1 912 ? -3.562 7.426 -28.382 1.00 96.12 912 LEU A CA 1
ATOM 6660 C C . LEU A 1 912 ? -3.685 8.008 -26.968 1.00 96.12 912 LEU A C 1
ATOM 6662 O O . LEU A 1 912 ? -2.729 8.010 -26.193 1.00 96.12 912 LEU A O 1
ATOM 6666 N N . THR A 1 913 ? -4.856 8.552 -26.645 1.00 92.75 913 THR A N 1
ATOM 6667 C CA . THR A 1 913 ? -5.093 9.213 -25.355 1.00 92.75 913 THR A CA 1
ATOM 6668 C C . THR A 1 913 ? -6.521 8.964 -24.891 1.00 92.75 913 THR A C 1
ATOM 6670 O O . THR A 1 913 ? -7.463 9.154 -25.664 1.00 92.75 913 THR A O 1
ATOM 6673 N N . VAL A 1 914 ? -6.659 8.546 -23.638 1.00 90.19 914 VAL A N 1
ATOM 6674 C CA . VAL A 1 914 ? -7.907 8.292 -22.913 1.00 90.19 914 VAL A CA 1
ATOM 6675 C C . VAL A 1 914 ? -7.932 9.217 -21.688 1.00 90.19 914 VAL A C 1
ATOM 6677 O O . VAL A 1 914 ? -6.882 9.634 -21.203 1.00 90.19 914 VAL A O 1
ATOM 6680 N N . GLY A 1 915 ? -9.122 9.594 -21.218 1.00 83.31 915 GLY A N 1
ATOM 6681 C CA . GLY A 1 915 ? -9.280 10.595 -20.157 1.00 83.31 915 GLY A CA 1
ATOM 6682 C C . GLY A 1 915 ? -9.197 12.041 -20.663 1.00 83.31 915 GLY A C 1
ATOM 6683 O O . GLY A 1 915 ? -9.218 12.308 -21.868 1.00 83.31 915 GLY A O 1
ATOM 6684 N N . GLN A 1 916 ? -9.167 12.995 -19.732 1.00 75.06 916 GLN A N 1
ATOM 6685 C CA . GLN A 1 916 ? -9.031 14.439 -19.971 1.00 75.06 916 GLN A CA 1
ATOM 6686 C C . GLN A 1 916 ? -8.136 15.024 -18.871 1.00 75.06 916 GLN A C 1
ATOM 6688 O O . GLN A 1 916 ? -8.299 14.668 -17.711 1.00 75.06 916 GLN A O 1
ATOM 6693 N N . GLY A 1 917 ? -7.249 15.961 -19.208 1.00 76.06 917 GLY A N 1
ATOM 6694 C CA . GLY A 1 917 ? -6.317 16.562 -18.248 1.00 76.06 917 GLY A CA 1
ATOM 6695 C C . GLY A 1 917 ? -5.826 17.940 -18.688 1.00 76.06 917 GLY A C 1
ATOM 6696 O O . GLY A 1 917 ? -6.233 18.454 -19.735 1.00 76.06 917 GLY A O 1
ATOM 6697 N N . THR A 1 918 ? -4.951 18.555 -17.890 1.00 80.12 918 THR A N 1
ATOM 6698 C CA . THR A 1 918 ? -4.174 19.726 -18.326 1.00 80.12 918 THR A CA 1
ATOM 6699 C C . THR A 1 918 ? -2.924 19.285 -19.095 1.00 80.12 918 THR A C 1
ATOM 6701 O O . THR A 1 918 ? -2.434 18.187 -18.847 1.00 80.12 918 THR A O 1
ATOM 6704 N N . PRO A 1 919 ? -2.369 20.114 -20.002 1.00 84.19 919 PRO A N 1
ATOM 6705 C CA . PRO A 1 919 ? -1.034 19.871 -20.555 1.00 84.19 919 PRO A CA 1
ATOM 6706 C C . PRO A 1 919 ? -0.008 19.663 -19.433 1.00 84.19 919 PRO A C 1
ATOM 6708 O O . PRO A 1 919 ? -0.106 20.339 -18.406 1.00 84.19 919 PRO A O 1
ATOM 6711 N N . ALA A 1 920 ? 0.950 18.757 -19.643 1.00 84.25 920 ALA A N 1
ATOM 6712 C CA . ALA A 1 920 ? 1.957 18.413 -18.638 1.00 84.25 920 ALA A CA 1
ATOM 6713 C C . ALA A 1 920 ? 2.765 19.636 -18.176 1.00 84.25 920 ALA A C 1
ATOM 6715 O O . ALA A 1 920 ? 3.173 20.476 -18.989 1.00 84.25 920 ALA A O 1
ATOM 6716 N N . SER A 1 921 ? 2.980 19.736 -16.864 1.00 79.94 921 SER A N 1
ATOM 6717 C CA . SER A 1 921 ? 3.779 20.795 -16.230 1.00 79.94 921 SER A CA 1
ATOM 6718 C C . SER A 1 921 ? 5.261 20.447 -16.094 1.00 79.94 921 SER A C 1
ATOM 6720 O O . SER A 1 921 ? 6.099 21.351 -16.062 1.00 79.94 921 SER A O 1
ATOM 6722 N N . ASP A 1 922 ? 5.566 19.160 -16.038 1.00 83.50 922 ASP A N 1
ATOM 6723 C CA . ASP A 1 922 ? 6.858 18.515 -15.799 1.00 83.50 922 ASP A CA 1
ATOM 6724 C C . ASP A 1 922 ? 7.299 17.731 -17.053 1.00 83.50 922 ASP A C 1
ATOM 6726 O O . ASP A 1 922 ? 6.773 17.951 -18.152 1.00 83.50 922 ASP A O 1
ATOM 6730 N N . ASP A 1 923 ? 8.331 16.900 -16.903 1.00 88.56 923 ASP A N 1
ATOM 6731 C CA . ASP A 1 923 ? 8.908 16.082 -17.974 1.00 88.56 923 ASP A CA 1
ATOM 6732 C C . ASP A 1 923 ? 8.401 14.619 -17.963 1.00 88.56 923 ASP A C 1
ATOM 6734 O O . ASP A 1 923 ? 8.693 13.886 -18.903 1.00 88.56 923 ASP A O 1
ATOM 6738 N N . GLU A 1 924 ? 7.579 14.214 -16.983 1.00 90.31 924 GLU A N 1
ATOM 6739 C CA . GLU A 1 924 ? 7.166 12.814 -16.739 1.00 90.31 924 GLU A CA 1
ATOM 6740 C C . GLU A 1 924 ? 6.446 12.188 -17.945 1.00 90.31 924 GLU A C 1
ATOM 6742 O O . GLU A 1 924 ? 6.922 11.214 -18.528 1.00 90.31 924 GLU A O 1
ATOM 6747 N N . LEU A 1 925 ? 5.387 12.853 -18.428 1.00 93.06 925 LEU A N 1
ATOM 6748 C CA . LEU A 1 925 ? 4.652 12.466 -19.642 1.00 93.06 925 LEU A CA 1
ATOM 6749 C C . LEU A 1 925 ? 5.560 12.318 -20.869 1.00 93.06 925 LEU A C 1
ATOM 6751 O O . LEU A 1 925 ? 5.246 11.587 -21.814 1.00 93.06 925 LEU A O 1
ATOM 6755 N N . TYR A 1 926 ? 6.655 13.079 -20.908 1.00 95.31 926 TYR A N 1
ATOM 6756 C CA . TYR A 1 926 ? 7.601 12.993 -22.006 1.00 95.31 926 TYR A CA 1
ATOM 6757 C C . TYR A 1 926 ? 8.520 11.794 -21.823 1.00 95.31 926 TYR A C 1
ATOM 6759 O O . TYR A 1 926 ? 8.678 11.029 -22.770 1.00 95.31 926 TYR A O 1
ATOM 6767 N N . LEU A 1 927 ? 9.055 11.595 -20.618 1.00 95.25 927 LEU A N 1
ATOM 6768 C CA . LEU A 1 927 ? 9.882 10.452 -20.255 1.00 95.25 927 LEU A CA 1
ATOM 6769 C C . LEU A 1 927 ? 9.185 9.121 -20.561 1.00 95.25 927 LEU A C 1
ATOM 6771 O O . LEU A 1 927 ? 9.718 8.334 -21.346 1.00 95.25 927 LEU A O 1
ATOM 6775 N N . ASP A 1 928 ? 7.980 8.896 -20.039 1.00 95.81 928 ASP A N 1
ATOM 6776 C CA . ASP A 1 928 ? 7.269 7.623 -20.193 1.00 95.81 928 ASP A CA 1
ATOM 6777 C C . ASP A 1 928 ? 6.952 7.305 -21.663 1.00 95.81 928 ASP A C 1
ATOM 6779 O O . ASP A 1 928 ? 7.271 6.220 -22.169 1.00 95.81 928 ASP A O 1
ATOM 6783 N N . VAL A 1 929 ? 6.382 8.271 -22.394 1.00 97.50 929 VAL A N 1
ATOM 6784 C CA . VAL A 1 929 ? 5.999 8.097 -23.805 1.00 97.50 929 VAL A CA 1
ATOM 6785 C C . VAL A 1 929 ? 7.219 7.957 -24.720 1.00 97.50 929 VAL A C 1
ATOM 6787 O O . VAL A 1 929 ? 7.192 7.159 -25.665 1.00 97.50 929 VAL A O 1
ATOM 6790 N N . GLU A 1 930 ? 8.293 8.709 -24.475 1.00 97.81 930 GLU A N 1
ATOM 6791 C CA . GLU A 1 930 ? 9.499 8.673 -25.305 1.00 97.81 930 GLU A CA 1
ATOM 6792 C C . GLU A 1 930 ? 10.347 7.426 -25.046 1.00 97.81 930 GLU A C 1
ATOM 6794 O O . GLU A 1 930 ? 10.790 6.795 -26.011 1.00 97.81 930 GLU A O 1
ATOM 6799 N N . VAL A 1 931 ? 10.507 7.007 -23.786 1.00 97.88 931 VAL A N 1
ATOM 6800 C CA . VAL A 1 931 ? 11.232 5.779 -23.423 1.00 97.88 931 VAL A CA 1
ATOM 6801 C C . VAL A 1 931 ? 10.483 4.548 -23.924 1.00 97.88 931 VAL A C 1
ATOM 6803 O O . VAL A 1 931 ? 11.056 3.762 -24.685 1.00 97.88 931 VAL A O 1
ATOM 6806 N N . ALA A 1 932 ? 9.194 4.398 -23.592 1.00 98.25 932 ALA A N 1
ATOM 6807 C CA . ALA A 1 932 ? 8.399 3.262 -24.063 1.00 98.25 932 ALA A CA 1
ATOM 6808 C C . ALA A 1 932 ? 8.313 3.243 -25.598 1.00 98.25 932 ALA A C 1
ATOM 6810 O O . ALA A 1 932 ? 8.478 2.192 -26.220 1.00 98.25 932 ALA A O 1
ATOM 6811 N N . GLY A 1 933 ? 8.121 4.407 -26.226 1.00 98.06 933 GLY A N 1
ATOM 6812 C CA . GLY A 1 933 ? 8.019 4.536 -27.678 1.00 98.06 933 GLY A CA 1
ATOM 6813 C C . GLY A 1 933 ? 9.321 4.279 -28.431 1.00 98.06 933 GLY A C 1
ATOM 6814 O O . GLY A 1 933 ? 9.291 3.696 -29.510 1.00 98.06 933 GLY A O 1
ATOM 6815 N N . ALA A 1 934 ? 10.478 4.671 -27.895 1.00 98.00 934 ALA A N 1
ATOM 6816 C CA . ALA A 1 934 ? 11.755 4.433 -28.566 1.00 98.00 934 ALA A CA 1
ATOM 6817 C C . ALA A 1 934 ? 12.264 3.006 -28.337 1.00 98.00 934 ALA A C 1
ATOM 6819 O O . ALA A 1 934 ? 12.918 2.428 -29.210 1.00 98.00 934 ALA A O 1
ATOM 6820 N N . LEU A 1 935 ? 11.929 2.413 -27.188 1.00 98.25 935 LEU A N 1
ATOM 6821 C CA . LEU A 1 935 ? 12.226 1.018 -26.899 1.00 98.25 935 LEU A CA 1
ATOM 6822 C C . LEU A 1 935 ? 11.236 0.057 -27.571 1.00 98.25 935 LEU A C 1
ATOM 6824 O O . LEU A 1 935 ? 11.657 -1.040 -27.922 1.00 98.25 935 LEU A O 1
ATOM 6828 N N . ALA A 1 936 ? 9.991 0.441 -27.860 1.00 98.31 936 ALA A N 1
ATOM 6829 C CA . ALA A 1 936 ? 9.022 -0.372 -28.608 1.00 98.31 936 ALA A CA 1
ATOM 6830 C C . ALA A 1 936 ? 8.385 0.406 -29.789 1.00 98.31 936 ALA A C 1
ATOM 6832 O O . ALA A 1 936 ? 7.185 0.688 -29.773 1.00 98.31 936 ALA A O 1
ATOM 6833 N N . PRO A 1 937 ? 9.159 0.744 -30.843 1.00 97.50 937 PRO A N 1
ATOM 6834 C CA . PRO A 1 937 ? 8.740 1.690 -31.886 1.00 97.50 937 PRO A CA 1
ATOM 6835 C C . PRO A 1 937 ? 7.570 1.246 -32.775 1.00 97.50 937 PRO A C 1
ATOM 6837 O O . PRO A 1 937 ? 6.931 2.099 -33.389 1.00 97.50 937 PRO A O 1
ATOM 6840 N N . ASP A 1 938 ? 7.263 -0.054 -32.842 1.00 98.19 938 ASP A N 1
ATOM 6841 C CA . ASP A 1 938 ? 6.104 -0.575 -33.585 1.00 98.19 938 ASP A CA 1
ATOM 6842 C C . ASP A 1 938 ? 4.898 -0.906 -32.672 1.00 98.19 938 ASP A C 1
ATOM 6844 O O . ASP A 1 938 ? 3.890 -1.443 -33.149 1.00 98.19 938 ASP A O 1
ATOM 6848 N N . ALA A 1 939 ? 4.980 -0.612 -31.369 1.00 98.50 939 ALA A N 1
ATOM 6849 C CA . ALA A 1 939 ? 3.854 -0.748 -30.446 1.00 98.50 939 ALA A CA 1
ATOM 6850 C C . ALA A 1 939 ? 2.853 0.417 -30.587 1.00 98.50 939 ALA A C 1
ATOM 6852 O O . ALA A 1 939 ? 3.174 1.513 -31.053 1.00 98.50 939 ALA A O 1
ATOM 6853 N N . THR A 1 940 ? 1.612 0.185 -30.157 1.00 98.69 940 THR A N 1
ATOM 6854 C CA . THR A 1 940 ? 0.640 1.263 -29.925 1.00 98.69 940 THR A CA 1
ATOM 6855 C C . THR A 1 940 ? 0.746 1.717 -28.476 1.00 98.69 940 THR A C 1
ATOM 6857 O O . THR A 1 940 ? 0.660 0.890 -27.572 1.00 98.69 940 THR A O 1
ATOM 6860 N N . LEU A 1 941 ? 0.918 3.019 -28.255 1.00 98.69 941 LEU A N 1
ATOM 6861 C CA . LEU A 1 941 ? 0.936 3.626 -26.926 1.00 98.69 941 LEU A CA 1
ATOM 6862 C C . LEU A 1 941 ? -0.437 4.229 -26.628 1.00 98.69 941 LEU A C 1
ATOM 6864 O O . LEU A 1 941 ? -0.996 4.948 -27.462 1.00 98.69 941 LEU A O 1
ATOM 6868 N N . VAL A 1 942 ? -0.978 3.961 -25.443 1.00 98.25 942 VAL A N 1
ATOM 6869 C CA . VAL A 1 942 ? -2.256 4.518 -24.983 1.00 98.25 942 VAL A CA 1
ATOM 6870 C C . VAL A 1 942 ? -2.034 5.209 -23.649 1.00 98.25 942 VAL A C 1
ATOM 6872 O O . VAL A 1 942 ? -1.824 4.555 -22.633 1.00 98.25 942 VAL A O 1
ATOM 6875 N N . VAL A 1 943 ? -2.068 6.538 -23.669 1.00 96.00 943 VAL A N 1
ATOM 6876 C CA . VAL A 1 943 ? -1.900 7.356 -22.467 1.00 96.00 943 VAL A CA 1
ATOM 6877 C C . VAL A 1 943 ? -3.253 7.558 -21.790 1.00 96.00 943 VAL A C 1
ATOM 6879 O O . VAL A 1 943 ? -4.155 8.149 -22.386 1.00 96.00 943 VAL A O 1
ATOM 6882 N N . TYR A 1 944 ? -3.390 7.088 -20.556 1.00 93.62 944 TYR A N 1
ATOM 6883 C CA . TYR A 1 944 ? -4.552 7.280 -19.695 1.00 93.62 944 TYR A CA 1
ATOM 6884 C C . TYR A 1 944 ? -4.267 8.462 -18.768 1.00 93.62 944 TYR A C 1
ATOM 6886 O O . TYR A 1 944 ? -3.550 8.330 -17.778 1.00 93.62 944 TYR A O 1
ATOM 6894 N N . ALA A 1 945 ? -4.808 9.629 -19.124 1.00 86.31 945 ALA A N 1
ATOM 6895 C CA . ALA A 1 945 ? -4.691 10.835 -18.313 1.00 86.31 945 ALA A CA 1
ATOM 6896 C C . ALA A 1 945 ? -5.569 10.692 -17.064 1.00 86.31 945 ALA A C 1
ATOM 6898 O O . ALA A 1 945 ? -6.802 10.739 -17.153 1.00 86.31 945 ALA A O 1
ATOM 6899 N N . ALA A 1 946 ? -4.913 10.500 -15.926 1.00 75.56 946 ALA A N 1
ATOM 6900 C CA . ALA A 1 946 ? -5.520 10.326 -14.626 1.00 75.56 946 ALA A CA 1
ATOM 6901 C C . ALA A 1 946 ? -5.800 11.670 -13.950 1.00 75.56 946 ALA A C 1
ATOM 6903 O O . ALA A 1 946 ? -5.101 12.665 -14.145 1.00 75.56 946 ALA A O 1
ATOM 6904 N N . GLY A 1 947 ? -6.841 11.691 -13.120 1.00 68.06 947 GLY A N 1
ATOM 6905 C CA . GLY A 1 947 ? -7.033 12.777 -12.167 1.00 68.06 947 GLY A CA 1
ATOM 6906 C C . GLY A 1 947 ? -6.123 12.597 -10.951 1.00 68.06 947 GLY A C 1
ATOM 6907 O O . GLY A 1 947 ? -5.838 11.472 -10.545 1.00 68.06 947 GLY A O 1
ATOM 6908 N N . GLY A 1 948 ? -5.702 13.706 -10.350 1.00 71.62 948 GLY A N 1
ATOM 6909 C CA . GLY A 1 948 ? -4.906 13.693 -9.131 1.00 71.62 948 GLY A CA 1
ATOM 6910 C C . GLY A 1 948 ? -5.731 13.268 -7.910 1.00 71.62 948 GLY A C 1
ATOM 6911 O O . GLY A 1 948 ? -6.899 13.641 -7.772 1.00 71.62 948 GLY A O 1
ATOM 6912 N N . GLY A 1 949 ? -5.091 12.512 -7.019 1.00 82.88 949 GLY A N 1
ATOM 6913 C CA . GLY A 1 949 ? -5.694 11.920 -5.824 1.00 82.88 949 GLY A CA 1
ATOM 6914 C C . GLY A 1 949 ? -6.089 10.451 -6.001 1.00 82.88 949 GLY A C 1
ATOM 6915 O O . GLY A 1 949 ? -6.491 10.012 -7.080 1.00 82.88 949 GLY A O 1
ATOM 6916 N N . ALA A 1 950 ? -5.985 9.685 -4.913 1.00 89.31 950 ALA A N 1
ATOM 6917 C CA . ALA A 1 950 ? -6.072 8.223 -4.900 1.00 89.31 950 ALA A CA 1
ATOM 6918 C C . ALA A 1 950 ? -7.301 7.657 -5.643 1.00 89.31 950 ALA A C 1
ATOM 6920 O O . ALA A 1 950 ? -7.170 6.739 -6.450 1.00 89.31 950 ALA A O 1
ATOM 6921 N N . GLY A 1 951 ? -8.492 8.232 -5.441 1.00 91.75 951 GLY A N 1
ATOM 6922 C CA . GLY A 1 951 ? -9.716 7.756 -6.095 1.00 91.75 951 GLY A CA 1
ATOM 6923 C C . GLY A 1 951 ? -9.692 7.854 -7.625 1.00 91.75 951 GLY A C 1
ATOM 6924 O O . GLY A 1 951 ? -10.138 6.927 -8.300 1.00 91.75 951 GLY A O 1
ATOM 6925 N N . ASN A 1 952 ? -9.151 8.942 -8.183 1.00 88.56 952 ASN A N 1
ATOM 6926 C CA . ASN A 1 952 ? -9.045 9.119 -9.634 1.00 88.56 952 ASN A CA 1
ATOM 6927 C C . ASN A 1 952 ? -7.873 8.330 -10.234 1.00 88.56 952 ASN A C 1
ATOM 6929 O O . ASN A 1 952 ? -7.967 7.870 -11.373 1.00 88.56 952 ASN A O 1
ATOM 6933 N N . PHE A 1 953 ? -6.801 8.120 -9.469 1.00 89.94 953 PHE A N 1
ATOM 6934 C CA . PHE A 1 953 ? -5.718 7.221 -9.861 1.00 89.94 953 PHE A CA 1
ATOM 6935 C C . PHE A 1 953 ? -6.224 5.772 -9.982 1.00 89.94 953 PHE A C 1
ATOM 6937 O O . PHE A 1 953 ? -6.020 5.136 -11.015 1.00 89.94 953 PHE A O 1
ATOM 6944 N N . PHE A 1 954 ? -7.005 5.290 -9.006 1.00 93.56 954 PHE A N 1
ATOM 6945 C CA . PHE A 1 954 ? -7.699 3.998 -9.087 1.00 93.56 954 PHE A CA 1
ATOM 6946 C C . PHE A 1 954 ? -8.680 3.906 -10.273 1.00 93.56 954 PHE A C 1
ATOM 6948 O O . PHE A 1 954 ? -8.653 2.910 -10.996 1.00 93.56 954 PHE A O 1
ATOM 6955 N N . GLU A 1 955 ? -9.508 4.936 -10.501 1.00 92.00 955 GLU A N 1
ATOM 6956 C CA . GLU A 1 955 ? -10.430 5.017 -11.653 1.00 92.00 955 GLU A CA 1
ATOM 6957 C C . GLU A 1 955 ? -9.669 4.801 -12.977 1.00 92.00 955 GLU A C 1
ATOM 6959 O O . GLU A 1 955 ? -10.075 4.001 -13.816 1.00 92.00 955 GLU A O 1
ATOM 6964 N N . SER A 1 956 ? -8.494 5.423 -13.104 1.00 91.38 956 SER A N 1
ATOM 6965 C CA . SER A 1 956 ? -7.646 5.363 -14.303 1.00 91.38 956 SER A CA 1
ATOM 6966 C C . SER A 1 956 ? -6.946 4.013 -14.489 1.00 91.38 956 SER A C 1
ATOM 6968 O O . SER A 1 956 ? -6.801 3.543 -15.619 1.00 91.38 956 SER A O 1
ATOM 6970 N N . ILE A 1 957 ? -6.549 3.354 -13.392 1.00 93.88 957 ILE A N 1
ATOM 6971 C CA . ILE A 1 957 ? -6.029 1.978 -13.422 1.00 93.88 957 ILE A CA 1
ATOM 6972 C C . ILE A 1 957 ? -7.123 1.019 -13.910 1.00 93.88 957 ILE A C 1
ATOM 6974 O O . ILE A 1 957 ? -6.862 0.206 -14.799 1.00 93.88 957 ILE A O 1
ATOM 6978 N N . GLN A 1 958 ? -8.349 1.129 -13.384 1.00 94.69 958 GLN A N 1
ATOM 6979 C CA . GLN A 1 958 ? -9.471 0.295 -13.825 1.00 94.69 958 GLN A CA 1
ATOM 6980 C C . GLN A 1 958 ? -9.822 0.542 -15.300 1.00 94.69 958 GLN A C 1
ATOM 6982 O O . GLN A 1 958 ? -9.960 -0.427 -16.050 1.00 94.69 958 GLN A O 1
ATOM 6987 N N . ASP A 1 959 ? -9.887 1.801 -15.745 1.00 92.81 959 ASP A N 1
ATOM 6988 C CA . ASP A 1 959 ? -10.124 2.152 -17.151 1.00 92.81 959 ASP A CA 1
ATOM 6989 C C . ASP A 1 959 ? -9.066 1.529 -18.083 1.00 92.81 959 ASP A C 1
ATOM 6991 O O . ASP A 1 959 ? -9.416 0.915 -19.094 1.00 92.81 959 ASP A O 1
ATOM 6995 N N . ALA A 1 960 ? -7.778 1.615 -17.728 1.00 95.25 960 ALA A N 1
ATOM 6996 C CA . ALA A 1 960 ? -6.682 1.033 -18.506 1.00 95.25 960 ALA A CA 1
ATOM 6997 C C . ALA A 1 960 ? -6.744 -0.505 -18.555 1.00 95.25 960 ALA A C 1
ATOM 6999 O O . ALA A 1 960 ? -6.674 -1.126 -19.625 1.00 95.25 960 ALA A O 1
ATOM 7000 N N . VAL A 1 961 ? -6.920 -1.144 -17.396 1.00 95.62 961 VAL A N 1
ATOM 7001 C CA . VAL A 1 961 ? -6.999 -2.605 -17.279 1.00 95.62 961 VAL A CA 1
ATOM 7002 C C . VAL A 1 961 ? -8.194 -3.151 -18.066 1.00 95.62 961 VAL A C 1
ATOM 7004 O O . VAL A 1 961 ? -8.039 -4.131 -18.799 1.00 95.62 961 VAL A O 1
ATOM 7007 N N . HIS A 1 962 ? -9.351 -2.485 -18.036 1.00 95.81 962 HIS A N 1
ATOM 7008 C CA . HIS A 1 962 ? -10.588 -2.952 -18.681 1.00 95.81 962 HIS A CA 1
ATOM 7009 C C . HIS A 1 962 ? -10.846 -2.406 -20.094 1.00 95.81 962 HIS A C 1
ATOM 7011 O O . HIS A 1 962 ? -11.854 -2.767 -20.703 1.00 95.81 962 HIS A O 1
ATOM 7017 N N . ASP A 1 963 ? -9.917 -1.644 -20.685 1.00 95.50 963 ASP A N 1
ATOM 7018 C CA . ASP A 1 963 ? -10.086 -1.057 -22.024 1.00 95.50 963 ASP A CA 1
ATOM 7019 C C . ASP A 1 963 ? -10.248 -2.108 -23.144 1.00 95.50 963 ASP A C 1
ATOM 7021 O O . ASP A 1 963 ? -9.290 -2.634 -23.725 1.00 95.50 963 ASP A O 1
ATOM 7025 N N . ALA A 1 964 ? -11.502 -2.399 -23.490 1.00 93.00 964 ALA A N 1
ATOM 7026 C CA . ALA A 1 964 ? -11.865 -3.323 -24.558 1.00 93.00 964 ALA A CA 1
ATOM 7027 C C . ALA A 1 964 ? -11.694 -2.734 -25.974 1.00 93.00 964 ALA A C 1
ATOM 7029 O O . ALA A 1 964 ? -11.796 -3.483 -26.951 1.00 93.00 964 ALA A O 1
ATOM 7030 N N . SER A 1 965 ? -11.436 -1.428 -26.107 1.00 94.12 965 SER A N 1
ATOM 7031 C CA . SER A 1 965 ? -11.220 -0.759 -27.397 1.00 94.12 965 SER A CA 1
ATOM 7032 C C . SER A 1 965 ? -9.769 -0.884 -27.852 1.00 94.12 965 SER A C 1
ATOM 7034 O O . SER A 1 965 ? -9.524 -1.208 -29.015 1.00 94.12 965 SER A O 1
ATOM 7036 N N . HIS A 1 966 ? -8.821 -0.665 -26.938 1.00 94.88 966 HIS A N 1
ATOM 7037 C CA . HIS A 1 966 ? -7.386 -0.691 -27.230 1.00 94.88 966 HIS A CA 1
ATOM 7038 C C . HIS A 1 966 ? -6.702 -2.007 -26.840 1.00 94.88 966 HIS A C 1
ATOM 7040 O O . HIS A 1 966 ? -5.739 -2.396 -27.498 1.00 94.88 966 HIS A O 1
ATOM 7046 N N . LYS A 1 967 ? -7.236 -2.721 -25.836 1.00 94.12 967 LYS A N 1
ATOM 7047 C CA . LYS A 1 967 ? -6.785 -4.050 -25.389 1.00 94.12 967 LYS A CA 1
ATOM 7048 C C . LYS A 1 967 ? -5.290 -4.090 -25.061 1.00 94.12 967 LYS A C 1
ATOM 7050 O O . LYS A 1 967 ? -4.506 -4.670 -25.802 1.00 94.12 967 LYS A O 1
ATOM 7055 N N . LEU A 1 968 ? -4.919 -3.483 -23.933 1.00 96.31 968 LEU A N 1
ATOM 7056 C CA . LEU A 1 968 ? -3.536 -3.472 -23.447 1.00 96.31 968 LEU A CA 1
ATOM 7057 C C . LEU A 1 968 ? -2.971 -4.887 -23.269 1.00 96.31 968 LEU A C 1
ATOM 7059 O O . LEU A 1 968 ? -3.679 -5.759 -22.752 1.00 96.31 968 LEU A O 1
ATOM 7063 N N . ASP A 1 969 ? -1.697 -5.047 -23.629 1.00 98.25 969 ASP A N 1
ATOM 7064 C CA . ASP A 1 969 ? -0.841 -6.207 -23.347 1.00 98.25 969 ASP A CA 1
ATOM 7065 C C . ASP A 1 969 ? 0.131 -5.927 -22.188 1.00 98.25 969 ASP A C 1
ATOM 7067 O O . ASP A 1 969 ? 0.532 -6.835 -21.456 1.00 98.25 969 ASP A O 1
ATOM 7071 N N . VAL A 1 970 ? 0.518 -4.658 -22.031 1.00 98.75 970 VAL A N 1
ATOM 7072 C CA . VAL A 1 970 ? 1.466 -4.160 -21.028 1.00 98.75 970 VAL A CA 1
ATOM 7073 C C . VAL A 1 970 ? 0.949 -2.829 -20.472 1.00 98.75 970 VAL A C 1
ATOM 7075 O O . VAL A 1 970 ? 0.304 -2.073 -21.197 1.00 98.75 970 VAL A O 1
ATOM 7078 N N . LEU A 1 971 ? 1.230 -2.539 -19.204 1.00 98.69 971 LEU A N 1
ATOM 7079 C CA . LEU A 1 971 ? 0.890 -1.300 -18.508 1.00 98.69 971 LEU A CA 1
ATOM 7080 C C . LEU A 1 971 ? 2.133 -0.768 -17.774 1.00 98.69 971 LEU A C 1
ATOM 7082 O O . LEU A 1 971 ? 2.724 -1.499 -16.979 1.00 98.69 971 LEU A O 1
ATOM 7086 N N . SER A 1 972 ? 2.517 0.477 -18.060 1.00 98.50 972 SER A N 1
ATOM 7087 C CA . SER A 1 972 ? 3.527 1.258 -17.332 1.00 98.50 972 SER A CA 1
ATOM 7088 C C . SER A 1 972 ? 2.830 2.227 -16.381 1.00 98.50 972 SER A C 1
ATOM 7090 O O . SER A 1 972 ? 1.825 2.838 -16.757 1.00 98.50 972 SER A O 1
ATOM 7092 N N . ILE A 1 973 ? 3.344 2.350 -15.157 1.00 96.69 973 ILE A N 1
ATOM 7093 C CA . ILE A 1 973 ? 2.870 3.312 -14.158 1.00 96.69 973 ILE A CA 1
ATOM 7094 C C . ILE A 1 973 ? 4.085 3.906 -13.440 1.00 96.69 973 ILE A C 1
ATOM 7096 O O . ILE A 1 973 ? 4.660 3.257 -12.566 1.00 96.69 973 ILE A O 1
ATOM 7100 N N . SER A 1 974 ? 4.466 5.126 -13.802 1.00 93.12 974 SER A N 1
ATOM 7101 C CA . SER A 1 974 ? 5.574 5.841 -13.153 1.00 93.12 974 SER A CA 1
ATOM 7102 C C . SER A 1 974 ? 5.120 6.699 -11.957 1.00 93.12 974 SER A C 1
ATOM 7104 O O . SER A 1 974 ? 5.922 7.022 -11.083 1.00 93.12 974 SER A O 1
ATOM 7106 N N . ASP A 1 975 ? 3.812 6.945 -11.834 1.00 86.69 975 ASP A N 1
ATOM 7107 C CA . ASP A 1 975 ? 3.181 7.621 -10.695 1.00 86.69 975 ASP A CA 1
ATOM 7108 C C . ASP A 1 975 ? 2.991 6.736 -9.449 1.00 86.69 975 ASP A C 1
ATOM 7110 O O . ASP A 1 975 ? 2.640 5.553 -9.535 1.00 86.69 975 ASP A O 1
ATOM 7114 N N . SER A 1 976 ? 3.116 7.346 -8.264 1.00 89.12 976 SER A N 1
ATOM 7115 C CA . SER A 1 976 ? 2.962 6.659 -6.979 1.00 89.12 976 SER A CA 1
ATOM 7116 C C . SER A 1 976 ? 2.407 7.536 -5.849 1.00 89.12 976 SER A C 1
ATOM 7118 O O . SER A 1 976 ? 2.500 8.765 -5.855 1.00 89.12 976 SER A O 1
ATOM 7120 N N . ILE A 1 977 ? 1.841 6.882 -4.832 1.00 89.31 977 ILE A N 1
ATOM 7121 C CA . ILE A 1 977 ? 1.439 7.486 -3.555 1.00 89.31 977 ILE A CA 1
ATOM 7122 C C . ILE A 1 977 ? 2.091 6.668 -2.426 1.00 89.31 977 ILE A C 1
ATOM 7124 O O . ILE A 1 977 ? 2.033 5.438 -2.480 1.00 89.31 977 ILE A O 1
ATOM 7128 N N . PRO A 1 978 ? 2.690 7.285 -1.388 1.00 91.12 978 PRO A N 1
ATOM 7129 C CA . PRO A 1 978 ? 3.262 6.541 -0.267 1.00 91.12 978 PRO A CA 1
ATOM 7130 C C . PRO A 1 978 ? 2.232 5.609 0.385 1.00 91.12 978 PRO A C 1
ATOM 7132 O O . PRO A 1 978 ? 1.127 6.040 0.717 1.00 91.12 978 PRO A O 1
ATOM 7135 N N . GLU A 1 979 ? 2.603 4.346 0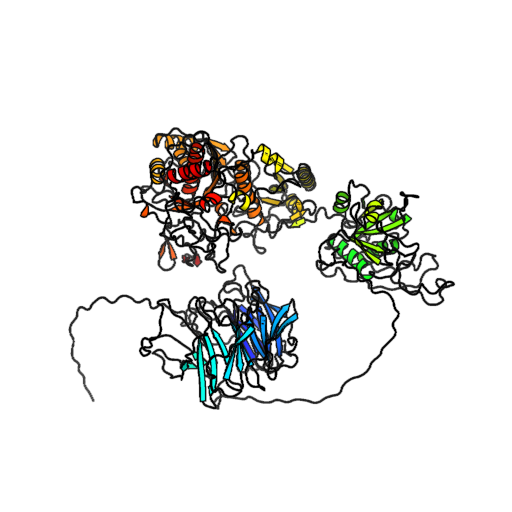.618 1.00 93.50 979 GLU A N 1
ATOM 7136 C CA . GLU A 1 979 ? 1.746 3.367 1.297 1.00 93.50 979 GLU A CA 1
ATOM 7137 C C . GLU A 1 979 ? 1.179 3.878 2.640 1.00 93.50 979 GLU A C 1
ATOM 7139 O O . GLU A 1 979 ? -0.032 3.748 2.828 1.00 93.50 979 GLU A O 1
ATOM 7144 N N . PRO A 1 980 ? 1.953 4.530 3.542 1.00 90.44 980 PRO A N 1
ATOM 7145 C CA . PRO A 1 980 ? 1.415 5.023 4.814 1.00 90.44 980 PRO A CA 1
ATOM 7146 C C . PRO A 1 980 ? 0.390 6.160 4.684 1.00 90.44 980 PRO A C 1
ATOM 7148 O O . PRO A 1 980 ? -0.172 6.562 5.697 1.00 90.44 980 PRO A O 1
ATOM 7151 N N . TYR A 1 981 ? 0.146 6.718 3.491 1.00 90.88 981 TYR A N 1
ATOM 7152 C CA . TYR A 1 981 ? -0.863 7.770 3.283 1.00 90.88 981 TYR A CA 1
ATOM 7153 C C . TYR A 1 981 ? -2.220 7.225 2.815 1.00 90.88 981 TYR A C 1
ATOM 7155 O O . TYR A 1 981 ? -3.204 7.970 2.786 1.00 90.88 981 TYR A O 1
ATOM 7163 N N . LEU A 1 982 ? -2.283 5.938 2.467 1.00 92.50 982 LEU A N 1
ATOM 7164 C CA . LEU A 1 982 ? -3.453 5.273 1.904 1.00 92.50 982 LEU A CA 1
ATOM 7165 C C . LEU A 1 982 ? -4.139 4.392 2.950 1.00 92.50 982 LEU A C 1
ATOM 7167 O O . LEU A 1 982 ? -3.486 3.698 3.726 1.00 92.50 982 LEU A O 1
ATOM 7171 N N . SER A 1 983 ? -5.472 4.388 2.964 1.00 93.50 983 SER A N 1
ATOM 7172 C CA . SER A 1 983 ? -6.221 3.505 3.862 1.00 93.50 983 SER A CA 1
ATOM 7173 C C . SER A 1 983 ? -6.118 2.040 3.422 1.00 93.50 983 SER A C 1
ATOM 7175 O O . SER A 1 983 ? -6.026 1.741 2.228 1.00 93.50 983 SER A O 1
ATOM 7177 N N . SER A 1 984 ? -6.177 1.104 4.374 1.00 94.50 984 SER A N 1
ATOM 7178 C CA . SER A 1 984 ? -6.141 -0.339 4.091 1.00 94.50 984 SER A CA 1
ATOM 7179 C C . SER A 1 984 ? -7.236 -0.768 3.105 1.00 94.50 984 SER A C 1
ATOM 7181 O O . SER A 1 984 ? -6.971 -1.556 2.202 1.00 94.50 984 SER A O 1
ATOM 7183 N N . MET A 1 985 ? -8.434 -0.175 3.205 1.00 94.31 985 MET A N 1
ATOM 7184 C CA . MET A 1 985 ? -9.521 -0.345 2.231 1.00 94.31 985 MET A CA 1
ATOM 7185 C C . MET A 1 985 ? -9.082 0.039 0.812 1.00 94.31 985 MET A C 1
ATOM 7187 O O . MET A 1 985 ? -9.356 -0.701 -0.132 1.00 94.31 985 MET A O 1
ATOM 7191 N N . TYR A 1 986 ? -8.414 1.187 0.643 1.00 95.62 986 TYR A N 1
ATOM 7192 C CA . TYR A 1 986 ? -7.918 1.606 -0.667 1.00 95.62 986 TYR A CA 1
ATOM 7193 C C . TYR A 1 986 ? -6.864 0.629 -1.189 1.00 95.62 986 TYR A C 1
ATOM 7195 O O . TYR A 1 986 ? -6.989 0.163 -2.318 1.00 95.62 986 TYR A O 1
ATOM 7203 N N . LEU A 1 987 ? -5.869 0.278 -0.370 1.00 96.44 987 LEU A N 1
ATOM 7204 C CA . LEU A 1 987 ? -4.790 -0.635 -0.755 1.00 96.44 987 LEU A CA 1
ATOM 7205 C C . LEU A 1 987 ? -5.336 -2.007 -1.186 1.00 96.44 987 LEU A C 1
ATOM 7207 O O . LEU A 1 987 ? -4.969 -2.506 -2.250 1.00 96.44 987 LEU A O 1
ATOM 7211 N N . ASP A 1 988 ? -6.273 -2.584 -0.431 1.00 92.38 988 ASP A N 1
ATOM 7212 C CA . ASP A 1 988 ? -6.885 -3.879 -0.753 1.00 92.38 988 ASP A CA 1
ATOM 7213 C C . ASP A 1 988 ? -7.764 -3.844 -2.009 1.00 92.38 988 ASP A C 1
ATOM 7215 O O . ASP A 1 988 ? -7.756 -4.794 -2.798 1.00 92.38 988 ASP A O 1
ATOM 7219 N N . VAL A 1 989 ? -8.532 -2.771 -2.214 1.00 92.06 989 VAL A N 1
ATOM 7220 C CA . VAL A 1 989 ? -9.407 -2.624 -3.388 1.00 92.06 989 VAL A CA 1
ATOM 7221 C C . VAL A 1 989 ? -8.598 -2.289 -4.643 1.00 92.06 989 VAL A C 1
ATOM 7223 O O . VAL A 1 989 ? -8.828 -2.896 -5.688 1.00 92.06 989 VAL A O 1
ATOM 7226 N N . ALA A 1 990 ? -7.618 -1.390 -4.552 1.00 94.19 990 ALA A N 1
ATOM 7227 C CA . ALA A 1 990 ? -6.781 -0.992 -5.678 1.00 94.19 990 ALA A CA 1
ATOM 7228 C C . ALA A 1 990 ? -5.808 -2.103 -6.102 1.00 94.19 990 ALA A C 1
ATOM 7230 O O . ALA A 1 990 ? -5.639 -2.346 -7.293 1.00 94.19 990 ALA A O 1
ATOM 7231 N N . SER A 1 991 ? -5.237 -2.858 -5.156 1.00 94.69 991 SER A N 1
ATOM 7232 C CA . SER A 1 991 ? -4.362 -3.999 -5.468 1.00 94.69 991 SER A CA 1
ATOM 7233 C C . SER A 1 991 ? -5.092 -5.111 -6.242 1.00 94.69 991 SER A C 1
ATOM 7235 O O . SER A 1 991 ? -4.477 -5.822 -7.042 1.00 94.69 991 SER A O 1
ATOM 7237 N N . ARG A 1 992 ? -6.424 -5.228 -6.098 1.00 89.94 992 ARG A N 1
ATOM 7238 C CA . ARG A 1 992 ? -7.232 -6.147 -6.921 1.00 89.94 992 ARG A CA 1
ATOM 7239 C C . ARG A 1 992 ? -7.233 -5.764 -8.400 1.00 89.94 992 ARG A C 1
ATOM 7241 O O . ARG A 1 992 ? -7.235 -6.678 -9.213 1.00 89.94 992 ARG A O 1
ATOM 7248 N N . ALA A 1 993 ? -7.147 -4.486 -8.773 1.00 93.50 993 ALA A N 1
ATOM 7249 C CA . ALA A 1 993 ? -7.079 -4.079 -10.183 1.00 93.50 993 ALA A CA 1
ATOM 7250 C C . ALA A 1 993 ? -5.891 -4.733 -10.922 1.00 93.50 993 ALA A C 1
ATOM 7252 O O . ALA A 1 993 ? -6.006 -5.163 -12.070 1.00 93.50 993 ALA A O 1
ATOM 7253 N N . PHE A 1 994 ? -4.760 -4.909 -10.234 1.00 95.44 994 PHE A N 1
ATOM 7254 C CA . PHE A 1 994 ? -3.579 -5.578 -10.785 1.00 95.44 994 PHE A CA 1
ATOM 7255 C C . PHE A 1 994 ? -3.715 -7.109 -10.838 1.00 95.44 994 PHE A C 1
ATOM 7257 O O . PHE A 1 994 ? -3.200 -7.740 -11.761 1.00 95.44 994 PHE A O 1
ATOM 7264 N N . LEU A 1 995 ? -4.486 -7.717 -9.931 1.00 91.94 995 LEU A N 1
ATOM 7265 C CA . LEU A 1 995 ? -4.923 -9.112 -10.076 1.00 91.94 995 LEU A CA 1
ATOM 7266 C C . LEU A 1 995 ? -5.829 -9.291 -11.311 1.00 91.94 995 LEU A C 1
ATOM 7268 O O . LEU A 1 995 ? -5.695 -10.272 -12.044 1.00 91.94 995 LEU A O 1
ATOM 7272 N N . GLU A 1 996 ? -6.720 -8.340 -11.591 1.00 92.44 996 GLU A N 1
ATOM 7273 C CA . GLU A 1 996 ? -7.566 -8.359 -12.795 1.00 92.44 996 GLU A CA 1
ATOM 7274 C C . GLU A 1 996 ? -6.718 -8.225 -14.069 1.00 92.44 996 GLU A C 1
ATOM 7276 O O . GLU A 1 996 ? -6.902 -8.990 -15.020 1.00 92.44 996 GLU A O 1
ATOM 7281 N N . ALA A 1 997 ? -5.714 -7.343 -14.047 1.00 94.94 997 ALA A N 1
ATOM 7282 C CA . ALA A 1 997 ? -4.701 -7.218 -15.091 1.00 94.94 997 ALA A CA 1
ATOM 7283 C C . ALA A 1 997 ? -3.959 -8.551 -15.331 1.00 94.94 997 ALA A C 1
ATOM 7285 O O . ALA A 1 997 ? -3.890 -9.025 -16.469 1.00 94.94 997 ALA A O 1
ATOM 7286 N N . ALA A 1 998 ? -3.494 -9.211 -14.264 1.00 92.44 998 ALA A N 1
ATOM 7287 C CA . ALA A 1 998 ? -2.826 -10.510 -14.331 1.00 92.44 998 ALA A CA 1
ATOM 7288 C C . ALA A 1 998 ? -3.734 -11.622 -14.897 1.00 92.44 998 ALA A C 1
ATOM 7290 O O . ALA A 1 998 ? -3.294 -12.408 -15.741 1.00 92.44 998 ALA A O 1
ATOM 7291 N N . ALA A 1 999 ? -5.010 -11.666 -14.496 1.00 90.69 999 ALA A N 1
ATOM 7292 C CA . ALA A 1 999 ? -6.000 -12.620 -15.005 1.00 90.69 999 ALA A CA 1
ATOM 7293 C C . ALA A 1 999 ? -6.320 -12.412 -16.501 1.00 90.69 999 ALA A C 1
ATOM 7295 O O . ALA A 1 999 ? -6.609 -13.376 -17.219 1.00 90.69 999 ALA A O 1
ATOM 7296 N N . MET A 1 1000 ? -6.222 -11.171 -16.987 1.00 93.12 1000 MET A N 1
ATOM 7297 C CA . MET A 1 1000 ? -6.380 -10.807 -18.401 1.00 93.12 1000 MET A CA 1
ATOM 7298 C C . MET A 1 1000 ? -5.063 -10.805 -19.197 1.00 93.12 1000 MET A C 1
ATOM 7300 O O . MET A 1 1000 ? -5.068 -10.520 -20.394 1.00 93.12 1000 MET A O 1
ATOM 7304 N N . GLY A 1 1001 ? -3.943 -11.193 -18.578 1.00 93.25 1001 GLY A N 1
ATOM 7305 C CA . GLY A 1 1001 ? -2.654 -11.358 -19.256 1.00 93.25 1001 GLY A CA 1
ATOM 7306 C C . GLY A 1 1001 ? -1.920 -10.058 -19.569 1.00 93.25 1001 GLY A C 1
ATOM 7307 O O . GLY A 1 1001 ? -1.044 -10.062 -20.436 1.00 93.25 1001 GLY A O 1
ATOM 7308 N N . VAL A 1 1002 ? -2.264 -8.974 -18.871 1.00 97.06 1002 VAL A N 1
ATOM 7309 C CA . VAL A 1 1002 ? -1.561 -7.689 -18.929 1.00 97.06 1002 VAL A CA 1
ATOM 7310 C C . VAL A 1 1002 ? -0.356 -7.744 -17.988 1.00 97.06 1002 VAL A C 1
ATOM 7312 O O . VAL A 1 1002 ? -0.489 -8.108 -16.819 1.00 97.06 1002 VAL A O 1
ATOM 7315 N N . SER A 1 1003 ? 0.830 -7.401 -18.486 1.00 97.94 1003 SER A N 1
ATOM 7316 C CA . SER A 1 1003 ? 2.026 -7.224 -17.650 1.00 97.94 1003 SER A CA 1
ATOM 7317 C C . SER A 1 1003 ? 2.047 -5.810 -17.066 1.00 97.94 1003 SER A C 1
ATOM 7319 O O . SER A 1 1003 ? 1.994 -4.858 -17.837 1.00 97.94 1003 SER A O 1
ATOM 7321 N N . VAL A 1 1004 ? 2.131 -5.658 -15.742 1.00 98.56 1004 VAL A N 1
ATOM 7322 C CA . VAL A 1 1004 ? 2.149 -4.341 -15.074 1.00 98.56 1004 VAL A CA 1
ATOM 7323 C C . VAL A 1 1004 ? 3.532 -4.072 -14.488 1.00 98.56 1004 VAL A C 1
ATOM 7325 O O . VAL A 1 1004 ? 3.999 -4.851 -13.654 1.00 98.56 1004 VAL A O 1
ATOM 7328 N N . PHE A 1 1005 ? 4.155 -2.973 -14.908 1.00 98.81 1005 PHE A N 1
ATOM 7329 C CA . PHE A 1 1005 ? 5.435 -2.481 -14.397 1.00 98.81 1005 PHE A CA 1
ATOM 7330 C C . PHE A 1 1005 ? 5.233 -1.123 -13.735 1.00 98.81 1005 PHE A C 1
ATOM 7332 O O . PHE A 1 1005 ? 4.523 -0.280 -14.286 1.00 98.81 1005 PHE A O 1
ATOM 7339 N N . THR A 1 1006 ? 5.846 -0.912 -12.572 1.00 98.25 1006 THR A N 1
ATOM 7340 C CA . THR A 1 1006 ? 5.732 0.360 -11.841 1.00 98.25 1006 THR A CA 1
ATOM 7341 C C . THR A 1 1006 ? 7.093 0.879 -11.421 1.00 98.25 1006 THR A C 1
ATOM 7343 O O . THR A 1 1006 ? 7.996 0.084 -11.157 1.00 98.25 1006 THR A O 1
ATOM 7346 N N . SER A 1 1007 ? 7.223 2.197 -11.294 1.00 97.44 1007 SER A N 1
ATOM 7347 C CA . SER A 1 1007 ? 8.315 2.821 -10.542 1.00 97.44 1007 SER A CA 1
ATOM 7348 C C . SER A 1 1007 ? 8.335 2.278 -9.103 1.00 97.44 1007 SER A C 1
ATOM 7350 O O . SER A 1 1007 ? 7.306 1.840 -8.576 1.00 97.44 1007 SER A O 1
ATOM 7352 N N . ALA A 1 1008 ? 9.516 2.214 -8.485 1.00 96.62 1008 ALA A N 1
ATOM 7353 C CA . ALA A 1 1008 ? 9.677 1.812 -7.083 1.00 96.62 1008 ALA A CA 1
ATOM 7354 C C . ALA A 1 1008 ? 9.786 3.007 -6.122 1.00 96.62 1008 ALA A C 1
ATOM 7356 O O . ALA A 1 1008 ? 9.625 2.823 -4.913 1.00 96.62 1008 ALA A O 1
ATOM 7357 N N . GLY A 1 1009 ? 10.075 4.194 -6.658 1.00 93.75 1009 GLY A N 1
ATOM 7358 C CA . GLY A 1 1009 ? 10.176 5.463 -5.948 1.00 93.75 1009 GLY A CA 1
ATOM 7359 C C . GLY A 1 1009 ? 11.530 6.136 -6.151 1.00 93.75 1009 GLY A C 1
ATOM 7360 O O . GLY A 1 1009 ? 12.528 5.487 -6.459 1.00 93.75 1009 GLY A O 1
ATOM 7361 N N . ASP A 1 1010 ? 11.570 7.448 -5.931 1.00 93.25 1010 ASP A N 1
ATOM 7362 C CA . ASP A 1 1010 ? 12.734 8.290 -6.264 1.00 93.25 1010 ASP A CA 1
ATOM 7363 C C . ASP A 1 1010 ? 13.387 8.949 -5.040 1.00 93.25 1010 ASP A C 1
ATOM 7365 O O . ASP A 1 1010 ? 14.330 9.735 -5.147 1.00 93.25 1010 ASP A O 1
ATOM 7369 N N . TYR A 1 1011 ? 12.909 8.601 -3.847 1.00 91.94 1011 TYR A N 1
ATOM 7370 C CA . TYR A 1 1011 ? 13.277 9.232 -2.580 1.00 91.94 1011 TYR A CA 1
ATOM 7371 C C . TYR A 1 1011 ? 13.941 8.259 -1.598 1.00 91.94 1011 TYR A C 1
ATOM 7373 O O . TYR A 1 1011 ? 13.925 8.478 -0.386 1.00 91.94 1011 TYR A O 1
ATOM 7381 N N . GLY A 1 1012 ? 14.551 7.191 -2.116 1.00 93.06 1012 GLY A N 1
ATOM 7382 C CA . GLY A 1 1012 ? 15.239 6.165 -1.337 1.00 93.06 1012 GLY A CA 1
ATOM 7383 C C . GLY A 1 1012 ? 14.311 5.408 -0.389 1.00 93.06 1012 GLY A C 1
ATOM 7384 O O . GLY A 1 1012 ? 13.097 5.351 -0.583 1.00 93.06 1012 GLY A O 1
ATOM 7385 N N . SER A 1 1013 ? 14.890 4.878 0.684 1.00 93.06 1013 SER A N 1
ATOM 7386 C CA . SER A 1 1013 ? 14.187 4.124 1.718 1.00 93.06 1013 SER A CA 1
ATOM 7387 C C . SER A 1 1013 ? 13.081 4.899 2.437 1.00 93.06 1013 SER A C 1
ATOM 7389 O O . SER A 1 1013 ? 12.192 4.263 2.977 1.00 93.06 1013 SER A O 1
ATOM 7391 N N . SER A 1 1014 ? 13.115 6.234 2.497 1.00 87.50 1014 SER A N 1
ATOM 7392 C CA . SER A 1 1014 ? 12.223 7.049 3.348 1.00 87.50 1014 SER A CA 1
ATOM 7393 C C . SER A 1 1014 ? 11.017 7.661 2.656 1.00 87.50 1014 SER A C 1
ATOM 7395 O O . SER A 1 1014 ? 10.154 8.238 3.314 1.00 87.50 1014 SER A O 1
ATOM 7397 N N . ARG A 1 1015 ? 10.991 7.630 1.324 1.00 89.25 1015 ARG A N 1
ATOM 7398 C CA . ARG A 1 1015 ? 10.023 8.361 0.500 1.00 89.25 1015 ARG A CA 1
ATOM 7399 C C . ARG A 1 1015 ? 9.983 9.902 0.722 1.00 89.25 1015 ARG A C 1
ATOM 7401 O O . ARG A 1 1015 ? 9.039 10.556 0.283 1.00 89.25 1015 ARG A O 1
ATOM 7408 N N . ASP A 1 1016 ? 11.027 10.476 1.340 1.00 87.00 1016 ASP A N 1
ATOM 7409 C CA . ASP A 1 1016 ? 11.130 11.859 1.873 1.00 87.00 1016 ASP A CA 1
ATOM 7410 C C . ASP A 1 1016 ? 10.117 12.164 3.002 1.00 87.00 1016 ASP A C 1
ATOM 7412 O O . ASP A 1 1016 ? 9.761 13.317 3.236 1.00 87.00 1016 ASP A O 1
ATOM 7416 N N . ILE A 1 1017 ? 9.660 11.128 3.723 1.00 87.69 1017 ILE A N 1
ATOM 7417 C CA . ILE A 1 1017 ? 8.817 11.253 4.922 1.00 87.69 1017 ILE A CA 1
ATOM 7418 C C . ILE A 1 1017 ? 9.727 11.463 6.152 1.00 87.69 1017 ILE A C 1
ATOM 7420 O O . ILE A 1 1017 ? 10.542 10.591 6.465 1.00 87.69 1017 ILE A O 1
ATOM 7424 N N . PRO A 1 1018 ? 9.611 12.588 6.887 1.00 85.19 1018 PRO A N 1
ATOM 7425 C CA . PRO A 1 1018 ? 10.552 12.960 7.949 1.00 85.19 1018 PRO A CA 1
ATOM 7426 C C . PRO A 1 1018 ? 10.203 12.352 9.324 1.00 85.19 1018 PRO A C 1
ATOM 7428 O O . PRO A 1 1018 ? 10.395 12.993 10.362 1.00 85.19 1018 PRO A O 1
ATOM 7431 N N . ASP A 1 1019 ? 9.657 11.132 9.355 1.00 81.69 1019 ASP A N 1
ATOM 7432 C CA . ASP A 1 1019 ? 9.304 10.404 10.586 1.00 81.69 1019 ASP A CA 1
ATOM 7433 C C . ASP A 1 1019 ? 10.436 9.494 11.103 1.00 81.69 1019 ASP A C 1
ATOM 7435 O O . ASP A 1 1019 ? 10.348 8.935 12.199 1.00 81.69 1019 ASP A O 1
ATOM 7439 N N . GLY A 1 1020 ? 11.531 9.391 10.347 1.00 80.38 1020 GLY A N 1
ATOM 7440 C CA . GLY A 1 1020 ? 12.699 8.585 10.679 1.00 80.38 1020 GLY A CA 1
ATOM 7441 C C . GLY A 1 1020 ? 12.607 7.121 10.260 1.00 80.38 1020 GLY A C 1
ATOM 7442 O O . GLY A 1 1020 ? 13.556 6.385 10.546 1.00 80.38 1020 GLY A O 1
ATOM 7443 N N . LEU A 1 1021 ? 11.526 6.704 9.598 1.00 85.94 1021 LEU A N 1
ATOM 7444 C CA . LEU A 1 1021 ? 11.284 5.331 9.162 1.00 85.94 1021 LEU A CA 1
ATOM 7445 C C . LEU A 1 1021 ? 11.631 5.117 7.678 1.00 85.94 1021 LEU A C 1
ATOM 7447 O O . LEU A 1 1021 ? 11.954 6.049 6.938 1.00 85.94 1021 LEU A O 1
ATOM 7451 N N . ALA A 1 1022 ? 11.609 3.851 7.267 1.00 91.25 1022 ALA A N 1
ATOM 7452 C CA . ALA A 1 1022 ? 11.618 3.433 5.876 1.00 91.25 1022 ALA A CA 1
ATOM 7453 C C . ALA A 1 1022 ? 10.187 3.119 5.404 1.00 91.25 1022 ALA A C 1
ATOM 7455 O O . ALA A 1 1022 ? 9.410 2.497 6.128 1.00 91.25 1022 ALA A O 1
ATOM 7456 N N . HIS A 1 1023 ? 9.853 3.503 4.178 1.00 93.38 1023 HIS A N 1
ATOM 7457 C CA . HIS A 1 1023 ? 8.521 3.418 3.588 1.00 93.38 1023 HIS A CA 1
ATOM 7458 C C . HIS A 1 1023 ? 8.599 2.882 2.163 1.00 93.38 1023 HIS A C 1
ATOM 7460 O O . HIS A 1 1023 ? 9.571 3.114 1.446 1.00 93.38 1023 HIS A O 1
ATOM 7466 N N . VAL A 1 1024 ? 7.539 2.201 1.741 1.00 95.62 1024 VAL A N 1
ATOM 7467 C CA . VAL A 1 1024 ? 7.300 1.853 0.336 1.00 95.62 1024 VAL A CA 1
ATOM 7468 C C . VAL A 1 1024 ? 6.099 2.640 -0.190 1.00 95.62 1024 VAL A C 1
ATOM 7470 O O . VAL A 1 1024 ? 5.396 3.327 0.555 1.00 95.62 1024 VAL A O 1
ATOM 7473 N N . GLU A 1 1025 ? 5.857 2.548 -1.489 1.00 93.38 1025 GLU A N 1
ATOM 7474 C CA . GLU A 1 1025 ? 4.806 3.287 -2.180 1.00 93.38 1025 GLU A CA 1
ATOM 7475 C C . GLU A 1 1025 ? 3.898 2.364 -2.988 1.00 93.38 1025 GLU A C 1
ATOM 7477 O O . GLU A 1 1025 ? 4.294 1.290 -3.432 1.00 93.38 1025 GLU A O 1
ATOM 7482 N N . PHE A 1 1026 ? 2.656 2.787 -3.175 1.00 95.00 1026 PHE A N 1
ATOM 7483 C CA . PHE A 1 1026 ? 1.671 2.119 -4.007 1.00 95.00 1026 PHE A CA 1
ATOM 7484 C C . PHE A 1 1026 ? 1.608 2.840 -5.366 1.00 95.00 1026 PHE A C 1
ATOM 7486 O O . PHE A 1 1026 ? 1.543 4.070 -5.379 1.00 95.00 1026 PHE A O 1
ATOM 7493 N N . PRO A 1 1027 ? 1.605 2.131 -6.511 1.00 96.00 1027 PRO A N 1
ATOM 7494 C CA . PRO A 1 1027 ? 1.282 0.710 -6.671 1.00 96.00 1027 PRO A CA 1
ATOM 7495 C C . PRO A 1 1027 ? 2.429 -0.284 -6.448 1.00 96.00 1027 PRO A C 1
ATOM 7497 O O . PRO A 1 1027 ? 2.153 -1.481 -6.372 1.00 96.00 1027 PRO A O 1
ATOM 7500 N N . SER A 1 1028 ? 3.679 0.168 -6.322 1.00 96.44 1028 SER A N 1
ATOM 7501 C CA . SER A 1 1028 ? 4.869 -0.702 -6.329 1.00 96.44 1028 SER A CA 1
ATOM 7502 C C . SER A 1 1028 ? 4.880 -1.768 -5.222 1.00 96.44 1028 SER A C 1
ATOM 7504 O O . SER A 1 1028 ? 5.305 -2.905 -5.448 1.00 96.44 1028 SER A O 1
ATOM 7506 N N . SER A 1 1029 ? 4.303 -1.460 -4.058 1.00 97.19 1029 SER A N 1
ATOM 7507 C CA . SER A 1 1029 ? 4.141 -2.387 -2.938 1.00 97.19 1029 SER A CA 1
ATOM 7508 C C . SER A 1 1029 ? 3.093 -3.486 -3.160 1.00 97.19 1029 SER A C 1
ATOM 7510 O O . SER A 1 1029 ? 3.098 -4.484 -2.438 1.00 97.19 1029 SER A O 1
ATOM 7512 N N . SER A 1 1030 ? 2.243 -3.386 -4.191 1.00 97.00 1030 SER A N 1
ATOM 7513 C CA . SER A 1 1030 ? 1.305 -4.457 -4.543 1.00 97.00 1030 SER A CA 1
ATOM 7514 C C . SER A 1 1030 ? 2.059 -5.750 -4.905 1.00 97.00 1030 SER A C 1
ATOM 7516 O O . SER A 1 1030 ? 3.029 -5.707 -5.667 1.00 97.00 1030 SER A O 1
ATOM 7518 N N . PRO A 1 1031 ? 1.605 -6.929 -4.437 1.00 93.94 1031 PRO A N 1
ATOM 7519 C CA . PRO A 1 1031 ? 2.178 -8.219 -4.825 1.00 93.94 1031 PRO A CA 1
ATOM 7520 C C . PRO A 1 1031 ? 1.757 -8.673 -6.236 1.00 93.94 1031 PRO A C 1
ATOM 7522 O O . PRO A 1 1031 ? 2.083 -9.789 -6.629 1.00 93.94 1031 PRO A O 1
ATOM 7525 N N . TRP A 1 1032 ? 1.014 -7.852 -6.987 1.00 93.38 1032 TRP A N 1
ATOM 7526 C CA . TRP A 1 1032 ? 0.492 -8.166 -8.325 1.00 93.38 1032 TRP A CA 1
ATOM 7527 C C . TRP A 1 1032 ? 1.162 -7.388 -9.467 1.00 93.38 1032 TRP A C 1
ATOM 7529 O O . TRP A 1 1032 ? 0.834 -7.608 -10.634 1.00 93.38 1032 TRP A O 1
ATOM 7539 N N . VAL A 1 1033 ? 2.117 -6.513 -9.148 1.00 97.00 1033 VAL A N 1
ATOM 7540 C CA . VAL A 1 1033 ? 2.888 -5.719 -10.118 1.00 97.00 1033 VAL A CA 1
ATOM 7541 C C . VAL A 1 1033 ? 4.369 -6.074 -10.059 1.00 97.00 1033 VAL A C 1
ATOM 7543 O O . VAL A 1 1033 ? 4.853 -6.552 -9.034 1.00 97.00 1033 VAL A O 1
ATOM 7546 N N . THR A 1 1034 ? 5.100 -5.815 -11.140 1.00 98.50 1034 THR A N 1
ATOM 7547 C CA . THR A 1 1034 ? 6.565 -5.868 -11.147 1.00 98.50 1034 THR A CA 1
ATOM 7548 C C . THR A 1 1034 ? 7.111 -4.474 -10.838 1.00 98.50 1034 THR A C 1
ATOM 7550 O O . THR A 1 1034 ? 7.071 -3.580 -11.680 1.00 98.50 1034 THR A O 1
ATOM 7553 N N . SER A 1 1035 ? 7.587 -4.290 -9.608 1.00 98.56 1035 SER A N 1
ATOM 7554 C CA . SER A 1 1035 ? 8.205 -3.050 -9.126 1.00 98.56 1035 SER A CA 1
ATOM 7555 C C . SER A 1 1035 ? 9.618 -2.907 -9.702 1.00 98.56 1035 SER A C 1
ATOM 7557 O O . SER A 1 1035 ? 10.405 -3.858 -9.646 1.00 98.56 1035 SER A O 1
ATOM 7559 N N . VAL A 1 1036 ? 9.933 -1.738 -10.265 1.00 98.81 1036 VAL A N 1
ATOM 7560 C CA . VAL A 1 1036 ? 11.194 -1.449 -10.959 1.00 98.81 1036 VAL A CA 1
ATOM 7561 C C . VAL A 1 1036 ? 11.999 -0.395 -10.198 1.00 98.81 1036 VAL A C 1
ATOM 7563 O O . VAL A 1 1036 ? 11.639 0.779 -10.162 1.00 98.81 1036 VAL A O 1
ATOM 7566 N N . GLY A 1 1037 ? 13.109 -0.829 -9.608 1.00 98.50 1037 GLY A N 1
ATOM 7567 C CA . GLY A 1 1037 ? 14.108 0.008 -8.952 1.00 98.50 1037 GLY A CA 1
ATOM 7568 C C . GLY A 1 1037 ? 15.100 0.668 -9.904 1.00 98.50 1037 GLY A C 1
ATOM 7569 O O . GLY A 1 1037 ? 15.018 0.552 -11.130 1.00 98.50 1037 GLY A O 1
ATOM 7570 N N . GLY A 1 1038 ? 16.071 1.352 -9.307 1.00 97.81 1038 GLY A N 1
ATOM 7571 C CA . GLY A 1 1038 ? 16.951 2.290 -9.985 1.00 97.81 1038 GLY A CA 1
ATOM 7572 C C . GLY A 1 1038 ? 18.442 2.026 -9.799 1.00 97.81 1038 GLY A C 1
ATOM 7573 O O . GLY A 1 1038 ? 18.934 1.871 -8.679 1.00 97.81 1038 GLY A O 1
ATOM 7574 N N . THR A 1 1039 ? 19.178 2.064 -10.907 1.00 98.25 1039 THR A N 1
ATOM 7575 C CA . THR A 1 1039 ? 20.639 1.937 -10.972 1.00 98.25 1039 THR A CA 1
ATOM 7576 C C . THR A 1 1039 ? 21.297 3.195 -11.551 1.00 98.25 1039 THR A C 1
ATOM 7578 O O . THR A 1 1039 ? 20.657 4.029 -12.204 1.00 98.25 1039 THR A O 1
ATOM 7581 N N . SER A 1 1040 ? 22.600 3.339 -11.305 1.00 95.81 1040 SER A N 1
ATOM 7582 C CA . SER A 1 1040 ? 23.472 4.338 -11.927 1.00 95.81 1040 SER A CA 1
ATOM 7583 C C . SER A 1 1040 ? 24.639 3.637 -12.619 1.00 95.81 1040 SER A C 1
ATOM 7585 O O . SER A 1 1040 ? 25.336 2.825 -12.006 1.00 95.81 1040 SER A O 1
ATOM 7587 N N . ILE A 1 1041 ? 24.868 3.956 -13.896 1.00 94.88 1041 ILE A N 1
ATOM 7588 C CA . ILE A 1 1041 ? 26.109 3.618 -14.603 1.00 94.88 1041 ILE A CA 1
ATOM 7589 C C . ILE A 1 1041 ? 26.306 4.488 -15.843 1.00 94.88 1041 ILE A C 1
ATOM 7591 O O . ILE A 1 1041 ? 25.396 4.703 -16.633 1.00 94.88 1041 ILE A O 1
ATOM 7595 N N . LYS A 1 1042 ? 27.527 4.989 -16.039 1.00 93.06 1042 LYS A N 1
ATOM 7596 C CA . LYS A 1 1042 ? 27.876 5.844 -17.177 1.00 93.06 1042 LYS A CA 1
ATOM 7597 C C . LYS A 1 1042 ? 27.906 5.057 -18.486 1.00 93.06 1042 LYS A C 1
ATOM 7599 O O . LYS A 1 1042 ? 28.428 3.939 -18.555 1.00 93.06 1042 LYS A O 1
ATOM 7604 N N . ARG A 1 1043 ? 27.451 5.688 -19.573 1.00 91.75 1043 ARG A N 1
ATOM 7605 C CA . ARG A 1 1043 ? 27.512 5.105 -20.916 1.00 91.75 1043 ARG A CA 1
ATOM 7606 C C . ARG A 1 1043 ? 28.944 4.717 -21.286 1.00 91.75 1043 ARG A C 1
ATOM 7608 O O . ARG A 1 1043 ? 29.841 5.555 -21.365 1.00 91.75 1043 ARG A O 1
ATOM 7615 N N . GLY A 1 1044 ? 29.119 3.439 -21.616 1.00 89.00 1044 GLY A N 1
ATOM 7616 C CA . GLY A 1 1044 ? 30.393 2.866 -22.049 1.00 89.00 1044 GLY A CA 1
ATOM 7617 C C . GLY A 1 1044 ? 31.263 2.298 -20.924 1.00 89.00 1044 GLY A C 1
ATOM 7618 O O . GLY A 1 1044 ? 32.343 1.792 -21.227 1.00 89.00 1044 GLY A O 1
ATOM 7619 N N . GLU A 1 1045 ? 30.818 2.339 -19.664 1.00 93.25 1045 GLU A N 1
ATOM 7620 C CA . GLU A 1 1045 ? 31.463 1.594 -18.575 1.00 93.25 1045 GLU A CA 1
ATOM 7621 C C . GLU A 1 1045 ? 31.061 0.106 -18.567 1.00 93.25 1045 GLU A C 1
ATOM 7623 O O . GLU A 1 1045 ? 30.038 -0.306 -19.129 1.00 93.25 1045 GLU A O 1
ATOM 7628 N N . ASP A 1 1046 ? 31.903 -0.728 -17.953 1.00 93.75 1046 ASP A N 1
ATOM 7629 C CA . ASP A 1 1046 ? 31.668 -2.174 -17.855 1.00 93.75 1046 ASP A CA 1
ATOM 7630 C C . ASP A 1 1046 ? 30.440 -2.467 -16.984 1.00 93.75 1046 ASP A C 1
ATOM 7632 O O . ASP A 1 1046 ? 30.228 -1.748 -16.009 1.00 93.75 1046 ASP A O 1
ATOM 7636 N N . ILE A 1 1047 ? 29.633 -3.474 -17.334 1.00 93.19 1047 ILE A N 1
ATOM 7637 C CA . ILE A 1 1047 ? 28.359 -3.753 -16.637 1.00 93.19 1047 ILE A CA 1
ATOM 7638 C C . ILE A 1 1047 ? 28.583 -4.074 -15.154 1.00 93.19 1047 ILE A C 1
ATOM 7640 O O . ILE A 1 1047 ? 27.861 -3.550 -14.317 1.00 93.19 1047 ILE A O 1
ATOM 7644 N N . ASP A 1 1048 ? 29.690 -4.749 -14.836 1.00 92.88 1048 ASP A N 1
ATOM 7645 C CA . ASP A 1 1048 ? 30.150 -5.063 -13.478 1.00 92.88 1048 ASP A CA 1
ATOM 7646 C C . ASP A 1 1048 ? 30.386 -3.823 -12.569 1.00 92.88 1048 ASP A C 1
ATOM 7648 O O . ASP A 1 1048 ? 30.693 -3.986 -11.388 1.00 92.88 1048 ASP A O 1
ATOM 7652 N N . ASN A 1 1049 ? 30.298 -2.587 -13.091 1.00 95.19 1049 ASN A N 1
ATOM 7653 C CA . ASN A 1 1049 ? 30.346 -1.343 -12.300 1.00 95.19 1049 ASN A CA 1
ATOM 7654 C C . ASN A 1 1049 ? 28.964 -0.700 -12.078 1.00 95.19 1049 ASN A C 1
ATOM 7656 O O . ASN A 1 1049 ? 28.905 0.430 -11.596 1.00 95.19 1049 ASN A O 1
ATOM 7660 N N . GLU A 1 1050 ? 27.869 -1.351 -12.476 1.00 97.56 1050 GLU A N 1
ATOM 7661 C CA . GLU A 1 1050 ? 26.517 -0.870 -12.183 1.00 97.56 1050 GLU A CA 1
ATOM 7662 C C . GLU A 1 1050 ? 26.279 -0.886 -10.669 1.00 97.56 1050 GLU A C 1
ATOM 7664 O O . GLU A 1 1050 ? 26.617 -1.853 -9.983 1.00 97.56 1050 GLU A O 1
ATOM 7669 N N . VAL A 1 1051 ? 25.743 0.217 -10.144 1.00 98.00 1051 VAL A N 1
ATOM 7670 C CA . VAL A 1 1051 ? 25.502 0.422 -8.709 1.00 98.00 1051 VAL A CA 1
ATOM 7671 C C . VAL A 1 1051 ? 24.077 0.899 -8.459 1.00 98.00 1051 VAL A C 1
ATOM 7673 O O . VAL A 1 1051 ? 23.414 1.404 -9.368 1.00 98.00 1051 VAL A O 1
ATOM 7676 N N . VAL A 1 1052 ? 23.618 0.780 -7.212 1.00 98.19 1052 VAL A N 1
ATOM 7677 C CA . VAL A 1 1052 ? 22.357 1.384 -6.751 1.00 98.19 1052 VAL A CA 1
ATOM 7678 C C . VAL A 1 1052 ? 22.341 2.875 -7.075 1.00 98.19 1052 VAL A C 1
ATOM 7680 O O . VAL A 1 1052 ? 23.317 3.586 -6.816 1.00 98.19 1052 VAL A O 1
ATOM 7683 N N . TRP A 1 1053 ? 21.223 3.377 -7.599 1.00 97.00 1053 TRP A N 1
ATOM 7684 C CA . TRP A 1 1053 ? 21.013 4.816 -7.678 1.00 97.00 1053 TRP A CA 1
ATOM 7685 C C . TRP A 1 1053 ? 20.751 5.382 -6.279 1.00 97.00 1053 TRP A C 1
ATOM 7687 O O . TRP A 1 1053 ? 19.669 5.202 -5.719 1.00 97.00 1053 TRP A O 1
ATOM 7697 N N . ASN A 1 1054 ? 21.733 6.100 -5.733 1.00 93.38 1054 ASN A N 1
ATOM 7698 C CA . ASN A 1 1054 ? 21.555 6.936 -4.553 1.00 93.38 1054 ASN A CA 1
ATOM 7699 C C . ASN A 1 1054 ? 22.481 8.159 -4.600 1.00 93.38 1054 ASN A C 1
ATOM 7701 O O . ASN A 1 1054 ? 23.700 8.048 -4.473 1.00 93.38 1054 ASN A O 1
ATOM 7705 N N . ASN A 1 1055 ? 21.883 9.336 -4.782 1.00 90.06 1055 ASN A N 1
ATOM 7706 C CA . ASN A 1 1055 ? 22.570 10.624 -4.795 1.00 90.06 1055 ASN A CA 1
ATOM 7707 C C . ASN A 1 1055 ? 22.534 11.342 -3.429 1.00 90.06 1055 ASN A C 1
ATOM 7709 O O . ASN A 1 1055 ? 23.131 12.415 -3.299 1.00 90.06 1055 ASN A O 1
ATOM 7713 N N . TYR A 1 1056 ? 21.871 10.788 -2.404 1.00 84.69 1056 TYR A N 1
ATOM 7714 C CA . TYR A 1 1056 ? 21.888 11.369 -1.062 1.00 84.69 1056 TYR A CA 1
ATOM 7715 C C . TYR A 1 1056 ? 23.287 11.287 -0.439 1.00 84.69 1056 TYR A C 1
ATOM 7717 O O . TYR A 1 1056 ? 23.949 10.252 -0.450 1.00 84.69 1056 TYR A O 1
ATOM 7725 N N . THR A 1 1057 ? 23.735 12.383 0.181 1.00 78.56 1057 THR A N 1
ATOM 7726 C CA . THR A 1 1057 ? 24.989 12.390 0.952 1.00 78.56 1057 THR A CA 1
ATOM 7727 C C . THR A 1 1057 ? 24.779 12.900 2.368 1.00 78.56 1057 THR A C 1
ATOM 7729 O O . THR A 1 1057 ? 24.172 13.955 2.571 1.00 78.56 1057 THR A O 1
ATOM 7732 N N . ILE A 1 1058 ? 25.367 12.202 3.339 1.00 70.75 1058 ILE A N 1
ATOM 7733 C CA . ILE A 1 1058 ? 25.375 12.607 4.744 1.00 70.75 1058 ILE A CA 1
ATOM 7734 C C . ILE A 1 1058 ? 26.635 13.433 5.020 1.00 70.75 1058 ILE A C 1
ATOM 7736 O O . ILE A 1 1058 ? 27.750 12.906 5.030 1.00 70.75 1058 ILE A O 1
ATOM 7740 N N . GLN A 1 1059 ? 26.461 14.726 5.294 1.00 69.88 1059 GLN A N 1
ATOM 7741 C CA . GLN A 1 1059 ? 27.542 15.629 5.688 1.00 69.88 1059 GLN A CA 1
ATOM 7742 C C . GLN A 1 1059 ? 27.195 16.316 7.013 1.00 69.88 1059 GLN A C 1
ATOM 7744 O O . GLN A 1 1059 ? 26.096 16.820 7.185 1.00 69.88 1059 GLN A O 1
ATOM 7749 N N . ASP A 1 1060 ? 28.131 16.344 7.970 1.00 67.19 1060 ASP A N 1
ATOM 7750 C CA . ASP A 1 1060 ? 27.965 17.030 9.266 1.00 67.19 1060 ASP A CA 1
ATOM 7751 C C . ASP A 1 1060 ? 26.668 16.646 10.034 1.00 67.19 1060 ASP A C 1
ATOM 7753 O O . ASP A 1 1060 ? 26.096 17.461 10.761 1.00 67.19 1060 ASP A O 1
ATOM 7757 N N . HIS A 1 1061 ? 26.247 15.377 9.902 1.00 62.09 1061 HIS A N 1
ATOM 7758 C CA . HIS A 1 1061 ? 24.987 14.794 10.409 1.00 62.09 1061 HIS A CA 1
ATOM 7759 C C . HIS A 1 1061 ? 23.701 15.364 9.780 1.00 62.09 1061 HIS A C 1
ATOM 7761 O O . HIS A 1 1061 ? 22.660 15.389 10.428 1.00 62.09 1061 HIS A O 1
ATOM 7767 N N . ASP A 1 1062 ? 23.780 15.804 8.526 1.00 75.94 1062 ASP A N 1
ATOM 7768 C CA . ASP A 1 1062 ? 22.694 16.410 7.757 1.00 75.94 1062 ASP A CA 1
ATOM 7769 C C . ASP A 1 1062 ? 22.622 15.755 6.366 1.00 75.94 1062 ASP A C 1
ATOM 7771 O O . ASP A 1 1062 ? 23.638 15.644 5.666 1.00 75.94 1062 ASP A O 1
ATOM 7775 N N . LEU A 1 1063 ? 21.438 15.295 5.973 1.00 80.31 1063 LEU A N 1
ATOM 7776 C CA . LEU A 1 1063 ? 21.161 14.640 4.695 1.00 80.31 1063 LEU A CA 1
ATOM 7777 C C . LEU A 1 1063 ? 20.988 15.728 3.616 1.00 80.31 1063 LEU A C 1
ATOM 7779 O O . LEU A 1 1063 ? 19.904 16.264 3.425 1.00 80.31 1063 LEU A O 1
ATOM 7783 N N . SER A 1 1064 ? 22.092 16.149 2.988 1.00 65.31 1064 SER A N 1
ATOM 7784 C CA . SER A 1 1064 ? 22.221 17.543 2.512 1.00 65.31 1064 SER A CA 1
ATOM 7785 C C . SER A 1 1064 ? 22.765 17.751 1.088 1.00 65.31 1064 SER A C 1
ATOM 7787 O O . SER A 1 1064 ? 23.111 18.877 0.723 1.00 65.31 1064 SER A O 1
ATOM 7789 N N . ALA A 1 1065 ? 22.794 16.718 0.240 1.00 57.44 1065 ALA A N 1
ATOM 7790 C CA . ALA A 1 1065 ? 23.039 16.892 -1.198 1.00 57.44 1065 ALA A CA 1
ATOM 7791 C C . ALA A 1 1065 ? 22.276 15.879 -2.064 1.00 57.44 1065 ALA A C 1
ATOM 7793 O O . ALA A 1 1065 ? 21.895 14.815 -1.588 1.00 57.44 1065 ALA A O 1
ATOM 7794 N N . GLY A 1 1066 ? 22.088 16.237 -3.339 1.00 58.53 1066 GLY A N 1
ATOM 7795 C CA . GLY A 1 1066 ? 21.827 15.311 -4.446 1.00 58.53 1066 GLY A CA 1
ATOM 7796 C C . GLY A 1 1066 ? 20.439 14.676 -4.572 1.00 58.53 1066 GLY A C 1
ATOM 7797 O O . GLY A 1 1066 ? 20.247 14.023 -5.588 1.00 58.53 1066 GLY A O 1
ATOM 7798 N N . LYS A 1 1067 ? 19.522 14.877 -3.603 1.00 70.12 1067 LYS A N 1
ATOM 7799 C CA . LYS A 1 1067 ? 18.141 14.328 -3.511 1.00 70.12 1067 LYS A CA 1
ATOM 7800 C C . LYS A 1 1067 ? 17.686 13.506 -4.734 1.00 70.12 1067 LYS A C 1
ATOM 7802 O O . LYS A 1 1067 ? 17.354 14.073 -5.772 1.00 70.12 1067 LYS A O 1
ATOM 7807 N N . GLY A 1 1068 ? 17.662 12.186 -4.566 1.00 87.31 1068 GLY A N 1
ATOM 7808 C CA . GLY A 1 1068 ? 17.261 11.217 -5.584 1.00 87.31 1068 GLY A CA 1
ATOM 7809 C C . GLY A 1 1068 ? 17.889 9.853 -5.299 1.00 87.31 1068 GLY A C 1
ATOM 7810 O O . GLY A 1 1068 ? 19.117 9.758 -5.244 1.00 87.31 1068 GLY A O 1
ATOM 7811 N N . ALA A 1 1069 ? 17.082 8.821 -5.070 1.00 93.38 1069 ALA A N 1
ATOM 7812 C CA . ALA A 1 1069 ? 17.544 7.449 -4.855 1.00 93.38 1069 ALA A CA 1
ATOM 7813 C C . ALA A 1 1069 ? 16.424 6.435 -5.102 1.00 93.38 1069 ALA A C 1
ATOM 7815 O O . ALA A 1 1069 ? 15.261 6.741 -4.853 1.00 93.38 1069 ALA A O 1
ATOM 7816 N N . THR A 1 1070 ? 16.767 5.209 -5.495 1.00 97.88 1070 THR A N 1
ATOM 7817 C CA . THR A 1 1070 ? 15.763 4.160 -5.721 1.00 97.88 1070 THR A CA 1
ATOM 7818 C C . THR A 1 1070 ? 14.962 3.836 -4.461 1.00 97.88 1070 THR A C 1
ATOM 7820 O O . THR A 1 1070 ? 15.510 3.501 -3.409 1.00 97.88 1070 THR A O 1
ATOM 7823 N N . GLY A 1 1071 ? 13.642 3.871 -4.577 1.00 96.12 1071 GLY A N 1
ATOM 7824 C CA . GLY A 1 1071 ? 12.734 3.293 -3.603 1.00 96.12 1071 GLY A CA 1
ATOM 7825 C C . GLY A 1 1071 ? 12.940 1.783 -3.505 1.00 96.12 1071 GLY A C 1
ATOM 7826 O O . GLY A 1 1071 ? 13.466 1.138 -4.418 1.00 96.12 1071 GLY A O 1
ATOM 7827 N N . GLY A 1 1072 ? 12.581 1.231 -2.352 1.00 95.56 1072 GLY A N 1
ATOM 7828 C CA . GLY A 1 1072 ? 12.808 -0.173 -2.035 1.00 95.56 1072 GLY A CA 1
ATOM 7829 C C . GLY A 1 1072 ? 12.769 -0.433 -0.532 1.00 95.56 1072 GLY A C 1
ATOM 7830 O O . GLY A 1 1072 ? 13.147 0.424 0.272 1.00 95.56 1072 GLY A O 1
ATOM 7831 N N . GLY A 1 1073 ? 12.258 -1.603 -0.158 1.00 96.81 1073 GLY A N 1
ATOM 7832 C CA . GLY A 1 1073 ? 12.005 -1.998 1.222 1.00 96.81 1073 GLY A CA 1
ATOM 7833 C C . GLY A 1 1073 ? 10.866 -3.003 1.350 1.00 96.81 1073 GLY A C 1
ATOM 7834 O O . GLY A 1 1073 ? 10.609 -3.779 0.434 1.00 96.81 1073 GLY A O 1
ATOM 7835 N N . VAL A 1 1074 ? 10.177 -2.999 2.494 1.00 97.50 1074 VAL A N 1
ATOM 7836 C CA . VAL A 1 1074 ? 9.117 -3.966 2.821 1.00 97.50 1074 VAL A CA 1
ATOM 7837 C C . VAL A 1 1074 ? 7.809 -3.251 3.145 1.00 97.50 1074 VAL A C 1
ATOM 7839 O O . VAL A 1 1074 ? 7.788 -2.370 4.003 1.00 97.50 1074 VAL A O 1
ATOM 7842 N N . SER A 1 1075 ? 6.730 -3.671 2.481 1.00 97.69 1075 SER A N 1
ATOM 7843 C CA . SER A 1 1075 ? 5.355 -3.228 2.739 1.00 97.69 1075 SER A CA 1
ATOM 7844 C C . SER A 1 1075 ? 4.917 -3.532 4.173 1.00 97.69 1075 SER A C 1
ATOM 7846 O O . SER A 1 1075 ? 5.179 -4.615 4.700 1.00 97.69 1075 SER A O 1
ATOM 7848 N N . ALA A 1 1076 ? 4.235 -2.570 4.792 1.00 90.75 1076 ALA A N 1
ATOM 7849 C CA . ALA A 1 1076 ? 3.604 -2.714 6.098 1.00 90.75 1076 ALA A CA 1
ATOM 7850 C C . ALA A 1 1076 ? 2.161 -3.239 5.983 1.00 90.75 1076 ALA A C 1
ATOM 7852 O O . ALA A 1 1076 ? 1.656 -3.835 6.934 1.00 90.75 1076 ALA A O 1
ATOM 7853 N N . HIS A 1 1077 ? 1.508 -3.042 4.829 1.00 93.88 1077 HIS A N 1
ATOM 7854 C CA . HIS A 1 1077 ? 0.141 -3.508 4.565 1.00 93.88 1077 HIS A CA 1
ATOM 7855 C C . HIS A 1 1077 ? 0.093 -4.878 3.867 1.00 93.88 1077 HIS A C 1
ATOM 7857 O O . HIS A 1 1077 ? -0.607 -5.787 4.319 1.00 93.88 1077 HIS A O 1
ATOM 7863 N N . PHE A 1 1078 ? 0.837 -5.070 2.773 1.00 95.19 1078 PHE A N 1
ATOM 7864 C CA . PHE A 1 1078 ? 0.796 -6.316 2.007 1.00 95.19 1078 PHE A CA 1
ATOM 7865 C C . PHE A 1 1078 ? 1.702 -7.385 2.622 1.00 95.19 1078 PHE A C 1
ATOM 7867 O O . PHE A 1 1078 ? 2.928 -7.259 2.655 1.00 95.19 1078 PHE A O 1
ATOM 7874 N N . ALA A 1 1079 ? 1.089 -8.492 3.043 1.00 90.19 1079 ALA A N 1
ATOM 7875 C CA . ALA A 1 1079 ? 1.802 -9.680 3.493 1.00 90.19 1079 ALA A CA 1
ATOM 7876 C C . ALA A 1 1079 ? 2.782 -10.200 2.424 1.00 90.19 1079 ALA A C 1
ATOM 7878 O O . ALA A 1 1079 ? 2.530 -10.105 1.221 1.00 90.19 1079 ALA A O 1
ATOM 7879 N N . MET A 1 1080 ? 3.890 -10.792 2.879 1.00 92.25 1080 MET A N 1
ATOM 7880 C CA . MET A 1 1080 ? 4.906 -11.374 2.001 1.00 92.25 1080 MET A CA 1
ATOM 7881 C C . MET A 1 1080 ? 4.280 -12.450 1.094 1.00 92.25 1080 MET A C 1
ATOM 7883 O O . MET A 1 1080 ? 3.763 -13.444 1.615 1.00 92.25 1080 MET A O 1
ATOM 7887 N N . PRO A 1 1081 ? 4.329 -12.295 -0.242 1.00 90.75 1081 PRO A N 1
ATOM 7888 C CA . PRO A 1 1081 ? 3.772 -13.277 -1.157 1.00 90.75 1081 PRO A CA 1
ATOM 7889 C C . PRO A 1 1081 ? 4.622 -14.551 -1.166 1.00 90.75 1081 PRO A C 1
ATOM 7891 O O . PRO A 1 1081 ? 5.838 -14.510 -0.993 1.00 90.75 1081 PRO A O 1
ATOM 7894 N N . ASP A 1 1082 ? 3.995 -15.700 -1.423 1.00 87.31 1082 ASP A N 1
ATOM 7895 C CA . ASP A 1 1082 ? 4.656 -17.011 -1.355 1.00 87.31 1082 ASP A CA 1
ATOM 7896 C C . ASP A 1 1082 ? 5.883 -17.154 -2.268 1.00 87.31 1082 ASP A C 1
ATOM 7898 O O . ASP A 1 1082 ? 6.819 -17.874 -1.922 1.00 87.31 1082 ASP A O 1
ATOM 7902 N N . TYR A 1 1083 ? 5.917 -16.425 -3.388 1.00 89.19 1083 TYR A N 1
ATOM 7903 C CA . TYR A 1 1083 ? 7.065 -16.391 -4.297 1.00 89.19 1083 TYR A CA 1
ATOM 7904 C C . TYR A 1 1083 ? 8.281 -15.618 -3.737 1.00 89.19 1083 TYR A C 1
ATOM 7906 O O . TYR A 1 1083 ? 9.358 -15.725 -4.307 1.00 89.19 1083 TYR A O 1
ATOM 7914 N N . GLN A 1 1084 ? 8.135 -14.856 -2.644 1.00 92.50 1084 GLN A N 1
ATOM 7915 C CA . GLN A 1 1084 ? 9.209 -14.103 -1.970 1.00 92.50 1084 GLN A CA 1
ATOM 7916 C C . GLN A 1 1084 ? 9.721 -14.754 -0.675 1.00 92.50 1084 GLN A C 1
ATOM 7918 O O . GLN A 1 1084 ? 10.571 -14.187 0.010 1.00 92.50 1084 GLN A O 1
ATOM 7923 N N . LYS A 1 1085 ? 9.254 -15.955 -0.320 1.00 90.75 1085 LYS A N 1
ATOM 7924 C CA . LYS A 1 1085 ? 9.807 -16.687 0.830 1.00 90.75 1085 LYS A CA 1
ATOM 7925 C C . LYS A 1 1085 ? 11.275 -17.033 0.581 1.00 90.75 1085 LYS A C 1
ATOM 7927 O O . LYS A 1 1085 ? 11.608 -17.580 -0.467 1.00 90.75 1085 LYS A O 1
ATOM 7932 N N . HIS A 1 1086 ? 12.130 -16.770 1.566 1.00 91.62 1086 HIS A N 1
ATOM 7933 C CA . HIS A 1 1086 ? 13.561 -17.115 1.549 1.00 91.62 1086 HIS A CA 1
ATOM 7934 C C . HIS A 1 1086 ? 14.426 -16.457 0.447 1.00 91.62 1086 HIS A C 1
ATOM 7936 O O . HIS A 1 1086 ? 15.537 -16.929 0.196 1.00 91.62 1086 HIS A O 1
ATOM 7942 N N . VAL A 1 1087 ? 13.960 -15.390 -0.217 1.00 91.69 1087 VAL A N 1
ATOM 7943 C CA . VAL A 1 1087 ? 14.684 -14.776 -1.354 1.00 91.69 1087 VAL A CA 1
ATOM 7944 C C . VAL A 1 1087 ? 15.837 -13.859 -0.933 1.00 91.69 1087 VAL A C 1
ATOM 7946 O O . VAL A 1 1087 ? 16.825 -13.757 -1.659 1.00 91.69 1087 VAL A O 1
ATOM 7949 N N . ASP A 1 1088 ? 15.766 -13.255 0.256 1.00 89.62 1088 ASP A N 1
ATOM 7950 C CA . ASP A 1 1088 ? 16.838 -12.424 0.811 1.00 89.62 1088 ASP A CA 1
ATOM 7951 C C . ASP A 1 1088 ? 17.877 -13.331 1.483 1.00 89.62 1088 ASP A C 1
ATOM 7953 O O . ASP A 1 1088 ? 17.783 -13.675 2.662 1.00 89.62 1088 ASP A O 1
ATOM 7957 N N . ARG A 1 1089 ? 18.853 -13.802 0.696 1.00 89.19 1089 ARG A N 1
ATOM 7958 C CA . ARG A 1 1089 ? 19.986 -14.632 1.161 1.00 89.19 1089 ARG A CA 1
ATOM 7959 C C . ARG A 1 1089 ? 19.574 -15.927 1.896 1.00 89.19 1089 ARG A C 1
ATOM 7961 O O . ARG A 1 1089 ? 20.360 -16.473 2.673 1.00 89.19 1089 ARG A O 1
ATOM 7968 N N . GLY A 1 1090 ? 18.373 -16.449 1.630 1.00 88.25 1090 GLY A N 1
ATOM 7969 C CA . GLY A 1 1090 ? 17.788 -17.608 2.319 1.00 88.25 1090 GLY A CA 1
ATOM 7970 C C . GLY A 1 1090 ? 16.833 -17.256 3.468 1.00 88.25 1090 GLY A C 1
ATOM 7971 O O . GLY A 1 1090 ? 16.245 -18.159 4.066 1.00 88.25 1090 GLY A O 1
ATOM 7972 N N . GLU A 1 1091 ? 16.651 -15.973 3.773 1.00 90.12 1091 GLU A N 1
ATOM 7973 C CA . GLU A 1 1091 ? 15.681 -15.448 4.731 1.00 90.12 1091 GLU A CA 1
ATOM 7974 C C . GLU A 1 1091 ? 14.506 -14.741 4.037 1.00 90.12 1091 GLU A C 1
ATOM 7976 O O . GLU A 1 1091 ? 14.519 -14.427 2.846 1.00 90.12 1091 GLU A O 1
ATOM 7981 N N . ASP A 1 1092 ? 13.429 -14.563 4.796 1.00 91.94 1092 ASP A N 1
ATOM 7982 C CA . ASP A 1 1092 ? 12.254 -13.819 4.349 1.00 91.94 1092 ASP A CA 1
ATOM 7983 C C . ASP A 1 1092 ? 12.539 -12.311 4.428 1.00 91.94 1092 ASP A C 1
ATOM 7985 O O . ASP A 1 1092 ? 13.040 -11.884 5.474 1.00 91.94 1092 ASP A O 1
ATOM 7989 N N . PRO A 1 1093 ? 12.159 -11.502 3.419 1.00 92.56 1093 PRO A N 1
ATOM 7990 C CA . PRO A 1 1093 ? 12.215 -10.045 3.483 1.00 92.56 1093 PRO A CA 1
ATOM 7991 C C . PRO A 1 1093 ? 11.678 -9.467 4.800 1.00 92.56 1093 PRO A C 1
ATOM 7993 O O . PRO A 1 1093 ? 10.550 -9.748 5.222 1.00 92.56 1093 PRO A O 1
ATOM 7996 N N . ARG A 1 1094 ? 12.500 -8.637 5.449 1.00 90.56 1094 ARG A N 1
ATOM 7997 C CA . ARG A 1 1094 ? 12.189 -7.935 6.701 1.00 90.56 1094 ARG A CA 1
ATOM 7998 C C . ARG A 1 1094 ? 12.407 -6.442 6.538 1.00 90.56 1094 ARG A C 1
ATOM 8000 O O . ARG A 1 1094 ? 13.430 -6.019 6.012 1.00 90.56 1094 ARG A O 1
ATOM 8007 N N . SER A 1 1095 ? 11.468 -5.656 7.048 1.00 90.75 1095 SER A N 1
ATOM 8008 C CA . SER A 1 1095 ? 11.633 -4.209 7.127 1.00 90.75 1095 SER A CA 1
ATOM 8009 C C . SER A 1 1095 ? 12.807 -3.854 8.043 1.00 90.75 1095 SER A C 1
ATOM 8011 O O . SER A 1 1095 ? 12.957 -4.459 9.104 1.00 90.75 1095 SER A O 1
ATOM 8013 N N . VAL A 1 1096 ? 13.588 -2.832 7.683 1.00 83.88 1096 VAL A N 1
ATOM 8014 C CA . VAL A 1 1096 ? 14.551 -2.195 8.609 1.00 83.88 1096 VAL A CA 1
ATOM 8015 C C . VAL A 1 1096 ? 13.866 -1.367 9.700 1.00 83.88 1096 VAL A C 1
ATOM 8017 O O . VAL A 1 1096 ? 14.533 -0.888 10.618 1.00 83.88 1096 VAL A O 1
ATOM 8020 N N . ASN A 1 1097 ? 12.543 -1.191 9.622 1.00 77.75 1097 ASN A N 1
ATOM 8021 C CA . ASN A 1 1097 ? 11.791 -0.471 10.637 1.00 77.75 1097 ASN A CA 1
ATOM 8022 C C . ASN A 1 1097 ? 11.798 -1.191 11.995 1.00 77.75 1097 ASN A C 1
ATOM 8024 O O . ASN A 1 1097 ? 11.866 -2.426 12.060 1.00 77.75 1097 ASN A O 1
ATOM 8028 N N . PRO A 1 1098 ? 11.648 -0.425 13.092 1.00 69.31 1098 PRO A N 1
ATOM 8029 C CA . PRO A 1 1098 ? 11.458 -0.973 14.428 1.00 69.31 1098 PRO A CA 1
ATOM 8030 C C . PRO A 1 1098 ? 10.353 -2.050 14.435 1.00 69.31 1098 PRO A C 1
ATOM 8032 O O . PRO A 1 1098 ? 9.225 -1.808 14.013 1.00 69.31 1098 PRO A O 1
ATOM 8035 N N . GLY A 1 1099 ? 10.687 -3.263 14.888 1.00 66.44 1099 GLY A N 1
ATOM 8036 C CA . GLY A 1 1099 ? 9.823 -4.454 14.843 1.00 66.44 1099 GLY A CA 1
ATOM 8037 C C . GLY A 1 1099 ? 10.228 -5.523 13.813 1.00 66.44 1099 GLY A C 1
ATOM 8038 O O . GLY A 1 1099 ? 9.891 -6.689 14.001 1.00 66.44 1099 GLY A O 1
ATOM 8039 N N . ASN A 1 1100 ? 11.019 -5.188 12.782 1.00 75.56 1100 ASN A N 1
ATOM 8040 C CA . ASN A 1 1100 ? 11.495 -6.120 11.737 1.00 75.56 1100 ASN A CA 1
ATOM 8041 C C . ASN A 1 1100 ? 10.382 -6.974 11.087 1.00 75.56 1100 ASN A C 1
ATOM 8043 O O . ASN A 1 1100 ? 10.551 -8.185 10.870 1.00 75.56 1100 ASN A O 1
ATOM 8047 N N . ALA A 1 1101 ? 9.231 -6.346 10.826 1.00 81.25 1101 ALA A N 1
ATOM 8048 C CA . ALA A 1 1101 ? 8.057 -6.985 10.242 1.00 81.25 1101 ALA A CA 1
ATOM 8049 C C . ALA A 1 1101 ? 8.358 -7.579 8.853 1.00 81.25 1101 ALA A C 1
ATOM 8051 O O . ALA A 1 1101 ? 9.205 -7.070 8.117 1.00 81.25 1101 ALA A O 1
ATOM 8052 N N . LYS A 1 1102 ? 7.652 -8.659 8.501 1.00 90.88 1102 LYS A N 1
ATOM 8053 C CA . LYS A 1 1102 ? 7.715 -9.299 7.179 1.00 90.88 1102 LYS A CA 1
ATOM 8054 C C . LYS A 1 1102 ? 6.541 -8.836 6.322 1.00 90.88 1102 LYS A C 1
ATOM 8056 O O . LYS A 1 1102 ? 5.420 -8.783 6.818 1.00 90.88 1102 LYS A O 1
ATOM 8061 N N . GLY A 1 1103 ? 6.785 -8.608 5.038 1.00 94.25 1103 GLY A N 1
ATOM 8062 C CA . GLY A 1 1103 ? 5.797 -8.119 4.076 1.00 94.25 1103 GLY A CA 1
ATOM 8063 C C . GLY A 1 1103 ? 6.284 -8.311 2.641 1.00 94.25 1103 GLY A C 1
ATOM 8064 O O . GLY A 1 1103 ? 7.329 -8.927 2.420 1.00 94.25 1103 GLY A O 1
ATOM 8065 N N . ARG A 1 1104 ? 5.541 -7.797 1.658 1.00 97.38 1104 ARG A N 1
ATOM 8066 C CA . ARG A 1 1104 ? 5.983 -7.739 0.256 1.00 97.38 1104 ARG A CA 1
ATOM 8067 C C . ARG A 1 1104 ? 7.255 -6.896 0.179 1.00 97.38 1104 ARG A C 1
ATOM 8069 O O . ARG A 1 1104 ? 7.216 -5.701 0.461 1.00 97.38 1104 ARG A O 1
ATOM 8076 N N . GLY A 1 1105 ? 8.369 -7.526 -0.185 1.00 97.19 1105 GLY A N 1
ATOM 8077 C CA . GLY A 1 1105 ? 9.649 -6.855 -0.405 1.00 97.19 1105 GLY A CA 1
ATOM 8078 C C . GLY A 1 1105 ? 9.723 -6.282 -1.818 1.00 97.19 1105 GLY A C 1
ATOM 8079 O O . GLY A 1 1105 ? 9.192 -6.888 -2.746 1.00 97.19 1105 GLY A O 1
ATOM 8080 N N . GLY A 1 1106 ? 10.354 -5.132 -2.014 1.00 96.88 1106 GLY A N 1
ATOM 8081 C CA . GLY A 1 1106 ? 10.559 -4.526 -3.331 1.00 96.88 1106 GLY A CA 1
ATOM 8082 C C . GLY A 1 1106 ? 11.888 -3.768 -3.413 1.00 96.88 1106 GLY A C 1
ATOM 8083 O O . GLY A 1 1106 ? 12.450 -3.442 -2.365 1.00 96.88 1106 GLY A O 1
ATOM 8084 N N . PRO A 1 1107 ? 12.378 -3.461 -4.625 1.00 98.56 1107 PRO A N 1
ATOM 8085 C CA . PRO A 1 1107 ? 11.743 -3.733 -5.919 1.00 98.56 1107 PRO A CA 1
ATOM 8086 C C . PRO A 1 1107 ? 11.893 -5.198 -6.377 1.00 98.56 1107 PRO A C 1
ATOM 8088 O O . PRO A 1 1107 ? 12.509 -6.022 -5.708 1.00 98.56 1107 PRO A O 1
ATOM 8091 N N . ASP A 1 1108 ? 11.282 -5.560 -7.507 1.00 98.69 1108 ASP A N 1
ATOM 8092 C CA . ASP A 1 1108 ? 11.408 -6.906 -8.089 1.00 98.69 1108 ASP A CA 1
ATOM 8093 C C . ASP A 1 1108 ? 12.603 -7.009 -9.049 1.00 98.69 1108 ASP A C 1
ATOM 8095 O O . ASP A 1 1108 ? 13.268 -8.042 -9.114 1.00 98.69 1108 ASP A O 1
ATOM 8099 N N . VAL A 1 1109 ? 12.878 -5.930 -9.779 1.00 98.81 1109 VAL A N 1
ATOM 8100 C CA . VAL A 1 1109 ? 13.949 -5.762 -10.780 1.00 98.81 1109 VAL A CA 1
ATOM 8101 C C . VAL A 1 1109 ? 14.390 -4.295 -10.795 1.00 98.81 1109 VAL A C 1
ATOM 8103 O O . VAL A 1 1109 ? 13.775 -3.478 -10.115 1.00 98.81 1109 VAL A O 1
ATOM 8106 N N . ALA A 1 1110 ? 15.391 -3.922 -11.595 1.00 98.69 1110 ALA A N 1
ATOM 8107 C CA . ALA A 1 1110 ? 15.813 -2.526 -11.743 1.00 98.69 1110 ALA A CA 1
ATOM 8108 C C . ALA A 1 1110 ? 16.091 -2.103 -13.195 1.00 98.69 1110 ALA A C 1
ATOM 8110 O O . ALA A 1 1110 ? 16.037 -2.907 -14.129 1.00 98.69 1110 ALA A O 1
ATOM 8111 N N . SER A 1 1111 ? 16.371 -0.815 -13.388 1.00 97.94 1111 SER A N 1
ATOM 8112 C CA . SER A 1 1111 ? 16.845 -0.206 -14.636 1.00 97.94 1111 SER A CA 1
ATOM 8113 C C . SER A 1 1111 ? 17.624 1.082 -14.331 1.00 97.94 1111 SER A C 1
ATOM 8115 O O . SER A 1 1111 ? 17.637 1.532 -13.187 1.00 97.94 1111 SER A O 1
ATOM 8117 N N . ILE A 1 1112 ? 18.230 1.713 -15.344 1.00 95.81 1112 ILE A N 1
ATOM 8118 C CA . ILE A 1 1112 ? 18.860 3.037 -15.198 1.00 95.81 1112 ILE A CA 1
ATOM 8119 C C . ILE A 1 1112 ? 17.832 4.049 -14.680 1.00 95.81 1112 ILE A C 1
ATOM 8121 O O . ILE A 1 1112 ? 16.783 4.223 -15.299 1.00 95.81 1112 ILE A O 1
ATOM 8125 N N . ALA A 1 1113 ? 18.178 4.732 -13.588 1.00 95.25 1113 ALA A N 1
ATOM 8126 C CA . ALA A 1 1113 ? 17.334 5.734 -12.938 1.00 95.25 1113 ALA A CA 1
ATOM 8127 C C . ALA A 1 1113 ? 18.093 6.990 -12.480 1.00 95.25 1113 ALA A C 1
ATOM 8129 O O . ALA A 1 1113 ? 17.474 8.022 -12.258 1.00 95.25 1113 ALA A O 1
ATOM 8130 N N . ASP A 1 1114 ? 19.422 6.965 -12.343 1.00 93.44 1114 ASP A N 1
ATOM 8131 C CA . ASP A 1 1114 ? 20.160 8.180 -11.972 1.00 93.44 1114 ASP A CA 1
ATOM 8132 C C . ASP A 1 1114 ? 20.125 9.222 -13.108 1.00 93.44 1114 ASP A C 1
ATOM 8134 O O . ASP A 1 1114 ? 20.684 8.951 -14.175 1.00 93.44 1114 ASP A O 1
ATOM 8138 N N . PRO A 1 1115 ? 19.570 10.438 -12.909 1.00 88.94 1115 PRO A N 1
ATOM 8139 C CA . PRO A 1 1115 ? 19.508 11.466 -13.954 1.00 88.94 1115 PRO A CA 1
ATOM 8140 C C . PRO A 1 1115 ? 20.891 11.906 -14.462 1.00 88.94 1115 PRO A C 1
ATOM 8142 O O . PRO A 1 1115 ? 21.024 12.405 -15.581 1.00 88.94 1115 PRO A O 1
ATOM 8145 N N . GLN A 1 1116 ? 21.962 11.693 -13.684 1.00 88.00 1116 GLN A N 1
ATOM 8146 C CA . GLN A 1 1116 ? 23.333 11.931 -14.154 1.00 88.00 1116 GLN A CA 1
ATOM 8147 C C . GLN A 1 1116 ? 23.751 10.960 -15.267 1.00 88.00 1116 GLN A C 1
ATOM 8149 O O . GLN A 1 1116 ? 24.550 11.331 -16.135 1.00 88.00 1116 GLN A O 1
ATOM 8154 N N . THR A 1 1117 ? 23.182 9.754 -15.282 1.00 91.44 1117 THR A N 1
ATOM 8155 C CA . THR A 1 1117 ? 23.393 8.701 -16.287 1.00 91.44 1117 THR A CA 1
ATOM 8156 C C . THR A 1 1117 ? 22.111 8.349 -17.048 1.00 91.44 1117 THR A C 1
ATOM 8158 O O . THR A 1 1117 ? 22.039 7.280 -17.646 1.00 91.44 1117 THR A O 1
ATOM 8161 N N . GLY A 1 1118 ? 21.113 9.236 -17.016 1.00 90.62 1118 GLY A N 1
ATOM 8162 C CA . GLY A 1 1118 ? 19.736 8.972 -17.426 1.00 90.62 1118 GLY A CA 1
ATOM 8163 C C . GLY A 1 1118 ? 19.517 8.745 -18.923 1.00 90.62 1118 GLY A C 1
ATOM 8164 O O . GLY A 1 1118 ? 20.458 8.599 -19.709 1.00 90.62 1118 GLY A O 1
ATOM 8165 N N . ILE A 1 1119 ? 18.253 8.736 -19.337 1.00 93.62 1119 ILE A N 1
ATOM 8166 C CA . ILE A 1 1119 ? 17.842 8.515 -20.727 1.00 93.62 1119 ILE A CA 1
ATOM 8167 C C . ILE A 1 1119 ? 17.597 9.863 -21.412 1.00 93.62 1119 ILE A C 1
ATOM 8169 O O . ILE A 1 1119 ? 16.982 10.763 -20.847 1.00 93.62 1119 ILE A O 1
ATOM 8173 N N . LEU A 1 1120 ? 18.092 10.020 -22.642 1.00 94.75 1120 LEU A N 1
ATOM 8174 C CA . LEU A 1 1120 ? 17.855 11.198 -23.474 1.00 94.75 1120 LEU A CA 1
ATOM 8175 C C . LEU A 1 1120 ? 16.369 11.312 -23.847 1.00 94.75 1120 LEU A C 1
ATOM 8177 O O . LEU A 1 1120 ? 15.852 10.432 -24.539 1.00 94.75 1120 LEU A O 1
ATOM 8181 N N . ILE A 1 1121 ? 15.753 12.443 -23.503 1.00 94.75 1121 ILE A N 1
ATOM 8182 C CA . ILE A 1 1121 ? 14.378 12.830 -23.864 1.00 94.75 1121 ILE A CA 1
ATOM 8183 C C . ILE A 1 1121 ? 14.349 14.231 -24.510 1.00 94.75 1121 ILE A C 1
ATOM 8185 O O . ILE A 1 1121 ? 15.335 14.977 -24.453 1.00 94.75 1121 ILE A O 1
ATOM 8189 N N . TYR A 1 1122 ? 13.239 14.595 -25.155 1.00 94.88 1122 TYR A N 1
ATOM 8190 C CA . TYR A 1 1122 ? 12.972 15.911 -25.745 1.00 94.88 1122 TYR A CA 1
ATOM 8191 C C . TYR A 1 1122 ? 11.700 16.544 -25.163 1.00 94.88 1122 TYR A C 1
ATOM 8193 O O . TYR A 1 1122 ? 10.721 16.813 -25.859 1.00 94.88 1122 TYR A O 1
ATOM 8201 N N . ALA A 1 1123 ? 11.720 16.822 -23.865 1.00 90.69 1123 ALA A N 1
ATOM 8202 C CA . ALA A 1 1123 ? 10.585 17.432 -23.199 1.00 90.69 1123 ALA A CA 1
ATOM 8203 C C . ALA A 1 1123 ? 10.536 18.960 -23.387 1.00 90.69 1123 ALA A C 1
ATOM 8205 O O . ALA A 1 1123 ? 11.557 19.659 -23.366 1.00 90.69 1123 ALA A O 1
ATOM 8206 N N . ARG A 1 1124 ? 9.320 19.498 -23.558 1.00 90.38 1124 ARG A N 1
ATOM 8207 C CA . ARG A 1 1124 ? 9.004 20.943 -23.531 1.00 90.38 1124 ARG A CA 1
ATOM 8208 C C . ARG A 1 1124 ? 9.914 21.798 -24.444 1.00 90.38 1124 ARG A C 1
ATOM 8210 O O . ARG A 1 1124 ? 10.277 22.933 -24.120 1.00 90.38 1124 ARG A O 1
ATOM 8217 N N . GLY A 1 1125 ? 10.267 21.262 -25.614 1.00 91.25 1125 GLY A N 1
ATOM 8218 C CA . GLY A 1 1125 ? 11.069 21.913 -26.654 1.00 91.25 1125 GLY A CA 1
ATOM 8219 C C . GLY A 1 1125 ? 12.599 21.837 -26.503 1.00 91.25 1125 GLY A C 1
ATOM 8220 O O . GLY A 1 1125 ? 13.309 22.495 -27.278 1.00 91.25 1125 GLY A O 1
ATOM 8221 N N . GLN A 1 1126 ? 13.136 21.058 -25.559 1.00 92.62 1126 GLN A N 1
ATOM 8222 C CA . GLN A 1 1126 ? 14.576 20.951 -25.281 1.00 92.62 1126 GLN A CA 1
ATOM 8223 C C . GLN A 1 1126 ? 15.039 19.497 -25.093 1.00 92.62 1126 GLN A C 1
ATOM 8225 O O . GLN A 1 1126 ? 14.297 18.668 -24.593 1.00 92.62 1126 GLN A O 1
ATOM 8230 N N . PHE A 1 1127 ? 16.287 19.189 -25.471 1.00 91.88 1127 PHE A N 1
ATOM 8231 C CA . PHE A 1 1127 ? 16.910 17.899 -25.146 1.00 91.88 1127 PHE A CA 1
ATOM 8232 C C . PHE A 1 1127 ? 17.543 17.942 -23.753 1.00 91.88 1127 PHE A C 1
ATOM 8234 O O . PHE A 1 1127 ? 18.372 18.817 -23.485 1.00 91.88 1127 PHE A O 1
ATOM 8241 N N . LEU A 1 1128 ? 17.222 16.954 -22.924 1.00 90.88 1128 LEU A N 1
ATOM 8242 C CA . LEU A 1 1128 ? 17.813 16.698 -21.606 1.00 90.88 1128 LEU A CA 1
ATOM 8243 C C . LEU A 1 1128 ? 17.993 15.186 -21.405 1.00 90.88 1128 LEU A C 1
ATOM 8245 O O . LEU A 1 1128 ? 17.462 14.398 -22.181 1.00 90.88 1128 LEU A O 1
ATOM 8249 N N . HIS A 1 1129 ? 18.776 14.783 -20.404 1.00 90.06 1129 HIS A N 1
ATOM 8250 C CA . HIS A 1 1129 ? 18.713 13.408 -19.900 1.00 90.06 1129 HIS A CA 1
ATOM 8251 C C . HIS A 1 1129 ? 17.954 13.426 -18.583 1.00 90.06 1129 HIS A C 1
ATOM 8253 O O . HIS A 1 1129 ? 18.266 14.257 -17.727 1.00 90.06 1129 HIS A O 1
ATOM 8259 N N . ASP A 1 1130 ? 16.994 12.524 -18.442 1.00 90.62 1130 ASP A N 1
ATOM 8260 C CA . ASP A 1 1130 ? 16.184 12.386 -17.238 1.00 90.62 1130 ASP A CA 1
ATOM 8261 C C . ASP A 1 1130 ? 16.288 10.971 -16.664 1.00 90.62 1130 ASP A C 1
ATOM 8263 O O . ASP A 1 1130 ? 16.793 10.056 -17.322 1.00 90.62 1130 ASP A O 1
ATOM 8267 N N . GLY A 1 1131 ? 15.878 10.812 -15.414 1.00 90.81 1131 GLY A N 1
ATOM 8268 C CA . GLY A 1 1131 ? 16.012 9.579 -14.654 1.00 90.81 1131 GLY A CA 1
ATOM 8269 C C . GLY A 1 1131 ? 14.747 9.263 -13.874 1.00 90.81 1131 GLY A C 1
ATOM 8270 O O . GLY A 1 1131 ? 13.663 9.202 -14.442 1.00 90.81 1131 GLY A O 1
ATOM 8271 N N . GLY A 1 1132 ? 14.912 8.996 -12.585 1.00 93.12 1132 GLY A N 1
ATOM 8272 C CA . GLY A 1 1132 ? 13.872 8.396 -11.771 1.00 93.12 1132 GLY A CA 1
ATOM 8273 C C . GLY A 1 1132 ? 13.702 6.906 -12.047 1.00 93.12 1132 GLY A C 1
ATOM 8274 O O . GLY A 1 1132 ? 14.058 6.383 -13.106 1.00 93.12 1132 GLY A O 1
ATOM 8275 N N . THR A 1 1133 ? 13.111 6.195 -11.096 1.00 96.31 1133 THR A N 1
ATOM 8276 C CA . THR A 1 1133 ? 12.542 4.863 -11.345 1.00 96.31 1133 THR A CA 1
ATOM 8277 C C . THR A 1 1133 ? 11.383 4.930 -12.349 1.00 96.31 1133 THR A C 1
ATOM 8279 O O . THR A 1 1133 ? 11.097 3.932 -13.016 1.00 96.31 1133 THR A O 1
ATOM 8282 N N . SER A 1 1134 ? 10.833 6.131 -12.564 1.00 94.38 1134 SER A N 1
ATOM 8283 C CA . SER A 1 1134 ? 10.041 6.543 -13.727 1.00 94.38 1134 SER A CA 1
ATOM 8284 C C . SER A 1 1134 ? 10.688 6.244 -15.080 1.00 94.38 1134 SER A C 1
ATOM 8286 O O . SER A 1 1134 ? 9.996 5.856 -16.006 1.00 94.38 1134 SER A O 1
ATOM 8288 N N . ALA A 1 1135 ? 12.015 6.307 -15.233 1.00 94.69 1135 ALA A N 1
ATOM 8289 C CA . ALA A 1 1135 ? 12.670 5.846 -16.465 1.00 94.69 1135 ALA A CA 1
ATOM 8290 C C . ALA A 1 1135 ? 12.671 4.304 -16.592 1.00 94.69 1135 ALA A C 1
ATOM 8292 O O . ALA A 1 1135 ? 12.801 3.742 -17.688 1.00 94.69 1135 ALA A O 1
ATOM 8293 N N . GLY A 1 1136 ? 12.539 3.593 -15.469 1.00 96.81 1136 GLY A N 1
ATOM 8294 C CA . GLY A 1 1136 ? 12.638 2.140 -15.371 1.00 96.81 1136 GLY A CA 1
ATOM 8295 C C . GLY A 1 1136 ? 11.365 1.391 -15.760 1.00 96.81 1136 GLY A C 1
ATOM 8296 O O . GLY A 1 1136 ? 11.447 0.426 -16.527 1.00 96.81 1136 GLY A O 1
ATOM 8297 N N . ALA A 1 1137 ? 10.199 1.835 -15.286 1.00 97.75 1137 ALA A N 1
ATOM 8298 C CA . ALA A 1 1137 ? 8.901 1.245 -15.631 1.00 97.75 1137 ALA A CA 1
ATOM 8299 C C . ALA A 1 1137 ? 8.627 1.177 -17.158 1.00 97.75 1137 ALA A C 1
ATOM 8301 O O . ALA A 1 1137 ? 8.422 0.064 -17.663 1.00 97.75 1137 ALA A O 1
ATOM 8302 N N . PRO A 1 1138 ? 8.735 2.273 -17.942 1.00 98.19 1138 PRO A N 1
ATOM 8303 C CA . PRO A 1 1138 ? 8.577 2.254 -19.395 1.00 98.19 1138 PRO A CA 1
ATOM 8304 C C . PRO A 1 1138 ? 9.705 1.481 -20.096 1.00 98.19 1138 PRO A C 1
ATOM 8306 O O . PRO A 1 1138 ? 9.474 0.886 -21.153 1.00 98.19 1138 PRO A O 1
ATOM 8309 N N . THR A 1 1139 ? 10.907 1.407 -19.503 1.00 98.56 1139 THR A N 1
ATOM 8310 C CA . THR A 1 1139 ? 12.001 0.564 -20.020 1.00 98.56 1139 THR A CA 1
ATOM 8311 C C . THR A 1 1139 ? 11.636 -0.921 -19.965 1.00 98.56 1139 THR A C 1
ATOM 8313 O O . THR A 1 1139 ? 11.755 -1.629 -20.972 1.00 98.56 1139 THR A O 1
ATOM 8316 N N . TRP A 1 1140 ? 11.124 -1.395 -18.827 1.00 98.69 1140 TRP A N 1
ATOM 8317 C CA . TRP A 1 1140 ? 10.635 -2.769 -18.689 1.00 98.69 1140 TRP A CA 1
ATOM 8318 C C . TRP A 1 1140 ? 9.353 -3.025 -19.489 1.00 98.69 1140 TRP A C 1
ATOM 8320 O O . TRP A 1 1140 ? 9.215 -4.101 -20.075 1.00 98.69 1140 TRP A O 1
ATOM 8330 N N . ALA A 1 1141 ? 8.461 -2.040 -19.619 1.00 98.81 1141 ALA A N 1
ATOM 8331 C CA . ALA A 1 1141 ? 7.276 -2.154 -20.466 1.00 98.81 1141 ALA A CA 1
ATOM 8332 C C . ALA A 1 1141 ? 7.640 -2.327 -21.957 1.00 98.81 1141 ALA A C 1
ATOM 8334 O O . ALA A 1 1141 ? 7.114 -3.218 -22.635 1.00 98.81 1141 ALA A O 1
ATOM 8335 N N . GLY A 1 1142 ? 8.599 -1.539 -22.458 1.00 98.62 1142 GLY A N 1
ATOM 8336 C CA . GLY A 1 1142 ? 9.140 -1.673 -23.812 1.00 98.62 1142 GLY A CA 1
ATOM 8337 C C . GLY A 1 1142 ? 9.831 -3.023 -24.042 1.00 98.62 1142 GLY A C 1
ATOM 8338 O O . GLY A 1 1142 ? 9.621 -3.665 -25.077 1.00 98.62 1142 GLY A O 1
ATOM 8339 N N . LEU A 1 1143 ? 10.593 -3.511 -23.054 1.00 98.81 1143 LEU A N 1
ATOM 8340 C CA . LEU A 1 1143 ? 11.184 -4.852 -23.084 1.00 98.81 1143 LEU A CA 1
ATOM 8341 C C . LEU A 1 1143 ? 10.111 -5.950 -23.138 1.00 98.81 1143 LEU A C 1
ATOM 8343 O O . LEU A 1 1143 ? 10.205 -6.863 -23.961 1.00 98.81 1143 LEU A O 1
ATOM 8347 N N . ALA A 1 1144 ? 9.071 -5.854 -22.309 1.00 98.81 1144 ALA A N 1
ATOM 8348 C CA . ALA A 1 1144 ? 7.981 -6.822 -22.268 1.00 98.81 1144 ALA A CA 1
ATOM 8349 C C . ALA A 1 1144 ? 7.212 -6.883 -23.595 1.00 98.81 1144 ALA A C 1
ATOM 8351 O O . ALA A 1 1144 ? 6.925 -7.980 -24.072 1.00 98.81 1144 ALA A O 1
ATOM 8352 N N . ALA A 1 1145 ? 6.962 -5.745 -24.253 1.00 98.81 1145 ALA A N 1
ATOM 8353 C CA . ALA A 1 1145 ? 6.359 -5.718 -25.587 1.00 98.81 1145 ALA A CA 1
ATOM 8354 C C . ALA A 1 1145 ? 7.233 -6.444 -26.634 1.00 98.81 1145 ALA A C 1
ATOM 8356 O O . ALA A 1 1145 ? 6.733 -7.255 -27.421 1.00 98.81 1145 ALA A O 1
ATOM 8357 N N . ARG A 1 1146 ? 8.558 -6.233 -26.615 1.00 98.75 1146 ARG A N 1
ATOM 8358 C CA . ARG A 1 1146 ? 9.500 -6.982 -27.471 1.00 98.75 1146 ARG A CA 1
ATOM 8359 C C . ARG A 1 1146 ? 9.507 -8.481 -27.169 1.00 98.75 1146 ARG A C 1
ATOM 8361 O O . ARG A 1 1146 ? 9.549 -9.293 -28.095 1.00 98.75 1146 ARG A O 1
ATOM 8368 N N . ILE A 1 1147 ? 9.457 -8.857 -25.892 1.00 98.81 1147 ILE A N 1
ATOM 8369 C CA . ILE A 1 1147 ? 9.409 -10.256 -25.453 1.00 98.81 1147 ILE A CA 1
ATOM 8370 C C . ILE A 1 1147 ? 8.113 -10.918 -25.923 1.00 98.81 1147 ILE A C 1
ATOM 8372 O O . ILE A 1 1147 ? 8.177 -11.949 -26.587 1.00 98.81 1147 ILE A O 1
ATOM 8376 N N . ASN A 1 1148 ? 6.955 -10.312 -25.661 1.00 98.44 1148 ASN A N 1
ATOM 8377 C CA . ASN A 1 1148 ? 5.652 -10.827 -26.079 1.00 98.44 1148 ASN A CA 1
ATOM 8378 C C . ASN A 1 1148 ? 5.591 -11.034 -27.605 1.00 98.44 1148 ASN A C 1
ATOM 8380 O O . ASN A 1 1148 ? 5.170 -12.100 -28.061 1.00 98.44 1148 ASN A O 1
ATOM 8384 N N . GLN A 1 1149 ? 6.101 -10.078 -28.399 1.00 98.44 1149 GLN A N 1
ATOM 8385 C CA . GLN A 1 1149 ? 6.253 -10.232 -29.853 1.00 98.44 1149 GLN A CA 1
ATOM 8386 C C . GLN A 1 1149 ? 7.177 -11.414 -30.208 1.00 98.44 1149 GLN A C 1
ATOM 8388 O O . GLN A 1 1149 ? 6.845 -12.222 -31.075 1.00 98.44 1149 GLN A O 1
ATOM 8393 N N . GLY A 1 1150 ? 8.327 -11.539 -29.536 1.00 97.31 1150 GLY A N 1
ATOM 8394 C CA . GLY A 1 1150 ? 9.305 -12.613 -29.751 1.00 97.31 1150 GLY A CA 1
ATOM 8395 C C . GLY A 1 1150 ? 8.841 -14.011 -29.314 1.00 97.31 1150 GLY A C 1
ATOM 8396 O O . GLY A 1 1150 ? 9.369 -15.009 -29.811 1.00 97.31 1150 GLY A O 1
ATOM 8397 N N . LEU A 1 1151 ? 7.863 -14.090 -28.409 1.00 96.25 1151 LEU A N 1
ATOM 8398 C CA . LEU A 1 1151 ? 7.190 -15.320 -27.974 1.00 96.25 1151 LEU A CA 1
ATOM 8399 C C . LEU A 1 1151 ? 5.929 -15.631 -28.799 1.00 96.25 1151 LEU A C 1
ATOM 8401 O O . LEU A 1 1151 ? 5.518 -16.789 -28.869 1.00 96.25 1151 LEU A O 1
ATOM 8405 N N . GLY A 1 1152 ? 5.296 -14.616 -29.395 1.00 94.94 1152 GLY A N 1
ATOM 8406 C CA . GLY A 1 1152 ? 3.956 -14.713 -29.984 1.00 94.94 1152 GLY A CA 1
ATOM 8407 C C . GLY A 1 1152 ? 2.840 -14.913 -28.945 1.00 94.94 1152 GLY A C 1
ATOM 8408 O O . GLY A 1 1152 ? 1.776 -15.428 -29.288 1.00 94.94 1152 GLY A O 1
ATOM 8409 N N . LYS A 1 1153 ? 3.101 -14.571 -27.675 1.00 93.44 1153 LYS A N 1
ATOM 8410 C CA . LYS A 1 1153 ? 2.204 -14.750 -26.522 1.00 93.44 1153 LYS A CA 1
ATOM 8411 C C . LYS A 1 1153 ? 2.604 -13.795 -25.393 1.00 93.44 1153 LYS A C 1
ATOM 8413 O O . LYS A 1 1153 ? 3.791 -13.679 -25.099 1.00 93.44 1153 LYS A O 1
ATOM 8418 N N . ASN A 1 1154 ? 1.621 -13.218 -24.702 1.00 95.19 1154 ASN A N 1
ATOM 8419 C CA . ASN A 1 1154 ? 1.856 -12.388 -23.520 1.00 95.19 1154 ASN A CA 1
ATOM 8420 C C . ASN A 1 1154 ? 2.361 -13.214 -22.324 1.00 95.19 1154 ASN A C 1
ATOM 8422 O O . ASN A 1 1154 ? 1.815 -14.279 -22.000 1.00 95.19 1154 ASN A O 1
ATOM 8426 N N . VAL A 1 1155 ? 3.371 -12.697 -21.623 1.00 95.00 1155 VAL A N 1
ATOM 8427 C CA . VAL A 1 1155 ? 3.889 -13.294 -20.377 1.00 95.00 1155 VAL A CA 1
ATOM 8428 C C . VAL A 1 1155 ? 2.927 -13.094 -19.195 1.00 95.00 1155 VAL A C 1
ATOM 8430 O O . VAL A 1 1155 ? 2.855 -13.956 -18.311 1.00 95.00 1155 VAL A O 1
ATOM 8433 N N . GLY A 1 1156 ? 2.152 -12.003 -19.206 1.00 93.62 1156 GLY A N 1
ATOM 8434 C CA . GLY A 1 1156 ? 1.271 -11.618 -18.104 1.00 93.62 1156 GLY A CA 1
ATOM 8435 C C . GLY A 1 1156 ? 2.084 -11.231 -16.869 1.00 93.62 1156 GLY A C 1
ATOM 8436 O O . GLY A 1 1156 ? 3.054 -10.483 -16.971 1.00 93.62 1156 GLY A O 1
ATOM 8437 N N . PHE A 1 1157 ? 1.714 -11.753 -15.703 1.00 93.50 1157 PHE A N 1
ATOM 8438 C CA . PHE A 1 1157 ? 2.387 -11.449 -14.440 1.00 93.50 1157 PHE A CA 1
ATOM 8439 C C . PHE A 1 1157 ? 3.797 -12.073 -14.349 1.00 93.50 1157 PHE A C 1
ATOM 8441 O O . PHE A 1 1157 ? 3.945 -13.299 -14.401 1.00 93.50 1157 PHE A O 1
ATOM 8448 N N . TYR A 1 1158 ? 4.831 -11.234 -14.207 1.00 94.88 1158 TYR A N 1
ATOM 8449 C CA . TYR A 1 1158 ? 6.241 -11.645 -14.285 1.00 94.88 1158 TYR A CA 1
ATOM 8450 C C . TYR A 1 1158 ? 6.811 -12.222 -12.981 1.00 94.88 1158 TYR A C 1
ATOM 8452 O O . TYR A 1 1158 ? 7.590 -13.172 -13.058 1.00 94.88 1158 TYR A O 1
ATOM 8460 N N . ASN A 1 1159 ? 6.441 -11.709 -11.798 1.00 94.06 1159 ASN A N 1
ATOM 8461 C CA . ASN A 1 1159 ? 7.157 -12.006 -10.540 1.00 94.06 1159 ASN A CA 1
ATOM 8462 C C . ASN A 1 1159 ? 7.250 -13.511 -10.250 1.00 94.06 1159 ASN A C 1
ATOM 8464 O O . ASN A 1 1159 ? 8.317 -14.032 -9.951 1.00 94.06 1159 ASN A O 1
ATOM 8468 N N . THR A 1 1160 ? 6.155 -14.243 -10.439 1.00 90.31 1160 THR A N 1
ATOM 8469 C CA . THR A 1 1160 ? 6.114 -15.710 -10.280 1.00 90.31 1160 THR A CA 1
ATOM 8470 C C . THR A 1 1160 ? 7.128 -16.472 -11.141 1.00 90.31 1160 THR A C 1
ATOM 8472 O O . THR A 1 1160 ? 7.559 -17.554 -10.754 1.00 90.31 1160 THR A O 1
ATOM 8475 N N . LEU A 1 1161 ? 7.532 -15.920 -12.290 1.00 92.00 1161 LEU A N 1
ATOM 8476 C CA . LEU A 1 1161 ? 8.607 -16.464 -13.119 1.00 92.00 1161 LEU A CA 1
ATOM 8477 C C . LEU A 1 1161 ? 9.976 -15.967 -12.640 1.00 92.00 1161 LEU A C 1
ATOM 8479 O O . LEU A 1 1161 ? 10.884 -16.782 -12.518 1.00 92.00 1161 LEU A O 1
ATOM 8483 N N . LEU A 1 1162 ? 10.106 -14.667 -12.337 1.00 94.81 1162 LEU A N 1
ATOM 8484 C CA . LEU A 1 1162 ? 11.346 -14.027 -11.867 1.00 94.81 1162 LEU A CA 1
ATOM 8485 C C . LEU A 1 1162 ? 11.900 -14.690 -10.598 1.00 94.81 1162 LEU A C 1
ATOM 8487 O O . LEU A 1 1162 ? 13.045 -15.120 -10.591 1.00 94.81 1162 LEU A O 1
ATOM 8491 N N . TYR A 1 1163 ? 11.072 -14.858 -9.564 1.00 93.81 1163 TYR A N 1
ATOM 8492 C CA . TYR A 1 1163 ? 11.459 -15.549 -8.327 1.00 93.81 1163 TYR A CA 1
ATOM 8493 C C . TYR A 1 1163 ? 11.382 -17.084 -8.431 1.00 93.81 1163 TYR A C 1
ATOM 8495 O O . TYR A 1 1163 ? 11.902 -17.794 -7.575 1.00 93.81 1163 TYR A O 1
ATOM 8503 N N . GLY A 1 1164 ? 10.722 -17.607 -9.470 1.00 90.94 1164 GLY A N 1
ATOM 8504 C CA . GLY A 1 1164 ? 10.572 -19.036 -9.739 1.00 90.94 1164 GLY A CA 1
ATOM 8505 C C . GLY A 1 1164 ? 11.590 -19.545 -10.762 1.00 90.94 1164 GLY A C 1
ATOM 8506 O O . GLY A 1 1164 ? 12.797 -19.508 -10.529 1.00 90.94 1164 GLY A O 1
ATOM 8507 N N . ASP A 1 1165 ? 11.085 -20.025 -11.906 1.00 89.50 1165 ASP A N 1
ATOM 8508 C CA . ASP A 1 1165 ? 11.847 -20.644 -13.009 1.00 89.50 1165 ASP A CA 1
ATOM 8509 C C . ASP A 1 1165 ? 13.039 -19.807 -13.543 1.00 89.50 1165 ASP A C 1
ATOM 8511 O O . ASP A 1 1165 ? 13.898 -20.368 -14.226 1.00 89.50 1165 ASP A O 1
ATOM 8515 N N . LEU A 1 1166 ? 13.084 -18.488 -13.302 1.00 92.94 1166 LEU A N 1
ATOM 8516 C CA . LEU A 1 1166 ? 14.096 -17.575 -13.852 1.00 92.94 1166 LEU A CA 1
ATOM 8517 C C . LEU A 1 1166 ? 15.152 -17.086 -12.842 1.00 92.94 1166 LEU A C 1
ATOM 8519 O O . LEU A 1 1166 ? 16.153 -16.520 -13.278 1.00 92.94 1166 LEU A O 1
ATOM 8523 N N . SER A 1 1167 ? 14.965 -17.327 -11.542 1.00 88.12 1167 SER A N 1
ATOM 8524 C CA . SER A 1 1167 ? 15.781 -16.763 -10.444 1.00 88.12 1167 SER A CA 1
ATOM 8525 C C . SER A 1 1167 ? 17.292 -17.023 -10.563 1.00 88.12 1167 SER A C 1
ATOM 8527 O O . SER A 1 1167 ? 18.101 -16.155 -10.257 1.00 88.12 1167 SER A O 1
ATOM 8529 N N . GLU A 1 1168 ? 17.690 -18.188 -11.083 1.00 84.62 1168 GLU A N 1
ATOM 8530 C CA . GLU A 1 1168 ? 19.096 -18.542 -11.359 1.00 84.62 1168 GLU A CA 1
ATOM 8531 C C . GLU A 1 1168 ? 19.420 -18.606 -12.869 1.00 84.62 1168 GLU A C 1
ATOM 8533 O O . GLU A 1 1168 ? 20.478 -19.086 -13.280 1.00 84.62 1168 GLU A O 1
ATOM 8538 N N . ALA A 1 1169 ? 18.511 -18.152 -13.737 1.00 92.19 1169 ALA A N 1
ATOM 8539 C CA . ALA A 1 1169 ? 18.590 -18.378 -15.182 1.00 92.19 1169 ALA A CA 1
ATOM 8540 C C . ALA A 1 1169 ? 19.454 -17.350 -15.946 1.00 92.19 1169 ALA A C 1
ATOM 8542 O O . ALA A 1 1169 ? 19.556 -17.436 -17.175 1.00 92.19 1169 ALA A O 1
ATOM 8543 N N . GLY A 1 1170 ? 20.075 -16.396 -15.239 1.00 94.12 1170 GLY A N 1
ATOM 8544 C CA . GLY A 1 1170 ? 20.928 -15.351 -15.819 1.00 94.12 1170 GLY A CA 1
ATOM 8545 C C . GLY A 1 1170 ? 20.155 -14.376 -16.712 1.00 94.12 1170 GLY A C 1
ATOM 8546 O O . GLY A 1 1170 ? 20.623 -14.032 -17.798 1.00 94.12 1170 GLY A O 1
ATOM 8547 N N . VAL A 1 1171 ? 18.936 -14.010 -16.305 1.00 97.62 1171 VAL A N 1
ATOM 8548 C CA . VAL A 1 1171 ? 18.040 -13.107 -17.053 1.00 97.62 1171 VAL A CA 1
ATOM 8549 C C . VAL A 1 1171 ? 18.196 -11.632 -16.675 1.00 97.62 1171 VAL A C 1
ATOM 8551 O O . VAL A 1 1171 ? 17.661 -10.765 -17.367 1.00 97.62 1171 VAL A O 1
ATOM 8554 N N . THR A 1 1172 ? 18.949 -11.357 -15.614 1.00 97.69 1172 THR A N 1
ATOM 8555 C CA . THR A 1 1172 ? 19.304 -10.029 -15.116 1.00 97.69 1172 THR A CA 1
ATOM 8556 C C . THR A 1 1172 ? 20.805 -9.948 -14.820 1.00 97.69 1172 THR A C 1
ATOM 8558 O O . THR A 1 1172 ? 21.487 -10.971 -14.699 1.00 97.69 1172 THR A O 1
ATOM 8561 N N . HIS A 1 1173 ? 21.322 -8.726 -14.739 1.00 97.62 1173 HIS A N 1
ATOM 8562 C CA . HIS A 1 1173 ? 22.622 -8.392 -14.182 1.00 97.62 1173 HIS A CA 1
ATOM 8563 C C . HIS A 1 1173 ? 22.447 -7.996 -12.709 1.00 97.62 1173 HIS A C 1
ATOM 8565 O O . HIS A 1 1173 ? 21.741 -7.038 -12.402 1.00 97.62 1173 HIS A O 1
ATOM 8571 N N . ASP A 1 1174 ? 23.083 -8.762 -11.825 1.00 97.56 1174 ASP A N 1
ATOM 8572 C CA . ASP A 1 1174 ? 23.036 -8.635 -10.364 1.00 97.56 1174 ASP A CA 1
ATOM 8573 C C . ASP A 1 1174 ? 23.859 -7.417 -9.891 1.00 97.56 1174 ASP A C 1
ATOM 8575 O O . ASP A 1 1174 ? 25.071 -7.341 -10.123 1.00 97.56 1174 ASP A O 1
ATOM 8579 N N . VAL A 1 1175 ? 23.201 -6.447 -9.248 1.00 97.69 1175 VAL A N 1
ATOM 8580 C CA . VAL A 1 1175 ? 23.811 -5.187 -8.800 1.00 97.69 1175 VAL A CA 1
ATOM 8581 C C . VAL A 1 1175 ? 24.172 -5.308 -7.327 1.00 97.69 1175 VAL A C 1
ATOM 8583 O O . VAL A 1 1175 ? 23.328 -5.210 -6.454 1.00 97.69 1175 VAL A O 1
ATOM 8586 N N . THR A 1 1176 ? 25.460 -5.491 -7.032 1.00 96.50 1176 THR A N 1
ATOM 8587 C CA . THR A 1 1176 ? 25.919 -5.918 -5.691 1.00 96.50 1176 THR A CA 1
ATOM 8588 C C . THR A 1 1176 ? 26.557 -4.814 -4.838 1.00 96.50 1176 THR A C 1
ATOM 8590 O O . THR A 1 1176 ? 27.291 -5.107 -3.890 1.00 96.50 1176 THR A O 1
ATOM 8593 N N . SER A 1 1177 ? 26.358 -3.539 -5.193 1.00 95.56 1177 SER A N 1
ATOM 8594 C CA . SER A 1 1177 ? 27.055 -2.412 -4.560 1.00 95.56 1177 SER A CA 1
ATOM 8595 C C . SER A 1 1177 ? 26.234 -1.123 -4.556 1.00 95.56 1177 SER A C 1
ATOM 8597 O O . SER A 1 1177 ? 25.791 -0.650 -5.601 1.00 95.56 1177 SER A O 1
ATOM 8599 N N . GLY A 1 1178 ? 26.148 -0.500 -3.382 1.00 94.62 1178 GLY A N 1
ATOM 8600 C CA . GLY A 1 1178 ? 25.371 0.709 -3.111 1.00 94.62 1178 GLY A CA 1
ATOM 8601 C C . GLY A 1 1178 ? 24.313 0.449 -2.039 1.00 94.62 1178 GLY A C 1
ATOM 8602 O O . GLY A 1 1178 ? 24.205 -0.665 -1.533 1.00 94.62 1178 GLY A O 1
ATOM 8603 N N . ASP A 1 1179 ? 23.560 1.481 -1.685 1.00 93.88 1179 ASP A N 1
ATOM 8604 C CA . ASP A 1 1179 ? 22.485 1.432 -0.694 1.00 93.88 1179 ASP A CA 1
ATOM 8605 C C . ASP A 1 1179 ? 21.422 2.482 -1.045 1.00 93.88 1179 ASP A C 1
ATOM 8607 O O . ASP A 1 1179 ? 21.732 3.429 -1.769 1.00 93.88 1179 ASP A O 1
ATOM 8611 N N . ASN A 1 1180 ? 20.194 2.359 -0.533 1.00 94.38 1180 ASN A N 1
ATOM 8612 C CA . ASN A 1 1180 ? 19.130 3.350 -0.758 1.00 94.38 1180 ASN A CA 1
ATOM 8613 C C . ASN A 1 1180 ? 18.813 4.249 0.454 1.00 94.38 1180 ASN A C 1
ATOM 8615 O O . ASN A 1 1180 ? 17.719 4.807 0.549 1.00 94.38 1180 ASN A O 1
ATOM 8619 N N . THR A 1 1181 ? 19.747 4.402 1.395 1.00 90.69 1181 THR A N 1
ATOM 8620 C CA . THR A 1 1181 ? 19.505 5.055 2.689 1.00 90.69 1181 THR A CA 1
ATOM 8621 C C . THR A 1 1181 ? 19.147 6.535 2.550 1.00 90.69 1181 THR A C 1
ATOM 8623 O O . THR A 1 1181 ? 19.997 7.367 2.225 1.00 90.69 1181 THR A O 1
ATOM 8626 N N . SER A 1 1182 ? 17.905 6.885 2.891 1.00 89.81 1182 SER A N 1
ATOM 8627 C CA . SER A 1 1182 ? 17.416 8.273 2.908 1.00 89.81 1182 SER A CA 1
ATOM 8628 C C . SER A 1 1182 ? 16.544 8.619 4.127 1.00 89.81 1182 SER A C 1
ATOM 8630 O O . SER A 1 1182 ? 15.987 9.719 4.189 1.00 89.81 1182 SER A O 1
ATOM 8632 N N . SER A 1 1183 ? 16.400 7.715 5.104 1.00 86.19 1183 SER A N 1
ATOM 8633 C CA . SER A 1 1183 ? 15.573 7.935 6.302 1.00 86.19 1183 SER A CA 1
ATOM 8634 C C . SER A 1 1183 ? 16.137 9.035 7.195 1.00 86.19 1183 SER A C 1
ATOM 8636 O O . SER A 1 1183 ? 17.338 9.080 7.483 1.00 86.19 1183 SER A O 1
ATOM 8638 N N . HIS A 1 1184 ? 15.268 9.942 7.635 1.00 83.75 1184 HIS A N 1
ATOM 8639 C CA . HIS A 1 1184 ? 15.646 11.113 8.415 1.00 83.75 1184 HIS A CA 1
ATOM 8640 C C . HIS A 1 1184 ? 14.486 11.638 9.262 1.00 83.75 1184 HIS A C 1
ATOM 8642 O O . HIS A 1 1184 ? 13.328 11.317 9.018 1.00 83.75 1184 HIS A O 1
ATOM 8648 N N . VAL A 1 1185 ? 14.817 12.480 10.240 1.00 82.62 1185 VAL A N 1
ATOM 8649 C CA . VAL A 1 1185 ? 13.862 13.322 10.968 1.00 82.62 1185 VAL A CA 1
ATOM 8650 C C . VAL A 1 1185 ? 14.218 14.794 10.793 1.00 82.62 1185 VAL A C 1
ATOM 8652 O O . VAL A 1 1185 ? 15.392 15.174 10.874 1.00 82.62 1185 VAL A O 1
ATOM 8655 N N . ASP A 1 1186 ? 13.209 15.634 10.594 1.00 82.81 1186 ASP A N 1
ATOM 8656 C CA . ASP A 1 1186 ? 13.402 17.075 10.427 1.00 82.81 1186 ASP A CA 1
ATOM 8657 C C . ASP A 1 1186 ? 13.593 17.768 11.782 1.00 82.81 1186 ASP A C 1
ATOM 8659 O O . ASP A 1 1186 ? 12.709 17.780 12.642 1.00 82.81 1186 ASP A O 1
ATOM 8663 N N . ILE A 1 1187 ? 14.757 18.396 11.978 1.00 77.12 1187 ILE A N 1
ATOM 8664 C CA . ILE A 1 1187 ? 15.068 19.175 13.185 1.00 77.12 1187 ILE A CA 1
ATOM 8665 C C . ILE A 1 1187 ? 15.476 20.594 12.785 1.00 77.12 1187 ILE A C 1
ATOM 8667 O O . ILE A 1 1187 ? 16.654 20.926 12.646 1.00 77.12 1187 ILE A O 1
ATOM 8671 N N . GLY A 1 1188 ? 14.471 21.460 12.645 1.00 82.31 1188 GLY A N 1
ATOM 8672 C CA . GLY A 1 1188 ? 14.655 22.850 12.236 1.00 82.31 1188 GLY A CA 1
ATOM 8673 C C . GLY A 1 1188 ? 14.806 22.965 10.722 1.00 82.31 1188 GLY A C 1
ATOM 8674 O O . GLY A 1 1188 ? 13.835 22.780 10.003 1.00 82.31 1188 GLY A O 1
ATOM 8675 N N . ASP A 1 1189 ? 16.004 23.313 10.259 1.00 80.19 1189 ASP A N 1
ATOM 8676 C CA . ASP A 1 1189 ? 16.380 23.437 8.845 1.00 80.19 1189 ASP A CA 1
ATOM 8677 C C . ASP A 1 1189 ? 17.261 22.273 8.347 1.00 80.19 1189 ASP A C 1
ATOM 8679 O O . ASP A 1 1189 ? 17.890 22.386 7.296 1.00 80.19 1189 ASP A O 1
ATOM 8683 N N . LYS A 1 1190 ? 17.325 21.172 9.110 1.00 79.62 1190 LYS A N 1
ATOM 8684 C CA . LYS A 1 1190 ? 18.204 20.016 8.878 1.00 79.62 1190 LYS A CA 1
ATOM 8685 C C . LYS A 1 1190 ? 17.429 18.706 8.812 1.00 79.62 1190 LYS A C 1
ATOM 8687 O O . LYS A 1 1190 ? 16.590 18.461 9.682 1.00 79.62 1190 LYS A O 1
ATOM 8692 N N . GLN A 1 1191 ? 17.809 17.846 7.871 1.00 84.94 1191 GLN A N 1
ATOM 8693 C CA . GLN A 1 1191 ? 17.310 16.477 7.742 1.00 84.94 1191 GLN A CA 1
ATOM 8694 C C . GLN A 1 1191 ? 18.306 15.549 8.457 1.00 84.94 1191 GLN A C 1
ATOM 8696 O O . GLN A 1 1191 ? 19.371 15.238 7.925 1.00 84.94 1191 GLN A O 1
ATOM 8701 N N . ILE A 1 1192 ? 18.021 15.149 9.700 1.00 78.31 1192 ILE A N 1
ATOM 8702 C CA . ILE A 1 1192 ? 18.950 14.342 10.508 1.00 78.31 1192 ILE A CA 1
ATOM 8703 C C . ILE A 1 1192 ? 18.754 12.858 10.170 1.00 78.31 1192 ILE A C 1
ATOM 8705 O O . ILE A 1 1192 ? 17.696 12.321 10.495 1.00 78.31 1192 ILE A O 1
ATOM 8709 N N . PRO A 1 1193 ? 19.733 12.167 9.554 1.00 78.44 1193 PRO A N 1
ATOM 8710 C CA . PRO A 1 1193 ? 19.534 10.803 9.083 1.00 78.44 1193 PRO A CA 1
ATOM 8711 C C . PRO A 1 1193 ? 19.396 9.800 10.236 1.00 78.44 1193 PRO A C 1
ATOM 8713 O O . PRO A 1 1193 ? 20.163 9.843 11.203 1.00 78.44 1193 PRO A O 1
ATOM 8716 N N . THR A 1 1194 ? 18.455 8.863 10.100 1.00 76.00 1194 THR A N 1
ATOM 8717 C CA . THR A 1 1194 ? 18.247 7.733 11.025 1.00 76.00 1194 THR A CA 1
ATOM 8718 C C . THR A 1 1194 ? 18.929 6.440 10.559 1.00 76.00 1194 THR A C 1
ATOM 8720 O O . THR A 1 1194 ? 19.032 5.504 11.348 1.00 76.00 1194 THR A O 1
ATOM 8723 N N . TYR A 1 1195 ? 19.501 6.426 9.346 1.00 77.69 1195 TYR A N 1
ATOM 8724 C CA . TYR A 1 1195 ? 20.282 5.316 8.765 1.00 77.69 1195 TYR A CA 1
ATOM 8725 C C . TYR A 1 1195 ? 19.491 4.007 8.578 1.00 77.69 1195 TYR A C 1
ATOM 8727 O O . TYR A 1 1195 ? 20.067 2.921 8.606 1.00 77.69 1195 TYR A O 1
ATOM 8735 N N . LEU A 1 1196 ? 18.175 4.107 8.385 1.00 83.00 1196 LEU A N 1
ATOM 8736 C CA . LEU A 1 1196 ? 17.324 3.011 7.943 1.00 83.00 1196 LEU A CA 1
ATOM 8737 C C . LEU A 1 1196 ? 17.288 3.020 6.412 1.00 83.00 1196 LEU A C 1
ATOM 8739 O O . LEU A 1 1196 ? 16.806 3.954 5.773 1.00 83.00 1196 LEU A O 1
ATOM 8743 N N . GLY A 1 1197 ? 17.840 1.973 5.823 1.00 87.06 1197 GLY A N 1
ATOM 8744 C CA . GLY A 1 1197 ? 17.959 1.768 4.389 1.00 87.06 1197 GLY A CA 1
ATOM 8745 C C . GLY A 1 1197 ? 18.484 0.367 4.129 1.00 87.06 1197 GLY A C 1
ATOM 8746 O O . GLY A 1 1197 ? 18.863 -0.338 5.068 1.00 87.06 1197 GLY A O 1
ATOM 8747 N N . TYR A 1 1198 ? 18.474 -0.036 2.868 1.00 94.12 1198 TYR A N 1
ATOM 8748 C CA . TYR A 1 1198 ? 18.870 -1.373 2.452 1.00 94.12 1198 TYR A CA 1
ATOM 8749 C C . TYR A 1 1198 ? 20.167 -1.288 1.641 1.00 94.12 1198 TYR A C 1
ATOM 8751 O O . TYR A 1 1198 ? 20.345 -0.362 0.851 1.00 94.12 1198 TYR A O 1
ATOM 8759 N N . ASP A 1 1199 ? 21.068 -2.246 1.864 1.00 93.56 1199 ASP A N 1
ATOM 8760 C CA . ASP A 1 1199 ? 22.311 -2.411 1.105 1.00 93.56 1199 ASP A CA 1
ATOM 8761 C C . ASP A 1 1199 ? 22.069 -3.356 -0.080 1.00 93.56 1199 ASP A C 1
ATOM 8763 O O . ASP A 1 1199 ? 21.429 -4.397 0.089 1.00 93.56 1199 ASP A O 1
ATOM 8767 N N . ALA A 1 1200 ? 22.663 -3.064 -1.235 1.00 94.38 1200 ALA A N 1
ATOM 8768 C CA . ALA A 1 1200 ? 22.695 -3.992 -2.360 1.00 94.38 1200 ALA A CA 1
ATOM 8769 C C . ALA A 1 1200 ? 23.606 -5.201 -2.114 1.00 94.38 1200 ALA A C 1
ATOM 8771 O O . ALA A 1 1200 ? 24.622 -5.108 -1.411 1.00 94.38 1200 ALA A O 1
ATOM 8772 N N . HIS A 1 1201 ? 23.278 -6.348 -2.712 1.00 94.12 1201 HIS A N 1
ATOM 8773 C CA . HIS A 1 1201 ? 24.072 -7.568 -2.575 1.00 94.12 1201 HIS A CA 1
ATOM 8774 C C . HIS A 1 1201 ? 23.710 -8.663 -3.574 1.00 94.12 1201 HIS A C 1
ATOM 8776 O O . HIS A 1 1201 ? 22.601 -8.722 -4.072 1.00 94.12 1201 HIS A O 1
ATOM 8782 N N . ALA A 1 1202 ? 24.622 -9.630 -3.727 1.00 95.06 1202 ALA A N 1
ATOM 8783 C CA . ALA A 1 1202 ? 24.404 -10.795 -4.578 1.00 95.06 1202 ALA A CA 1
ATOM 8784 C C . ALA A 1 1202 ? 23.066 -11.506 -4.295 1.00 95.06 1202 ALA A C 1
ATOM 8786 O O . ALA A 1 1202 ? 22.760 -11.822 -3.135 1.00 95.06 1202 ALA A O 1
ATOM 8787 N N . GLY A 1 1203 ? 22.331 -11.812 -5.365 1.00 95.31 1203 GLY A N 1
ATOM 8788 C CA . GLY A 1 1203 ? 20.977 -12.366 -5.324 1.00 95.31 1203 GLY A CA 1
ATOM 8789 C C . GLY A 1 1203 ? 19.895 -11.297 -5.484 1.00 95.31 1203 GLY A C 1
ATOM 8790 O O . GLY A 1 1203 ? 20.077 -10.332 -6.213 1.00 95.31 1203 GLY A O 1
ATOM 8791 N N . TRP A 1 1204 ? 18.744 -11.502 -4.842 1.00 97.88 1204 TRP A N 1
ATOM 8792 C CA . TRP A 1 1204 ? 17.701 -10.480 -4.762 1.00 97.88 1204 TRP A CA 1
ATOM 8793 C C . TRP A 1 1204 ? 17.946 -9.564 -3.560 1.00 97.88 1204 TRP A C 1
ATOM 8795 O O . TRP A 1 1204 ? 18.191 -10.077 -2.465 1.00 97.88 1204 TRP A O 1
ATOM 8805 N N . ASP A 1 1205 ? 17.817 -8.247 -3.739 1.00 97.94 1205 ASP A N 1
ATOM 8806 C CA . ASP A 1 1205 ? 17.892 -7.258 -2.656 1.00 97.94 1205 ASP A CA 1
ATOM 8807 C C . ASP A 1 1205 ? 16.794 -6.176 -2.714 1.00 97.94 1205 ASP A C 1
ATOM 8809 O O . ASP A 1 1205 ? 16.108 -5.985 -3.717 1.00 97.94 1205 ASP A O 1
ATOM 8813 N N . MET A 1 1206 ? 16.637 -5.430 -1.617 1.00 97.50 1206 MET A N 1
ATOM 8814 C CA . MET A 1 1206 ? 15.609 -4.387 -1.455 1.00 97.50 1206 MET A CA 1
ATOM 8815 C C . MET A 1 1206 ? 16.004 -3.010 -2.013 1.00 97.50 1206 MET A C 1
ATOM 8817 O O . MET A 1 1206 ? 15.442 -1.992 -1.613 1.00 97.50 1206 MET A O 1
ATOM 8821 N N . THR A 1 1207 ? 16.969 -2.955 -2.931 1.00 97.38 1207 THR A N 1
ATOM 8822 C CA . THR A 1 1207 ? 17.358 -1.732 -3.650 1.00 97.38 1207 THR A CA 1
ATOM 8823 C C . THR A 1 1207 ? 17.192 -1.876 -5.159 1.00 97.38 1207 THR A C 1
ATOM 8825 O O . THR A 1 1207 ? 16.711 -0.955 -5.814 1.00 97.38 1207 THR A O 1
ATOM 8828 N N . THR A 1 1208 ? 17.536 -3.039 -5.717 1.00 98.31 1208 THR A N 1
ATOM 8829 C CA . THR A 1 1208 ? 17.513 -3.305 -7.163 1.00 98.31 1208 THR A CA 1
ATOM 8830 C C . THR A 1 1208 ? 16.788 -4.598 -7.538 1.00 98.31 1208 THR A C 1
ATOM 8832 O O . THR A 1 1208 ? 16.646 -4.914 -8.722 1.00 98.31 1208 THR A O 1
ATOM 8835 N N . GLY A 1 1209 ? 16.263 -5.333 -6.557 1.00 98.38 1209 GLY A N 1
ATOM 8836 C CA . GLY A 1 1209 ? 15.561 -6.584 -6.785 1.00 98.38 1209 GLY A CA 1
ATOM 8837 C C . GLY A 1 1209 ? 16.514 -7.637 -7.334 1.00 98.38 1209 GLY A C 1
ATOM 8838 O O . GLY A 1 1209 ? 17.598 -7.826 -6.800 1.00 98.38 1209 GLY A O 1
ATOM 8839 N N . TRP A 1 1210 ? 16.138 -8.297 -8.431 1.00 98.25 1210 TRP A N 1
ATOM 8840 C CA . TRP A 1 1210 ? 17.042 -9.178 -9.186 1.00 98.25 1210 TRP A CA 1
ATOM 8841 C C . TRP A 1 1210 ? 18.054 -8.427 -10.077 1.00 98.25 1210 TRP A C 1
ATOM 8843 O O . TRP A 1 1210 ? 18.798 -9.070 -10.819 1.00 98.25 1210 TRP A O 1
ATOM 8853 N N . GLY A 1 1211 ? 18.064 -7.091 -10.057 1.00 98.19 1211 GLY A N 1
ATOM 8854 C CA . GLY A 1 1211 ? 18.943 -6.249 -10.868 1.00 98.19 1211 GLY A CA 1
ATOM 8855 C C . GLY A 1 1211 ? 18.399 -5.909 -12.264 1.00 98.19 1211 GLY A C 1
ATOM 8856 O O . GLY A 1 1211 ? 17.196 -6.003 -12.534 1.00 98.19 1211 GLY A O 1
ATOM 8857 N N . SER A 1 1212 ? 19.282 -5.451 -13.155 1.00 98.25 1212 SER A N 1
ATOM 8858 C CA . SER A 1 1212 ? 18.921 -4.858 -14.455 1.00 98.25 1212 SER A CA 1
ATOM 8859 C C . SER A 1 1212 ? 18.743 -5.912 -15.569 1.00 98.25 1212 SER A C 1
ATOM 8861 O O . SER A 1 1212 ? 19.313 -6.997 -15.480 1.00 98.25 1212 SER A O 1
ATOM 8863 N N . PRO A 1 1213 ? 17.923 -5.693 -16.618 1.00 97.75 1213 PRO A N 1
ATOM 8864 C CA . PRO A 1 1213 ? 17.552 -6.764 -17.552 1.00 97.75 1213 PRO A CA 1
ATOM 8865 C C . PRO A 1 1213 ? 18.666 -7.211 -18.516 1.00 97.75 1213 PRO A C 1
ATOM 8867 O O . PRO A 1 1213 ? 19.392 -6.400 -19.087 1.00 97.75 1213 PRO A O 1
ATOM 8870 N N . ILE A 1 1214 ? 18.692 -8.515 -18.821 1.00 98.44 1214 ILE A N 1
ATOM 8871 C CA . ILE A 1 1214 ? 19.407 -9.103 -19.968 1.00 98.44 1214 ILE A CA 1
ATOM 8872 C C . I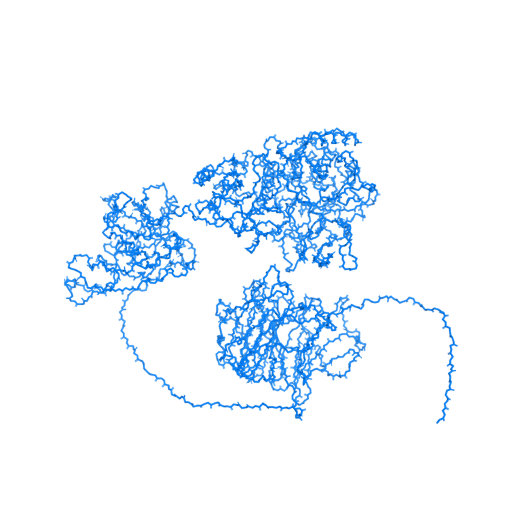LE A 1 1214 ? 18.356 -9.653 -20.947 1.00 98.44 1214 ILE A C 1
ATOM 8874 O O . ILE A 1 1214 ? 17.978 -10.827 -20.911 1.00 98.44 1214 ILE A O 1
ATOM 8878 N N . GLY A 1 1215 ? 17.846 -8.786 -21.824 1.00 98.19 1215 GLY A N 1
ATOM 8879 C CA . GLY A 1 1215 ? 16.612 -9.012 -22.586 1.00 98.19 1215 GLY A CA 1
ATOM 8880 C C . GLY A 1 1215 ? 16.611 -10.243 -23.503 1.00 98.19 1215 GLY A C 1
ATOM 8881 O O . GLY A 1 1215 ? 15.609 -10.955 -23.587 1.00 98.19 1215 GLY A O 1
ATOM 8882 N N . THR A 1 1216 ? 17.728 -10.537 -24.172 1.00 98.12 1216 THR A N 1
ATOM 8883 C CA . THR A 1 1216 ? 17.893 -11.745 -25.003 1.00 98.12 1216 THR A CA 1
ATOM 8884 C C . THR A 1 1216 ? 17.898 -13.024 -24.169 1.00 98.12 1216 THR A C 1
ATOM 8886 O O . THR A 1 1216 ? 17.224 -13.983 -24.545 1.00 98.12 1216 THR A O 1
ATOM 8889 N N . SER A 1 1217 ? 18.589 -13.027 -23.023 1.00 98.25 1217 SER A N 1
ATOM 8890 C CA . SER A 1 1217 ? 18.592 -14.149 -22.074 1.00 98.25 1217 SER A CA 1
ATOM 8891 C C . SER A 1 1217 ? 17.184 -14.406 -21.537 1.00 98.25 1217 SER A C 1
ATOM 8893 O O . SER A 1 1217 ? 16.673 -15.521 -21.647 1.00 98.25 1217 SER A O 1
ATOM 8895 N N . LEU A 1 1218 ? 16.501 -13.353 -21.073 1.00 98.44 1218 LEU A N 1
ATOM 8896 C CA . LEU A 1 1218 ? 15.115 -13.416 -20.609 1.00 98.44 1218 LEU A CA 1
ATOM 8897 C C . LEU A 1 1218 ? 14.180 -14.006 -21.677 1.00 98.44 1218 LEU A C 1
ATOM 8899 O O . LEU A 1 1218 ? 13.451 -14.961 -21.403 1.00 98.44 1218 LEU A O 1
ATOM 8903 N N . LEU A 1 1219 ? 14.249 -13.513 -22.918 1.00 98.31 1219 LEU A N 1
ATOM 8904 C CA . LEU A 1 1219 ? 13.455 -14.044 -24.025 1.00 98.31 1219 LEU A CA 1
ATOM 8905 C C . LEU A 1 1219 ? 13.753 -15.530 -24.308 1.00 98.31 1219 LEU A C 1
ATOM 8907 O O . LEU A 1 1219 ? 12.825 -16.308 -24.538 1.00 98.31 1219 LEU A O 1
ATOM 8911 N N . ASP A 1 1220 ? 15.019 -15.944 -24.320 1.00 97.50 1220 ASP A N 1
ATOM 8912 C CA . ASP A 1 1220 ? 15.385 -17.326 -24.639 1.00 97.50 1220 ASP A CA 1
ATOM 8913 C C . ASP A 1 1220 ? 15.027 -18.312 -23.515 1.00 97.50 1220 ASP A C 1
ATOM 8915 O O . ASP A 1 1220 ? 14.548 -19.411 -23.812 1.00 97.50 1220 ASP A O 1
ATOM 8919 N N . GLN A 1 1221 ? 15.121 -17.909 -22.245 1.00 97.31 1221 GLN A N 1
ATOM 8920 C CA . GLN A 1 1221 ? 14.617 -18.706 -21.121 1.00 97.31 1221 GLN A CA 1
ATOM 8921 C C . GLN A 1 1221 ? 13.086 -18.836 -21.167 1.00 97.31 1221 GLN A C 1
ATOM 8923 O O . GLN A 1 1221 ? 12.555 -19.943 -21.057 1.00 97.31 1221 GLN A O 1
ATOM 8928 N N . LEU A 1 1222 ? 12.355 -17.753 -21.457 1.00 95.75 1222 LEU A N 1
ATOM 8929 C CA . LEU A 1 1222 ? 10.898 -17.803 -21.638 1.00 95.75 1222 LEU A CA 1
ATOM 8930 C C . LEU A 1 1222 ? 10.490 -18.720 -22.814 1.00 95.75 1222 LEU A C 1
ATOM 8932 O O . LEU A 1 1222 ? 9.530 -19.487 -22.694 1.00 95.75 1222 LEU A O 1
ATOM 8936 N N . LYS A 1 1223 ? 11.254 -18.748 -23.920 1.00 95.75 1223 LYS A N 1
ATOM 8937 C CA . LYS A 1 1223 ? 11.060 -19.729 -25.012 1.00 95.75 1223 LYS A CA 1
ATOM 8938 C C . LYS A 1 1223 ? 11.296 -21.174 -24.560 1.00 95.75 1223 LYS A C 1
ATOM 8940 O O . LYS A 1 1223 ? 10.631 -22.070 -25.080 1.00 95.75 1223 LYS A O 1
ATOM 8945 N N . ILE A 1 1224 ? 12.231 -21.428 -23.641 1.00 93.81 1224 ILE A N 1
ATOM 8946 C CA . ILE A 1 1224 ? 12.453 -22.766 -23.065 1.00 93.81 1224 ILE A CA 1
ATOM 8947 C C . ILE A 1 1224 ? 11.249 -23.170 -22.205 1.00 93.81 1224 ILE A C 1
ATOM 8949 O O . ILE A 1 1224 ? 10.737 -24.279 -22.368 1.00 93.81 1224 ILE A O 1
ATOM 8953 N N . LEU A 1 1225 ? 10.733 -22.267 -21.364 1.00 90.69 1225 LEU A N 1
ATOM 8954 C CA . LEU A 1 1225 ? 9.542 -22.523 -20.543 1.00 90.69 1225 LEU A CA 1
ATOM 8955 C C . LEU A 1 1225 ? 8.283 -22.783 -21.384 1.00 90.69 1225 LEU A C 1
ATOM 8957 O O . LEU A 1 1225 ? 7.495 -23.656 -21.028 1.00 90.69 1225 LEU A O 1
ATOM 8961 N N . LEU A 1 1226 ? 8.120 -22.118 -22.535 1.00 89.06 1226 LEU A N 1
ATOM 8962 C CA . LEU A 1 1226 ? 7.052 -22.443 -23.494 1.00 89.06 1226 LEU A CA 1
ATOM 8963 C C . LEU A 1 1226 ? 7.206 -23.832 -24.143 1.00 89.06 1226 LEU A C 1
ATOM 8965 O O . LEU A 1 1226 ? 6.202 -24.451 -24.491 1.00 89.06 1226 LEU A O 1
ATOM 8969 N N . LYS A 1 1227 ? 8.441 -24.320 -24.323 1.00 83.56 1227 LYS A N 1
ATOM 8970 C CA . LYS A 1 1227 ? 8.747 -25.580 -25.027 1.00 83.56 1227 LYS A CA 1
ATOM 8971 C C . LYS A 1 1227 ? 8.780 -26.826 -24.147 1.00 83.56 1227 LYS A C 1
ATOM 8973 O O . LYS A 1 1227 ? 8.656 -27.916 -24.696 1.00 83.56 1227 LYS A O 1
ATOM 8978 N N . LYS A 1 1228 ? 8.865 -26.701 -22.814 1.00 66.19 1228 LYS A N 1
ATOM 8979 C CA . LYS A 1 1228 ? 8.814 -27.811 -21.823 1.00 66.19 1228 LYS A CA 1
ATOM 8980 C C . LYS A 1 1228 ? 7.529 -28.688 -21.879 1.00 66.19 1228 LYS A C 1
ATOM 8982 O O . LYS A 1 1228 ? 7.304 -29.495 -20.987 1.00 66.19 1228 LYS A O 1
ATOM 8987 N N . LYS A 1 1229 ? 6.681 -28.520 -22.901 1.00 49.38 1229 LYS A N 1
ATOM 8988 C CA . LYS A 1 1229 ? 5.395 -29.192 -23.144 1.00 49.38 1229 LYS A CA 1
ATOM 8989 C C . LYS A 1 1229 ? 5.422 -30.179 -24.328 1.00 49.38 1229 LYS A C 1
ATOM 8991 O O . LYS A 1 1229 ? 4.412 -30.833 -24.576 1.00 49.38 1229 LYS A O 1
ATOM 8996 N N . GLU A 1 1230 ? 6.526 -30.260 -25.080 1.00 38.78 1230 GLU A N 1
ATOM 8997 C CA . GLU A 1 1230 ? 6.663 -31.163 -26.244 1.00 38.78 1230 GLU A CA 1
ATOM 8998 C C . GLU A 1 1230 ? 7.377 -32.504 -25.946 1.00 38.78 1230 GLU A C 1
ATOM 9000 O O . GLU A 1 1230 ? 7.352 -33.383 -26.810 1.00 38.78 1230 GLU A O 1
ATOM 9005 N N . ASP A 1 1231 ? 7.943 -32.678 -24.742 1.00 34.09 1231 ASP A N 1
ATOM 9006 C CA . ASP A 1 1231 ? 8.555 -33.920 -24.217 1.00 34.09 1231 ASP A CA 1
ATOM 9007 C C . ASP A 1 1231 ? 7.728 -34.518 -23.053 1.00 34.09 1231 ASP A C 1
ATOM 9009 O O . ASP A 1 1231 ? 7.698 -35.768 -22.933 1.00 34.09 1231 ASP A O 1
#

Foldseek 3Di:
DYDDDDDDDDDDDDDDDDDDDPPDDFQWAWDDDDDDDPDDPDDDFDDKDFFWKFWFAQLLPLAIWIWTWIDTAQKIKTWIWASVADQDPDPRRHYTQTQDMDIRQQHSPQQPRATKWWFWWALPQPRHTWIWIAHLAQQWIWIWHWDFDDDDSHSTRIDTDTFAHTDHAVPQHRFHRKAWAWFAAPPPRGIWIWIKGFQDQWTWTWGCDGHDTDTDDTADRAPDDGGTIKHWFWAQQPLPPGIKIWIAQLPAQWIWIHDSVVSDIDGDDDGDRAHRRFWYWWWKDFNPFRIKIWIWHDHDPHAIWIWIDRPPDHDIDTDDFDDDPDAFTWHDDRGDTWHDDDDDDDDDDDDDDDPDPDDDTDDAFEDDPPDITIGGDGDPGIDITSGIRGYDHDDDDDDPYDDDDDDDDDDDDDDDDDDDDDDDDDDDDDDALKDFAPVVADPCLCPLFPVDDDDDADPDPQERDPGQRPFPDDPLPDDLVSLLSSLVVNLRVFAPAFADHRFDQPDFDDDPPPVNPDDDDDPGGRHYAFLNSLQVSCCRRGVWGADSPQQRNVVDAQVPPPRTDHDPSCPVFWDKHKAQDDDFPVRVLLVDDRSKKFFFADDPVDLLGGDGIKTWHFQSMAGNVRDTARKIWHADDPVVFDAWPVGDTDDGGIDMDHCDGPPDRNVNSVVGRRMIIGTGDQPLQDWDFQPLQAFLVDDPPDPFAFDDQQDKFKKKWAWFFAPPFDDQQDPVNVLPAFLQRDDFDALVRQLVRGFHDPVLVVVVCVSCVVLVWDFPDQDRSLRITMIMDGQNSLCSQFVWTWGQPVLCQQHRIDTHDTTTHRPSCSNTTLDMGGYDDAPDAADHDPDDFDPFDDPFLADALVLQCVVLVFDPFQLAPAEEEEEAAQAWCDPQVVVLQCVLQVVVVAHRAAEAEADDHHHHPHCLVQLLRSNLCVLRVNYHYYYYHFHGYLRRSLVSLSCVLSVPPRLHQEYFYADWDWPSRGGLSSLVSSLVSLSSQLSNLYAYEYEFAWQFQPNPPQPLFGTTIPPQQRPSHQYAWAWDDGRPDDLLPIAFDDQFDQDPLFRDDDGTGTHFAFDPNAADDPLQDLQPVGHAGFFLDPPRDGHHTDNAAYGHAHSSHAYWTRPPNRTGGGGGSSSVRSNVRSLQSRLCVLQVHRSRGCSSCCSDVCQVQPFADAHAADKRFRGAHDDPPGTRHSRGTWGGHPTATGRGGRYGGNSVSVSVSSVVSSVPPVD

pLDDT: mean 73.29, std 22.63, range [19.86, 98.81]

Organism: NCBI:txid406548